Protein 5GQR (pdb70)

GO terms:
  GO:0005886 plasma membrane (C, IDA)
  GO:0010067 procambium histogenesis (P, IDA)
  GO:0005886 plasma membrane (C, EXP)
  GO:0010089 xylem development (P, IMP)
  GO:0005515 protein binding (F, IPI)
  GO:0010087 phloem or xylem histogenesis (P, IEP)
  GO:0051301 cell division (P, IEP)
  GO:0010087 phloem or xylem histogenesis (P, IMP)
  GO:0010223 secondary shoot formation (P, IMP)
  GO:0051301 cell division (P, IMP)

Radius of gyration: 33.17 Å; Cα contacts (8 Å, |Δi|>4): 2328; chains: 3; bounding box: 92×86×66 Å

Foldseek 3Di:
DALQLVLVVQQVVQKDADCVQQVPQDDPVLPNCVGDQFHADVVPSATATGADEPRLIEGDGDLSPCSRQNHAYEYYELNAYEEADDPSVLSSQNHQEYAPYNYAYEEAHDASNCSNQNHAYYHHAAYAYEEADRLNVLNNLRHAEDANANYAYEEEDPLSNLRNQRYAEYHNEHYQHEEAHRLSVLNNQNYAYDHHAPYEYEEADRLSVLNHQNYAADAHPDYAYEEEDHLSVLNNQNYAYDHHEDYEYEEADHLSVLRNLNYAAYAHYPYAHEEEDRLSVLRNLNYAHDAPYAYQYEEEDHLSVLDSLRYEHEEQDHYAYEEEDNQSHLVSLRYAEYAHEPYAYEEADHLNNNVNLNYEYEHQDDYAYAEAHRLSVLVRQNHAEYAHYDYAHEEAHHARNQPHQRHAYYHPEHYAYEADDHQSVLNRAHHAYYALDQYAYLEEDYLSPQVRNHYEYYHHHNHAHEEEDHARDQRDHYAYYHHDDYAYEEEDDQRVLNNLNYEAYAHDDYAYEDEDHLSVLNNQQYEEYHHDQYAYEDEDHANNLAHPHYPYAAHAQYQYAEEDYDHVCVVHALNSHYNHPHYAYVSVPHHDD/DDDDDDDDDDD/DLVLVLVVVFVVQKDQPPCLCVQSDSPDPACCVRPQFHADPVRQTQGGAPAPRQMEGEGDLSNLPRANHAYYADEQYAYEEEDHLSVLSHANHAEDHNDNYAYEEEDHLSCLNHQNYAYAAHEPYAYEEEDHPSVLVRQNYHYAAPEDYAYAEEDDCDHNVVPDACNRHYDYHHYADPSDDHHDD

Structure (mmCIF, N/CA/C/O backbone):
data_5GQR
#
_entry.id   5GQR
#
_cell.length_a   162.422
_cell.length_b   162.422
_cell.length_c   187.234
_cell.angle_alpha   90.00
_cell.angle_beta   90.00
_cell.angle_gamma   120.00
#
_symmetry.space_group_name_H-M   'P 62 2 2'
#
loop_
_entity.id
_entity.type
_entity.pdbx_description
1 polymer 'Leucine-rich repeat receptor-like protein kinase TDR'
2 polymer TDIF
3 polymer 'Somatic embryogenesis receptor kinase 2'
4 non-polymer 2-acetamido-2-deoxy-beta-D-glucopyranose
#
loop_
_atom_site.group_PDB
_atom_site.id
_atom_site.type_symbol
_atom_site.label_atom_id
_atom_site.label_alt_id
_atom_site.label_comp_id
_atom_site.label_asym_id
_atom_site.label_entity_id
_atom_site.label_seq_id
_atom_site.pdbx_PDB_ins_code
_atom_site.Cartn_x
_atom_site.Cartn_y
_atom_site.Cartn_z
_atom_site.occupancy
_atom_site.B_iso_or_equiv
_atom_site.auth_seq_id
_atom_site.auth_comp_id
_atom_site.auth_asym_id
_atom_site.auth_atom_id
_atom_site.pdbx_PDB_model_num
ATOM 1 N N . PHE A 1 1 ? 113.689 -26.397 32.738 1.00 124.95 32 PHE B N 1
ATOM 2 C CA . PHE A 1 1 ? 113.150 -25.238 32.043 1.00 119.54 32 PHE B CA 1
ATOM 3 C C . PHE A 1 1 ? 112.038 -24.601 32.871 1.00 118.33 32 PHE B C 1
ATOM 4 O O . PHE A 1 1 ? 111.721 -25.070 33.960 1.00 121.11 32 PHE B O 1
ATOM 12 N N . SER A 1 2 ? 111.446 -23.541 32.329 1.00 81.41 33 SER B N 1
ATOM 13 C CA . SER A 1 2 ? 110.505 -22.683 33.047 1.00 80.05 33 SER B CA 1
ATOM 14 C C . SER A 1 2 ? 109.254 -23.431 33.472 1.00 79.56 33 SER B C 1
ATOM 15 O O . SER A 1 2 ? 108.806 -24.310 32.742 1.00 80.02 33 SER B O 1
ATOM 18 N N . PRO A 1 3 ? 108.665 -23.055 34.637 1.00 73.10 34 PRO B N 1
ATOM 19 C CA . PRO A 1 3 ? 107.428 -23.665 35.164 1.00 70.48 34 PRO B CA 1
ATOM 20 C C . PRO A 1 3 ? 106.277 -23.481 34.192 1.00 73.56 34 PRO B C 1
ATOM 21 O O . PRO A 1 3 ? 105.362 -24.280 34.167 1.00 75.40 34 PRO B O 1
ATOM 25 N N . GLN A 1 4 ? 106.324 -22.399 33.426 1.00 73.64 35 GLN B N 1
ATOM 26 C CA . GLN A 1 4 ? 105.403 -22.187 32.331 1.00 74.74 35 GLN B CA 1
ATOM 27 C C . GLN A 1 4 ? 105.483 -23.381 31.416 1.00 72.62 35 GLN B C 1
ATOM 28 O O . GLN A 1 4 ? 104.458 -23.902 31.000 1.00 73.03 35 GLN B O 1
ATOM 34 N N . LEU A 1 5 ? 106.710 -23.810 31.113 1.00 80.09 36 LEU B N 1
ATOM 35 C CA . LEU A 1 5 ? 106.949 -24.906 30.170 1.00 82.75 36 LEU B CA 1
ATOM 36 C C . LEU A 1 5 ? 106.563 -26.274 30.740 1.00 82.06 36 LEU B C 1
ATOM 37 O O . LEU A 1 5 ? 105.991 -27.106 30.031 1.00 84.78 36 LEU B O 1
ATOM 42 N N . LEU A 1 6 ? 106.889 -26.501 32.014 1.00 95.94 37 LEU B N 1
ATOM 43 C CA . LEU A 1 6 ? 106.513 -27.731 32.703 1.00 97.28 37 LEU B CA 1
ATOM 44 C C . LEU A 1 6 ? 105.006 -27.803 32.708 1.00 96.96 37 LEU B C 1
ATOM 45 O O . LEU A 1 6 ? 104.422 -28.862 32.546 1.00 97.84 37 LEU B O 1
ATOM 50 N N . SER A 1 7 ? 104.392 -26.641 32.883 1.00 67.51 38 SER B N 1
ATOM 51 C CA . SER A 1 7 ? 102.945 -26.494 32.952 1.00 67.22 38 SER B CA 1
ATOM 52 C C . SER A 1 7 ? 102.247 -26.812 31.634 1.00 67.28 38 SER B C 1
ATOM 53 O O . SER A 1 7 ? 101.341 -27.636 31.585 1.00 67.90 38 SER B O 1
ATOM 56 N N . LEU A 1 8 ? 102.668 -26.135 30.573 1.00 72.77 39 LEU B N 1
ATOM 57 C CA . LEU A 1 8 ? 102.093 -26.334 29.248 1.00 74.94 39 LEU B CA 1
ATOM 58 C C . LEU A 1 8 ? 102.324 -27.747 28.759 1.00 74.38 39 LEU B C 1
ATOM 59 O O . LEU A 1 8 ? 101.446 -28.342 28.140 1.00 70.22 39 LEU B O 1
ATOM 64 N N . LEU A 1 9 ? 103.518 -28.271 29.031 1.00 80.85 40 LEU B N 1
ATOM 65 C CA . LEU A 1 9 ? 103.861 -29.623 28.620 1.00 81.88 40 LEU B CA 1
ATOM 66 C C . LEU A 1 9 ? 102.994 -30.634 29.348 1.00 81.07 40 LEU B C 1
ATOM 67 O O . LEU A 1 9 ? 102.433 -31.539 28.729 1.00 82.45 40 LEU B O 1
ATOM 72 N N . SER A 1 10 ? 102.871 -30.458 30.662 1.00 67.55 41 SER B N 1
ATOM 73 C CA . SER A 1 10 ? 102.053 -31.333 31.507 1.00 67.62 41 SER B CA 1
ATOM 74 C C . SER A 1 10 ? 100.582 -31.267 31.126 1.00 69.86 41 SER B C 1
ATOM 75 O O . SER A 1 10 ? 99.832 -32.244 31.249 1.00 72.15 41 SER B O 1
ATOM 78 N N . LEU A 1 11 ? 100.178 -30.099 30.658 1.00 59.73 42 LEU B N 1
ATOM 79 C CA . LEU A 1 11 ? 98.827 -29.894 30.179 1.00 58.81 42 LEU B CA 1
ATOM 80 C C . LEU A 1 11 ? 98.602 -30.610 28.856 1.00 59.43 42 LEU B C 1
ATOM 81 O O . LEU A 1 11 ? 97.527 -31.182 28.625 1.00 58.79 42 LEU B O 1
ATOM 86 N N . LYS A 1 12 ? 99.631 -30.558 28.002 1.00 63.72 43 LYS B N 1
ATOM 87 C CA . LYS A 1 12 ? 99.662 -31.236 26.701 1.00 65.37 43 LYS B CA 1
ATOM 88 C C . LYS A 1 12 ? 99.434 -32.709 26.875 1.00 64.78 43 LYS B C 1
ATOM 89 O O . LYS A 1 12 ? 98.544 -33.284 26.249 1.00 65.63 43 LYS B O 1
ATOM 95 N N . THR A 1 13 ? 100.254 -33.308 27.735 1.00 66.54 44 THR B N 1
ATOM 96 C CA . THR A 1 13 ? 100.265 -34.757 27.903 1.00 69.08 44 THR B CA 1
ATOM 97 C C . THR A 1 13 ? 99.129 -35.305 28.767 1.00 69.76 44 THR B C 1
ATOM 98 O O . THR A 1 13 ? 98.711 -36.448 28.586 1.00 71.00 44 THR B O 1
ATOM 102 N N . SER A 1 14 ? 98.642 -34.503 29.713 1.00 75.60 45 SER B N 1
ATOM 103 C CA . SER A 1 14 ? 97.565 -34.959 30.590 1.00 73.72 45 SER B CA 1
ATOM 104 C C . SER A 1 14 ? 96.201 -34.979 29.903 1.00 72.95 45 SER B C 1
ATOM 105 O O . SER A 1 14 ? 95.265 -35.645 30.354 1.00 71.89 45 SER B O 1
ATOM 108 N N . LEU A 1 15 ? 96.083 -34.230 28.818 1.00 80.63 46 LEU B N 1
ATOM 109 C CA . LEU A 1 15 ? 94.847 -34.198 28.061 1.00 82.31 46 LEU B CA 1
ATOM 110 C C . LEU A 1 15 ? 94.913 -35.136 26.874 1.00 82.64 46 LEU B C 1
ATOM 111 O O . LEU A 1 15 ? 95.673 -34.932 25.917 1.00 82.79 46 LEU B O 1
ATOM 116 N N . SER A 1 16 ? 94.113 -36.183 26.932 1.00 92.84 47 SER B N 1
ATOM 117 C CA . SER A 1 16 ? 94.127 -37.121 25.838 1.00 91.78 47 SER B CA 1
ATOM 118 C C . SER A 1 16 ? 93.310 -36.516 24.711 1.00 92.56 47 SER B C 1
ATOM 119 O O . SER A 1 16 ? 92.118 -36.251 24.866 1.00 94.17 47 SER B O 1
ATOM 122 N N . GLY A 1 17 ? 93.961 -36.284 23.578 1.00 88.05 48 GLY B N 1
ATOM 123 C CA . GLY A 1 17 ? 93.263 -35.822 22.394 1.00 88.36 48 GLY B CA 1
ATOM 124 C C . GLY A 1 17 ? 93.980 -36.258 21.134 1.00 91.10 48 GLY B C 1
ATOM 125 O O . GLY A 1 17 ? 95.146 -36.638 21.197 1.00 93.58 48 GLY B O 1
ATOM 126 N N . PRO A 1 18 ? 93.283 -36.219 19.987 1.00 89.49 49 PRO B N 1
ATOM 127 C CA . PRO A 1 18 ? 93.913 -36.430 18.684 1.00 90.50 49 PRO B CA 1
ATOM 128 C C . PRO A 1 18 ? 95.159 -35.552 18.521 1.00 92.86 49 PRO B C 1
ATOM 129 O O . PRO A 1 18 ? 95.083 -34.348 18.772 1.00 93.89 49 PRO B O 1
ATOM 133 N N . PRO A 1 19 ? 96.289 -36.143 18.089 1.00 129.98 50 PRO B N 1
ATOM 134 C CA . PRO A 1 19 ? 97.604 -35.483 18.012 1.00 131.08 50 PRO B CA 1
ATOM 135 C C . PRO A 1 19 ? 97.595 -34.215 17.165 1.00 130.82 50 PRO B C 1
ATOM 136 O O . PRO A 1 19 ? 98.494 -33.375 17.283 1.00 132.94 50 PRO B O 1
ATOM 140 N N . SER A 1 20 ? 96.584 -34.097 16.314 1.00 98.23 51 SER B N 1
ATOM 141 C CA . SER A 1 20 ? 96.339 -32.880 15.563 1.00 101.21 51 SER B CA 1
ATOM 142 C C . SER A 1 20 ? 96.232 -31.686 16.507 1.00 100.85 51 SER B C 1
ATOM 143 O O . SER A 1 20 ? 96.671 -30.585 16.167 1.00 98.81 51 SER B O 1
ATOM 146 N N . ALA A 1 21 ? 95.671 -31.925 17.696 1.00 95.11 52 ALA B N 1
ATOM 147 C CA . ALA A 1 21 ? 95.424 -30.885 18.698 1.00 92.22 52 ALA B CA 1
ATOM 148 C C . ALA A 1 21 ? 96.685 -30.206 19.240 1.00 94.12 52 ALA B C 1
ATOM 149 O O . ALA A 1 21 ? 96.760 -28.981 19.283 1.00 94.26 52 ALA B O 1
ATOM 151 N N . PHE A 1 22 ? 97.658 -30.993 19.681 1.00 87.15 53 PHE B N 1
ATOM 152 C CA . PHE A 1 22 ? 98.895 -30.449 20.254 1.00 85.74 53 PHE B CA 1
ATOM 153 C C . PHE A 1 22 ? 100.109 -30.324 19.317 1.00 89.85 53 PHE B C 1
ATOM 154 O O . PHE A 1 22 ? 101.234 -30.086 19.758 1.00 91.09 53 PHE B O 1
ATOM 162 N N . GLN A 1 23 ? 99.852 -30.490 18.028 1.00 94.85 54 GLN B N 1
ATOM 163 C CA . GLN A 1 23 ? 100.866 -30.709 17.013 1.00 97.76 54 GLN B CA 1
ATOM 164 C C . GLN A 1 23 ? 102.097 -29.807 17.093 1.00 98.92 54 GLN B C 1
ATOM 165 O O . GLN A 1 23 ? 103.196 -30.239 16.766 1.00 103.94 54 GLN B O 1
ATOM 171 N N . ASP A 1 24 ? 101.935 -28.561 17.510 1.00 95.76 55 ASP B N 1
ATOM 172 C CA . ASP A 1 24 ? 103.081 -27.649 17.486 1.00 97.80 55 ASP B CA 1
ATOM 173 C C . ASP A 1 24 ? 103.871 -27.449 18.780 1.00 90.88 55 ASP B C 1
ATOM 174 O O . ASP A 1 24 ? 104.745 -26.581 18.847 1.00 92.75 55 ASP B O 1
ATOM 179 N N . TRP A 1 25 ? 103.563 -28.225 19.807 1.00 112.49 56 TRP B N 1
ATOM 180 C CA . TRP A 1 25 ? 104.057 -27.898 21.138 1.00 110.89 56 TRP B CA 1
ATOM 181 C C . TRP A 1 25 ? 105.415 -28.456 21.539 1.00 111.88 56 TRP B C 1
ATOM 182 O O . TRP A 1 25 ? 105.785 -28.347 22.696 1.00 112.81 56 TRP B O 1
ATOM 193 N N . LYS A 1 26 ? 106.151 -29.093 20.640 1.00 90.47 57 LYS B N 1
ATOM 194 C CA . LYS A 1 26 ? 107.422 -29.660 21.089 1.00 92.64 57 LYS B CA 1
ATOM 195 C C . LYS A 1 26 ? 108.482 -28.598 21.424 1.00 92.30 57 LYS B C 1
ATOM 196 O O . LYS A 1 26 ? 108.474 -27.502 20.868 1.00 93.92 57 LYS B O 1
ATOM 202 N N . VAL A 1 27 ? 109.352 -28.931 22.376 1.00 76.42 58 VAL B N 1
ATOM 203 C CA . VAL A 1 27 ? 110.455 -28.068 22.815 1.00 79.38 58 VAL B CA 1
ATOM 204 C C . VAL A 1 27 ? 111.845 -28.474 22.292 1.00 84.00 58 VAL B C 1
ATOM 205 O O . VAL A 1 27 ? 112.227 -29.643 22.375 1.00 83.65 58 VAL B O 1
ATOM 209 N N . PRO A 1 28 ? 112.610 -27.507 21.753 1.00 124.36 59 PRO B N 1
ATOM 210 C CA . PRO A 1 28 ? 113.989 -27.742 21.295 1.00 127.58 59 PRO B CA 1
ATOM 211 C C . PRO A 1 28 ? 114.875 -28.395 22.356 1.00 129.13 59 PRO B C 1
ATOM 212 O O . PRO A 1 28 ? 116.050 -28.032 22.451 1.00 130.16 59 PRO B O 1
ATOM 216 N N . ASP A 1 34 ? 114.285 -21.351 24.878 1.00 124.66 65 ASP B N 1
ATOM 217 C CA . ASP A 1 34 ? 114.236 -20.058 25.551 1.00 127.59 65 ASP B CA 1
ATOM 218 C C . ASP A 1 34 ? 112.991 -19.279 25.137 1.00 128.43 65 ASP B C 1
ATOM 219 O O . ASP A 1 34 ? 112.882 -18.826 23.997 1.00 131.65 65 ASP B O 1
ATOM 224 N N . ALA A 1 35 ? 112.054 -19.143 26.074 1.00 111.05 66 ALA B N 1
ATOM 225 C CA . ALA A 1 35 ? 110.760 -18.505 25.829 1.00 106.22 66 ALA B CA 1
ATOM 226 C C . ALA A 1 35 ? 110.042 -19.160 24.658 1.00 106.37 66 ALA B C 1
ATOM 227 O O . ALA A 1 35 ? 109.239 -18.533 23.977 1.00 105.58 66 ALA B O 1
ATOM 229 N N . VAL A 1 36 ? 110.331 -20.438 24.452 1.00 115.75 67 VAL B N 1
ATOM 230 C CA . VAL A 1 36 ? 109.848 -21.178 23.298 1.00 117.00 67 VAL B CA 1
ATOM 231 C C . VAL A 1 36 ? 108.335 -21.341 23.300 1.00 117.47 67 VAL B C 1
ATOM 232 O O . VAL A 1 36 ? 107.659 -21.068 22.305 1.00 117.92 67 VAL B O 1
ATOM 236 N N . TRP A 1 37 ? 107.813 -21.764 24.442 1.00 103.91 68 TRP B N 1
ATOM 237 C CA . TRP A 1 37 ? 106.422 -22.156 24.575 1.00 98.70 68 TRP B CA 1
ATOM 238 C C . TRP A 1 37 ? 105.448 -21.059 24.179 1.00 95.46 68 TRP B C 1
ATOM 239 O O . TRP A 1 37 ? 104.292 -21.332 23.875 1.00 95.90 68 TRP B O 1
ATOM 250 N N . CYS A 1 38 ? 105.927 -19.819 24.181 1.00 87.23 69 CYS B N 1
ATOM 251 C CA . CYS A 1 38 ? 105.103 -18.665 23.834 1.00 85.51 69 CYS B CA 1
ATOM 252 C C . CYS A 1 38 ? 104.692 -18.633 22.366 1.00 85.82 69 CYS B C 1
ATOM 253 O O . CYS A 1 38 ? 103.853 -17.826 21.965 1.00 87.97 69 CYS B O 1
ATOM 256 N N . SER A 1 39 ? 105.301 -19.490 21.560 1.00 99.46 70 SER B N 1
ATOM 257 C CA . SER A 1 39 ? 104.955 -19.546 20.156 1.00 101.45 70 SER B CA 1
ATOM 258 C C . SER A 1 39 ? 103.706 -20.371 19.973 1.00 99.77 70 SER B C 1
ATOM 259 O O . SER A 1 39 ? 102.939 -20.155 19.046 1.00 98.22 70 SER B O 1
ATOM 262 N N . TRP A 1 40 ? 103.479 -21.277 20.912 1.00 105.79 71 TRP B N 1
ATOM 263 C CA . TRP A 1 40 ? 102.604 -22.414 20.681 1.00 104.38 71 TRP B CA 1
ATOM 264 C C . TRP A 1 40 ? 101.185 -22.008 20.368 1.00 101.75 71 TRP B C 1
ATOM 265 O O . TRP A 1 40 ? 100.768 -20.883 20.632 1.00 102.73 71 TRP B O 1
ATOM 276 N N . SER A 1 41 ? 100.465 -22.939 19.760 1.00 75.26 72 SER B N 1
ATOM 277 C CA . SER A 1 41 ? 99.104 -22.694 19.315 1.00 75.96 72 SER B CA 1
ATOM 278 C C . SER A 1 41 ? 98.119 -22.774 20.460 1.00 75.19 72 SER B C 1
ATOM 279 O O . SER A 1 41 ? 97.902 -23.848 21.020 1.00 73.26 72 SER B O 1
ATOM 282 N N . GLY A 1 42 ? 97.457 -21.655 20.739 1.00 70.12 73 GLY B N 1
ATOM 283 C CA . GLY A 1 42 ? 96.497 -21.563 21.821 1.00 66.56 73 GLY B CA 1
ATOM 284 C C . GLY A 1 42 ? 97.088 -20.751 22.941 1.00 68.08 73 GLY B C 1
ATOM 285 O O . GLY A 1 42 ? 96.374 -20.221 23.788 1.00 69.26 73 GLY B O 1
ATOM 286 N N . VAL A 1 43 ? 98.406 -20.632 22.914 1.00 68.69 74 VAL B N 1
ATOM 287 C CA . VAL A 1 43 ? 99.127 -19.910 23.940 1.00 70.05 74 VAL B CA 1
ATOM 288 C C . VAL A 1 43 ? 99.394 -18.474 23.497 1.00 72.20 74 VAL B C 1
ATOM 289 O O . VAL A 1 43 ? 99.729 -18.222 22.339 1.00 73.87 74 VAL B O 1
ATOM 293 N N . VAL A 1 44 ? 99.216 -17.532 24.419 1.00 71.46 75 VAL B N 1
ATOM 294 C CA . VAL A 1 44 ? 99.581 -16.135 24.201 1.00 70.02 75 VAL B CA 1
ATOM 295 C C . VAL A 1 44 ? 100.346 -15.672 25.423 1.00 70.19 75 VAL B C 1
ATOM 296 O O . VAL A 1 44 ? 99.896 -15.880 26.542 1.00 70.66 75 VAL B O 1
ATOM 300 N N . CYS A 1 45 ? 101.501 -15.053 25.232 1.00 81.45 76 CYS B N 1
ATOM 301 C CA . CYS A 1 45 ? 102.302 -14.665 26.384 1.00 80.84 76 CYS B CA 1
ATOM 302 C C . CYS A 1 45 ? 102.382 -13.162 26.487 1.00 85.11 76 CYS B C 1
ATOM 303 O O . CYS A 1 45 ? 102.173 -12.448 25.512 1.00 90.97 76 CYS B O 1
ATOM 306 N N . ASP A 1 46 ? 102.658 -12.687 27.690 1.00 84.81 77 ASP B N 1
ATOM 307 C CA . ASP A 1 46 ? 102.785 -11.266 27.929 1.00 86.73 77 ASP B CA 1
ATOM 308 C C . ASP A 1 46 ? 104.177 -10.862 27.480 1.00 87.90 77 ASP B C 1
ATOM 309 O O . ASP A 1 46 ? 105.158 -11.295 28.069 1.00 91.63 77 ASP B O 1
ATOM 314 N N . ASN A 1 47 ? 104.262 -10.001 26.470 1.00 91.05 78 ASN B N 1
ATOM 315 C CA . ASN A 1 47 ? 105.512 -9.823 25.723 1.00 90.40 78 ASN B CA 1
ATOM 316 C C . ASN A 1 47 ? 106.745 -9.403 26.538 1.00 88.51 78 ASN B C 1
ATOM 317 O O . ASN A 1 47 ? 107.878 -9.605 26.106 1.00 92.20 78 ASN B O 1
ATOM 322 N N . VAL A 1 48 ? 106.538 -8.824 27.711 1.00 93.69 79 VAL B N 1
ATOM 323 C CA . VAL A 1 48 ? 107.666 -8.533 28.594 1.00 94.37 79 VAL B CA 1
ATOM 324 C C . VAL A 1 48 ? 108.113 -9.764 29.375 1.00 96.46 79 VAL B C 1
ATOM 325 O O . VAL A 1 48 ? 109.306 -10.066 29.470 1.00 96.69 79 VAL B O 1
ATOM 329 N N . THR A 1 49 ? 107.132 -10.453 29.949 1.00 98.48 80 THR B N 1
ATOM 330 C CA . THR A 1 49 ? 107.380 -11.454 30.979 1.00 95.25 80 THR B CA 1
ATOM 331 C C . THR A 1 49 ? 107.406 -12.919 30.538 1.00 95.53 80 THR B C 1
ATOM 332 O O . THR A 1 49 ? 107.688 -13.796 31.350 1.00 96.54 80 THR B O 1
ATOM 336 N N . ALA A 1 50 ? 107.081 -13.189 29.280 1.00 83.96 81 ALA B N 1
ATOM 337 C CA . ALA A 1 50 ? 107.048 -14.560 28.766 1.00 83.56 81 ALA B CA 1
ATOM 338 C C . ALA A 1 50 ? 105.982 -15.455 29.414 1.00 81.52 81 ALA B C 1
ATOM 339 O O . ALA A 1 50 ? 105.858 -16.627 29.059 1.00 81.76 81 ALA B O 1
ATOM 341 N N . GLN A 1 51 ? 105.244 -14.916 30.383 1.00 80.91 82 GLN B N 1
ATOM 342 C CA . GLN A 1 51 ? 104.254 -15.695 31.127 1.00 77.39 82 GLN B CA 1
ATOM 343 C C . GLN A 1 51 ? 102.974 -15.870 30.323 1.00 76.36 82 GLN B C 1
ATOM 344 O O . GLN A 1 51 ? 102.598 -14.990 29.557 1.00 77.05 82 GLN B O 1
ATOM 350 N N . VAL A 1 52 ? 102.294 -16.997 30.499 1.00 73.94 83 VAL B N 1
ATOM 351 C CA . VAL A 1 52 ? 101.246 -17.346 29.553 1.00 73.01 83 VAL B CA 1
ATOM 352 C C . VAL A 1 52 ? 99.973 -16.741 30.061 1.00 74.93 83 VAL B C 1
ATOM 353 O O . VAL A 1 52 ? 99.406 -17.219 31.037 1.00 76.11 83 VAL B O 1
ATOM 357 N N 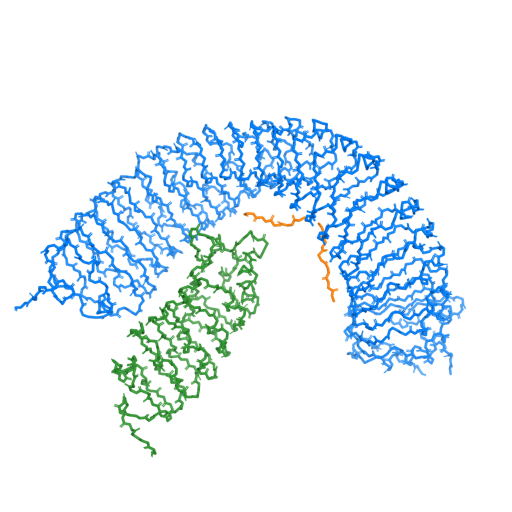. ILE A 1 53 ? 99.519 -15.690 29.383 1.00 62.86 84 ILE B N 1
ATOM 358 C CA . ILE A 1 53 ? 98.348 -14.951 29.825 1.00 64.59 84 ILE B CA 1
ATOM 359 C C . ILE A 1 53 ? 97.055 -15.382 29.163 1.00 63.79 84 ILE B C 1
ATOM 360 O O . ILE A 1 53 ? 95.988 -14.981 29.598 1.00 62.86 84 ILE B O 1
ATOM 365 N N . SER A 1 54 ? 97.126 -16.187 28.114 1.00 68.39 85 SER B N 1
ATOM 366 C CA . SER A 1 54 ? 95.895 -16.630 27.474 1.00 67.93 85 SER B CA 1
ATOM 367 C C . SER A 1 54 ? 96.023 -18.041 26.964 1.00 67.81 85 SER B C 1
ATOM 368 O O . SER A 1 54 ? 96.962 -18.366 26.242 1.00 68.47 85 SER B O 1
ATOM 371 N N . LEU A 1 55 ? 95.063 -18.877 27.326 1.00 68.07 86 LEU B N 1
ATOM 372 C CA . LEU A 1 55 ? 95.063 -20.242 26.851 1.00 67.92 86 LEU B CA 1
ATOM 373 C C . LEU A 1 55 ? 93.700 -20.585 26.298 1.00 67.42 86 LEU B C 1
ATOM 374 O O . LEU A 1 55 ? 92.744 -20.737 27.043 1.00 66.71 86 LEU B O 1
ATOM 379 N N . ASP A 1 56 ? 93.608 -20.742 24.989 1.00 81.08 87 ASP B N 1
ATOM 380 C CA . ASP A 1 56 ? 92.344 -21.145 24.413 1.00 80.67 87 ASP B CA 1
ATOM 381 C C . ASP A 1 56 ? 92.515 -22.481 23.746 1.00 80.63 87 ASP B C 1
ATOM 382 O O . ASP A 1 56 ? 93.275 -22.611 22.793 1.00 81.20 87 ASP B O 1
ATOM 387 N N . LEU A 1 57 ? 91.848 -23.492 24.279 1.00 57.72 88 LEU B N 1
ATOM 388 C CA . LEU A 1 57 ? 91.747 -24.745 23.561 1.00 57.79 88 LEU B CA 1
ATOM 389 C C . LEU A 1 57 ? 90.342 -25.333 23.618 1.00 57.01 88 LEU B C 1
ATOM 390 O O . LEU A 1 57 ? 89.934 -25.856 24.641 1.00 56.25 88 LEU B O 1
ATOM 395 N N . SER A 1 58 ? 89.637 -25.356 22.500 1.00 60.17 89 SER B N 1
ATOM 396 C CA . SER A 1 58 ? 88.239 -25.738 22.539 1.00 59.66 89 SER B CA 1
ATOM 397 C C . SER A 1 58 ? 87.838 -26.388 21.231 1.00 59.81 89 SER B C 1
ATOM 398 O O . SER A 1 58 ? 88.461 -26.142 20.196 1.00 60.33 89 SER B O 1
ATOM 401 N N . HIS A 1 59 ? 86.805 -27.223 21.272 1.00 101.92 90 HIS B N 1
ATOM 402 C CA . HIS A 1 59 ? 86.399 -27.988 20.098 1.00 102.03 90 HIS B CA 1
ATOM 403 C C . HIS A 1 59 ? 87.590 -28.776 19.577 1.00 102.30 90 HIS B C 1
ATOM 404 O O . HIS A 1 59 ? 87.727 -29.005 18.373 1.00 102.64 90 HIS B O 1
ATOM 411 N N . ARG A 1 60 ? 88.457 -29.167 20.504 1.00 89.51 91 ARG B N 1
ATOM 412 C CA . ARG A 1 60 ? 89.646 -29.938 20.189 1.00 89.77 91 ARG B CA 1
ATOM 413 C C . ARG A 1 60 ? 89.381 -31.441 20.271 1.00 89.48 91 ARG B C 1
ATOM 414 O O . ARG A 1 60 ? 90.312 -32.239 20.172 1.00 89.64 91 ARG B O 1
ATOM 422 N N . ASN A 1 61 ? 88.116 -31.818 20.475 1.00 87.20 92 ASN B N 1
ATOM 423 C CA . ASN A 1 61 ? 87.734 -33.218 20.674 1.00 86.98 92 ASN B CA 1
ATOM 424 C C . ASN A 1 61 ? 88.566 -33.831 21.802 1.00 86.97 92 ASN B C 1
ATOM 425 O O . ASN A 1 61 ? 88.833 -35.033 21.803 1.00 87.11 92 ASN B O 1
ATOM 430 N N . LEU A 1 62 ? 88.958 -32.988 22.762 1.00 70.68 93 LEU B N 1
ATOM 431 C CA . LEU A 1 62 ? 89.900 -33.375 23.818 1.00 70.70 93 LEU B CA 1
ATOM 432 C C . LEU A 1 62 ? 89.264 -33.674 25.200 1.00 70.33 93 LEU B C 1
ATOM 433 O O . LEU A 1 62 ? 88.589 -32.834 25.802 1.00 69.93 93 LEU B O 1
ATOM 438 N N . SER A 1 63 ? 89.496 -34.897 25.678 1.00 88.76 94 SER B N 1
ATOM 439 C CA . SER A 1 63 ? 88.893 -35.412 26.900 1.00 88.51 94 SER B CA 1
ATOM 440 C C . SER A 1 63 ? 89.984 -35.807 27.864 1.00 89.04 94 SER B C 1
ATOM 441 O O . SER A 1 63 ? 91.134 -35.980 27.470 1.00 89.84 94 SER B O 1
ATOM 444 N N . GLY A 1 64 ? 89.643 -35.927 29.139 1.00 72.35 95 GLY B N 1
ATOM 445 C CA . GLY A 1 64 ? 90.652 -36.286 30.104 1.00 72.84 95 GLY B CA 1
ATOM 446 C C . GLY A 1 64 ? 90.501 -35.599 31.442 1.00 72.88 95 GLY B C 1
ATOM 447 O O . GLY A 1 64 ? 89.440 -35.081 31.797 1.00 72.46 95 GLY B O 1
ATOM 448 N N . ARG A 1 65 ? 91.598 -35.613 32.188 1.00 83.11 96 ARG B N 1
ATOM 449 C CA . ARG A 1 65 ? 91.695 -34.936 33.466 1.00 83.20 96 ARG B CA 1
ATOM 450 C C . ARG A 1 65 ? 92.458 -33.660 33.237 1.00 83.10 96 ARG B C 1
ATOM 451 O O . ARG A 1 65 ? 93.376 -33.604 32.425 1.00 83.39 96 ARG B O 1
ATOM 459 N N . ILE A 1 66 ? 92.065 -32.629 33.960 1.00 59.86 97 ILE B N 1
ATOM 460 C CA . ILE A 1 66 ? 92.731 -31.343 33.861 1.00 59.79 97 ILE B CA 1
ATOM 461 C C . ILE A 1 66 ? 93.844 -31.212 34.939 1.00 60.34 97 ILE B C 1
ATOM 462 O O . ILE A 1 66 ? 93.564 -31.201 36.141 1.00 60.35 97 ILE B O 1
ATOM 467 N N . PRO A 1 67 ? 95.111 -31.098 34.488 1.00 71.95 98 PRO B N 1
ATOM 468 C CA . PRO A 1 67 ? 96.364 -31.253 35.237 1.00 72.66 98 PRO B CA 1
ATOM 469 C C . PRO A 1 67 ? 96.389 -30.434 36.486 1.00 72.63 98 PRO B C 1
ATOM 470 O O . PRO A 1 67 ? 95.666 -29.452 36.603 1.00 71.96 98 PRO B O 1
ATOM 474 N N . ILE A 1 68 ? 97.198 -30.865 37.436 1.00 90.70 99 ILE B N 1
ATOM 475 C CA . ILE A 1 68 ? 97.360 -30.124 38.664 1.00 90.66 99 ILE B CA 1
ATOM 476 C C . ILE A 1 68 ? 98.587 -29.256 38.551 1.00 91.00 99 ILE B C 1
ATOM 477 O O . ILE A 1 68 ? 98.904 -28.507 39.465 1.00 90.99 99 ILE B O 1
ATOM 482 N N . GLN A 1 69 ? 99.275 -29.350 37.422 1.00 68.56 100 GLN B N 1
ATOM 483 C CA . GLN A 1 69 ? 100.453 -28.524 37.210 1.00 68.95 100 GLN B CA 1
ATOM 484 C C . GLN A 1 69 ? 100.121 -27.186 36.559 1.00 68.51 100 GLN B C 1
ATOM 485 O O . GLN A 1 69 ? 101.027 -26.456 36.150 1.00 68.93 100 GLN B O 1
ATOM 491 N N . ILE A 1 70 ? 98.820 -26.894 36.434 1.00 65.48 101 ILE B N 1
ATOM 492 C CA . ILE A 1 70 ? 98.346 -25.525 36.184 1.00 65.03 101 ILE B CA 1
ATOM 493 C C . ILE A 1 70 ? 98.544 -24.729 37.488 1.00 64.92 101 ILE B C 1
ATOM 494 O O . ILE A 1 70 ? 98.979 -25.279 38.504 1.00 65.27 101 ILE B O 1
ATOM 499 N N . ARG A 1 71 ? 98.214 -23.440 37.457 1.00 108.64 102 ARG B N 1
ATOM 500 C CA . ARG A 1 71 ? 98.517 -22.500 38.544 1.00 108.55 102 ARG B CA 1
ATOM 501 C C . ARG A 1 71 ? 100.026 -22.305 38.637 1.00 109.53 102 ARG B C 1
ATOM 502 O O . ARG A 1 71 ? 100.522 -21.464 39.386 1.00 109.66 102 ARG B O 1
ATOM 510 N N . TYR A 1 72 ? 100.741 -23.088 37.838 1.00 79.32 103 TYR B N 1
ATOM 511 C CA . TYR A 1 72 ? 102.135 -22.851 37.565 1.00 80.23 103 TYR B CA 1
ATOM 512 C C . TYR A 1 72 ? 102.249 -21.702 36.557 1.00 80.41 103 TYR B C 1
ATOM 513 O O . TYR A 1 72 ? 103.263 -20.995 36.535 1.00 81.10 103 TYR B O 1
ATOM 522 N N . LEU A 1 73 ? 101.221 -21.490 35.729 1.00 64.49 104 LEU B N 1
ATOM 523 C CA . LEU A 1 73 ? 101.208 -20.257 34.942 1.00 64.70 104 LEU B CA 1
ATOM 524 C C . LEU A 1 73 ? 100.273 -19.309 35.677 1.00 63.96 104 LEU B C 1
ATOM 525 O O . LEU A 1 73 ? 99.043 -19.321 35.507 1.00 63.23 104 LEU B O 1
ATOM 530 N N . SER A 1 74 ? 100.903 -18.434 36.450 1.00 81.69 105 SER B N 1
ATOM 531 C CA . SER A 1 74 ? 100.192 -17.657 37.434 1.00 80.94 105 SER B CA 1
ATOM 532 C C . SER A 1 74 ? 99.522 -16.472 36.782 1.00 80.81 105 SER B C 1
ATOM 533 O O . SER A 1 74 ? 98.325 -16.268 36.964 1.00 80.00 105 SER B O 1
ATOM 536 N N . SER A 1 75 ? 100.257 -15.727 35.959 1.00 71.57 106 SER B N 1
ATOM 537 C CA . SER A 1 75 ? 99.611 -14.599 35.325 1.00 71.59 106 SER B CA 1
ATOM 538 C C . SER A 1 75 ? 99.040 -15.225 34.096 1.00 71.63 106 SER B C 1
ATOM 539 O O . SER A 1 75 ? 99.737 -15.466 33.118 1.00 72.43 106 SER B O 1
ATOM 542 N N . LEU A 1 76 ? 97.750 -15.508 34.191 1.00 56.59 107 LEU B N 1
ATOM 543 C CA . LEU A 1 76 ? 96.965 -16.075 33.116 1.00 56.59 107 LEU B CA 1
ATOM 544 C C . LEU A 1 76 ? 95.622 -15.385 33.227 1.00 56.08 107 LEU B C 1
ATOM 545 O O . LEU A 1 76 ? 94.965 -15.485 34.266 1.00 55.29 107 LEU B O 1
ATOM 550 N N . LEU A 1 77 ? 95.223 -14.642 32.204 1.00 56.65 108 LEU B N 1
ATOM 551 C CA . LEU A 1 77 ? 93.968 -13.928 32.299 1.00 56.34 108 LEU B CA 1
ATOM 552 C C . LEU A 1 77 ? 92.810 -14.579 31.553 1.00 56.05 108 LEU B C 1
ATOM 553 O O . LEU A 1 77 ? 91.669 -14.137 31.672 1.00 55.76 108 LEU B O 1
ATOM 558 N N . TYR A 1 78 ? 93.075 -15.631 30.798 1.00 63.56 109 TYR B N 1
ATOM 559 C CA . TYR A 1 78 ? 92.019 -16.175 29.962 1.00 63.36 109 TYR B CA 1
ATOM 560 C C . TYR A 1 78 ? 92.117 -17.677 29.871 1.00 63.08 109 TYR B C 1
ATOM 561 O O . TYR A 1 78 ? 93.180 -18.208 29.560 1.00 63.52 109 TYR B O 1
ATOM 570 N N . LEU A 1 79 ? 91.008 -18.365 30.117 1.00 57.77 110 LEU B N 1
ATOM 571 C CA . LEU A 1 79 ? 90.979 -19.808 29.946 1.00 57.48 110 LEU B CA 1
ATOM 572 C C . LEU A 1 79 ? 89.711 -20.254 29.258 1.00 57.18 110 LEU B C 1
ATOM 573 O O . LEU A 1 79 ? 88.625 -20.105 29.796 1.00 56.61 110 LEU B O 1
ATOM 578 N N . ASN A 1 80 ? 89.844 -20.842 28.085 1.00 61.14 111 ASN B N 1
ATOM 579 C CA . ASN A 1 80 ? 88.674 -21.285 27.366 1.00 60.95 111 ASN B CA 1
ATOM 580 C C . ASN A 1 80 ? 88.838 -22.755 27.040 1.00 60.81 111 ASN B C 1
ATOM 581 O O . ASN A 1 80 ? 89.789 -23.125 26.366 1.00 61.28 111 ASN B O 1
ATOM 586 N N . LEU A 1 81 ? 87.954 -23.598 27.573 1.00 55.22 112 LEU B N 1
ATOM 587 C CA . LEU A 1 81 ? 87.836 -24.992 27.128 1.00 55.10 112 LEU B CA 1
ATOM 588 C C . LEU A 1 81 ? 86.379 -25.338 26.800 1.00 54.71 112 LEU B C 1
ATOM 589 O O . LEU A 1 81 ? 85.607 -25.613 27.715 1.00 54.08 112 LEU B O 1
ATOM 594 N N . SER A 1 82 ? 86.031 -25.457 25.516 1.00 57.88 113 SER B N 1
ATOM 595 C CA . SER A 1 82 ? 84.630 -25.663 25.124 1.00 57.67 113 SER B CA 1
ATOM 596 C C . SER A 1 82 ? 84.334 -26.888 24.235 1.00 57.68 113 SER B C 1
ATOM 597 O O . SER A 1 82 ? 85.103 -27.241 23.336 1.00 58.04 113 SER B O 1
ATOM 600 N 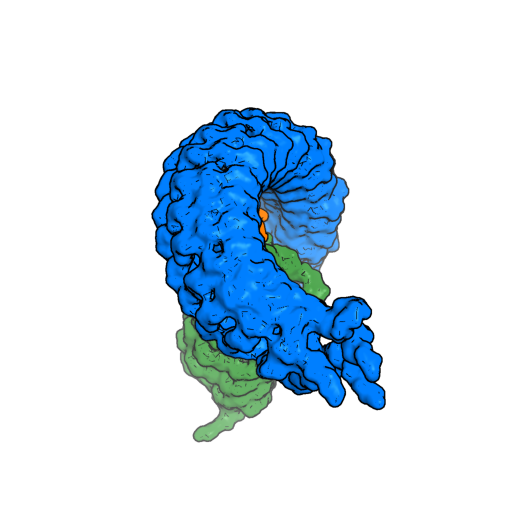N . GLY A 1 83 ? 83.225 -27.556 24.531 1.00 87.68 114 GLY B N 1
ATOM 601 C CA . GLY A 1 83 ? 82.663 -28.568 23.652 1.00 87.69 114 GLY B CA 1
ATOM 602 C C . GLY A 1 83 ? 83.386 -29.886 23.773 1.00 87.58 114 GLY B C 1
ATOM 603 O O . GLY A 1 83 ? 82.853 -30.954 23.457 1.00 87.46 114 GLY B O 1
ATOM 604 N N . ASN A 1 84 ? 84.611 -29.789 24.270 1.00 72.80 115 ASN B N 1
ATOM 605 C CA . ASN A 1 84 ? 85.444 -30.936 24.538 1.00 72.87 115 ASN B CA 1
ATOM 606 C C . ASN A 1 84 ? 84.738 -31.757 25.595 1.00 72.55 115 ASN B C 1
ATOM 607 O O . ASN A 1 84 ? 84.382 -31.235 26.638 1.00 72.32 115 ASN B O 1
ATOM 612 N N . SER A 1 85 ? 84.530 -33.039 25.351 1.00 93.70 116 SER B N 1
ATOM 613 C CA . SER A 1 85 ? 83.744 -33.780 26.308 1.00 93.51 116 SER B CA 1
ATOM 614 C C . SER A 1 85 ? 84.719 -34.320 27.335 1.00 93.78 116 SER B C 1
ATOM 615 O O . SER A 1 85 ? 85.510 -35.202 27.043 1.00 94.23 116 SER B O 1
ATOM 618 N N . LEU A 1 86 ? 84.669 -33.752 28.537 1.00 61.03 117 LEU B N 1
ATOM 619 C CA . LEU A 1 86 ? 85.483 -34.198 29.662 1.00 61.33 117 LEU B CA 1
ATOM 620 C C . LEU A 1 86 ? 84.691 -34.015 30.945 1.00 61.19 117 LEU B C 1
ATOM 621 O O . LEU A 1 86 ? 84.071 -32.976 31.166 1.00 60.83 117 LEU B O 1
ATOM 626 N N . GLU A 1 87 ? 84.699 -35.035 31.784 1.00 73.04 118 GLU B N 1
ATOM 627 C CA . GLU A 1 87 ? 83.811 -35.043 32.928 1.00 73.13 118 GLU B CA 1
ATOM 628 C C . GLU A 1 87 ? 84.688 -35.128 34.154 1.00 73.35 118 GLU B C 1
ATOM 629 O O . GLU A 1 87 ? 85.876 -35.423 34.044 1.00 73.63 118 GLU B O 1
ATOM 635 N N . GLY A 1 88 ? 84.118 -34.778 35.301 1.00 72.11 119 GLY B N 1
ATOM 636 C CA . GLY A 1 88 ? 84.788 -34.888 36.575 1.00 72.48 119 GLY B CA 1
ATOM 637 C C . GLY A 1 88 ? 83.946 -34.158 37.585 1.00 72.67 119 GLY B C 1
ATOM 638 O O . GLY A 1 88 ? 82.815 -33.756 37.297 1.00 72.39 119 GLY B O 1
ATOM 639 N N . SER A 1 89 ? 84.473 -34.033 38.791 1.00 87.15 120 SER B N 1
ATOM 640 C CA . SER A 1 89 ? 84.042 -32.970 39.655 1.00 87.42 120 SER B CA 1
ATOM 641 C C . SER A 1 89 ? 84.902 -31.878 39.090 1.00 86.64 120 SER B C 1
ATOM 642 O O . SER A 1 89 ? 86.017 -32.140 38.631 1.00 86.98 120 SER B O 1
ATOM 645 N N . PHE A 1 90 ? 84.384 -30.665 39.075 1.00 69.37 121 PHE B N 1
ATOM 646 C CA . PHE A 1 90 ? 85.176 -29.555 38.585 1.00 68.68 121 PHE B CA 1
ATOM 647 C C . PHE A 1 90 ? 86.431 -29.421 39.454 1.00 68.90 121 PHE B C 1
ATOM 648 O O . PHE A 1 90 ? 86.364 -29.605 40.665 1.00 69.50 121 PHE B O 1
ATOM 656 N N . PRO A 1 91 ? 87.591 -29.165 38.838 1.00 69.80 122 PRO B N 1
ATOM 657 C CA . PRO A 1 91 ? 88.857 -28.918 39.542 1.00 70.16 122 PRO B CA 1
ATOM 658 C C . PRO A 1 91 ? 88.812 -27.680 40.404 1.00 69.95 122 PRO B C 1
ATOM 659 O O . PRO A 1 91 ? 88.392 -26.635 39.925 1.00 69.49 122 PRO B O 1
ATOM 663 N N . THR A 1 92 ? 89.265 -27.781 41.646 1.00 64.84 123 THR B N 1
ATOM 664 C CA . THR A 1 92 ? 89.283 -26.625 42.526 1.00 64.64 123 THR B CA 1
ATOM 665 C C . THR A 1 92 ? 90.583 -25.912 42.291 1.00 64.48 123 THR B C 1
ATOM 666 O O . THR A 1 92 ? 90.814 -24.817 42.786 1.00 64.20 123 THR B O 1
ATOM 670 N N . SER A 1 93 ? 91.430 -26.565 41.513 1.00 64.78 124 SER B N 1
ATOM 671 C CA . SER A 1 93 ? 92.757 -26.073 41.187 1.00 64.96 124 SER B CA 1
ATOM 672 C C . SER A 1 93 ? 92.690 -24.764 40.422 1.00 64.48 124 SER B C 1
ATOM 673 O O . SER A 1 93 ? 93.471 -23.847 40.647 1.00 64.54 124 SER B O 1
ATOM 676 N N . ILE A 1 94 ? 91.731 -24.694 39.516 1.00 55.66 125 ILE B N 1
ATOM 677 C CA . ILE A 1 94 ? 91.558 -23.544 38.641 1.00 55.41 125 ILE B CA 1
ATOM 678 C C . ILE A 1 94 ? 91.247 -22.269 39.425 1.00 55.06 125 ILE B C 1
ATOM 679 O O . ILE A 1 94 ? 91.603 -21.167 38.994 1.00 55.11 125 ILE B O 1
ATOM 684 N N . PHE A 1 95 ? 90.608 -22.422 40.586 1.00 56.00 126 PHE B N 1
ATOM 685 C CA . PHE A 1 95 ? 90.264 -21.276 41.419 1.00 55.73 126 PHE B CA 1
ATOM 686 C C . PHE A 1 95 ? 91.523 -20.619 41.934 1.00 55.99 126 PHE B C 1
ATOM 687 O O . PHE A 1 95 ? 91.493 -19.492 42.398 1.00 55.83 126 PHE B O 1
ATOM 695 N N . ASP A 1 96 ? 92.635 -21.328 41.887 1.00 78.61 127 ASP B N 1
ATOM 696 C CA . ASP A 1 96 ? 93.853 -20.754 42.415 1.00 78.98 127 ASP B CA 1
ATOM 697 C C . ASP A 1 96 ? 94.677 -20.068 41.346 1.00 79.27 127 ASP B C 1
ATOM 698 O O . ASP A 1 96 ? 95.824 -19.719 41.580 1.00 79.75 127 ASP B O 1
ATOM 703 N N . LEU A 1 97 ? 94.090 -19.924 40.160 1.00 67.96 128 LEU B N 1
ATOM 704 C CA . LEU A 1 97 ? 94.660 -19.098 39.089 1.00 68.39 128 LEU B CA 1
ATOM 705 C C . LEU A 1 97 ? 94.601 -17.593 39.380 1.00 68.28 128 LEU B C 1
ATOM 706 O O . LEU A 1 97 ? 95.612 -16.911 39.300 1.00 68.81 128 LEU B O 1
ATOM 711 N N . THR A 1 98 ? 93.414 -17.074 39.679 1.00 76.63 129 THR B N 1
ATOM 712 C CA . THR A 1 98 ? 93.235 -15.759 40.337 1.00 76.41 129 THR B CA 1
ATOM 713 C C . THR A 1 98 ? 93.608 -14.469 39.605 1.00 76.88 129 THR B C 1
ATOM 714 O O . THR A 1 98 ? 93.206 -13.402 40.046 1.00 76.68 129 THR B O 1
ATOM 718 N N . LYS A 1 99 ? 94.376 -14.510 38.526 1.00 84.45 130 LYS B N 1
ATOM 719 C CA . LYS A 1 99 ? 94.498 -13.283 37.754 1.00 85.00 130 LYS B CA 1
ATOM 720 C C . LYS A 1 99 ? 93.540 -13.385 36.587 1.00 85.06 130 LYS B C 1
ATOM 721 O O . LYS A 1 99 ? 93.341 -12.431 35.842 1.00 85.51 130 LYS B O 1
ATOM 727 N N . LEU A 1 100 ? 92.913 -14.551 36.472 1.00 69.81 131 LEU B N 1
ATOM 728 C CA . LEU A 1 100 ? 91.905 -14.780 35.454 1.00 69.78 131 LEU B CA 1
ATOM 729 C C . LEU A 1 100 ? 90.868 -13.680 35.504 1.00 69.60 131 LEU B C 1
ATOM 730 O O . LEU A 1 100 ? 90.332 -13.371 36.576 1.00 69.02 131 LEU B O 1
ATOM 735 N N . THR A 1 101 ? 90.625 -13.047 34.362 1.00 56.30 132 THR B N 1
ATOM 736 C CA . THR A 1 101 ? 89.395 -12.300 34.208 1.00 56.36 132 THR B CA 1
ATOM 737 C C . THR A 1 101 ? 88.313 -13.076 33.455 1.00 56.16 132 THR B C 1
ATOM 738 O O . THR A 1 101 ? 87.140 -12.730 33.559 1.00 56.06 132 THR B O 1
ATOM 742 N N . THR A 1 102 ? 88.681 -14.160 32.774 1.00 54.42 133 THR B N 1
ATOM 743 C CA . THR A 1 102 ? 87.722 -14.871 31.897 1.00 54.29 133 THR B CA 1
ATOM 744 C C . THR A 1 102 ? 87.819 -16.410 31.901 1.00 53.68 133 THR B C 1
ATOM 745 O O . THR A 1 102 ? 88.886 -16.978 31.673 1.00 53.85 133 THR B O 1
ATOM 749 N N . LEU A 1 103 ? 86.715 -17.100 32.138 1.00 53.28 134 LEU B N 1
ATOM 750 C CA . LEU A 1 103 ? 86.792 -18.552 32.173 1.00 52.83 134 LEU B CA 1
ATOM 751 C C . LEU A 1 103 ? 85.630 -19.261 31.484 1.00 52.67 134 LEU B C 1
ATOM 752 O O . LEU A 1 103 ? 84.498 -19.216 31.959 1.00 52.34 134 LEU B O 1
ATOM 757 N N . ASP A 1 104 ? 85.891 -19.974 30.404 1.00 62.55 135 ASP B N 1
ATOM 758 C CA . ASP A 1 104 ? 84.794 -20.671 29.776 1.00 62.45 135 ASP B CA 1
ATOM 759 C C . ASP A 1 104 ? 85.040 -22.169 29.891 1.00 62.17 135 ASP B C 1
ATOM 760 O O . ASP A 1 104 ? 85.960 -22.694 29.289 1.00 62.46 135 ASP B O 1
ATOM 765 N N . ILE A 1 105 ? 84.259 -22.838 30.725 1.00 61.21 136 ILE B N 1
ATOM 766 C CA . ILE A 1 105 ? 84.262 -24.296 30.810 1.00 61.03 136 ILE B CA 1
ATOM 767 C C . ILE A 1 105 ? 83.103 -24.975 30.063 1.00 61.01 136 ILE B C 1
ATOM 768 O O . ILE A 1 105 ? 82.771 -26.131 30.353 1.00 60.81 136 ILE B O 1
ATOM 773 N N . SER A 1 106 ? 82.419 -24.220 29.203 1.00 55.03 137 SER B N 1
ATOM 774 C CA . SER A 1 106 ? 81.139 -24.649 28.613 1.00 55.03 137 SER B CA 1
ATOM 775 C C . SER A 1 106 ? 81.087 -25.811 27.605 1.00 55.13 137 SER B C 1
ATOM 776 O O . SER A 1 106 ? 82.039 -26.081 26.873 1.00 55.38 137 SER B O 1
ATOM 779 N N . ARG A 1 107 ? 79.917 -26.447 27.555 1.00 69.82 138 ARG B N 1
ATOM 780 C CA . ARG A 1 107 ? 79.607 -27.549 26.636 1.00 69.91 138 ARG B CA 1
ATOM 781 C C . ARG A 1 107 ? 80.349 -28.872 26.898 1.00 69.76 138 ARG B C 1
ATOM 782 O O . ARG A 1 107 ? 80.516 -29.704 26.012 1.00 69.95 138 ARG B O 1
ATOM 790 N N . ASN A 1 108 ? 80.752 -29.084 28.137 1.00 66.34 139 ASN B N 1
ATOM 791 C CA . ASN A 1 108 ? 81.587 -30.220 28.469 1.00 66.35 139 ASN B CA 1
ATOM 792 C C . ASN A 1 108 ? 80.808 -31.158 29.385 1.00 66.32 139 ASN B C 1
ATOM 793 O O . ASN A 1 108 ? 79.600 -31.008 29.540 1.00 66.27 139 ASN B O 1
ATOM 798 N N . SER A 1 109 ? 81.459 -32.171 29.931 1.00 58.52 140 SER B N 1
ATOM 799 C CA . SER A 1 109 ? 80.746 -33.127 30.775 1.00 58.72 140 SER B CA 1
ATOM 800 C C . SER A 1 109 ? 80.836 -33.033 32.318 1.00 58.94 140 SER B C 1
ATOM 801 O O . SER A 1 109 ? 80.332 -33.929 32.994 1.00 59.40 140 SER B O 1
ATOM 804 N N . PHE A 1 110 ? 81.468 -31.990 32.864 1.00 62.33 141 PHE B N 1
ATOM 805 C CA . PHE A 1 110 ? 81.757 -31.904 34.308 1.00 62.58 141 PHE B CA 1
ATOM 806 C C . PHE A 1 110 ? 80.542 -32.217 35.163 1.00 62.99 141 PHE B C 1
ATOM 807 O O . PHE A 1 110 ? 79.450 -31.813 34.822 1.00 62.83 141 PHE B O 1
ATOM 815 N N . ASP A 1 111 ? 80.711 -32.922 36.276 1.00 70.45 142 ASP B N 1
ATOM 816 C CA . ASP A 1 111 ? 79.540 -33.280 37.075 1.00 71.16 142 ASP B CA 1
ATOM 817 C C . ASP A 1 111 ? 79.695 -33.167 38.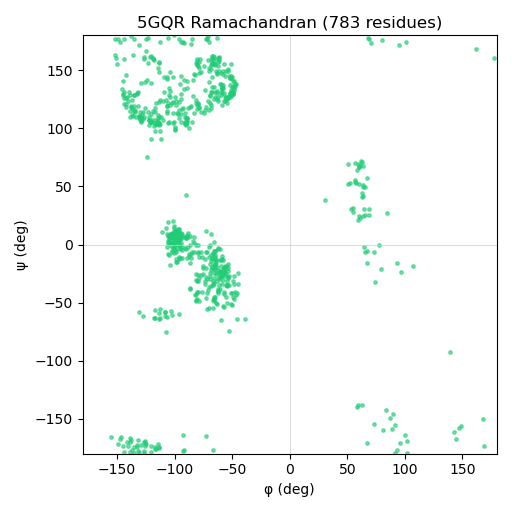592 1.00 72.02 142 ASP B C 1
ATOM 818 O O . ASP A 1 111 ? 80.632 -32.537 39.096 1.00 71.86 142 ASP B O 1
ATOM 823 N N . SER A 1 112 ? 78.727 -33.754 39.292 1.00 85.28 143 SER B N 1
ATOM 824 C CA . SER A 1 112 ? 78.630 -33.747 40.734 1.00 86.53 143 SER B CA 1
ATOM 825 C C . SER A 1 112 ? 78.454 -32.321 41.160 1.00 85.76 143 SER B C 1
ATOM 826 O O . SER A 1 112 ? 77.732 -31.569 40.519 1.00 84.81 143 SER B O 1
ATOM 829 N N . SER A 1 113 ? 79.128 -31.913 42.217 1.00 66.79 144 SER B N 1
ATOM 830 C CA . SER A 1 113 ? 78.837 -30.596 42.695 1.00 66.26 144 SER B CA 1
ATOM 831 C C . SER A 1 113 ? 79.784 -29.594 42.138 1.00 64.87 144 SER B C 1
ATOM 832 O 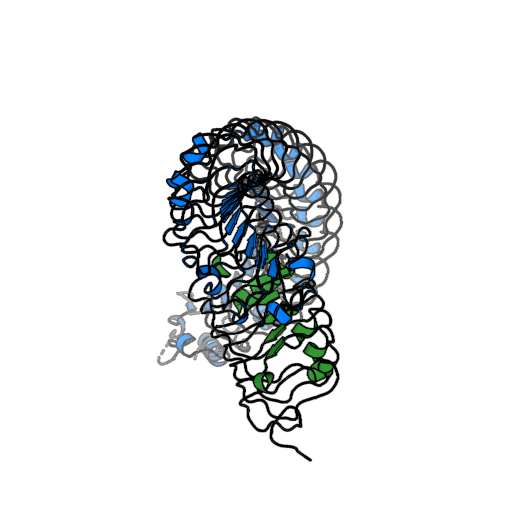O . SER A 1 113 ? 80.767 -29.931 41.469 1.00 64.38 144 SER B O 1
ATOM 835 N N . PHE A 1 114 ? 79.484 -28.345 42.446 1.00 51.65 145 PHE B N 1
ATOM 836 C CA . PHE A 1 114 ? 80.383 -27.289 42.106 1.00 51.16 145 PHE B CA 1
ATOM 837 C C . PHE A 1 114 ? 81.190 -26.852 43.322 1.00 51.44 145 PHE B C 1
ATOM 838 O O . PHE A 1 114 ? 80.653 -26.307 44.289 1.00 51.77 145 PHE B O 1
ATOM 846 N N . PRO A 1 115 ? 82.494 -27.110 43.270 1.00 68.96 146 PRO B N 1
ATOM 847 C CA . PRO A 1 115 ? 83.478 -26.854 44.319 1.00 69.34 146 PRO B CA 1
ATOM 848 C C . PRO A 1 115 ? 83.390 -25.432 44.807 1.00 68.85 146 PRO B C 1
ATOM 849 O O . PRO A 1 115 ? 83.155 -24.536 44.005 1.00 67.93 146 PRO B O 1
ATOM 853 N N . PRO A 1 116 ? 83.585 -25.229 46.114 1.00 69.85 147 PRO B N 1
ATOM 854 C CA . PRO A 1 116 ? 83.251 -23.972 46.772 1.00 69.54 147 PRO B CA 1
ATOM 855 C C . PRO A 1 116 ? 84.183 -22.815 46.432 1.00 68.49 147 PRO B C 1
ATOM 856 O O . PRO A 1 116 ? 83.680 -21.704 46.400 1.00 67.96 147 PRO B O 1
ATOM 860 N N . GLY A 1 117 ? 85.458 -23.053 46.118 1.00 81.33 148 GLY B N 1
ATOM 861 C CA . GLY A 1 117 ? 86.480 -22.000 46.163 1.00 80.77 148 GLY B CA 1
ATOM 862 C C . GLY A 1 117 ? 86.439 -20.852 45.148 1.00 79.90 148 GLY B C 1
ATOM 863 O O . GLY A 1 117 ? 87.359 -20.018 45.085 1.00 79.62 148 GLY B O 1
ATOM 864 N N . ILE A 1 118 ? 85.352 -20.788 44.383 1.00 50.65 149 ILE B N 1
ATOM 865 C CA . ILE A 1 118 ? 85.229 -19.913 43.213 1.00 50.44 149 ILE B CA 1
ATOM 866 C C . ILE A 1 118 ? 85.386 -18.407 43.470 1.00 50.52 149 ILE B C 1
ATOM 867 O O . ILE A 1 118 ? 85.819 -17.658 42.593 1.00 50.63 149 ILE B O 1
ATOM 872 N N . SER A 1 119 ? 85.076 -17.956 44.675 1.00 66.89 150 SER B N 1
ATOM 873 C CA . SER A 1 119 ? 85.163 -16.528 44.945 1.00 66.69 150 SER B CA 1
ATOM 874 C C . SER A 1 119 ? 86.607 -16.069 44.966 1.00 66.59 150 SER B C 1
ATOM 875 O O . SER A 1 119 ? 86.873 -14.873 44.971 1.00 66.46 150 SER B O 1
ATOM 878 N N . LYS A 1 120 ? 87.537 -17.022 44.963 1.00 70.80 151 LYS B N 1
ATOM 879 C CA . LYS A 1 120 ? 88.959 -16.688 45.045 1.00 70.88 151 LYS B CA 1
ATOM 880 C C . LYS A 1 120 ? 89.460 -15.930 43.795 1.00 70.83 151 LYS B C 1
ATOM 881 O O . LYS A 1 120 ? 90.452 -15.198 43.870 1.00 70.97 151 LYS B O 1
ATOM 887 N N . LEU A 1 121 ? 88.775 -16.115 42.660 1.00 54.75 152 LEU B N 1
ATOM 888 C CA . LEU A 1 121 ? 89.086 -15.415 41.406 1.00 54.97 152 LEU B CA 1
ATOM 889 C C . LEU A 1 121 ? 88.981 -13.880 41.518 1.00 55.14 152 LEU B C 1
ATOM 890 O O . LEU A 1 121 ? 89.957 -13.159 41.314 1.00 55.51 152 LEU B O 1
ATOM 895 N N . LYS A 1 122 ? 87.767 -13.395 41.759 1.00 66.87 153 LYS B N 1
ATOM 896 C CA . LYS A 1 122 ? 87.492 -12.048 42.282 1.00 66.84 153 LYS B CA 1
ATOM 897 C C . LYS A 1 122 ? 87.676 -10.905 41.318 1.00 67.19 153 LYS B C 1
ATOM 898 O O . LYS A 1 122 ? 86.886 -9.972 41.317 1.00 67.19 153 LYS B O 1
ATOM 904 N N . PHE A 1 123 ? 88.609 -11.035 40.395 1.00 75.13 154 PHE B N 1
ATOM 905 C CA . PHE A 1 123 ? 88.778 -10.004 39.397 1.00 75.68 154 PHE B CA 1
ATOM 906 C C . PHE A 1 123 ? 88.058 -10.514 38.184 1.00 75.90 154 PHE B C 1
ATOM 907 O O . PHE A 1 123 ? 88.022 -9.867 37.130 1.00 76.45 154 PHE B O 1
ATOM 915 N N . LEU A 1 124 ? 87.484 -11.700 38.369 1.00 53.46 155 LEU B N 1
ATOM 916 C CA . LEU A 1 124 ? 86.778 -12.424 37.329 1.00 53.34 155 LEU B CA 1
ATOM 917 C C . LEU A 1 124 ? 85.627 -11.602 36.721 1.00 53.84 155 LEU B C 1
ATOM 918 O O . LEU A 1 124 ? 84.803 -11.016 37.447 1.00 53.94 155 LEU B O 1
ATOM 923 N N . LYS A 1 125 ? 85.597 -11.548 35.388 1.00 60.37 156 LYS B N 1
ATOM 924 C CA . LYS A 1 125 ? 84.527 -10.874 34.656 1.00 60.69 156 LYS B CA 1
ATOM 925 C C . LYS A 1 125 ? 83.543 -11.883 34.095 1.00 60.59 156 LYS B C 1
ATOM 926 O O . LYS A 1 125 ? 82.369 -11.848 34.438 1.00 60.38 156 LYS B O 1
ATOM 932 N N . VAL A 1 126 ? 84.029 -12.770 33.230 1.00 56.10 157 VAL B N 1
ATOM 933 C CA . VAL A 1 126 ? 83.192 -13.744 32.517 1.00 55.93 157 VAL B CA 1
ATOM 934 C C . VAL A 1 126 ? 83.307 -15.178 33.024 1.00 55.14 157 VAL B C 1
ATOM 935 O O . VAL A 1 126 ? 84.395 -15.738 32.979 1.00 55.04 157 VAL B O 1
ATOM 939 N N . PHE A 1 127 ? 82.210 -15.803 33.452 1.00 60.15 158 PHE B N 1
ATOM 940 C CA . PHE A 1 127 ? 82.257 -17.236 33.768 1.00 59.75 158 PHE B CA 1
ATOM 941 C C . PHE A 1 127 ? 81.243 -18.023 32.956 1.00 59.85 158 PHE B C 1
ATOM 942 O O . PHE A 1 127 ? 80.043 -17.834 33.118 1.00 59.87 158 PHE B O 1
ATOM 950 N N . ASN A 1 128 ? 81.709 -18.900 32.072 1.00 62.76 159 ASN B N 1
ATOM 951 C CA . ASN A 1 128 ? 80.765 -19.742 31.348 1.00 62.81 159 ASN B CA 1
ATOM 952 C C . ASN A 1 128 ? 80.875 -21.241 31.609 1.00 62.49 159 ASN B C 1
ATOM 953 O O . ASN A 1 128 ? 81.760 -21.914 31.087 1.00 62.56 159 ASN B O 1
ATOM 958 N N . ALA A 1 129 ? 79.930 -21.747 32.394 1.00 57.61 160 ALA B N 1
ATOM 959 C CA . ALA A 1 129 ? 79.800 -23.163 32.733 1.00 57.42 160 ALA B CA 1
ATOM 960 C C . ALA A 1 129 ? 78.724 -23.868 31.920 1.00 57.59 160 ALA B C 1
ATOM 961 O O . ALA A 1 129 ? 78.318 -24.975 32.268 1.00 57.54 160 ALA B O 1
ATOM 963 N N . PHE A 1 130 ? 78.184 -23.175 30.919 1.00 58.35 161 PHE B N 1
ATOM 964 C CA . PHE A 1 130 ? 77.001 -23.642 30.201 1.00 58.60 161 PHE B CA 1
ATOM 965 C C . PHE A 1 130 ? 77.162 -25.005 29.503 1.00 58.56 161 PHE B C 1
ATOM 966 O O . PHE A 1 130 ? 78.175 -25.276 28.865 1.00 58.55 161 PHE B O 1
ATOM 974 N N . SER A 1 131 ? 76.131 -25.842 29.610 1.00 71.34 162 SER B N 1
ATOM 975 C CA . SER A 1 131 ? 76.137 -27.217 29.088 1.00 71.31 162 SER B CA 1
ATOM 976 C C . SER A 1 131 ? 77.150 -28.190 29.697 1.00 71.07 162 SER B C 1
ATOM 977 O O . SER A 1 131 ? 78.105 -28.585 29.047 1.00 71.14 162 SER B O 1
ATOM 980 N N . ASN A 1 132 ? 76.918 -28.579 30.945 1.00 50.11 163 ASN B N 1
ATOM 981 C CA . ASN A 1 132 ? 77.752 -29.549 31.646 1.00 50.01 163 ASN B CA 1
ATOM 982 C C . ASN A 1 132 ? 76.842 -30.489 32.429 1.00 50.02 163 ASN B C 1
ATOM 983 O O . ASN A 1 132 ? 75.626 -30.384 32.337 1.00 50.10 163 ASN B O 1
ATOM 988 N N . ASN A 1 133 ? 77.422 -31.430 33.168 1.00 64.16 164 ASN B N 1
ATOM 989 C CA . ASN A 1 133 ? 76.659 -32.397 33.986 1.00 64.82 164 ASN B CA 1
ATOM 990 C C . ASN A 1 133 ? 76.491 -32.050 35.471 1.00 65.30 164 ASN B C 1
ATOM 991 O O . ASN A 1 133 ? 76.192 -32.933 36.275 1.00 66.18 164 ASN B O 1
ATOM 996 N N . PHE A 1 134 ? 76.792 -30.802 35.837 1.00 54.73 165 PHE B N 1
ATOM 997 C CA . PHE A 1 134 ? 76.664 -30.352 37.221 1.00 55.15 165 PHE B CA 1
ATOM 998 C C . PHE A 1 134 ? 75.321 -30.704 37.809 1.00 55.93 165 PHE B C 1
ATOM 999 O O . PHE A 1 134 ? 74.289 -30.570 37.155 1.00 55.84 165 PHE B O 1
ATOM 1007 N N . GLU A 1 135 ? 75.374 -31.187 39.046 1.00 71.41 166 GLU B N 1
ATOM 1008 C CA . GLU A 1 135 ? 74.222 -31.305 39.919 1.00 72.47 166 GLU B CA 1
ATOM 1009 C C . GLU A 1 135 ? 74.557 -30.519 41.179 1.00 72.81 166 GLU B C 1
ATOM 1010 O O . GLU A 1 135 ? 75.653 -29.964 41.309 1.00 72.10 166 GLU B O 1
ATOM 1016 N N . GLY A 1 136 ? 73.615 -30.454 42.105 1.00 69.25 167 GLY B N 1
ATOM 1017 C CA . GLY A 1 136 ? 73.846 -29.737 43.347 1.00 69.72 167 GLY B CA 1
ATOM 1018 C C . GLY A 1 136 ? 73.345 -28.309 43.296 1.00 68.87 167 GLY B C 1
ATOM 1019 O O . GLY A 1 136 ? 72.937 -27.836 42.237 1.00 68.06 167 GLY B O 1
ATOM 1020 N N . LEU A 1 137 ? 73.367 -27.633 44.444 1.00 57.86 168 LEU B N 1
ATOM 1021 C CA . LEU A 1 137 ? 72.921 -26.249 44.546 1.00 57.29 168 LEU B CA 1
ATOM 1022 C C . LEU A 1 137 ? 73.874 -25.345 43.808 1.00 55.84 168 LEU B C 1
ATOM 1023 O O . LEU A 1 137 ? 75.069 -25.641 43.716 1.00 55.42 168 LEU B O 1
ATOM 1028 N N . LEU A 1 138 ? 73.348 -24.233 43.298 1.00 52.62 169 LEU B N 1
ATOM 1029 C CA . LEU A 1 138 ? 74.181 -23.225 42.647 1.00 52.10 169 LEU B CA 1
ATOM 1030 C C . LEU A 1 138 ? 75.178 -22.820 43.689 1.00 52.10 169 LEU B C 1
ATOM 1031 O O . LEU A 1 138 ? 74.793 -22.654 44.832 1.00 52.60 169 LEU B O 1
ATOM 1036 N N . PRO A 1 139 ? 76.462 -22.711 43.325 1.00 54.71 170 PRO B N 1
ATOM 1037 C CA . PRO A 1 139 ? 77.425 -22.289 44.345 1.00 54.80 170 PRO B CA 1
ATOM 1038 C C . PRO A 1 139 ? 77.017 -20.931 44.853 1.00 54.70 170 PRO B C 1
ATOM 1039 O O . PRO A 1 139 ? 76.763 -20.059 44.042 1.00 54.20 170 PRO B O 1
ATOM 1043 N N . SER A 1 140 ? 76.910 -20.759 46.164 1.00 73.13 171 SER B N 1
ATOM 1044 C CA . SER A 1 140 ? 76.527 -19.467 46.687 1.00 72.99 171 SER B CA 1
ATOM 1045 C C . SER A 1 140 ? 77.740 -18.596 46.513 1.00 72.22 171 SER B C 1
ATOM 1046 O O . SER A 1 140 ? 77.640 -17.414 46.213 1.00 71.76 171 SER B O 1
ATOM 1049 N N . ASP A 1 141 ? 78.894 -19.231 46.645 1.00 77.69 172 ASP B N 1
ATOM 1050 C CA . ASP A 1 141 ? 80.179 -18.562 46.669 1.00 77.17 172 ASP B CA 1
ATOM 1051 C C . ASP A 1 141 ? 80.415 -17.515 45.564 1.00 76.38 172 ASP B C 1
ATOM 1052 O O . ASP A 1 141 ? 80.962 -16.439 45.833 1.00 76.11 172 ASP B O 1
ATOM 1057 N N . VAL A 1 142 ? 79.984 -17.819 44.338 1.00 70.04 173 VAL B N 1
ATOM 1058 C CA . VAL A 1 142 ? 80.170 -16.925 43.184 1.00 69.62 173 VAL B CA 1
ATOM 1059 C C . VAL A 1 142 ? 79.565 -15.543 43.425 1.00 69.64 173 VAL B C 1
ATOM 1060 O O . VAL A 1 142 ? 80.013 -14.527 42.860 1.00 69.46 173 VAL B O 1
ATOM 1064 N N . SER A 1 143 ? 78.583 -15.505 44.317 1.00 69.60 174 SER B N 1
ATOM 1065 C CA . SER A 1 143 ? 77.929 -14.260 44.677 1.00 69.68 174 SER B CA 1
ATOM 1066 C C . SER A 1 143 ? 78.894 -13.227 45.239 1.00 69.43 174 SER B C 1
ATOM 1067 O O . SER A 1 143 ? 78.527 -12.071 45.412 1.00 69.44 174 SER B O 1
ATOM 1070 N N . ARG A 1 144 ? 80.109 -13.639 45.569 1.00 71.99 175 ARG B N 1
ATOM 1071 C CA . ARG A 1 144 ? 81.054 -12.686 46.121 1.00 71.82 175 ARG B CA 1
ATOM 1072 C C . ARG A 1 144 ? 82.105 -12.053 45.197 1.00 71.54 175 ARG B C 1
ATOM 1073 O O . ARG A 1 144 ? 82.976 -11.323 45.666 1.00 71.46 175 ARG B O 1
ATOM 1081 N N . LEU A 1 145 ? 82.034 -12.309 43.895 1.00 68.68 176 LEU B N 1
ATOM 1082 C CA . LEU A 1 145 ? 82.942 -11.617 42.987 1.00 68.71 176 LEU B CA 1
ATOM 1083 C C . LEU A 1 145 ? 82.225 -10.357 42.583 1.00 68.88 176 LEU B C 1
ATOM 1084 O O . LEU A 1 145 ? 81.276 -10.414 41.807 1.00 69.04 176 LEU B O 1
ATOM 1089 N N . ARG A 1 146 ? 82.681 -9.213 43.068 1.00 83.45 177 ARG B N 1
ATOM 1090 C CA . ARG A 1 146 ? 81.913 -8.005 42.837 1.00 83.65 177 ARG B CA 1
ATOM 1091 C C . ARG A 1 146 ? 81.950 -7.620 41.361 1.00 83.99 177 ARG B C 1
ATOM 1092 O O . ARG A 1 146 ? 80.990 -7.068 40.833 1.00 84.22 177 ARG B O 1
ATOM 1100 N N . PHE A 1 147 ? 83.041 -7.965 40.686 1.00 63.41 178 PHE B N 1
ATOM 1101 C CA . PHE A 1 147 ? 83.276 -7.492 39.324 1.00 63.90 178 PHE B CA 1
ATOM 1102 C C . PHE A 1 147 ? 82.743 -8.408 38.250 1.00 64.05 178 PHE B C 1
ATOM 1103 O O . PHE A 1 147 ? 82.863 -8.100 37.067 1.00 64.53 178 PHE B O 1
ATOM 1111 N N . LEU A 1 148 ? 82.189 -9.540 38.657 1.00 59.33 179 LEU B N 1
ATOM 1112 C CA . LEU A 1 148 ? 81.630 -10.490 37.713 1.00 59.39 179 LEU B CA 1
ATOM 1113 C C . LEU A 1 148 ? 80.593 -9.828 36.825 1.00 59.86 179 LEU B C 1
ATOM 1114 O O . LEU A 1 148 ? 79.647 -9.217 37.325 1.00 59.95 179 LEU B O 1
ATOM 1119 N N . GLU A 1 149 ? 80.767 -9.960 35.513 1.00 64.14 180 GLU B N 1
ATOM 1120 C CA . GLU A 1 149 ? 79.883 -9.334 34.523 1.00 64.65 180 GLU B CA 1
ATOM 1121 C C . GLU A 1 149 ? 78.902 -10.325 33.902 1.00 64.73 180 GLU B C 1
ATOM 1122 O O . GLU A 1 149 ? 77.697 -10.094 33.894 1.00 64.88 180 GLU B O 1
ATOM 1128 N N . GLU A 1 150 ? 79.447 -11.380 33.304 1.00 81.14 181 GLU B N 1
ATOM 1129 C CA . GLU A 1 150 ? 78.663 -12.436 32.673 1.00 81.19 181 GLU B CA 1
ATOM 1130 C C . GLU A 1 150 ? 78.782 -13.777 33.410 1.00 80.63 181 GLU B C 1
ATOM 1131 O O . GLU A 1 150 ? 79.882 -14.288 33.598 1.00 80.40 181 GLU B O 1
ATOM 1137 N N . LEU A 1 151 ? 77.645 -14.345 33.811 1.00 53.47 182 LEU B N 1
ATOM 1138 C CA . LEU A 1 151 ? 77.601 -15.682 34.418 1.00 52.65 182 LEU B CA 1
ATOM 1139 C C . LEU A 1 151 ? 76.606 -16.655 33.759 1.00 52.61 182 LEU B C 1
ATOM 1140 O O . LEU A 1 151 ? 75.390 -16.470 33.843 1.00 52.91 182 LEU B O 1
ATOM 1145 N N . ASN A 1 152 ? 77.128 -17.712 33.139 1.00 60.48 183 ASN B N 1
ATOM 1146 C CA . ASN A 1 152 ? 76.296 -18.701 32.472 1.00 60.61 183 ASN B CA 1
ATOM 1147 C C . ASN A 1 152 ? 76.415 -19.990 33.232 1.00 60.25 183 ASN B C 1
ATOM 1148 O O . ASN A 1 152 ? 77.433 -20.645 33.133 1.00 60.01 183 ASN B O 1
ATOM 1153 N N . PHE A 1 153 ? 75.404 -20.346 34.015 1.00 59.48 184 PHE B N 1
ATOM 1154 C CA . PHE A 1 153 ? 75.384 -21.646 34.687 1.00 59.34 184 PHE B CA 1
ATOM 1155 C C . PHE A 1 153 ? 74.443 -22.662 34.085 1.00 59.61 184 PHE B C 1
ATOM 1156 O O . PHE A 1 153 ? 74.315 -23.769 34.601 1.00 59.64 184 PHE B O 1
ATOM 1164 N N . GLY A 1 154 ? 73.777 -22.267 33.006 1.00 56.41 185 GLY B N 1
ATOM 1165 C CA . GLY A 1 154 ? 72.764 -23.091 32.382 1.00 56.74 185 GLY B CA 1
ATOM 1166 C C . GLY A 1 154 ? 73.314 -24.362 31.758 1.00 56.54 185 GLY B C 1
ATOM 1167 O O . GLY A 1 154 ? 74.506 -24.679 31.881 1.00 56.14 185 GLY B O 1
ATOM 1168 N N . GLY A 1 155 ? 72.428 -25.112 31.108 1.00 66.71 186 GLY B N 1
ATOM 1169 C CA . GLY A 1 155 ? 72.814 -26.345 30.451 1.00 66.60 186 GLY B CA 1
ATOM 1170 C C . GLY A 1 155 ? 73.393 -27.418 31.360 1.00 66.33 186 GLY B C 1
ATOM 1171 O O . GLY A 1 155 ? 74.118 -28.295 30.905 1.00 65.98 186 GLY B O 1
ATOM 1172 N N . SER A 1 156 ? 73.075 -27.359 32.646 1.00 53.09 187 SER B N 1
ATOM 1173 C CA . SER A 1 156 ? 73.484 -28.390 33.601 1.00 53.14 187 SER B CA 1
ATOM 1174 C C . SER A 1 156 ? 72.218 -28.867 34.274 1.00 53.90 187 SER B C 1
ATOM 1175 O O . SER A 1 156 ? 71.123 -28.560 33.795 1.00 54.24 187 SER B O 1
ATOM 1178 N N . TYR A 1 157 ? 72.348 -29.678 35.317 1.00 66.53 188 TYR B N 1
ATOM 1179 C CA . TYR A 1 157 ? 71.190 -29.946 36.148 1.00 67.49 188 TYR B CA 1
ATOM 1180 C C . TYR A 1 157 ? 71.475 -29.433 37.533 1.00 67.75 188 TYR B C 1
ATOM 1181 O O . TYR A 1 157 ? 71.987 -30.181 38.347 1.00 68.29 188 TYR B O 1
ATOM 1190 N N . PHE A 1 158 ? 71.008 -28.234 37.864 1.00 52.27 189 PHE B N 1
ATOM 1191 C CA . PHE A 1 158 ? 71.393 -27.629 39.139 1.00 52.47 189 PHE B CA 1
ATOM 1192 C C . PHE A 1 158 ? 70.219 -27.691 40.072 1.00 53.26 189 PHE B C 1
ATOM 1193 O O . PHE A 1 158 ? 69.168 -27.155 39.777 1.00 53.52 189 PHE B O 1
ATOM 1201 N N . GLU A 1 159 ? 70.382 -28.378 41.187 1.00 70.07 190 GLU B N 1
ATOM 1202 C CA . GLU A 1 159 ? 69.294 -28.505 42.129 1.00 71.26 190 GLU B CA 1
ATOM 1203 C C . GLU A 1 159 ? 69.175 -27.272 43.013 1.00 71.21 190 GLU B C 1
ATOM 1204 O O . GLU A 1 159 ? 70.141 -26.527 43.210 1.00 70.33 190 GLU B O 1
ATOM 1210 N N . GLY A 1 160 ? 67.978 -27.052 43.542 1.00 77.35 191 GLY B N 1
ATOM 1211 C CA . GLY A 1 160 ? 67.793 -26.079 44.602 1.00 77.49 191 GLY B CA 1
ATOM 1212 C C . GLY A 1 160 ? 67.412 -24.721 44.085 1.00 76.77 191 GLY B C 1
ATOM 1213 O O . GLY A 1 160 ? 67.230 -24.551 42.892 1.00 76.29 191 GLY B O 1
ATOM 1214 N N . GLU A 1 161 ? 67.292 -23.751 44.980 1.00 64.27 192 GLU B N 1
ATOM 1215 C CA . GLU A 1 161 ? 66.840 -22.425 44.580 1.00 63.80 192 GLU B CA 1
ATOM 1216 C C . GLU A 1 161 ? 67.968 -21.556 44.067 1.00 62.58 192 GLU B C 1
ATOM 1217 O O . GLU A 1 161 ? 69.139 -21.942 44.080 1.00 62.06 192 GLU B O 1
ATOM 1223 N N . ILE A 1 162 ? 67.587 -20.365 43.624 1.00 63.25 193 ILE B N 1
ATOM 1224 C CA . ILE A 1 162 ? 68.529 -19.386 43.113 1.00 62.28 193 ILE B CA 1
ATOM 1225 C C . ILE A 1 162 ? 68.961 -18.535 44.282 1.00 62.22 193 ILE B C 1
ATOM 1226 O O . ILE A 1 162 ? 68.144 -17.789 44.825 1.00 62.69 193 ILE B O 1
ATOM 1231 N N . PRO A 1 163 ? 70.237 -18.632 44.683 1.00 57.29 194 PRO B N 1
ATOM 1232 C CA . PRO A 1 163 ? 70.656 -17.906 45.879 1.00 57.36 194 PRO B CA 1
ATOM 1233 C C . PRO A 1 163 ? 70.311 -16.437 45.747 1.00 57.28 194 PRO B C 1
ATOM 1234 O O . PRO A 1 163 ? 70.699 -15.814 44.766 1.00 56.75 194 PRO B O 1
ATOM 1238 N N . ALA A 1 164 ? 69.597 -15.887 46.723 1.00 55.94 195 ALA B N 1
ATOM 1239 C CA . ALA A 1 164 ? 69.236 -14.488 46.653 1.00 56.55 195 ALA B CA 1
ATOM 1240 C C . ALA A 1 164 ? 70.490 -13.645 46.700 1.00 56.37 195 ALA B C 1
ATOM 1241 O O . ALA A 1 164 ? 70.526 -12.541 46.178 1.00 56.87 195 ALA B O 1
ATOM 1243 N N . ALA A 1 165 ? 71.535 -14.199 47.294 1.00 60.85 196 ALA B N 1
ATOM 1244 C CA . ALA A 1 165 ? 72.821 -13.525 47.391 1.00 60.19 196 ALA B CA 1
ATOM 1245 C C . ALA A 1 165 ? 73.265 -12.956 46.045 1.00 59.61 196 ALA B C 1
ATOM 1246 O O . ALA A 1 165 ? 73.879 -11.875 45.986 1.00 59.34 196 ALA B O 1
ATOM 1248 N N . TYR A 1 166 ? 72.923 -13.661 44.968 1.00 67.99 197 TYR B N 1
ATOM 1249 C CA . TYR A 1 166 ? 73.334 -13.251 43.629 1.00 67.59 197 TYR B CA 1
ATOM 1250 C C . TYR A 1 166 ? 72.962 -11.793 43.284 1.00 67.66 197 TYR B C 1
ATOM 1251 O O . TYR A 1 166 ? 73.674 -11.131 42.523 1.00 67.32 197 TYR B O 1
ATOM 1260 N N . GLY A 1 167 ? 71.902 -11.262 43.887 1.00 56.69 198 GLY B N 1
ATOM 1261 C CA . GLY A 1 167 ? 71.479 -9.910 43.567 1.00 57.62 198 GLY B CA 1
ATOM 1262 C C . GLY A 1 167 ? 72.528 -8.867 43.903 1.00 57.88 198 GLY B C 1
ATOM 1263 O O . GLY A 1 167 ? 72.340 -7.677 43.656 1.00 58.83 198 GLY B O 1
ATOM 1264 N N . GLY A 1 168 ? 73.636 -9.313 44.481 1.00 60.12 199 GLY B N 1
ATOM 1265 C CA . GLY A 1 168 ? 74.678 -8.402 44.891 1.00 59.75 199 GLY B CA 1
ATOM 1266 C C . GLY A 1 168 ? 75.878 -8.297 43.979 1.00 59.44 199 GLY B C 1
ATOM 1267 O O . GLY A 1 168 ? 76.933 -7.842 44.407 1.00 59.11 199 GLY B O 1
ATOM 1268 N N . LEU A 1 169 ? 75.745 -8.687 42.720 1.00 65.92 200 LEU B N 1
ATOM 1269 C CA . LEU A 1 169 ? 76.866 -8.459 41.821 1.00 65.81 200 LEU B CA 1
ATOM 1270 C C . LEU A 1 169 ? 76.558 -7.214 41.010 1.00 66.11 200 LEU B C 1
ATOM 1271 O O . LEU A 1 169 ? 75.899 -7.276 39.967 1.00 66.38 200 LEU B O 1
ATOM 1276 N N . GLN A 1 170 ? 77.148 -6.104 41.439 1.00 93.34 201 GLN B N 1
ATOM 1277 C CA . GLN A 1 170 ? 76.672 -4.816 41.002 1.00 93.86 201 GLN B CA 1
ATOM 1278 C C . GLN A 1 170 ? 76.932 -4.718 39.539 1.00 94.04 201 GLN B C 1
ATOM 1279 O O . GLN A 1 170 ? 76.168 -4.125 38.793 1.00 94.60 201 GLN B O 1
ATOM 1285 N N . ARG A 1 171 ? 78.015 -5.345 39.125 1.00 82.58 202 ARG B N 1
ATOM 1286 C CA . ARG A 1 171 ? 78.499 -5.152 37.781 1.00 82.90 202 ARG B CA 1
ATOM 1287 C C . ARG A 1 171 ? 78.005 -6.192 36.802 1.00 83.06 202 ARG B C 1
ATOM 1288 O O . ARG A 1 171 ? 78.401 -6.176 35.646 1.00 83.38 202 ARG B O 1
ATOM 1296 N N . LEU A 1 172 ? 77.112 -7.068 37.251 1.00 57.73 203 LEU B N 1
ATOM 1297 C CA . LEU A 1 172 ? 76.662 -8.171 36.406 1.00 57.19 203 LEU B CA 1
ATOM 1298 C C . LEU A 1 172 ? 75.722 -7.734 35.276 1.00 58.06 203 LEU B C 1
ATOM 1299 O O . LEU A 1 172 ? 74.642 -7.195 35.520 1.00 58.79 203 LEU B O 1
ATOM 1304 N N . LYS A 1 173 ? 76.164 -7.959 34.039 1.00 61.04 204 LYS B N 1
ATOM 1305 C CA . LYS A 1 173 ? 75.394 -7.662 32.829 1.00 61.63 204 LYS B CA 1
ATOM 1306 C C . LYS A 1 173 ? 74.441 -8.763 32.354 1.00 61.76 204 LYS B C 1
ATOM 1307 O O . LYS A 1 173 ? 73.354 -8.490 31.851 1.00 62.17 204 LYS B O 1
ATOM 1313 N N . PHE A 1 174 ? 74.886 -10.008 32.478 1.00 57.29 205 PHE B N 1
ATOM 1314 C CA . PHE A 1 174 ? 74.291 -11.126 31.754 1.00 56.99 205 PHE B CA 1
ATOM 1315 C C . PHE A 1 174 ? 74.190 -12.337 32.647 1.00 56.14 205 PHE B C 1
ATOM 1316 O O . PHE A 1 174 ? 75.191 -12.762 33.212 1.00 55.56 205 PHE B O 1
ATOM 1324 N N . ILE A 1 175 ? 73.009 -12.936 32.736 1.00 55.57 206 ILE B N 1
ATOM 1325 C CA . ILE A 1 175 ? 72.844 -14.065 33.630 1.00 54.65 206 ILE B CA 1
ATOM 1326 C C . ILE A 1 175 ? 72.077 -15.218 33.002 1.00 54.52 206 ILE B C 1
ATOM 1327 O O . ILE A 1 175 ? 70.896 -15.100 32.687 1.00 55.04 206 ILE B O 1
ATOM 1332 N N . HIS A 1 176 ? 72.744 -16.352 32.825 1.00 56.20 207 HIS B N 1
ATOM 1333 C CA . HIS A 1 176 ? 72.059 -17.510 32.268 1.00 56.29 207 HIS B CA 1
ATOM 1334 C C . HIS A 1 176 ? 72.107 -18.686 33.245 1.00 55.86 207 HIS B C 1
ATOM 1335 O O . HIS A 1 176 ? 73.153 -19.313 33.449 1.00 55.39 207 HIS B O 1
ATOM 1342 N N . LEU A 1 177 ? 70.962 -18.939 33.875 1.00 57.50 208 LEU B N 1
ATOM 1343 C CA . LEU A 1 177 ? 70.697 -20.143 34.666 1.00 57.48 208 LEU B CA 1
ATOM 1344 C C . LEU A 1 177 ? 69.792 -21.144 33.964 1.00 57.88 208 LEU B C 1
ATOM 1345 O O . LEU A 1 177 ? 69.353 -22.099 34.601 1.00 58.08 208 LEU B O 1
ATOM 1350 N N . ALA A 1 178 ? 69.453 -20.864 32.698 1.00 53.30 209 ALA B N 1
ATOM 1351 C CA . ALA A 1 178 ? 68.383 -21.552 31.955 1.00 53.57 209 ALA B CA 1
ATOM 1352 C C . ALA A 1 178 ? 68.678 -22.994 31.654 1.00 53.02 209 ALA B C 1
ATOM 1353 O O . ALA A 1 178 ? 69.823 -23.351 31.377 1.00 52.52 209 ALA B O 1
ATOM 1355 N N . GLY A 1 179 ? 67.631 -23.815 31.690 1.00 53.19 210 GLY B N 1
ATOM 1356 C CA . GLY A 1 179 ? 67.773 -25.242 31.456 1.00 52.76 210 GLY B CA 1
ATOM 1357 C C . GLY A 1 179 ? 68.545 -26.005 32.523 1.00 52.27 210 GLY B C 1
ATOM 1358 O O . GLY A 1 179 ? 69.574 -26.644 32.278 1.00 51.77 210 GLY B O 1
ATOM 1359 N N . ASN A 1 180 ? 68.050 -25.901 33.738 1.00 53.61 211 ASN B N 1
ATOM 1360 C CA . ASN A 1 180 ? 68.574 -26.657 34.850 1.00 53.52 211 ASN B CA 1
ATOM 1361 C C . ASN A 1 180 ? 67.371 -27.278 35.544 1.00 54.35 211 ASN B C 1
ATOM 1362 O O . ASN A 1 180 ? 66.287 -27.370 34.956 1.00 54.82 211 ASN B O 1
ATOM 1367 N N . VAL A 1 181 ? 67.576 -27.815 36.735 1.00 59.10 212 VAL B N 1
ATOM 1368 C CA . VAL A 1 181 ? 66.444 -28.239 37.529 1.00 60.25 212 VAL B CA 1
ATOM 1369 C C . VAL A 1 181 ? 65.982 -27.220 38.574 1.00 60.63 212 VAL B C 1
ATOM 1370 O O . VAL A 1 181 ? 65.113 -27.546 39.385 1.00 61.65 212 VAL B O 1
ATOM 1374 N N . LEU A 1 182 ? 66.543 -26.005 38.565 1.00 59.40 213 LEU B N 1
ATOM 1375 C CA . LEU A 1 182 ? 66.360 -25.049 39.682 1.00 59.64 213 LEU B CA 1
ATOM 1376 C C . LEU A 1 182 ? 64.878 -24.733 39.978 1.00 60.69 213 LEU B C 1
ATOM 1377 O O . LEU A 1 182 ? 64.019 -24.903 39.111 1.00 61.06 213 LEU B O 1
ATOM 1382 N N . GLY A 1 183 ? 64.574 -24.328 41.213 1.00 55.89 214 GLY B N 1
ATOM 1383 C CA . GLY A 1 183 ? 63.188 -24.237 41.660 1.00 56.90 214 GLY B CA 1
ATOM 1384 C C . GLY A 1 183 ? 62.701 -23.183 42.662 1.00 57.67 214 GLY B C 1
ATOM 1385 O O . GLY A 1 183 ? 63.470 -22.388 43.219 1.00 57.48 214 GLY B O 1
ATOM 1386 N N . GLY A 1 184 ? 61.386 -23.164 42.864 1.00 90.50 215 GLY B N 1
ATOM 1387 C CA . GLY A 1 184 ? 60.779 -22.327 43.881 1.00 91.04 215 GLY B CA 1
ATOM 1388 C C . GLY A 1 184 ? 60.427 -20.904 43.483 1.00 90.65 215 GLY B C 1
ATOM 1389 O O . GLY A 1 184 ? 60.081 -20.625 42.336 1.00 90.41 215 GLY B O 1
ATOM 1390 N N . LYS A 1 185 ? 60.490 -20.004 44.459 1.00 80.64 216 LYS B N 1
ATOM 1391 C CA . LYS A 1 185 ? 60.138 -18.610 44.252 1.00 80.41 216 LYS B CA 1
ATOM 1392 C C . LYS A 1 185 ? 61.371 -17.939 43.695 1.00 79.15 216 LYS B C 1
ATOM 1393 O O . LYS A 1 185 ? 62.478 -18.282 44.100 1.00 78.50 216 LYS B O 1
ATOM 1399 N N . LEU A 1 186 ? 61.193 -17.012 42.753 1.00 59.95 217 LEU B N 1
ATOM 1400 C CA . LEU A 1 186 ? 62.319 -16.245 42.211 1.00 59.26 217 LEU B CA 1
ATOM 1401 C C . LEU A 1 186 ? 62.633 -15.118 43.186 1.00 59.58 217 LEU B C 1
ATOM 1402 O O . LEU A 1 186 ? 61.769 -14.289 43.469 1.00 60.53 217 LEU B O 1
ATOM 1407 N N . PRO A 1 187 ? 63.867 -15.073 43.701 1.00 60.20 218 PRO B N 1
ATOM 1408 C CA . PRO A 1 187 ? 64.124 -14.160 44.807 1.00 60.53 218 PRO B CA 1
ATOM 1409 C C . PRO A 1 187 ? 64.058 -12.703 44.350 1.00 60.94 218 PRO B C 1
ATOM 1410 O O . PRO A 1 187 ? 64.738 -12.342 43.389 1.00 60.42 218 PRO B O 1
ATOM 1414 N N . PRO A 1 188 ? 63.258 -11.871 45.049 1.00 61.86 219 PRO B N 1
ATOM 1415 C CA . PRO A 1 188 ? 63.049 -10.459 44.718 1.00 62.81 219 PRO B CA 1
ATOM 1416 C C . PRO A 1 188 ? 64.346 -9.671 44.619 1.00 62.44 219 PRO B C 1
ATOM 1417 O O . PRO A 1 188 ? 64.435 -8.748 43.798 1.00 62.95 219 PRO B O 1
ATOM 1421 N N . ARG A 1 189 ? 65.350 -10.071 45.400 1.00 75.24 220 ARG B N 1
ATOM 1422 C CA . ARG A 1 189 ? 66.614 -9.346 45.493 1.00 74.46 220 ARG B CA 1
ATOM 1423 C C . ARG A 1 189 ? 67.241 -9.158 44.109 1.00 74.08 220 ARG B C 1
ATOM 1424 O O . ARG A 1 189 ? 68.078 -8.273 43.889 1.00 73.61 220 ARG B O 1
ATOM 1432 N N . LEU A 1 190 ? 66.786 -9.961 43.160 1.00 60.22 221 LEU B N 1
ATOM 1433 C CA . LEU A 1 190 ? 67.278 -9.882 41.796 1.00 59.79 221 LEU B CA 1
ATOM 1434 C C . LEU A 1 190 ? 67.106 -8.521 41.123 1.00 60.94 221 LEU B C 1
ATOM 1435 O O . LEU A 1 190 ? 67.933 -8.118 40.309 1.00 60.72 221 LEU B O 1
ATOM 1440 N N . GLY A 1 191 ? 66.074 -7.780 41.487 1.00 62.27 222 GLY B N 1
ATOM 1441 C CA . GLY A 1 191 ? 65.895 -6.470 40.876 1.00 63.53 222 GLY B CA 1
ATOM 1442 C C . GLY A 1 191 ? 66.999 -5.472 41.236 1.00 63.72 222 GLY B C 1
ATOM 1443 O O . GLY A 1 191 ? 66.977 -4.292 40.830 1.00 64.84 222 GLY B O 1
ATOM 1444 N N . LEU A 1 192 ? 67.973 -5.941 42.010 1.00 67.84 223 LEU B N 1
ATOM 1445 C CA . LEU A 1 192 ? 69.045 -5.070 42.444 1.00 67.58 223 LEU B CA 1
ATOM 1446 C C . LEU A 1 192 ? 70.317 -5.138 41.586 1.00 66.92 223 LEU B C 1
ATOM 1447 O O . LEU A 1 192 ? 71.298 -4.465 41.900 1.00 66.66 223 LEU B O 1
ATOM 1452 N N . LEU A 1 193 ? 70.308 -5.908 40.494 1.00 61.26 224 LEU B N 1
ATOM 1453 C CA . LEU A 1 193 ? 71.456 -5.856 39.590 1.00 60.72 224 LEU B CA 1
ATOM 1454 C C . LEU A 1 193 ? 71.094 -4.776 38.639 1.00 61.95 224 LEU B C 1
ATOM 1455 O O . LEU A 1 193 ? 70.313 -4.978 37.721 1.00 62.28 224 LEU B O 1
ATOM 1460 N N . THR A 1 194 ? 71.721 -3.632 38.830 1.00 80.98 225 THR B N 1
ATOM 1461 C CA . THR A 1 194 ? 71.284 -2.437 38.162 1.00 82.07 225 THR B CA 1
ATOM 1462 C C . THR A 1 194 ? 71.823 -2.470 36.754 1.00 82.08 225 THR B C 1
ATOM 1463 O O . THR A 1 194 ? 71.116 -2.157 35.798 1.00 82.92 225 THR B O 1
ATOM 1467 N N . GLU A 1 195 ? 73.070 -2.914 36.642 1.00 77.21 226 GLU B N 1
ATOM 1468 C CA . GLU A 1 195 ? 73.781 -2.973 35.372 1.00 77.35 226 GLU B CA 1
ATOM 1469 C C . GLU A 1 195 ? 73.277 -4.072 34.453 1.00 77.20 226 GLU B C 1
ATOM 1470 O O . GLU A 1 195 ? 73.702 -4.162 33.299 1.00 77.44 226 GLU B O 1
ATOM 1476 N N . LEU A 1 196 ? 72.372 -4.896 34.979 1.00 61.85 227 LEU B N 1
ATOM 1477 C CA . LEU A 1 196 ? 71.904 -6.098 34.293 1.00 61.10 227 LEU B CA 1
ATOM 1478 C C . LEU A 1 196 ? 71.135 -5.819 33.013 1.00 62.04 227 LEU B C 1
ATOM 1479 O O . LEU A 1 196 ? 70.152 -5.074 33.019 1.00 63.21 227 LEU B O 1
ATOM 1484 N N . GLN A 1 197 ? 71.588 -6.464 31.936 1.00 61.57 228 GLN B N 1
ATOM 1485 C CA . GLN A 1 197 ? 71.069 -6.302 30.584 1.00 62.39 228 GLN B CA 1
ATOM 1486 C C . GLN A 1 197 ? 70.303 -7.549 30.184 1.00 61.66 228 GLN B C 1
ATOM 1487 O O . GLN A 1 197 ? 69.143 -7.477 29.803 1.00 62.35 228 GLN B O 1
ATOM 1493 N N . HIS A 1 198 ? 70.990 -8.688 30.222 1.00 65.35 229 HIS B N 1
ATOM 1494 C CA . HIS A 1 198 ? 70.448 -9.963 29.744 1.00 65.45 229 HIS B CA 1
ATOM 1495 C C . HIS A 1 198 ? 70.152 -10.952 30.858 1.00 65.07 229 HIS B C 1
ATOM 1496 O O . HIS A 1 198 ? 71.039 -11.320 31.624 1.00 64.50 229 HIS B O 1
ATOM 1503 N N . MET A 1 199 ? 68.906 -11.402 30.924 1.00 65.62 230 MET B N 1
ATOM 1504 C CA . MET A 1 199 ? 68.531 -12.420 31.885 1.00 65.39 230 MET B CA 1
ATOM 1505 C C . MET A 1 199 ? 67.780 -13.584 31.245 1.00 65.70 230 MET B C 1
ATOM 1506 O O . MET A 1 199 ? 66.623 -13.439 30.862 1.00 66.32 230 MET B O 1
ATOM 1511 N N . GLU A 1 200 ? 68.429 -14.745 31.158 1.00 70.03 231 GLU B N 1
ATOM 1512 C CA . GLU A 1 200 ? 67.762 -15.954 30.701 1.00 70.25 231 GLU B CA 1
ATOM 1513 C C . GLU A 1 200 ? 67.875 -17.014 31.800 1.00 69.88 231 GLU B C 1
ATOM 1514 O O . GLU A 1 200 ? 68.945 -17.576 32.028 1.00 69.29 231 GLU B O 1
ATOM 1520 N N . ILE A 1 201 ? 66.767 -17.200 32.521 1.00 55.91 232 ILE B N 1
ATOM 1521 C CA . ILE A 1 201 ? 66.540 -18.243 33.544 1.00 55.50 232 ILE B CA 1
ATOM 1522 C C . ILE A 1 201 ? 65.544 -19.387 33.266 1.00 55.59 232 ILE B C 1
ATOM 1523 O O . ILE A 1 201 ? 65.109 -20.050 34.199 1.00 55.57 232 ILE B O 1
ATOM 1528 N N . GLY A 1 202 ? 65.071 -19.530 32.035 1.00 66.70 233 GLY B N 1
ATOM 1529 C CA . GLY A 1 202 ? 64.020 -20.503 31.747 1.00 67.33 233 GLY B CA 1
ATOM 1530 C C . GLY A 1 202 ? 64.309 -22.012 31.783 1.00 67.08 233 GLY B C 1
ATOM 1531 O O . GLY A 1 202 ? 65.451 -22.455 31.954 1.00 66.30 233 GLY B O 1
ATOM 1532 N N . TYR A 1 203 ? 63.252 -22.806 31.621 1.00 64.27 234 TYR B N 1
ATOM 1533 C CA . TYR A 1 203 ? 63.379 -24.254 31.445 1.00 64.14 234 TYR B CA 1
ATOM 1534 C C . TYR A 1 203 ? 63.666 -25.014 32.750 1.00 64.07 234 TYR B C 1
ATOM 1535 O O . TYR A 1 203 ? 63.783 -26.252 32.743 1.00 64.01 234 TYR B O 1
ATOM 1544 N N . ASN A 1 204 ? 63.772 -24.256 33.854 1.00 59.44 235 ASN B N 1
ATOM 1545 C CA . ASN A 1 204 ? 63.754 -24.798 35.232 1.00 59.64 235 ASN B CA 1
ATOM 1546 C C . ASN A 1 204 ? 62.325 -24.812 35.790 1.00 60.77 235 ASN B C 1
ATOM 1547 O O . ASN A 1 204 ? 61.397 -24.488 35.057 1.00 61.37 235 ASN B O 1
ATOM 1552 N N . HIS A 1 205 ? 62.120 -25.203 37.052 1.00 86.14 236 HIS B N 1
ATOM 1553 C CA . HIS A 1 205 ? 60.758 -25.189 37.614 1.00 87.38 236 HIS B CA 1
ATOM 1554 C C . HIS A 1 205 ? 60.580 -24.171 38.735 1.00 87.59 236 HIS B C 1
ATOM 1555 O O . HIS A 1 205 ? 60.944 -24.438 39.863 1.00 87.65 236 HIS B O 1
ATOM 1562 N N . PHE A 1 206 ? 59.923 -23.054 38.451 1.00 62.88 237 PHE B N 1
ATOM 1563 C CA . PHE A 1 206 ? 59.697 -22.021 39.459 1.00 62.99 237 PHE B CA 1
ATOM 1564 C C . PHE A 1 206 ? 58.189 -21.869 39.651 1.00 64.17 237 PHE B C 1
ATOM 1565 O O . PHE A 1 206 ? 57.408 -22.272 38.775 1.00 64.78 237 PHE B O 1
ATOM 1573 N N . ASN A 1 207 ? 57.779 -21.313 40.793 1.00 77.34 238 ASN B N 1
ATOM 1574 C CA . ASN A 1 207 ? 56.372 -20.973 41.011 1.00 78.66 238 ASN B CA 1
ATOM 1575 C C . ASN A 1 207 ? 56.196 -19.593 41.623 1.00 78.64 238 ASN B C 1
ATOM 1576 O O . ASN A 1 207 ? 57.169 -18.914 41.946 1.00 77.50 238 ASN B O 1
ATOM 1581 N N . GLY A 1 208 ? 54.947 -19.183 41.789 1.00 89.37 239 GLY B N 1
ATOM 1582 C CA . GLY A 1 208 ? 54.668 -17.862 42.313 1.00 89.46 239 GLY B CA 1
ATOM 1583 C C . GLY A 1 208 ? 54.526 -16.860 41.192 1.00 89.15 239 GLY B C 1
ATOM 1584 O O . GLY A 1 208 ? 54.192 -17.225 40.074 1.00 89.30 239 GLY B O 1
ATOM 1585 N N . ASN A 1 209 ? 54.776 -15.594 41.488 1.00 85.95 240 ASN B N 1
ATOM 1586 C CA . ASN A 1 209 ? 54.645 -14.550 40.488 1.00 85.62 240 ASN B CA 1
ATOM 1587 C C . ASN A 1 209 ? 56.006 -14.173 39.948 1.00 84.13 240 ASN B C 1
ATOM 1588 O O . ASN A 1 209 ? 57.021 -14.736 40.358 1.00 83.31 240 ASN B O 1
ATOM 1593 N N . ILE A 1 210 ? 56.021 -13.222 39.020 1.00 64.93 241 ILE B N 1
ATOM 1594 C CA . ILE A 1 210 ? 57.240 -12.498 38.696 1.00 64.46 241 ILE B CA 1
ATOM 1595 C C . ILE A 1 210 ? 57.341 -11.352 39.682 1.00 65.57 241 ILE B C 1
ATOM 1596 O O . ILE A 1 210 ? 56.450 -10.507 39.732 1.00 67.16 241 ILE B O 1
ATOM 1601 N N . PRO A 1 211 ? 58.421 -11.324 40.479 1.00 64.83 242 PRO B N 1
ATOM 1602 C CA . PRO A 1 211 ? 58.580 -10.331 41.543 1.00 65.80 242 PRO B CA 1
ATOM 1603 C C . PRO A 1 211 ? 58.425 -8.917 41.023 1.00 67.14 242 PRO B C 1
ATOM 1604 O O . PRO A 1 211 ? 59.142 -8.567 40.099 1.00 66.70 242 PRO B O 1
ATOM 1608 N N . SER A 1 212 ? 57.544 -8.118 41.625 1.00 76.25 243 SER B N 1
ATOM 1609 C CA . SER A 1 212 ? 57.319 -6.743 41.171 1.00 77.34 243 SER B CA 1
ATOM 1610 C C . SER A 1 212 ? 58.639 -5.977 41.131 1.00 76.72 243 SER B C 1
ATOM 1611 O O . SER A 1 212 ? 58.893 -5.166 40.239 1.00 77.04 243 SER B O 1
ATOM 1614 N N . GLU A 1 213 ? 59.497 -6.303 42.090 1.00 70.93 244 GLU B N 1
ATOM 1615 C CA . GLU A 1 213 ? 60.807 -5.684 42.256 1.00 70.27 244 GLU B CA 1
ATOM 1616 C C . GLU A 1 213 ? 61.679 -5.790 40.988 1.00 69.38 244 GLU B C 1
ATOM 1617 O O . GLU A 1 213 ? 62.621 -5.012 40.798 1.00 69.22 244 GLU B O 1
ATOM 1623 N N . PHE A 1 214 ? 61.336 -6.724 40.104 1.00 67.95 245 PHE B N 1
ATOM 1624 C CA . PHE A 1 214 ? 62.067 -6.906 38.852 1.00 67.34 245 PHE B CA 1
ATOM 1625 C C . PHE A 1 214 ? 61.953 -5.693 37.937 1.00 68.24 245 PHE B C 1
ATOM 1626 O O . PHE A 1 214 ? 62.688 -5.583 36.953 1.00 67.81 245 PHE B O 1
ATOM 1634 N N . ALA A 1 215 ? 61.035 -4.784 38.241 1.00 68.82 246 ALA B N 1
ATOM 1635 C CA . ALA A 1 215 ? 60.914 -3.601 37.410 1.00 70.22 246 ALA B CA 1
ATOM 1636 C C . ALA A 1 215 ? 62.085 -2.665 37.649 1.00 70.29 246 ALA B C 1
ATOM 1637 O O . ALA A 1 215 ? 62.229 -1.669 36.951 1.00 71.36 246 ALA B O 1
ATOM 1639 N N . LEU A 1 216 ? 62.921 -2.985 38.637 1.00 69.23 247 LEU B N 1
ATOM 1640 C CA . LEU A 1 216 ? 64.055 -2.123 38.984 1.00 69.27 247 LEU B CA 1
ATOM 1641 C C . LEU A 1 216 ? 65.286 -2.237 38.083 1.00 68.25 247 LEU B C 1
ATOM 1642 O O . LEU A 1 216 ? 66.207 -1.429 38.219 1.00 68.45 247 LEU B O 1
ATOM 1647 N N . LEU A 1 217 ? 65.295 -3.199 37.153 1.00 67.27 248 LEU B N 1
ATOM 1648 C CA . LEU A 1 217 ? 66.444 -3.384 36.266 1.00 66.39 248 LEU B CA 1
ATOM 1649 C C . LEU A 1 217 ? 66.189 -2.545 35.036 1.00 67.67 248 LEU B C 1
ATOM 1650 O O . LEU A 1 217 ? 65.415 -2.925 34.166 1.00 67.93 248 LEU B O 1
ATOM 1655 N N . SER A 1 218 ? 66.897 -1.428 34.944 1.00 88.77 249 SER B N 1
ATOM 1656 C CA . SER A 1 218 ? 66.611 -0.421 33.941 1.00 90.23 249 SER B CA 1
ATOM 1657 C C . SER A 1 218 ? 67.236 -0.809 32.624 1.00 89.73 249 SER B C 1
ATOM 1658 O O . SER A 1 218 ? 66.626 -0.699 31.561 1.00 90.58 249 SER B O 1
ATOM 1661 N N . ASN A 1 219 ? 68.466 -1.291 32.706 1.00 73.07 250 ASN B N 1
ATOM 1662 C CA . ASN A 1 219 ? 69.243 -1.529 31.516 1.00 72.79 250 ASN B CA 1
ATOM 1663 C C . ASN A 1 219 ? 68.827 -2.837 30.885 1.00 72.03 250 ASN B C 1
ATOM 1664 O O . ASN A 1 219 ? 69.364 -3.210 29.852 1.00 71.80 250 ASN B O 1
ATOM 1669 N N . LEU A 1 220 ? 67.870 -3.526 31.510 1.00 66.45 251 LEU B N 1
ATOM 1670 C CA . LEU A 1 220 ? 67.446 -4.852 31.052 1.00 65.41 251 LEU B CA 1
ATOM 1671 C C . LEU A 1 220 ? 66.944 -4.828 29.623 1.00 66.19 251 LEU B C 1
ATOM 1672 O O . LEU A 1 220 ? 66.163 -3.945 29.258 1.00 67.73 251 LEU B O 1
ATOM 1677 N N . LYS A 1 221 ? 67.393 -5.816 28.842 1.00 73.82 252 LYS B N 1
ATOM 1678 C CA . LYS A 1 221 ? 66.992 -6.004 27.454 1.00 74.33 252 LYS B CA 1
ATOM 1679 C C . LYS A 1 221 ? 66.283 -7.342 27.239 1.00 73.99 252 LYS B C 1
ATOM 1680 O O . LYS A 1 221 ? 65.117 -7.370 26.862 1.00 74.40 252 LYS B O 1
ATOM 1686 N N . TYR A 1 222 ? 67.003 -8.444 27.467 1.00 63.24 253 TYR B N 1
ATOM 1687 C CA . TYR A 1 222 ? 66.510 -9.805 27.189 1.00 62.26 253 TYR B CA 1
ATOM 1688 C C . TYR A 1 222 ? 66.000 -10.431 28.468 1.00 61.45 253 TYR B C 1
ATOM 1689 O O . TYR A 1 222 ? 66.739 -10.566 29.432 1.00 60.68 253 TYR B O 1
ATOM 1698 N N . PHE A 1 223 ? 64.724 -10.784 28.476 1.00 61.74 254 PHE B N 1
ATOM 1699 C CA . PHE A 1 223 ? 64.118 -11.442 29.614 1.00 61.13 254 PHE B CA 1
ATOM 1700 C C . PHE A 1 223 ? 63.358 -12.687 29.140 1.00 60.58 254 PHE B C 1
ATOM 1701 O O . PHE A 1 223 ? 62.325 -12.570 28.480 1.00 61.37 254 PHE B O 1
ATOM 1709 N N . ASP A 1 224 ? 63.861 -13.876 29.473 1.00 61.95 255 ASP B N 1
ATOM 1710 C CA . ASP A 1 224 ? 63.196 -15.129 29.110 1.00 62.27 255 ASP B CA 1
ATOM 1711 C C . ASP A 1 224 ? 63.068 -16.013 30.349 1.00 62.14 255 ASP B C 1
ATOM 1712 O O . ASP A 1 224 ? 64.052 -16.554 30.837 1.00 61.45 255 ASP B O 1
ATOM 1717 N N . VAL A 1 225 ? 61.840 -16.141 30.849 1.00 75.78 256 VAL B N 1
ATOM 1718 C CA . VAL A 1 225 ? 61.462 -17.068 31.928 1.00 75.97 256 VAL B CA 1
ATOM 1719 C C . VAL A 1 225 ? 60.741 -18.357 31.499 1.00 76.46 256 VAL B C 1
ATOM 1720 O O . VAL A 1 225 ? 60.167 -19.044 32.337 1.00 76.95 256 VAL B O 1
ATOM 1724 N N . SER A 1 226 ? 60.697 -18.629 30.198 1.00 78.55 257 SER B N 1
ATOM 1725 C CA . SER A 1 226 ? 59.802 -19.630 29.619 1.00 79.19 257 SER B CA 1
ATOM 1726 C C . SER A 1 226 ? 60.004 -21.088 30.069 1.00 79.02 257 SER B C 1
ATOM 1727 O O . SER A 1 226 ? 61.069 -21.461 30.563 1.00 78.22 257 SER B O 1
ATOM 1730 N N . ASN A 1 227 ? 58.951 -21.891 29.886 1.00 81.59 258 ASN B N 1
ATOM 1731 C CA . ASN A 1 227 ? 58.863 -23.288 30.349 1.00 81.71 258 ASN B CA 1
ATOM 1732 C C . ASN A 1 227 ? 59.234 -23.423 31.824 1.00 81.57 258 ASN B C 1
ATOM 1733 O O . ASN A 1 227 ? 60.280 -23.952 32.183 1.00 80.98 258 ASN B O 1
ATOM 1738 N N . CYS A 1 228 ? 58.360 -22.882 32.662 1.00 74.34 259 CYS B N 1
ATOM 1739 C CA . CYS A 1 228 ? 58.452 -22.970 34.112 1.00 74.48 259 CYS B CA 1
ATOM 1740 C C . CYS A 1 228 ? 57.032 -23.165 34.605 1.00 75.83 259 CYS B C 1
ATOM 1741 O O . CYS A 1 228 ? 56.123 -23.409 33.807 1.00 76.60 259 CYS B O 1
ATOM 1744 N N . SER A 1 229 ? 56.849 -23.139 35.919 1.00 78.67 260 SER B N 1
ATOM 1745 C CA . SER A 1 229 ? 55.510 -23.140 36.486 1.00 80.05 260 SER B CA 1
ATOM 1746 C C . SER A 1 229 ? 54.978 -21.816 37.035 1.00 80.43 260 SER B C 1
ATOM 1747 O O . SER A 1 229 ? 53.920 -21.797 37.656 1.00 81.57 260 SER B O 1
ATOM 1750 N N . LEU A 1 230 ? 55.715 -20.726 36.825 1.00 81.86 261 LEU B N 1
ATOM 1751 C CA . LEU A 1 230 ? 55.353 -19.411 37.375 1.00 82.05 261 LEU B CA 1
ATOM 1752 C C . LEU A 1 230 ? 53.912 -19.021 37.103 1.00 83.32 261 LEU B C 1
ATOM 1753 O O . LEU A 1 230 ? 53.358 -19.332 36.058 1.00 83.77 261 LEU B O 1
ATOM 1758 N N . SER A 1 231 ? 53.296 -18.345 38.058 1.00 70.13 262 SER B N 1
ATOM 1759 C CA . SER A 1 231 ? 51.875 -18.075 37.950 1.00 71.43 262 SER B CA 1
ATOM 1760 C C . SER A 1 231 ? 51.429 -16.701 38.434 1.00 71.79 262 SER B C 1
ATOM 1761 O O . SER A 1 231 ? 52.228 -15.793 38.694 1.00 71.08 262 SER B O 1
ATOM 1764 N N . GLY A 1 232 ? 50.117 -16.566 38.522 1.00 85.93 263 GLY B N 1
ATOM 1765 C CA . GLY A 1 232 ? 49.517 -15.359 39.028 1.00 86.20 263 GLY B CA 1
ATOM 1766 C C . GLY A 1 232 ? 49.458 -14.301 37.958 1.00 85.86 263 GLY B C 1
ATOM 1767 O O . GLY A 1 232 ? 49.522 -14.599 36.770 1.00 85.75 263 GLY B O 1
ATOM 1768 N N . SER A 1 233 ? 49.330 -13.055 38.392 1.00 79.94 264 SER B N 1
ATOM 1769 C CA . SER A 1 233 ? 49.165 -11.952 37.472 1.00 79.74 264 SER B CA 1
ATOM 1770 C C . SER A 1 233 ? 50.496 -11.501 36.863 1.00 78.36 264 SER B C 1
ATOM 1771 O O . SER A 1 233 ? 51.577 -11.729 37.431 1.00 77.32 264 SER B O 1
ATOM 1774 N N . LEU A 1 234 ? 50.393 -10.894 35.682 1.00 74.18 265 LEU B N 1
ATOM 1775 C CA . LEU A 1 234 ? 51.492 -10.177 35.049 1.00 73.12 265 LEU B CA 1
ATOM 1776 C C . LEU A 1 234 ? 51.589 -8.802 35.701 1.00 73.32 265 LEU B C 1
ATOM 1777 O O . LEU A 1 234 ? 50.609 -8.044 35.673 1.00 75.04 265 LEU B O 1
ATOM 1782 N N . PRO A 1 235 ? 52.752 -8.480 36.311 1.00 72.30 266 PRO B N 1
ATOM 1783 C CA . PRO A 1 235 ? 52.917 -7.244 37.108 1.00 73.59 266 PRO B CA 1
ATOM 1784 C C . PRO A 1 235 ? 52.897 -5.955 36.275 1.00 75.03 266 PRO B C 1
ATOM 1785 O O . PRO A 1 235 ? 53.667 -5.859 35.324 1.00 74.32 266 PRO B O 1
ATOM 1789 N N . GLN A 1 236 ? 52.075 -4.978 36.656 1.00 88.38 267 GLN B N 1
ATOM 1790 C CA . GLN A 1 236 ? 51.917 -3.760 35.867 1.00 89.88 267 GLN B CA 1
ATOM 1791 C C . GLN A 1 236 ? 53.261 -3.103 35.692 1.00 89.27 267 GLN B C 1
ATOM 1792 O O . GLN A 1 236 ? 53.626 -2.655 34.607 1.00 89.49 267 GLN B O 1
ATOM 1798 N N . GLU A 1 237 ? 54.001 -3.095 36.791 1.00 88.95 268 GLU B N 1
ATOM 1799 C CA . GLU A 1 237 ? 55.247 -2.357 36.946 1.00 88.59 268 GLU B CA 1
ATOM 1800 C C . GLU A 1 237 ? 56.270 -2.632 35.838 1.00 87.22 268 GLU B C 1
ATOM 1801 O O . GLU A 1 237 ? 57.091 -1.773 35.496 1.00 87.50 268 GLU B O 1
ATOM 1807 N N . LEU A 1 238 ? 56.185 -3.820 35.251 1.00 74.29 269 LEU B N 1
ATOM 1808 C CA . LEU A 1 238 ? 57.106 -4.243 34.190 1.00 72.98 269 LEU B CA 1
ATOM 1809 C C . LEU A 1 238 ? 57.098 -3.311 32.992 1.00 74.25 269 LEU B C 1
ATOM 1810 O O . LEU A 1 238 ? 58.081 -3.222 32.248 1.00 73.60 269 LEU B O 1
ATOM 1815 N N . GLY A 1 239 ? 56.000 -2.581 32.841 1.00 89.94 270 GLY B N 1
ATOM 1816 C CA . GLY A 1 239 ? 55.856 -1.665 31.732 1.00 91.44 270 GLY B CA 1
ATOM 1817 C C . GLY A 1 239 ? 56.902 -0.572 31.785 1.00 91.89 270 GLY B C 1
ATOM 1818 O O . GLY A 1 239 ? 56.969 0.274 30.896 1.00 93.16 270 GLY B O 1
ATOM 1819 N N . ASN A 1 240 ? 57.716 -0.571 32.833 1.00 91.14 271 ASN B N 1
ATOM 1820 C CA . ASN A 1 240 ? 58.725 0.469 32.960 1.00 91.56 271 ASN B CA 1
ATOM 1821 C C . ASN A 1 240 ? 60.147 0.148 32.469 1.00 89.98 271 ASN B C 1
ATOM 1822 O O . ASN A 1 240 ? 61.034 0.999 32.580 1.00 90.32 271 ASN B O 1
ATOM 1827 N N . LEU A 1 241 ? 60.384 -1.034 31.902 1.00 74.45 272 LEU B N 1
ATOM 1828 C CA . LEU A 1 241 ? 61.747 -1.293 31.439 1.00 73.15 272 LEU B CA 1
ATOM 1829 C C . LEU A 1 241 ? 61.801 -0.804 30.005 1.00 74.15 272 LEU B C 1
ATOM 1830 O O . LEU A 1 241 ? 61.395 -1.491 29.080 1.00 73.89 272 LEU B O 1
ATOM 1835 N N . SER A 1 242 ? 62.398 0.361 29.817 1.00 82.98 273 SER B N 1
ATOM 1836 C CA . SER A 1 242 ? 62.275 1.039 28.551 1.00 84.44 273 SER B CA 1
ATOM 1837 C C . SER A 1 242 ? 63.321 0.536 27.599 1.00 83.41 273 SER B C 1
ATOM 1838 O O . SER A 1 242 ? 63.323 0.889 26.431 1.00 84.41 273 SER B O 1
ATOM 1841 N N . ASN A 1 243 ? 64.236 -0.271 28.098 1.00 86.09 274 ASN B N 1
ATOM 1842 C CA . ASN A 1 243 ? 65.301 -0.732 27.241 1.00 85.20 274 ASN B CA 1
ATOM 1843 C C . ASN A 1 243 ? 65.054 -2.113 26.670 1.00 83.92 274 ASN B C 1
ATOM 1844 O O . ASN A 1 243 ? 65.877 -2.642 25.931 1.00 83.24 274 ASN B O 1
ATOM 1849 N N . LEU A 1 244 ? 63.888 -2.670 26.966 1.00 71.52 275 LEU B N 1
ATOM 1850 C CA . LEU A 1 244 ? 63.679 -4.103 26.791 1.00 70.00 275 LEU B CA 1
ATOM 1851 C C . LEU A 1 244 ? 63.307 -4.500 25.371 1.00 70.39 275 LEU B C 1
ATOM 1852 O O . LEU A 1 244 ? 62.224 -4.194 24.892 1.00 71.65 275 LEU B O 1
ATOM 1857 N N . GLU A 1 245 ? 64.211 -5.223 24.722 1.00 71.66 276 GLU B N 1
ATOM 1858 C CA . GLU A 1 245 ? 63.997 -5.670 23.358 1.00 71.93 276 GLU B CA 1
ATOM 1859 C C . GLU A 1 245 ? 63.457 -7.092 23.238 1.00 70.97 276 GLU B C 1
ATOM 1860 O O . GLU A 1 245 ? 63.013 -7.502 22.172 1.00 71.28 276 GLU B O 1
ATOM 1866 N N . THR A 1 246 ? 63.482 -7.847 24.324 1.00 66.96 277 THR B N 1
ATOM 1867 C CA . THR A 1 246 ? 63.005 -9.221 24.266 1.00 65.77 277 THR B CA 1
ATOM 1868 C C . THR A 1 246 ? 62.264 -9.654 25.506 1.00 65.20 277 THR B C 1
ATOM 1869 O O . THR A 1 246 ? 62.793 -9.580 26.604 1.00 64.57 277 THR B O 1
ATOM 1873 N N . LEU A 1 247 ? 61.054 -10.152 25.332 1.00 65.44 278 LEU B N 1
ATOM 1874 C CA . LEU A 1 247 ? 60.329 -10.694 26.456 1.00 64.93 278 LEU B CA 1
ATOM 1875 C C . LEU A 1 247 ? 59.705 -12.040 26.108 1.00 64.06 278 LEU B C 1
ATOM 1876 O O . LEU A 1 247 ? 58.733 -12.096 25.349 1.00 64.85 278 LEU B O 1
ATOM 1881 N N . PHE A 1 248 ? 60.215 -13.126 26.682 1.00 63.18 279 PHE B N 1
ATOM 1882 C CA . PHE A 1 248 ? 59.587 -14.424 26.444 1.00 62.90 279 PHE B CA 1
ATOM 1883 C C . PHE A 1 248 ? 59.044 -14.987 27.743 1.00 62.70 279 PHE B C 1
ATOM 1884 O O . PHE A 1 248 ? 59.810 -15.495 28.551 1.00 61.81 279 PHE B O 1
ATOM 1892 N N . LEU A 1 249 ? 57.729 -14.912 27.934 1.00 62.89 280 LEU B N 1
ATOM 1893 C CA . LEU A 1 249 ? 57.056 -15.468 29.116 1.00 62.93 280 LEU B CA 1
ATOM 1894 C C . LEU A 1 249 ? 56.344 -16.778 28.855 1.00 62.83 280 LEU B C 1
ATOM 1895 O O . LEU A 1 249 ? 55.570 -17.230 29.696 1.00 63.13 280 LEU B O 1
ATOM 1900 N N . PHE A 1 250 ? 56.520 -17.323 27.656 1.00 64.96 281 PHE B N 1
ATOM 1901 C CA . PHE A 1 250 ? 55.691 -18.439 27.181 1.00 65.47 281 PHE B CA 1
ATOM 1902 C C . PHE A 1 250 ? 55.750 -19.777 27.939 1.00 65.24 281 PHE B C 1
ATOM 1903 O O . PHE A 1 250 ? 56.797 -20.182 28.446 1.00 64.33 281 PHE B O 1
ATOM 1911 N N . GLN A 1 251 ? 54.609 -20.462 27.955 1.00 68.75 282 GLN B N 1
ATOM 1912 C CA . GLN A 1 251 ? 54.428 -21.709 28.690 1.00 68.99 282 GLN B CA 1
ATOM 1913 C C . GLN A 1 251 ? 54.567 -21.585 30.198 1.00 68.99 282 GLN B C 1
ATOM 1914 O O . GLN A 1 251 ? 55.491 -22.136 30.796 1.00 68.23 282 GLN B O 1
ATOM 1920 N N . ASN A 1 252 ? 53.624 -20.881 30.807 1.00 77.52 283 ASN B N 1
ATOM 1921 C CA . ASN A 1 252 ? 53.560 -20.739 32.250 1.00 77.67 283 ASN B CA 1
ATOM 1922 C C . ASN A 1 252 ? 52.106 -20.635 32.694 1.00 79.15 283 ASN B C 1
ATOM 1923 O O . ASN A 1 252 ? 51.200 -20.938 31.926 1.00 80.13 283 ASN B O 1
ATOM 1928 N N . GLY A 1 253 ? 51.880 -20.240 33.942 1.00 70.41 284 GLY B N 1
ATOM 1929 C CA . GLY A 1 253 ? 50.533 -20.191 34.496 1.00 71.80 284 GLY B CA 1
ATOM 1930 C C . GLY A 1 253 ? 49.897 -18.828 34.674 1.00 72.22 284 GLY B C 1
ATOM 1931 O O . GLY A 1 253 ? 48.943 -18.698 35.427 1.00 73.17 284 GLY B O 1
ATOM 1932 N N . PHE A 1 254 ? 50.415 -17.824 33.976 1.00 68.97 285 PHE B N 1
ATOM 1933 C CA . PHE A 1 254 ? 49.968 -16.447 34.142 1.00 69.28 285 PHE B CA 1
ATOM 1934 C C . PHE A 1 254 ? 48.490 -16.251 33.844 1.00 70.78 285 PHE B C 1
ATOM 1935 O O . PHE A 1 254 ? 47.936 -16.925 32.995 1.00 71.14 285 PHE B O 1
ATOM 1943 N N . THR A 1 255 ? 47.864 -15.309 34.544 1.00 75.08 286 THR B N 1
ATOM 1944 C CA . THR A 1 255 ? 46.417 -15.150 34.524 1.00 76.42 286 THR B CA 1
ATOM 1945 C C . THR A 1 255 ? 45.994 -13.691 34.441 1.00 76.45 286 THR B C 1
ATOM 1946 O O . THR A 1 255 ? 46.833 -12.790 34.405 1.00 75.44 286 THR B O 1
ATOM 1950 N N . GLY A 1 256 ? 44.687 -13.459 34.405 1.00 97.34 287 GLY B N 1
ATOM 1951 C CA . GLY A 1 256 ? 44.165 -12.105 34.396 1.00 97.48 287 GLY B CA 1
ATOM 1952 C C . GLY A 1 256 ? 44.510 -11.401 33.100 1.00 97.00 287 GLY B C 1
ATOM 1953 O O . GLY A 1 256 ? 45.200 -11.966 32.256 1.00 96.43 287 GLY B O 1
ATOM 1954 N N . GLU A 1 257 ? 44.042 -10.167 32.940 1.00 99.55 288 GLU B N 1
ATOM 1955 C CA . GLU A 1 257 ? 44.310 -9.414 31.714 1.00 99.39 288 GLU B CA 1
ATOM 1956 C C . GLU A 1 257 ? 45.805 -9.074 31.575 1.00 97.91 288 GLU B C 1
ATOM 1957 O O . GLU A 1 257 ? 46.556 -9.111 32.555 1.00 97.02 288 GLU B O 1
ATOM 1963 N N . ILE A 1 258 ? 46.229 -8.787 30.344 1.00 78.69 289 ILE B N 1
ATOM 1964 C CA . ILE A 1 258 ? 47.560 -8.256 30.056 1.00 77.89 289 ILE B CA 1
ATOM 1965 C C . ILE A 1 258 ? 47.512 -6.778 30.361 1.00 79.81 289 ILE B C 1
ATOM 1966 O O . ILE A 1 258 ? 46.696 -6.062 29.775 1.00 81.72 289 ILE B O 1
ATOM 1971 N N . PRO A 1 259 ? 48.376 -6.308 31.271 1.00 100.22 290 PRO B N 1
ATOM 1972 C CA . PRO A 1 259 ? 48.377 -4.906 31.712 1.00 101.56 290 PRO B CA 1
ATOM 1973 C C . PRO A 1 259 ? 48.601 -3.913 30.572 1.00 102.61 290 PRO B C 1
ATOM 1974 O O . PRO A 1 259 ? 49.475 -4.125 29.737 1.00 101.46 290 PRO B O 1
ATOM 1978 N N . GLU A 1 260 ? 47.815 -2.841 30.546 1.00 97.23 291 GLU B N 1
ATOM 1979 C CA . GLU A 1 260 ? 47.907 -1.867 29.473 1.00 98.66 291 GLU B CA 1
ATOM 1980 C C . GLU A 1 260 ? 49.272 -1.205 29.453 1.00 98.05 291 GLU B C 1
ATOM 1981 O O . GLU A 1 260 ? 49.719 -0.686 28.429 1.00 98.52 291 GLU B O 1
ATOM 1987 N N . SER A 1 261 ? 49.947 -1.255 30.590 1.00 89.57 292 SER B N 1
ATOM 1988 C CA . SER A 1 261 ? 51.202 -0.538 30.760 1.00 89.18 292 SER B CA 1
ATOM 1989 C C . SER A 1 261 ? 52.251 -1.004 29.775 1.00 87.57 292 SER B C 1
ATOM 1990 O O . SER A 1 261 ? 53.177 -0.272 29.450 1.00 87.72 292 SER B O 1
ATOM 1993 N N . TYR A 1 262 ? 52.093 -2.218 29.278 1.00 85.00 293 TYR B N 1
ATOM 1994 C CA . TYR A 1 262 ? 53.101 -2.777 28.399 1.00 83.42 293 TYR B CA 1
ATOM 1995 C C . TYR A 1 262 ? 53.190 -1.975 27.119 1.00 84.78 293 TYR B C 1
ATOM 1996 O O . TYR A 1 262 ? 54.209 -1.997 26.440 1.00 83.99 293 TYR B O 1
ATOM 2005 N N . SER A 1 263 ? 52.181 -1.155 26.864 1.00 95.50 294 SER B N 1
ATOM 2006 C CA . SER A 1 263 ? 52.192 -0.309 25.681 1.00 97.12 294 SER B CA 1
ATOM 2007 C C . SER A 1 263 ? 53.407 0.629 25.736 1.00 97.27 294 SER B C 1
ATOM 2008 O O . SER A 1 263 ? 53.664 1.412 24.814 1.00 98.58 294 SER B O 1
ATOM 2011 N N . ASN A 1 264 ? 54.139 0.560 26.843 1.00 87.35 295 ASN B N 1
ATOM 2012 C CA . ASN A 1 264 ? 55.260 1.450 27.067 1.00 87.49 295 ASN B CA 1
ATOM 2013 C C . ASN A 1 264 ? 56.648 0.940 26.687 1.00 85.60 295 ASN B C 1
ATOM 2014 O O . ASN A 1 264 ? 57.606 1.697 26.775 1.00 85.80 295 ASN B O 1
ATOM 2019 N N . LEU A 1 265 ? 56.798 -0.301 26.243 1.00 80.56 296 LEU B N 1
ATOM 2020 C CA . LEU A 1 265 ? 58.147 -0.681 25.854 1.00 79.04 296 LEU B CA 1
ATOM 2021 C C . LEU A 1 265 ? 58.251 -0.368 24.386 1.00 80.05 296 LEU B C 1
ATOM 2022 O O . LEU A 1 265 ? 57.777 -1.125 23.549 1.00 79.77 296 LEU B O 1
ATOM 2027 N N . LYS A 1 266 ? 58.930 0.719 24.061 1.00 100.12 297 LYS B N 1
ATOM 2028 C CA . LYS A 1 266 ? 58.948 1.167 22.683 1.00 101.47 297 LYS B CA 1
ATOM 2029 C C . LYS A 1 266 ? 60.110 0.513 21.970 1.00 100.07 297 LYS B C 1
ATOM 2030 O O . LYS A 1 266 ? 60.212 0.543 20.743 1.00 100.80 297 LYS B O 1
ATOM 2036 N N . SER A 1 267 ? 60.974 -0.106 22.760 1.00 87.37 298 SER B N 1
ATOM 2037 C CA . SER A 1 267 ? 62.144 -0.762 22.228 1.00 86.00 298 SER B CA 1
ATOM 2038 C C . SER A 1 267 ? 61.848 -2.235 22.036 1.00 84.32 298 SER B C 1
ATOM 2039 O O . SER A 1 267 ? 62.687 -2.980 21.534 1.00 83.14 298 SER B O 1
ATOM 2042 N N . LEU A 1 268 ? 60.646 -2.650 22.426 1.00 86.82 299 LEU B N 1
ATOM 2043 C CA . LEU A 1 268 ? 60.277 -4.061 22.375 1.00 85.27 299 LEU B CA 1
ATOM 2044 C C . LEU A 1 268 ? 60.235 -4.579 20.960 1.00 85.42 299 LEU B C 1
ATOM 2045 O O . LEU A 1 268 ? 59.624 -3.965 20.093 1.00 87.12 299 LEU B O 1
ATOM 2050 N N . LYS A 1 269 ? 60.885 -5.714 20.739 1.00 74.46 300 LYS B N 1
ATOM 2051 C CA . LYS A 1 269 ? 60.943 -6.325 19.424 1.00 74.47 300 LYS B CA 1
ATOM 2052 C C . LYS A 1 269 ? 60.174 -7.642 19.389 1.00 73.39 300 LYS B C 1
ATOM 2053 O O . LYS A 1 269 ? 59.209 -7.793 18.645 1.00 74.16 300 LYS B O 1
ATOM 2059 N N . LEU A 1 270 ? 60.630 -8.604 20.182 1.00 69.80 301 LEU B N 1
ATOM 2060 C CA . LEU A 1 270 ? 60.008 -9.918 20.240 1.00 68.66 301 LEU B CA 1
ATOM 2061 C C . LEU A 1 270 ? 59.212 -10.057 21.513 1.00 68.97 301 LEU B C 1
ATOM 2062 O O . LEU A 1 270 ? 59.720 -9.823 22.597 1.00 68.78 301 LEU B O 1
ATOM 2067 N N . LEU A 1 271 ? 57.964 -10.462 21.376 1.00 73.58 302 LEU B N 1
ATOM 2068 C CA . LEU A 1 271 ? 57.126 -10.696 22.525 1.00 74.11 302 LEU B CA 1
ATOM 2069 C C . LEU A 1 271 ? 56.455 -12.057 22.364 1.00 74.54 302 LEU B C 1
ATOM 2070 O O . LEU A 1 271 ? 55.714 -12.275 21.399 1.00 75.03 302 LEU B O 1
ATOM 2075 N N . ASP A 1 272 ? 56.714 -12.981 23.287 1.00 65.94 303 ASP B N 1
ATOM 2076 C CA . ASP A 1 272 ? 56.030 -14.276 23.234 1.00 65.28 303 ASP B CA 1
ATOM 2077 C C . ASP A 1 272 ? 55.388 -14.660 24.576 1.00 65.23 303 ASP B C 1
ATOM 2078 O O . ASP A 1 272 ? 56.071 -14.984 25.548 1.00 64.39 303 ASP B O 1
ATOM 2083 N N . PHE A 1 273 ? 54.060 -14.621 24.599 1.00 73.63 304 PHE B N 1
ATOM 2084 C CA . PHE A 1 273 ? 53.261 -14.950 25.777 1.00 74.21 304 PHE B CA 1
ATOM 2085 C C . PHE A 1 273 ? 52.614 -16.329 25.798 1.00 74.80 304 PHE B C 1
ATOM 2086 O O . PHE A 1 273 ? 51.795 -16.616 26.669 1.00 75.54 304 PHE B O 1
ATOM 2094 N N . SER A 1 274 ? 52.946 -17.149 24.808 1.00 71.72 305 SER B N 1
ATOM 2095 C CA . SER A 1 274 ? 52.189 -18.361 24.462 1.00 72.37 305 SER B CA 1
ATOM 2096 C C . SER A 1 274 ? 52.043 -19.482 25.489 1.00 72.60 305 SER B C 1
ATOM 2097 O O . SER A 1 274 ? 52.930 -19.731 26.299 1.00 71.86 305 SER B O 1
ATOM 2100 N N . SER A 1 275 ? 50.919 -20.186 25.393 1.00 73.91 306 SER B N 1
ATOM 2101 C CA . SER A 1 275 ? 50.555 -21.244 26.339 1.00 74.44 306 SER B CA 1
ATOM 2102 C C . SER A 1 275 ? 50.427 -20.752 27.787 1.00 74.74 306 SER B C 1
ATOM 2103 O O . SER A 1 275 ? 51.035 -21.317 28.691 1.00 74.32 306 SER B O 1
ATOM 2106 N N . ASN A 1 276 ? 49.640 -19.692 27.981 1.00 76.56 307 ASN B N 1
ATOM 2107 C CA . ASN A 1 276 ? 49.287 -19.172 29.300 1.00 77.03 307 ASN B CA 1
ATOM 2108 C C . ASN A 1 276 ? 47.773 -19.045 29.456 1.00 78.51 307 ASN B C 1
ATOM 2109 O O . ASN A 1 276 ? 47.013 -19.399 28.564 1.00 79.23 307 ASN B O 1
ATOM 2114 N N . GLN A 1 277 ? 47.342 -18.542 30.604 1.00 83.60 308 GLN B N 1
ATOM 2115 C CA . GLN A 1 277 ? 45.925 -18.315 30.881 1.00 85.07 308 GLN B CA 1
ATOM 2116 C C . GLN A 1 277 ? 45.442 -16.883 30.642 1.00 85.26 308 GLN B C 1
ATOM 2117 O O . GLN A 1 277 ? 44.339 -16.543 31.056 1.00 86.36 308 GLN B O 1
ATOM 2123 N N . LEU A 1 278 ? 46.276 -16.026 30.060 1.00 80.68 309 LEU B N 1
ATOM 2124 C CA . LEU A 1 278 ? 45.936 -14.607 29.951 1.00 80.72 309 LEU B CA 1
ATOM 2125 C C . LEU A 1 278 ? 44.554 -14.357 29.329 1.00 82.05 309 LEU B C 1
ATOM 2126 O O . LEU A 1 278 ? 44.178 -15.012 28.354 1.00 82.63 309 LEU B O 1
ATOM 2131 N N . SER A 1 279 ? 43.800 -13.419 29.906 1.00 86.59 310 SER B N 1
ATOM 2132 C CA . SER A 1 279 ? 42.408 -13.195 29.516 1.00 87.98 310 SER B CA 1
ATOM 2133 C C . SER A 1 279 ? 42.145 -11.753 29.123 1.00 87.87 310 SER B C 1
ATOM 2134 O O . SER A 1 279 ? 43.025 -10.906 29.226 1.00 86.77 310 SER B O 1
ATOM 2137 N N . GLY A 1 280 ? 40.921 -11.476 28.688 1.00 87.37 311 GLY B N 1
ATOM 2138 C CA . GLY A 1 280 ? 40.540 -10.133 28.281 1.00 87.97 311 GLY B CA 1
ATOM 2139 C C . GLY A 1 280 ? 41.217 -9.664 27.005 1.00 87.47 311 GLY B C 1
ATOM 2140 O O . GLY A 1 280 ? 42.074 -10.355 26.466 1.00 86.30 311 GLY B O 1
ATOM 2141 N N . SER A 1 281 ? 40.868 -8.469 26.538 1.00 89.43 312 SER B N 1
ATOM 2142 C CA . SER A 1 281 ? 41.325 -8.015 25.228 1.00 89.45 312 SER B CA 1
ATOM 2143 C C . SER A 1 281 ? 42.812 -7.689 25.198 1.00 88.06 312 SER B C 1
ATOM 2144 O O . SER A 1 281 ? 43.508 -7.805 26.205 1.00 87.02 312 SER B O 1
ATOM 2147 N N . ILE A 1 282 ? 43.285 -7.290 24.021 1.00 87.88 313 ILE B N 1
ATOM 2148 C CA . ILE A 1 282 ? 44.649 -6.802 23.836 1.00 86.94 313 ILE B CA 1
ATOM 2149 C C . ILE A 1 282 ? 44.663 -5.293 24.064 1.00 88.71 313 ILE B C 1
ATOM 2150 O O . ILE A 1 282 ? 43.720 -4.595 23.665 1.00 90.94 313 ILE B O 1
ATOM 2155 N N . PRO A 1 283 ? 45.720 -4.783 24.723 1.00 90.91 314 PRO B N 1
ATOM 2156 C CA . PRO A 1 283 ? 45.865 -3.345 24.971 1.00 92.78 314 PRO B CA 1
ATOM 2157 C C . PRO A 1 283 ? 45.717 -2.517 23.701 1.00 94.56 314 PRO B C 1
ATOM 2158 O O . PRO A 1 283 ? 46.379 -2.800 22.706 1.00 93.72 314 PRO B O 1
ATOM 2162 N N . SER A 1 284 ? 44.870 -1.496 23.738 1.00 91.68 315 SER B N 1
ATOM 2163 C CA . SER A 1 284 ? 44.712 -0.649 22.572 1.00 93.61 315 SER B CA 1
ATOM 2164 C C . SER A 1 284 ? 46.061 -0.023 22.251 1.00 93.16 315 SER B C 1
ATOM 2165 O O . SER A 1 284 ? 46.357 0.300 21.106 1.00 93.82 315 SER B O 1
ATOM 2168 N N . GLY A 1 285 ? 46.889 0.113 23.280 1.00 106.76 316 GLY B N 1
ATOM 2169 C CA . GLY A 1 285 ? 48.156 0.811 23.165 1.00 106.49 316 GLY B CA 1
ATOM 2170 C C . GLY A 1 285 ? 49.260 0.003 22.518 1.00 104.27 316 GLY B C 1
ATOM 2171 O O . GLY A 1 285 ? 50.323 0.523 22.168 1.00 104.15 316 GLY B O 1
ATOM 2172 N N . PHE A 1 286 ? 49.007 -1.281 22.341 1.00 88.59 317 PHE B N 1
ATOM 2173 C CA . PHE A 1 286 ? 49.969 -2.132 21.658 1.00 86.62 317 PHE B CA 1
ATOM 2174 C C . PHE A 1 286 ? 50.273 -1.691 20.227 1.00 87.66 317 PHE B C 1
ATOM 2175 O O . PHE A 1 286 ? 51.302 -2.084 19.664 1.00 86.38 317 PHE B O 1
ATOM 2183 N N . SER A 1 287 ? 49.387 -0.866 19.657 1.00 89.41 318 SER B N 1
ATOM 2184 C CA . SER A 1 287 ? 49.565 -0.297 18.319 1.00 90.86 318 SER B CA 1
ATOM 2185 C C . SER A 1 287 ? 50.825 0.552 18.243 1.00 91.03 318 SER B C 1
ATOM 2186 O O . SER A 1 287 ? 51.267 0.912 17.152 1.00 91.87 318 SER B O 1
ATOM 2189 N N . THR A 1 288 ? 51.398 0.874 19.405 1.00 93.53 319 THR B N 1
ATOM 2190 C CA . THR A 1 288 ? 52.485 1.848 19.474 1.00 94.00 319 THR B CA 1
ATOM 2191 C C . THR A 1 288 ? 53.914 1.308 19.429 1.00 91.85 319 THR B C 1
ATOM 2192 O O . THR A 1 288 ? 54.855 2.093 19.387 1.00 92.27 319 THR B O 1
ATOM 2196 N N . LEU A 1 289 ? 54.111 -0.006 19.419 1.00 86.66 320 LEU B N 1
ATOM 2197 C CA . LEU A 1 289 ? 55.492 -0.469 19.479 1.00 84.74 320 LEU B CA 1
ATOM 2198 C C . LEU A 1 289 ? 55.984 -0.621 18.059 1.00 85.02 320 LEU B C 1
ATOM 2199 O O . LEU A 1 289 ? 55.685 -1.605 17.384 1.00 84.25 320 LEU B O 1
ATOM 2204 N N . LYS A 1 290 ? 56.805 0.332 17.641 1.00 112.25 321 LYS B N 1
ATOM 2205 C CA . LYS A 1 290 ? 57.194 0.420 16.252 1.00 113.09 321 LYS B CA 1
ATOM 2206 C C . LYS A 1 290 ? 58.509 -0.286 16.079 1.00 111.21 321 LYS B C 1
ATOM 2207 O O . LYS A 1 290 ? 59.056 -0.322 14.983 1.00 111.66 321 LYS B O 1
ATOM 2213 N N . ASN A 1 291 ? 59.044 -0.820 17.168 1.00 85.78 322 ASN B N 1
ATOM 2214 C CA . ASN A 1 291 ? 60.186 -1.695 17.023 1.00 83.89 322 ASN B CA 1
ATOM 2215 C C . ASN A 1 291 ? 59.829 -3.171 17.074 1.00 82.03 322 ASN B C 1
ATOM 2216 O O . ASN A 1 291 ? 60.707 -4.026 16.964 1.00 80.43 322 ASN B O 1
ATOM 2221 N N . LEU A 1 292 ? 58.532 -3.454 17.200 1.00 79.46 323 LEU B N 1
ATOM 2222 C CA . LEU A 1 292 ? 58.015 -4.828 17.353 1.00 77.84 323 LEU B CA 1
ATOM 2223 C C . LEU A 1 292 ? 58.100 -5.720 16.106 1.00 77.45 323 LEU B C 1
ATOM 2224 O O . LEU A 1 292 ? 57.535 -5.398 15.070 1.00 78.98 323 LEU B O 1
ATOM 2229 N N . THR A 1 293 ? 58.762 -6.866 16.220 1.00 76.52 324 THR B N 1
ATOM 2230 C CA . THR A 1 293 ? 58.971 -7.749 15.066 1.00 76.10 324 THR B CA 1
ATOM 2231 C C . THR A 1 293 ? 58.120 -9.011 15.177 1.00 75.15 324 THR B C 1
ATOM 2232 O O . THR A 1 293 ? 57.353 -9.335 14.282 1.00 75.78 324 THR B O 1
ATOM 2236 N N . TRP A 1 294 ? 58.321 -9.753 16.259 1.00 77.11 325 TRP B N 1
ATOM 2237 C CA . TRP A 1 294 ? 57.563 -10.966 16.555 1.00 76.30 325 TRP B CA 1
ATOM 2238 C C . TRP A 1 294 ? 56.474 -10.706 17.592 1.00 76.70 325 TRP B C 1
ATOM 2239 O O . TRP A 1 294 ? 56.765 -10.269 18.705 1.00 76.49 325 TRP B O 1
ATOM 2250 N N . LEU A 1 295 ? 55.224 -10.990 17.255 1.00 71.93 326 LEU B N 1
ATOM 2251 C CA . LEU A 1 295 ? 54.175 -10.943 18.266 1.00 72.14 326 LEU B CA 1
ATOM 2252 C C . LEU A 1 295 ? 53.439 -12.281 18.402 1.00 71.01 326 LEU B C 1
ATOM 2253 O O . LEU A 1 295 ? 52.666 -12.640 17.512 1.00 71.58 326 LEU B O 1
ATOM 2258 N N . SER A 1 296 ? 53.626 -13.003 19.510 1.00 69.53 327 SER B N 1
ATOM 2259 C CA . SER A 1 296 ? 52.956 -14.300 19.646 1.00 68.50 327 SER B CA 1
ATOM 2260 C C . SER A 1 296 ? 52.143 -14.465 20.922 1.00 68.41 327 SER B C 1
ATOM 2261 O O . SER A 1 296 ? 52.676 -14.578 22.014 1.00 67.72 327 SER B O 1
ATOM 2264 N N . LEU A 1 297 ? 50.832 -14.483 20.751 1.00 71.80 328 LEU B N 1
ATOM 2265 C CA . LEU A 1 297 ? 49.873 -14.679 21.835 1.00 72.65 328 LEU B CA 1
ATOM 2266 C C . LEU A 1 297 ? 49.311 -16.097 21.963 1.00 73.22 328 LEU B C 1
ATOM 2267 O O . LEU A 1 297 ? 48.306 -16.314 22.648 1.00 74.21 328 LEU B O 1
ATOM 2272 N N . ILE A 1 298 ? 49.923 -17.034 21.248 1.00 74.90 329 ILE B N 1
ATOM 2273 C CA . ILE A 1 298 ? 49.349 -18.349 20.999 1.00 75.43 329 ILE B CA 1
ATOM 2274 C C . ILE A 1 298 ? 48.790 -19.025 22.237 1.00 76.14 329 ILE B C 1
ATOM 2275 O O . ILE A 1 298 ? 49.407 -19.005 23.299 1.00 75.75 329 ILE B O 1
ATOM 2280 N N . SER A 1 299 ? 47.613 -19.623 22.090 1.00 70.51 330 SER B N 1
ATOM 2281 C CA . SER A 1 299 ? 47.110 -20.584 23.078 1.00 71.15 330 SER B CA 1
ATOM 2282 C C . SER A 1 299 ? 46.926 -19.987 24.474 1.00 71.50 330 SER B C 1
ATOM 2283 O O . SER A 1 299 ? 47.641 -20.323 25.413 1.00 70.94 330 SER B O 1
ATOM 2286 N N . ASN A 1 300 ? 45.948 -19.101 24.586 1.00 74.83 331 ASN B N 1
ATOM 2287 C CA . ASN A 1 300 ? 45.628 -18.429 25.830 1.00 75.22 331 ASN B CA 1
ATOM 2288 C C . ASN A 1 300 ? 44.122 -18.366 25.952 1.00 76.81 331 ASN B C 1
ATOM 2289 O O . ASN A 1 300 ? 43.412 -19.036 25.204 1.00 77.63 331 ASN B O 1
ATOM 2294 N N . ASN A 1 301 ? 43.633 -17.601 26.918 1.00 97.69 332 ASN B N 1
ATOM 2295 C CA . ASN A 1 301 ? 42.208 -17.350 27.023 1.00 99.06 332 ASN B CA 1
ATOM 2296 C C . ASN A 1 301 ? 41.798 -16.051 26.350 1.00 99.08 332 ASN B C 1
ATOM 2297 O O . ASN A 1 301 ? 40.662 -15.608 26.498 1.00 100.21 332 ASN B O 1
ATOM 2302 N N . LEU A 1 302 ? 42.733 -15.442 25.626 1.00 83.71 333 LEU B N 1
ATOM 2303 C CA . LEU A 1 302 ? 42.590 -14.066 25.129 1.00 83.57 333 LEU B CA 1
ATOM 2304 C C . LEU A 1 302 ? 41.291 -13.742 24.370 1.00 84.90 333 LEU B C 1
ATOM 2305 O O . LEU A 1 302 ? 40.754 -14.585 23.665 1.00 85.60 333 LEU B O 1
ATOM 2310 N N . SER A 1 303 ? 40.789 -12.518 24.541 1.00 84.36 334 SER B N 1
ATOM 2311 C CA . SER A 1 303 ? 39.505 -12.104 23.965 1.00 85.66 334 SER B CA 1
ATOM 2312 C C . SER A 1 303 ? 39.462 -10.719 23.284 1.00 85.93 334 SER B C 1
ATOM 2313 O O . SER A 1 303 ? 40.478 -10.042 23.115 1.00 85.37 334 SER B O 1
ATOM 2316 N N . GLY A 1 304 ? 38.265 -10.316 22.874 1.00 94.86 335 GLY B N 1
ATOM 2317 C CA . GLY A 1 304 ? 38.063 -8.999 22.302 1.00 96.43 335 GLY B CA 1
ATOM 2318 C C . GLY A 1 304 ? 38.686 -8.845 20.929 1.00 95.98 335 GLY B C 1
ATOM 2319 O O . GLY A 1 304 ? 39.399 -9.732 20.466 1.00 94.26 335 GLY B O 1
ATOM 2320 N N . GLU A 1 305 ? 38.423 -7.711 20.282 1.00 103.74 336 GLU B N 1
ATOM 2321 C CA . GLU A 1 305 ? 38.961 -7.433 18.952 1.00 103.86 336 GLU B CA 1
ATOM 2322 C C . GLU A 1 305 ? 40.474 -7.253 18.971 1.00 102.31 336 GLU B C 1
ATOM 2323 O O . GLU A 1 305 ? 41.077 -7.062 20.028 1.00 101.52 336 GLU B O 1
ATOM 2329 N N . VAL A 1 306 ? 41.087 -7.356 17.799 1.00 90.35 337 VAL B N 1
ATOM 2330 C CA . VAL A 1 306 ? 42.512 -7.087 17.654 1.00 89.21 337 VAL B CA 1
ATOM 2331 C C . VAL A 1 306 ? 42.670 -5.650 17.225 1.00 91.42 337 VAL B C 1
ATOM 2332 O O . VAL A 1 306 ? 42.022 -5.226 16.273 1.00 93.27 337 VAL B O 1
ATOM 2336 N N . PRO A 1 307 ? 43.527 -4.893 17.922 1.00 90.19 338 PRO B N 1
ATOM 2337 C CA . PRO A 1 307 ? 43.636 -3.448 17.685 1.00 92.44 338 PRO B CA 1
ATOM 2338 C C . PRO A 1 307 ? 43.936 -3.103 16.224 1.00 93.42 338 PRO B C 1
ATOM 2339 O O . PRO A 1 307 ? 44.911 -3.609 15.671 1.00 91.87 338 PRO B O 1
ATOM 2343 N N . GLU A 1 308 ? 43.120 -2.228 15.631 1.00 115.64 339 GLU B N 1
ATOM 2344 C CA . GLU A 1 308 ? 43.230 -1.866 14.215 1.00 116.96 339 GLU B CA 1
ATOM 2345 C C . GLU A 1 308 ? 44.631 -1.343 13.954 1.00 116.47 339 GLU B C 1
ATOM 2346 O O . GLU A 1 308 ? 45.176 -1.466 12.855 1.00 116.44 339 GLU B O 1
ATOM 2352 N N . GLY A 1 309 ? 45.223 -0.795 15.006 1.00 102.51 340 GLY B N 1
ATOM 2353 C CA . GLY A 1 309 ? 46.515 -0.152 14.924 1.00 102.28 340 GLY B CA 1
ATOM 2354 C C . GLY A 1 309 ? 47.663 -1.065 14.571 1.00 99.82 340 GLY B C 1
ATOM 2355 O O . GLY A 1 309 ? 48.754 -0.603 14.248 1.00 99.73 340 GLY B O 1
ATOM 2356 N N . ILE A 1 310 ? 47.439 -2.368 14.624 1.00 91.92 341 ILE B N 1
ATOM 2357 C CA . ILE A 1 310 ? 48.528 -3.280 14.299 1.00 89.65 341 ILE B CA 1
ATOM 2358 C C . ILE A 1 310 ? 48.696 -3.327 12.783 1.00 90.48 341 ILE B C 1
ATOM 2359 O O . ILE A 1 310 ? 49.656 -3.920 12.269 1.00 89.08 341 ILE B O 1
ATOM 2364 N N . GLY A 1 311 ? 47.765 -2.670 12.081 1.00 110.47 342 GLY B N 1
ATOM 2365 C CA . GLY A 1 311 ? 47.779 -2.604 10.628 1.00 111.68 342 GLY B CA 1
ATOM 2366 C C . GLY A 1 311 ? 49.128 -2.182 10.082 1.00 111.60 342 GLY B C 1
ATOM 2367 O O . GLY A 1 311 ? 49.686 -2.860 9.213 1.00 110.76 342 GLY B O 1
ATOM 2368 N N . GLU A 1 312 ? 49.657 -1.067 10.586 1.00 114.99 343 GLU B N 1
ATOM 2369 C CA . GLU A 1 312 ? 51.031 -0.702 10.272 1.00 114.69 343 GLU B CA 1
ATOM 2370 C C . GLU A 1 312 ? 51.920 -0.575 11.500 1.00 113.11 343 GLU B C 1
ATOM 2371 O O . GLU A 1 312 ? 51.858 0.393 12.245 1.00 114.15 343 GLU B O 1
ATOM 2377 N N . LEU A 1 313 ? 52.767 -1.575 11.674 1.00 97.59 344 LEU B N 1
ATOM 2378 C CA . LEU A 1 313 ? 53.954 -1.465 12.486 1.00 96.15 344 LEU B CA 1
ATOM 2379 C C . LEU A 1 313 ? 54.990 -1.727 11.441 1.00 95.86 344 LEU B C 1
ATOM 2380 O O . LEU A 1 313 ? 55.035 -2.826 10.891 1.00 94.64 344 LEU B O 1
ATOM 2385 N N . PRO A 1 314 ? 55.821 -0.730 11.149 1.00 119.03 345 PRO B N 1
ATOM 2386 C CA . PRO A 1 314 ? 56.787 -0.801 10.051 1.00 119.27 345 PRO B CA 1
ATOM 2387 C C . PRO A 1 314 ? 57.602 -2.094 10.081 1.00 116.73 345 PRO B C 1
ATOM 2388 O O . PRO A 1 314 ? 58.006 -2.597 9.031 1.00 116.76 345 PRO B O 1
ATOM 2392 N N . GLU A 1 315 ? 57.843 -2.608 11.283 1.00 111.72 346 GLU B N 1
ATOM 2393 C CA . GLU A 1 315 ? 58.705 -3.768 11.469 1.00 109.35 346 GLU B CA 1
ATOM 2394 C C . GLU A 1 315 ? 58.053 -5.145 11.672 1.00 107.61 346 GLU B C 1
ATOM 2395 O O . GLU A 1 315 ? 58.772 -6.140 11.787 1.00 105.75 346 GLU B O 1
ATOM 2401 N N . LEU A 1 316 ? 56.721 -5.215 11.720 1.00 86.58 347 LEU B N 1
ATOM 2402 C CA . LEU A 1 316 ? 56.041 -6.478 12.074 1.00 84.95 347 LEU B CA 1
ATOM 2403 C C . LEU A 1 316 ? 56.304 -7.605 11.080 1.00 84.08 347 LEU B C 1
ATOM 2404 O O . LEU A 1 316 ? 56.164 -7.426 9.872 1.00 85.44 347 LEU B O 1
ATOM 2409 N N . THR A 1 317 ? 56.678 -8.766 11.606 1.00 92.77 348 THR B N 1
ATOM 2410 C CA . THR A 1 317 ? 57.108 -9.886 10.785 1.00 91.77 348 THR B CA 1
ATOM 2411 C C . THR A 1 317 ? 56.337 -11.146 11.125 1.00 90.38 348 THR B C 1
ATOM 2412 O O . THR A 1 317 ? 55.649 -11.693 10.285 1.00 90.71 348 THR B O 1
ATOM 2416 N N . THR A 1 318 ? 56.457 -11.614 12.356 1.00 73.68 349 THR B N 1
ATOM 2417 C CA . THR A 1 318 ? 55.784 -12.836 12.764 1.00 72.30 349 THR B CA 1
ATOM 2418 C C . THR A 1 318 ? 54.601 -12.522 13.666 1.00 72.73 349 THR B C 1
ATOM 2419 O O . THR A 1 318 ? 54.782 -11.994 14.768 1.00 72.52 349 THR B O 1
ATOM 2423 N N . LEU A 1 319 ? 53.392 -12.824 13.198 1.00 73.42 350 LEU B N 1
ATOM 2424 C CA . LEU A 1 319 ? 52.191 -12.634 14.012 1.00 73.91 350 LEU B CA 1
ATOM 2425 C C . LEU A 1 319 ? 51.414 -13.923 14.335 1.00 72.69 350 LEU B C 1
ATOM 2426 O O . LEU A 1 319 ? 50.741 -14.472 13.469 1.00 73.02 350 LEU B O 1
ATOM 2431 N N . PHE A 1 320 ? 51.473 -14.392 15.580 1.00 71.91 351 PHE B N 1
ATOM 2432 C CA . PHE A 1 320 ? 50.736 -15.595 15.958 1.00 72.30 351 PHE B CA 1
ATOM 2433 C C . PHE A 1 320 ? 49.670 -15.259 16.979 1.00 73.19 351 PHE B C 1
ATOM 2434 O O . PHE A 1 320 ? 49.975 -15.001 18.134 1.00 73.06 351 PHE B O 1
ATOM 2442 N N . LEU A 1 321 ? 48.420 -15.234 16.550 1.00 72.19 352 LEU B N 1
ATOM 2443 C CA . LEU A 1 321 ? 47.289 -15.077 17.459 1.00 72.88 352 LEU B CA 1
ATOM 2444 C C . LEU A 1 321 ? 46.489 -16.346 17.726 1.00 72.50 352 LEU B C 1
ATOM 2445 O O . LEU A 1 321 ? 45.443 -16.281 18.372 1.00 73.38 352 LEU B O 1
ATOM 2450 N N . TRP A 1 322 ? 46.933 -17.478 17.180 1.00 72.05 353 TRP B N 1
ATOM 2451 C CA . TRP A 1 322 ? 46.088 -18.678 17.133 1.00 72.08 353 TRP B CA 1
ATOM 2452 C C . TRP A 1 322 ? 45.729 -19.295 18.487 1.00 71.87 353 TRP B C 1
ATOM 2453 O O . TRP A 1 322 ? 46.449 -19.119 19.478 1.00 71.21 353 TRP B O 1
ATOM 2464 N N . ASN A 1 323 ? 44.600 -20.007 18.506 1.00 81.31 354 ASN B N 1
ATOM 2465 C CA . ASN A 1 323 ? 44.040 -20.646 19.711 1.00 82.24 354 ASN B CA 1
ATOM 2466 C C . ASN A 1 323 ? 43.581 -19.752 20.888 1.00 82.93 354 ASN B C 1
ATOM 2467 O O . ASN A 1 323 ? 43.933 -19.992 22.055 1.00 82.96 354 ASN B O 1
ATOM 2472 N N . ASN A 1 324 ? 42.781 -18.742 20.560 1.00 79.38 355 ASN B N 1
ATOM 2473 C CA . ASN A 1 324 ? 42.072 -17.949 21.545 1.00 80.27 355 ASN B CA 1
ATOM 2474 C C . ASN A 1 324 ? 40.626 -17.838 21.070 1.00 81.72 355 ASN B C 1
ATOM 2475 O O . ASN A 1 324 ? 40.232 -18.543 20.140 1.00 82.01 355 ASN B O 1
ATOM 2480 N N . ASN A 1 325 ? 39.818 -17.016 21.736 1.00 78.43 356 ASN B N 1
ATOM 2481 C CA . ASN A 1 325 ? 38.536 -16.609 21.177 1.00 80.14 356 ASN B CA 1
ATOM 2482 C C . ASN A 1 325 ? 38.640 -15.116 20.925 1.00 80.94 356 ASN B C 1
ATOM 2483 O O . ASN A 1 325 ? 38.527 -14.327 21.850 1.00 81.51 356 ASN B O 1
ATOM 2488 N N . PHE A 1 326 ? 38.805 -14.720 19.669 1.00 95.73 357 PHE B N 1
ATOM 2489 C CA . PHE A 1 326 ? 39.005 -13.311 19.318 1.00 95.22 357 PHE B CA 1
ATOM 2490 C C . PHE A 1 326 ? 37.846 -12.902 18.424 1.00 96.14 357 PHE B C 1
ATOM 2491 O O . PHE A 1 326 ? 37.197 -13.758 17.845 1.00 96.53 357 PHE B O 1
ATOM 2499 N N . THR A 1 327 ? 37.569 -11.614 18.291 1.00 95.30 358 THR B N 1
ATOM 2500 C CA . THR A 1 327 ? 36.464 -11.234 17.423 1.00 96.93 358 THR B CA 1
ATOM 2501 C C . THR A 1 327 ? 36.777 -10.047 16.517 1.00 98.01 358 THR B C 1
ATOM 2502 O O . THR A 1 327 ? 37.743 -9.321 16.740 1.00 97.59 358 THR B O 1
ATOM 2506 N N . GLY A 1 328 ? 35.966 -9.869 15.478 1.00 111.53 359 GLY B N 1
ATOM 2507 C CA . GLY A 1 328 ? 36.092 -8.716 14.603 1.00 113.24 359 GLY B CA 1
ATOM 2508 C C . GLY A 1 328 ? 36.995 -8.930 13.406 1.00 112.37 359 GLY B C 1
ATOM 2509 O O . GLY A 1 328 ? 37.548 -10.013 13.215 1.00 110.23 359 GLY B O 1
ATOM 2510 N N . VAL A 1 329 ? 37.138 -7.887 12.593 1.00 99.83 360 VAL B N 1
ATOM 2511 C CA . VAL A 1 329 ? 37.984 -7.948 11.411 1.00 99.40 360 VAL B CA 1
ATOM 2512 C C . VAL A 1 329 ? 39.434 -8.071 11.828 1.00 97.34 360 VAL B C 1
ATOM 2513 O O . VAL A 1 329 ? 39.814 -7.673 12.933 1.00 96.91 360 VAL B O 1
ATOM 2517 N N . LEU A 1 330 ? 40.251 -8.628 10.945 1.00 103.29 361 LEU B N 1
ATOM 2518 C CA . LEU A 1 330 ? 41.682 -8.469 11.092 1.00 101.96 361 LEU B CA 1
ATOM 2519 C C . LEU A 1 330 ? 41.931 -7.012 10.767 1.00 104.20 361 LEU B C 1
ATOM 2520 O O . LEU A 1 330 ? 41.158 -6.411 10.017 1.00 106.48 361 LEU B O 1
ATOM 2525 N N . PRO A 1 331 ? 42.988 -6.431 11.345 1.00 97.70 362 PRO B N 1
ATOM 2526 C CA . PRO A 1 331 ? 43.372 -5.061 11.006 1.00 99.72 362 PRO B CA 1
ATOM 2527 C C . PRO A 1 331 ? 43.505 -4.989 9.501 1.00 100.80 362 PRO B C 1
ATOM 2528 O O . PRO A 1 331 ? 44.200 -5.807 8.913 1.00 99.25 362 PRO B O 1
ATOM 2532 N N . HIS A 1 332 ? 42.839 -4.037 8.872 1.00 97.95 363 HIS B N 1
ATOM 2533 C CA . HIS A 1 332 ? 42.638 -4.178 7.449 1.00 99.05 363 HIS B CA 1
ATOM 2534 C C . HIS A 1 332 ? 43.845 -3.789 6.602 1.00 99.23 363 HIS B C 1
ATOM 2535 O O . HIS A 1 332 ? 44.016 -4.314 5.508 1.00 99.15 363 HIS B O 1
ATOM 2542 N N . LYS A 1 333 ? 44.705 -2.913 7.102 1.00 111.63 364 LYS B N 1
ATOM 2543 C CA . LYS A 1 333 ? 45.888 -2.555 6.321 1.00 111.82 364 LYS B CA 1
ATOM 2544 C C . LYS A 1 333 ? 47.050 -3.509 6.606 1.00 108.92 364 LYS B C 1
ATOM 2545 O O . LYS A 1 333 ? 48.185 -3.253 6.216 1.00 108.73 364 LYS B O 1
ATOM 2551 N N . LEU A 1 334 ? 46.754 -4.591 7.322 1.00 104.54 365 LEU B N 1
ATOM 2552 C CA . LEU A 1 334 ? 47.742 -5.613 7.683 1.00 101.76 365 LEU B CA 1
ATOM 2553 C C . LEU A 1 334 ? 48.564 -6.100 6.486 1.00 101.39 365 LEU B C 1
ATOM 2554 O O . LEU A 1 334 ? 48.022 -6.353 5.412 1.00 102.41 365 LEU B O 1
ATOM 2559 N N . GLY A 1 335 ? 49.874 -6.221 6.682 1.00 90.02 366 GLY B N 1
ATOM 2560 C CA . GLY A 1 335 ? 50.758 -6.767 5.669 1.00 89.50 366 GLY B CA 1
ATOM 2561 C C . GLY A 1 335 ? 51.358 -5.693 4.791 1.00 91.58 366 GLY B C 1
ATOM 2562 O O . GLY A 1 335 ? 52.337 -5.928 4.081 1.00 91.30 366 GLY B O 1
ATOM 2563 N N . SER A 1 336 ? 50.766 -4.505 4.853 1.00 98.44 367 SER B N 1
ATOM 2564 C CA . SER A 1 336 ? 51.174 -3.380 4.020 1.00 100.82 367 SER B CA 1
ATOM 2565 C C . SER A 1 336 ? 52.557 -2.879 4.382 1.00 100.28 367 SER B C 1
ATOM 2566 O O . SER A 1 336 ? 53.205 -2.209 3.587 1.00 101.80 367 SER B O 1
ATOM 2569 N N . ASN A 1 337 ? 53.015 -3.202 5.584 1.00 94.34 368 ASN B N 1
ATOM 2570 C CA . ASN A 1 337 ? 54.372 -2.854 5.971 1.00 93.58 368 ASN B CA 1
ATOM 2571 C C . ASN A 1 337 ? 55.391 -3.595 5.118 1.00 92.69 368 ASN B C 1
ATOM 2572 O O . ASN A 1 337 ? 56.582 -3.299 5.156 1.00 92.41 368 ASN B O 1
ATOM 2577 N N . GLY A 1 338 ? 54.910 -4.570 4.356 1.00 91.50 369 GLY B N 1
ATOM 2578 C CA . GLY A 1 338 ? 55.709 -5.210 3.335 1.00 91.19 369 GLY B CA 1
ATOM 2579 C C . GLY A 1 338 ? 56.788 -6.140 3.841 1.00 88.69 369 GLY B C 1
ATOM 2580 O O . GLY A 1 338 ? 57.480 -6.782 3.054 1.00 88.31 369 GLY B O 1
ATOM 2581 N N . LYS A 1 339 ? 56.970 -6.177 5.153 1.00 99.96 370 LYS B N 1
ATOM 2582 C CA . LYS A 1 339 ? 57.922 -7.096 5.761 1.00 97.54 370 LYS B CA 1
ATOM 2583 C C . LYS A 1 339 ? 57.280 -8.362 6.361 1.00 95.50 370 LYS B C 1
ATOM 2584 O O . LYS A 1 339 ? 57.971 -9.203 6.952 1.00 93.46 370 LYS B O 1
ATOM 2590 N N . LEU A 1 340 ? 55.960 -8.486 6.205 1.00 93.54 371 LEU B N 1
ATOM 2591 C CA . LEU A 1 340 ? 55.213 -9.583 6.821 1.00 91.85 371 LEU B CA 1
ATOM 2592 C C . LEU A 1 340 ? 55.608 -10.921 6.242 1.00 90.43 371 LEU B C 1
ATOM 2593 O O . LEU A 1 340 ? 55.541 -11.129 5.032 1.00 91.37 371 LEU B O 1
ATOM 2598 N N . GLU A 1 341 ? 55.996 -11.832 7.124 1.00 95.02 372 GLU B N 1
ATOM 2599 C CA . GLU A 1 341 ? 56.472 -13.149 6.723 1.00 93.54 372 GLU B CA 1
ATOM 2600 C C . GLU A 1 341 ? 55.455 -14.246 7.018 1.00 92.43 372 GLU B C 1
ATOM 2601 O O . GLU A 1 341 ? 54.987 -14.936 6.118 1.00 92.63 372 GLU B O 1
ATOM 2607 N N . THR A 1 342 ? 55.137 -14.425 8.293 1.00 84.32 373 THR B N 1
ATOM 2608 C CA . THR A 1 342 ? 54.279 -15.522 8.709 1.00 83.47 373 THR B CA 1
ATOM 2609 C C . THR A 1 342 ? 53.160 -15.076 9.649 1.00 83.94 373 THR B C 1
ATOM 2610 O O . THR A 1 342 ? 53.406 -14.366 10.620 1.00 83.93 373 THR B O 1
ATOM 2614 N N . MET A 1 343 ? 51.932 -15.498 9.355 1.00 77.22 374 MET B N 1
ATOM 2615 C CA . MET A 1 343 ? 50.793 -15.251 10.237 1.00 77.75 374 MET B CA 1
ATOM 2616 C C . MET A 1 343 ? 49.932 -16.503 10.475 1.00 78.17 374 MET B C 1
ATOM 2617 O O . MET A 1 343 ? 49.540 -17.190 9.527 1.00 78.26 374 MET B O 1
ATOM 2622 N N . ASP A 1 344 ? 49.650 -16.807 11.741 1.00 72.10 375 ASP B N 1
ATOM 2623 C CA . ASP A 1 344 ? 48.674 -17.837 12.060 1.00 71.53 375 ASP B CA 1
ATOM 2624 C C . ASP A 1 344 ? 47.647 -17.318 13.075 1.00 72.35 375 ASP B C 1
ATOM 2625 O O . ASP A 1 344 ? 47.954 -17.130 14.239 1.00 71.96 375 ASP B O 1
ATOM 2630 N N . VAL A 1 345 ? 46.425 -17.091 12.607 1.00 73.57 376 VAL B N 1
ATOM 2631 C CA . VAL A 1 345 ? 45.281 -16.678 13.430 1.00 74.53 376 VAL B CA 1
ATOM 2632 C C . VAL A 1 345 ? 44.218 -17.756 13.769 1.00 74.20 376 VAL B C 1
ATOM 2633 O O . VAL A 1 345 ? 43.139 -17.424 14.255 1.00 75.31 376 VAL B O 1
ATOM 2637 N N . SER A 1 346 ? 44.505 -19.020 13.458 1.00 81.21 377 SER B N 1
ATOM 2638 C CA . SER A 1 346 ? 43.513 -20.108 13.464 1.00 82.17 377 SER B CA 1
ATOM 2639 C C . SER A 1 346 ? 42.845 -20.411 14.818 1.00 83.19 377 SER B C 1
ATOM 2640 O O . SER A 1 346 ? 43.360 -20.015 15.858 1.00 82.98 377 SER B O 1
ATOM 2643 N N . ASN A 1 347 ? 41.694 -21.093 14.790 1.00 76.15 378 ASN B N 1
ATOM 2644 C CA . ASN A 1 347 ? 40.961 -21.523 16.001 1.00 77.02 378 ASN B CA 1
ATOM 2645 C C . ASN A 1 347 ? 40.336 -20.381 16.802 1.00 77.84 378 ASN B C 1
ATOM 2646 O O . ASN A 1 347 ? 40.186 -20.466 18.022 1.00 77.89 378 ASN B O 1
ATOM 2651 N N . ASN A 1 348 ? 39.955 -19.315 16.111 1.00 85.13 379 ASN B N 1
ATOM 2652 C CA . ASN A 1 348 ? 39.364 -18.157 16.776 1.00 85.80 379 ASN B CA 1
ATOM 2653 C C . ASN A 1 348 ? 37.927 -17.897 16.344 1.00 87.18 379 ASN B C 1
ATOM 2654 O O . ASN A 1 348 ? 37.323 -18.700 15.640 1.00 87.78 379 ASN B O 1
ATOM 2659 N N . SER A 1 349 ? 37.364 -16.805 16.842 1.00 83.37 380 SER B N 1
ATOM 2660 C CA . SER A 1 349 ? 36.077 -16.294 16.378 1.00 84.56 380 SER B CA 1
ATOM 2661 C C . SER A 1 349 ? 36.192 -15.142 15.371 1.00 84.67 380 SER B C 1
ATOM 2662 O O . SER A 1 349 ? 35.203 -14.441 15.131 1.00 86.78 380 SER B O 1
ATOM 2665 N N . PHE A 1 350 ? 37.402 -14.897 14.859 1.00 88.30 381 PHE B N 1
ATOM 2666 C CA . PHE A 1 350 ? 37.663 -13.795 13.917 1.00 87.79 381 PHE B CA 1
ATOM 2667 C C . PHE A 1 350 ? 36.644 -13.754 12.787 1.00 88.88 381 PHE B C 1
ATOM 2668 O O . PHE A 1 350 ? 36.282 -14.793 12.255 1.00 88.87 381 PHE B O 1
ATOM 2676 N N . THR A 1 351 ? 36.172 -12.565 12.417 1.00 102.70 382 THR B N 1
ATOM 2677 C CA . THR A 1 351 ? 35.178 -12.461 11.348 1.00 104.30 382 THR B CA 1
ATOM 2678 C C . THR A 1 351 ? 35.622 -11.495 10.251 1.00 105.46 382 THR B C 1
ATOM 2679 O O . THR A 1 351 ? 36.709 -10.916 10.327 1.00 105.06 382 THR B O 1
ATOM 2683 N N . GLY A 1 352 ? 34.772 -11.316 9.241 1.00 104.33 383 GLY B N 1
ATOM 2684 C CA . GLY A 1 352 ? 35.020 -10.337 8.193 1.00 106.23 383 GLY B CA 1
ATOM 2685 C C . GLY A 1 352 ? 35.798 -10.789 6.971 1.00 105.42 383 GLY B C 1
ATOM 2686 O O . GLY A 1 352 ? 35.658 -11.919 6.512 1.00 104.11 383 GLY B O 1
ATOM 2687 N N . THR A 1 353 ? 36.586 -9.872 6.418 1.00 101.83 384 THR B N 1
ATOM 2688 C CA . THR A 1 353 ? 37.343 -10.116 5.194 1.00 101.52 384 THR B CA 1
ATOM 2689 C C . THR A 1 353 ? 38.834 -10.228 5.457 1.00 99.60 384 THR B C 1
ATOM 2690 O O . THR A 1 353 ? 39.383 -9.526 6.312 1.00 99.51 384 THR B O 1
ATOM 2694 N N . ILE A 1 354 ? 39.486 -11.110 4.708 1.00 95.77 385 ILE B N 1
ATOM 2695 C CA . ILE A 1 354 ? 40.935 -11.190 4.713 1.00 94.28 385 ILE B CA 1
ATOM 2696 C C . ILE A 1 354 ? 41.490 -9.927 4.087 1.00 96.25 385 ILE B C 1
ATOM 2697 O O . ILE A 1 354 ? 40.989 -9.456 3.063 1.00 98.35 385 ILE B O 1
ATOM 2702 N N . PRO A 1 355 ? 42.515 -9.362 4.721 1.00 99.92 386 PRO B N 1
ATOM 2703 C CA . PRO A 1 355 ? 43.240 -8.201 4.211 1.00 101.54 386 PRO B CA 1
ATOM 2704 C C . PRO A 1 355 ? 43.862 -8.455 2.840 1.00 101.87 386 PRO B C 1
ATOM 2705 O O . PRO A 1 355 ? 44.562 -9.453 2.642 1.00 99.90 386 PRO B O 1
ATOM 2709 N N . SER A 1 356 ? 43.613 -7.526 1.920 1.00 120.54 387 SER B N 1
ATOM 2710 C CA . SER A 1 356 ? 44.090 -7.605 0.546 1.00 121.41 387 SER B CA 1
ATOM 2711 C C . SER A 1 356 ? 45.604 -7.444 0.459 1.00 120.54 387 SER B C 1
ATOM 2712 O O . SER A 1 356 ? 46.245 -7.940 -0.463 1.00 120.25 387 SER B O 1
ATOM 2715 N N . SER A 1 357 ? 46.168 -6.736 1.427 1.00 128.24 388 SER B N 1
ATOM 2716 C CA . SER A 1 357 ? 47.563 -6.320 1.368 1.00 127.90 388 SER B CA 1
ATOM 2717 C C . SER A 1 357 ? 48.564 -7.232 2.089 1.00 124.96 388 SER B C 1
ATOM 2718 O O . SER A 1 357 ? 49.726 -6.871 2.221 1.00 124.57 388 SER B O 1
ATOM 2721 N N . LEU A 1 358 ? 48.119 -8.389 2.573 1.00 99.88 389 LEU B N 1
ATOM 2722 C CA . LEU A 1 358 ? 48.978 -9.263 3.386 1.00 97.14 389 LEU B CA 1
ATOM 2723 C C . LEU A 1 358 ? 50.356 -9.465 2.775 1.00 96.55 389 LEU B C 1
ATOM 2724 O O . LEU A 1 358 ? 51.380 -9.408 3.451 1.00 95.30 389 LEU B O 1
ATOM 2729 N N . CYS A 1 359 ? 50.361 -9.690 1.476 1.00 99.59 390 CYS B N 1
ATOM 2730 C CA . CYS A 1 359 ? 51.590 -9.936 0.762 1.00 99.28 390 CYS B CA 1
ATOM 2731 C C . CYS A 1 359 ? 52.200 -8.705 0.118 1.00 101.47 390 CYS B C 1
ATOM 2732 O O . CYS A 1 359 ? 53.156 -8.840 -0.632 1.00 101.64 390 CYS B O 1
ATOM 2735 N N . HIS A 1 360 ? 51.678 -7.515 0.429 1.00 122.11 391 HIS B N 1
ATOM 2736 C CA . HIS A 1 360 ? 51.980 -6.260 -0.291 1.00 124.72 391 HIS B CA 1
ATOM 2737 C C . HIS A 1 360 ? 53.478 -6.160 -0.536 1.00 124.33 391 HIS B C 1
ATOM 2738 O O . HIS A 1 360 ? 53.927 -5.503 -1.477 1.00 126.29 391 HIS B O 1
ATOM 2745 N N . GLY A 1 361 ? 54.243 -6.838 0.314 1.00 93.00 392 GLY B N 1
ATOM 2746 C CA . GLY A 1 361 ? 55.678 -6.925 0.157 1.00 92.34 392 GLY B CA 1
ATOM 2747 C C . GLY A 1 361 ? 56.243 -8.246 -0.325 1.00 90.73 392 GLY B C 1
ATOM 2748 O O . GLY A 1 361 ? 57.455 -8.365 -0.488 1.00 90.25 392 GLY B O 1
ATOM 2749 N N . ASN A 1 362 ? 55.385 -9.239 -0.532 1.00 89.93 393 ASN B N 1
ATOM 2750 C CA . ASN A 1 362 ? 55.815 -10.530 -1.093 1.00 88.61 393 ASN B CA 1
ATOM 2751 C C . ASN A 1 362 ? 56.856 -11.269 -0.271 1.00 86.20 393 ASN B C 1
ATOM 2752 O O . ASN A 1 362 ? 57.631 -12.051 -0.822 1.00 85.56 393 ASN B O 1
ATOM 2757 N N . LYS A 1 363 ? 56.898 -10.988 1.031 1.00 87.81 394 LYS B N 1
ATOM 2758 C CA . LYS A 1 363 ? 57.785 -11.698 1.952 1.00 85.50 394 LYS B CA 1
ATOM 2759 C C . LYS A 1 363 ? 57.072 -12.802 2.736 1.00 83.50 394 LYS B C 1
ATOM 2760 O O . LYS A 1 363 ? 57.697 -13.547 3.475 1.00 81.55 394 LYS B O 1
ATOM 2766 N N . LEU A 1 364 ? 55.765 -12.917 2.539 1.00 82.78 395 LEU B N 1
ATOM 2767 C CA . LEU A 1 364 ? 54.927 -13.830 3.313 1.00 81.18 395 LEU B CA 1
ATOM 2768 C C . LEU A 1 364 ? 54.925 -15.273 2.774 1.00 79.95 395 LEU B C 1
ATOM 2769 O O . LEU A 1 364 ? 54.653 -15.488 1.597 1.00 81.02 395 LEU B O 1
ATOM 2774 N N . TYR A 1 365 ? 55.207 -16.254 3.638 1.00 90.91 396 TYR B N 1
ATOM 2775 C CA . TYR A 1 365 ? 55.202 -17.685 3.254 1.00 89.65 396 TYR B CA 1
ATOM 2776 C C . TYR A 1 365 ? 54.110 -18.559 3.905 1.00 88.67 396 TYR B C 1
ATOM 2777 O O . TYR A 1 365 ? 53.340 -19.212 3.205 1.00 88.91 396 TYR B O 1
ATOM 2786 N N . LYS A 1 366 ? 54.088 -18.630 5.234 1.00 90.53 397 LYS B N 1
ATOM 2787 C CA . LYS A 1 366 ? 53.096 -19.445 5.941 1.00 90.51 397 LYS B CA 1
ATOM 2788 C C . LYS A 1 366 ? 51.859 -18.632 6.359 1.00 91.18 397 LYS B C 1
ATOM 2789 O O . LYS A 1 366 ? 51.950 -17.740 7.196 1.00 91.23 397 LYS B O 1
ATOM 2795 N N . LEU A 1 367 ? 50.709 -18.934 5.754 1.00 73.41 398 LEU B N 1
ATOM 2796 C CA . LEU A 1 367 ? 49.432 -18.318 6.144 1.00 74.50 398 LEU B CA 1
ATOM 2797 C C . LEU A 1 367 ? 48.365 -19.333 6.598 1.00 73.60 398 LEU B C 1
ATOM 2798 O O . LEU A 1 367 ? 47.842 -20.138 5.802 1.00 73.61 398 LEU B O 1
ATOM 2803 N N . ILE A 1 368 ? 48.042 -19.277 7.890 1.00 75.50 399 ILE B N 1
ATOM 2804 C CA . ILE A 1 368 ? 47.030 -20.156 8.459 1.00 76.24 399 ILE B CA 1
ATOM 2805 C C . ILE A 1 368 ? 45.833 -19.326 8.950 1.00 77.54 399 ILE B C 1
ATOM 2806 O O . ILE A 1 368 ? 45.881 -18.693 10.001 1.00 77.97 399 ILE B O 1
ATOM 2811 N N . LEU A 1 369 ? 44.754 -19.348 8.180 1.00 80.74 400 LEU B N 1
ATOM 2812 C CA . LEU A 1 369 ? 43.535 -18.631 8.530 1.00 82.03 400 LEU B CA 1
ATOM 2813 C C . LEU A 1 369 ? 42.447 -19.538 9.121 1.00 83.19 400 LEU B C 1
ATOM 2814 O O . LEU A 1 369 ? 41.326 -19.089 9.368 1.00 84.44 400 LEU B O 1
ATOM 2819 N N . PHE A 1 370 ? 42.774 -20.814 9.329 1.00 74.66 401 PHE B N 1
ATOM 2820 C CA . PHE A 1 370 ? 41.741 -21.851 9.484 1.00 74.88 401 PHE B CA 1
ATOM 2821 C C . PHE A 1 370 ? 40.863 -21.839 10.732 1.00 75.50 401 PHE B C 1
ATOM 2822 O O . PHE A 1 370 ? 41.228 -21.282 11.761 1.00 75.36 401 PHE B O 1
ATOM 2830 N N . SER A 1 371 ? 39.707 -22.485 10.616 1.00 84.01 402 SER B N 1
ATOM 2831 C CA . SER A 1 371 ? 38.771 -22.620 11.727 1.00 85.33 402 SER B CA 1
ATOM 2832 C C . SER A 1 371 ? 38.366 -21.257 12.296 1.00 85.82 402 SER B C 1
ATOM 2833 O O . SER A 1 371 ? 38.546 -20.977 13.484 1.00 85.93 402 SER B O 1
ATOM 2836 N N . ASN A 1 372 ? 37.849 -20.403 11.421 1.00 91.32 403 ASN B N 1
ATOM 2837 C CA . ASN A 1 372 ? 37.399 -19.079 11.816 1.00 91.84 403 ASN B CA 1
ATOM 2838 C C . ASN A 1 372 ? 36.013 -18.750 11.269 1.00 93.34 403 ASN B C 1
ATOM 2839 O O . ASN A 1 372 ? 35.362 -19.586 10.666 1.00 94.21 403 ASN B O 1
ATOM 2844 N N . MET A 1 373 ? 35.549 -17.540 11.535 1.00 105.55 404 MET B N 1
ATOM 2845 C CA . MET A 1 373 ? 34.278 -17.046 11.015 1.00 106.83 404 MET B CA 1
ATOM 2846 C C . MET A 1 373 ? 34.391 -16.169 9.762 1.00 106.22 404 MET B C 1
ATOM 2847 O O . MET A 1 373 ? 33.424 -15.507 9.378 1.00 107.46 404 MET B O 1
ATOM 2852 N N . PHE A 1 374 ? 35.589 -16.122 9.176 1.00 92.02 405 PHE B N 1
ATOM 2853 C CA . PHE A 1 374 ? 35.880 -15.277 8.012 1.00 92.82 405 PHE B CA 1
ATOM 2854 C C . PHE A 1 374 ? 34.827 -15.443 6.901 1.00 94.24 405 PHE B C 1
ATOM 2855 O O . PHE A 1 374 ? 34.508 -16.569 6.517 1.00 93.36 405 PHE B O 1
ATOM 2863 N N . GLU A 1 375 ? 34.286 -14.338 6.386 1.00 102.88 406 GLU B N 1
ATOM 2864 C CA . GLU A 1 375 ? 33.355 -14.409 5.252 1.00 104.48 406 GLU B CA 1
ATOM 2865 C C . GLU A 1 375 ? 33.924 -13.699 4.025 1.00 105.81 406 GLU B C 1
ATOM 2866 O O . GLU A 1 375 ? 35.069 -13.255 4.034 1.00 105.26 406 GLU B O 1
ATOM 2872 N N . GLY A 1 376 ? 33.133 -13.619 2.961 1.00 121.76 407 GLY B N 1
ATOM 2873 C CA . GLY A 1 376 ? 33.534 -12.878 1.777 1.00 123.42 407 GLY B CA 1
ATOM 2874 C C . GLY A 1 376 ? 34.485 -13.631 0.864 1.00 121.97 407 GLY B C 1
ATOM 2875 O O . GLY A 1 376 ? 34.903 -14.742 1.176 1.00 119.54 407 GLY B O 1
ATOM 2876 N N . GLU A 1 377 ? 34.819 -13.020 -0.273 1.00 107.84 408 GLU B N 1
ATOM 2877 C CA . GLU A 1 377 ? 35.623 -13.671 -1.309 1.00 106.95 408 GLU B CA 1
ATOM 2878 C C . GLU A 1 377 ? 37.068 -13.799 -0.845 1.00 104.94 408 GLU B C 1
ATOM 2879 O O . GLU A 1 377 ? 37.426 -13.339 0.233 1.00 104.33 408 GLU B O 1
ATOM 2885 N N . LEU A 1 378 ? 37.892 -14.427 -1.670 1.00 95.09 409 LEU B N 1
ATOM 2886 C CA . LEU A 1 378 ? 39.276 -14.718 -1.328 1.00 93.13 409 LEU B CA 1
ATOM 2887 C C . LEU A 1 378 ? 40.156 -13.731 -2.064 1.00 94.62 409 LEU B C 1
ATOM 2888 O O . LEU A 1 378 ? 40.025 -13.611 -3.280 1.00 96.17 409 LEU B O 1
ATOM 2893 N N . PRO A 1 379 ? 41.050 -13.018 -1.338 1.00 99.30 410 PRO B N 1
ATOM 2894 C CA . PRO A 1 379 ? 41.787 -11.895 -1.933 1.00 101.06 410 PRO B CA 1
ATOM 2895 C C . PRO A 1 379 ? 42.501 -12.290 -3.213 1.00 101.26 410 PRO B C 1
ATOM 2896 O O . PRO A 1 379 ? 43.280 -13.243 -3.209 1.00 99.23 410 PRO B O 1
ATOM 2900 N N . LYS A 1 380 ? 42.242 -11.545 -4.288 1.00 98.86 411 LYS B N 1
ATOM 2901 C CA . LYS A 1 380 ? 42.818 -11.861 -5.582 1.00 99.45 411 LYS B CA 1
ATOM 2902 C C . LYS A 1 380 ? 44.315 -11.633 -5.447 1.00 98.59 411 LYS B C 1
ATOM 2903 O O . LYS A 1 380 ? 45.132 -12.388 -5.975 1.00 97.53 411 LYS B O 1
ATOM 2909 N N . SER A 1 381 ? 44.666 -10.633 -4.649 1.00 98.88 412 SER B N 1
ATOM 2910 C CA . SER A 1 381 ? 46.063 -10.289 -4.435 1.00 98.22 412 SER B CA 1
ATOM 2911 C C . SER A 1 381 ? 46.860 -11.486 -3.949 1.00 95.27 412 SER B C 1
ATOM 2912 O O . SER A 1 381 ? 48.065 -11.554 -4.153 1.00 94.68 412 SER B O 1
ATOM 2915 N N . LEU A 1 382 ? 46.184 -12.437 -3.317 1.00 102.25 413 LEU B N 1
ATOM 2916 C CA . LEU A 1 382 ? 46.887 -13.563 -2.715 1.00 99.48 413 LEU B CA 1
ATOM 2917 C C . LEU A 1 382 ? 47.504 -14.496 -3.752 1.00 98.96 413 LEU B C 1
ATOM 2918 O O . LEU A 1 382 ? 48.377 -15.296 -3.412 1.00 96.98 413 LEU B O 1
ATOM 2923 N N . THR A 1 383 ? 47.065 -14.391 -5.009 1.00 100.08 414 THR B N 1
ATOM 2924 C CA . THR A 1 383 ? 47.635 -15.225 -6.068 1.00 99.88 414 THR B CA 1
ATOM 2925 C C . THR A 1 383 ? 48.887 -14.566 -6.599 1.00 100.85 414 THR B C 1
ATOM 2926 O O . THR A 1 383 ? 49.597 -15.133 -7.435 1.00 100.80 414 THR B O 1
ATOM 2930 N N . ARG A 1 384 ? 49.131 -13.352 -6.112 1.00 106.54 415 ARG B N 1
ATOM 2931 C CA . ARG A 1 384 ? 50.292 -12.560 -6.489 1.00 107.62 415 ARG B CA 1
ATOM 2932 C C . ARG A 1 384 ? 51.439 -12.729 -5.495 1.00 105.55 415 ARG B C 1
ATOM 2933 O O . ARG A 1 384 ? 52.463 -12.058 -5.606 1.00 106.22 415 ARG B O 1
ATOM 2941 N N . CYS A 1 385 ? 51.277 -13.612 -4.519 1.00 92.46 416 CYS B N 1
ATOM 2942 C CA . CYS A 1 385 ? 52.297 -13.758 -3.492 1.00 90.54 416 CYS B CA 1
ATOM 2943 C C . CYS A 1 385 ? 53.294 -14.822 -3.913 1.00 89.22 416 CYS B C 1
ATOM 2944 O O . CYS A 1 385 ? 52.977 -16.001 -3.918 1.00 87.81 416 CYS B O 1
ATOM 2947 N N . GLU A 1 386 ? 54.510 -14.411 -4.242 1.00 98.72 417 GLU B N 1
ATOM 2948 C CA . GLU A 1 386 ? 55.516 -15.341 -4.739 1.00 97.82 417 GLU B CA 1
ATOM 2949 C C . GLU A 1 386 ? 55.918 -16.333 -3.681 1.00 95.11 417 GLU B C 1
ATOM 2950 O O . GLU A 1 386 ? 56.025 -17.536 -3.917 1.00 93.92 417 GLU B O 1
ATOM 2956 N N . SER A 1 387 ? 56.144 -15.797 -2.501 1.00 85.11 418 SER B N 1
ATOM 2957 C CA . SER A 1 387 ? 56.706 -16.554 -1.414 1.00 82.72 418 SER B CA 1
ATOM 2958 C C . SER A 1 387 ? 55.772 -17.640 -0.864 1.00 81.08 418 SER B C 1
ATOM 2959 O O . SER A 1 387 ? 56.229 -18.519 -0.122 1.00 79.12 418 SER B O 1
ATOM 2962 N N . LEU A 1 388 ? 54.484 -17.591 -1.228 1.00 81.36 419 LEU B N 1
ATOM 2963 C CA . LEU A 1 388 ? 53.486 -18.497 -0.638 1.00 79.98 419 LEU B CA 1
ATOM 2964 C C . LEU A 1 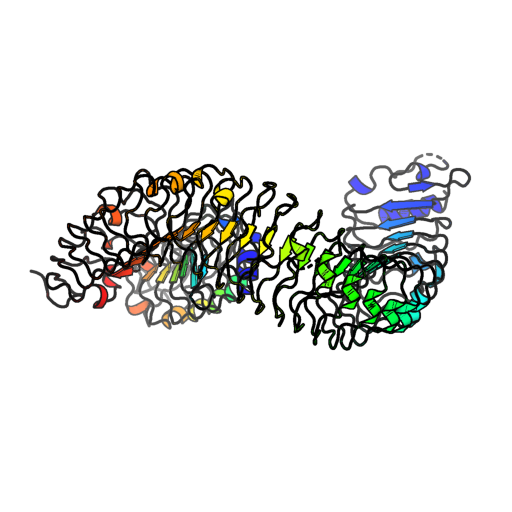388 ? 53.859 -19.959 -0.823 1.00 78.38 419 LEU B C 1
ATOM 2965 O O . LEU A 1 388 ? 54.152 -20.411 -1.924 1.00 79.00 419 LEU B O 1
ATOM 2970 N N . TRP A 1 389 ? 53.876 -20.660 0.301 1.00 75.93 420 TRP B N 1
ATOM 2971 C CA . TRP A 1 389 ? 54.375 -22.017 0.415 1.00 74.26 420 TRP B CA 1
ATOM 2972 C C . TRP A 1 389 ? 53.367 -22.891 1.154 1.00 73.42 420 TRP B C 1
ATOM 2973 O O . TRP A 1 389 ? 52.969 -23.940 0.667 1.00 73.21 420 TRP B O 1
ATOM 2984 N N . ARG A 1 390 ? 53.025 -22.500 2.372 1.00 71.54 421 ARG B N 1
ATOM 2985 C CA . ARG A 1 390 ? 52.008 -23.201 3.141 1.00 70.51 421 ARG B CA 1
ATOM 2986 C C . ARG A 1 390 ? 50.802 -22.303 3.344 1.00 71.75 421 ARG B C 1
ATOM 2987 O O . ARG A 1 390 ? 50.937 -21.211 3.886 1.00 72.37 421 ARG B O 1
ATOM 2995 N N . PHE A 1 391 ? 49.626 -22.747 2.916 1.00 75.17 422 PHE B N 1
ATOM 2996 C CA . PHE A 1 391 ? 48.394 -21.987 3.143 1.00 76.05 422 PHE B CA 1
ATOM 2997 C C . PHE A 1 391 ? 47.241 -22.911 3.566 1.00 76.74 422 PHE B C 1
ATOM 2998 O O . PHE A 1 391 ? 46.812 -23.798 2.812 1.00 76.82 422 PHE B O 1
ATOM 3006 N N . ARG A 1 392 ? 46.721 -22.698 4.772 1.00 76.24 423 ARG B N 1
ATOM 3007 C CA . ARG A 1 392 ? 45.589 -23.509 5.218 1.00 77.04 423 ARG B CA 1
ATOM 3008 C C . ARG A 1 392 ? 44.427 -22.630 5.694 1.00 78.11 423 ARG B C 1
ATOM 3009 O O . ARG A 1 392 ? 44.510 -21.990 6.746 1.00 78.34 423 ARG B O 1
ATOM 3017 N N . SER A 1 393 ? 43.363 -22.591 4.889 1.00 75.89 424 SER B N 1
ATOM 3018 C CA . SER A 1 393 ? 42.142 -21.817 5.170 1.00 77.15 424 SER B CA 1
ATOM 3019 C C . SER A 1 393 ? 40.870 -22.556 5.631 1.00 78.43 424 SER B C 1
ATOM 3020 O O . SER A 1 393 ? 39.794 -21.963 5.663 1.00 79.50 424 SER B O 1
ATOM 3023 N N . GLN A 1 394 ? 40.985 -23.849 5.919 1.00 74.55 425 GLN B N 1
ATOM 3024 C CA . GLN A 1 394 ? 39.827 -24.702 6.204 1.00 74.92 425 GLN B CA 1
ATOM 3025 C C . GLN A 1 394 ? 38.865 -24.229 7.302 1.00 75.96 425 GLN B C 1
ATOM 3026 O O . GLN A 1 394 ? 39.252 -23.544 8.248 1.00 75.97 425 GLN B O 1
ATOM 3032 N N . ASN A 1 395 ? 37.601 -24.620 7.143 1.00 79.33 426 ASN B N 1
ATOM 3033 C CA . ASN A 1 395 ? 36.494 -24.273 8.047 1.00 80.90 426 ASN B CA 1
ATOM 3034 C C . ASN A 1 395 ? 36.079 -22.804 8.150 1.00 81.31 426 ASN B C 1
ATOM 3035 O O . ASN A 1 395 ? 35.925 -22.284 9.240 1.00 81.92 426 ASN B O 1
ATOM 3040 N N . ASN A 1 396 ? 35.872 -22.148 7.019 1.00 84.43 427 ASN B N 1
ATOM 3041 C CA . ASN A 1 396 ? 35.440 -20.764 7.037 1.00 85.01 427 ASN B CA 1
ATOM 3042 C C . ASN A 1 396 ? 34.251 -20.511 6.135 1.00 86.06 427 ASN B C 1
ATOM 3043 O O . ASN A 1 396 ? 33.715 -21.433 5.540 1.00 86.33 427 ASN B O 1
ATOM 3048 N N . ARG A 1 397 ? 33.822 -19.258 6.073 1.00 103.03 428 ARG B N 1
ATOM 3049 C CA . ARG A 1 397 ? 32.716 -18.843 5.213 1.00 104.03 428 ARG B CA 1
ATOM 3050 C C . ARG A 1 397 ? 33.097 -18.216 3.871 1.00 104.19 428 ARG B C 1
ATOM 3051 O O . ARG A 1 397 ? 32.243 -17.625 3.215 1.00 106.18 428 ARG B O 1
ATOM 3059 N N . LEU A 1 398 ? 34.378 -18.274 3.506 1.00 97.37 429 LEU B N 1
ATOM 3060 C CA . LEU A 1 398 ? 34.869 -17.674 2.255 1.00 98.31 429 LEU B CA 1
ATOM 3061 C C . LEU A 1 398 ? 34.040 -18.099 1.038 1.00 99.39 429 LEU B C 1
ATOM 3062 O O . LEU A 1 398 ? 33.753 -19.282 0.873 1.00 98.25 429 LEU B O 1
ATOM 3067 N N . ASN A 1 399 ? 33.659 -17.145 0.188 1.00 100.43 430 ASN B N 1
ATOM 3068 C CA . ASN A 1 399 ? 32.669 -17.421 -0.866 1.00 101.88 430 ASN B CA 1
ATOM 3069 C C . ASN A 1 399 ? 33.110 -17.200 -2.316 1.00 103.04 430 ASN B C 1
ATOM 3070 O O . ASN A 1 399 ? 34.282 -16.956 -2.605 1.00 102.54 430 ASN B O 1
ATOM 3075 N N . GLY A 1 400 ? 32.152 -17.333 -3.226 1.00 129.09 431 GLY B N 1
ATOM 3076 C CA . GLY A 1 400 ? 32.354 -16.960 -4.610 1.00 130.77 431 GLY B CA 1
ATOM 3077 C C . GLY A 1 400 ? 33.350 -17.842 -5.320 1.00 129.15 431 GLY B C 1
ATOM 3078 O O . GLY A 1 400 ? 33.772 -18.866 -4.793 1.00 126.69 431 GLY B O 1
ATOM 3079 N N . THR A 1 401 ? 33.721 -17.438 -6.527 1.00 106.73 432 THR B N 1
ATOM 3080 C CA . THR A 1 401 ? 34.694 -18.173 -7.313 1.00 105.58 432 THR B CA 1
ATOM 3081 C C . THR A 1 401 ? 36.042 -18.098 -6.634 1.00 103.83 432 THR B C 1
ATOM 3082 O O . THR A 1 401 ? 36.317 -17.173 -5.868 1.00 104.18 432 THR B O 1
ATOM 3086 N N . ILE A 1 402 ? 36.882 -19.083 -6.914 1.00 103.51 433 ILE B N 1
ATOM 3087 C CA . ILE A 1 402 ? 38.236 -19.092 -6.393 1.00 101.89 433 ILE B CA 1
ATOM 3088 C C . ILE A 1 402 ? 39.163 -18.369 -7.356 1.00 103.34 433 ILE B C 1
ATOM 3089 O O . ILE A 1 402 ? 39.068 -18.564 -8.565 1.00 104.52 433 ILE B O 1
ATOM 3094 N N . PRO A 1 403 ? 40.030 -17.496 -6.823 1.00 102.53 434 PRO B N 1
ATOM 3095 C CA . PRO A 1 403 ? 41.089 -16.805 -7.570 1.00 103.68 434 PRO B CA 1
ATOM 3096 C C . PRO A 1 403 ? 42.007 -17.714 -8.403 1.00 102.75 434 PRO B C 1
ATOM 3097 O O . PRO A 1 403 ? 42.344 -18.845 -8.031 1.00 100.49 434 PRO B O 1
ATOM 3101 N N . ILE A 1 404 ? 42.379 -17.175 -9.559 1.00 107.82 435 ILE B N 1
ATOM 3102 C CA . ILE A 1 404 ? 42.872 -17.954 -10.693 1.00 107.86 435 ILE B CA 1
ATOM 3103 C C . ILE A 1 404 ? 44.394 -18.017 -10.913 1.00 107.24 435 ILE B C 1
ATOM 3104 O O . ILE A 1 404 ? 44.849 -18.567 -11.914 1.00 107.59 435 ILE B O 1
ATOM 3109 N N . GLY A 1 405 ? 45.184 -17.437 -10.020 1.00 110.87 436 GLY B N 1
ATOM 3110 C CA . GLY A 1 405 ? 46.592 -17.249 -10.329 1.00 110.85 436 GLY B CA 1
ATOM 3111 C C . GLY A 1 405 ? 47.588 -18.126 -9.607 1.00 108.23 436 GLY B C 1
ATOM 3112 O O . GLY A 1 405 ? 48.790 -17.866 -9.622 1.00 108.11 436 GLY B O 1
ATOM 3113 N N . PHE A 1 406 ? 47.092 -19.178 -8.983 1.00 94.29 437 PHE B N 1
ATOM 3114 C CA . PHE A 1 406 ? 47.900 -19.943 -8.041 1.00 91.75 437 PHE B CA 1
ATOM 3115 C C . PHE A 1 406 ? 49.058 -20.744 -8.644 1.00 91.06 437 PHE B C 1
ATOM 3116 O O . PHE A 1 406 ? 50.014 -21.087 -7.940 1.00 89.40 437 PHE B O 1
ATOM 3124 N N . GLY A 1 407 ? 48.968 -21.035 -9.940 1.00 103.71 438 GLY B N 1
ATOM 3125 C CA . GLY A 1 407 ? 49.899 -21.937 -10.601 1.00 103.17 438 GLY B CA 1
ATOM 3126 C C . GLY A 1 407 ? 51.227 -21.308 -10.963 1.00 104.08 438 GLY B C 1
ATOM 3127 O O . GLY A 1 407 ? 52.147 -21.988 -11.422 1.00 103.69 438 GLY B O 1
ATOM 3128 N N . SER A 1 408 ? 51.309 -19.998 -10.750 1.00 90.20 439 SER B N 1
ATOM 3129 C CA . SER A 1 408 ? 52.526 -19.222 -10.973 1.00 91.18 439 SER B CA 1
ATOM 3130 C C . SER A 1 408 ? 53.690 -19.558 -10.022 1.00 89.14 439 SER B C 1
ATOM 3131 O O . SER A 1 408 ? 54.856 -19.523 -10.430 1.00 89.53 439 SER B O 1
ATOM 3134 N N . LEU A 1 409 ? 53.366 -19.901 -8.772 1.00 88.57 440 LEU B N 1
ATOM 3135 C CA . LEU A 1 409 ? 54.311 -19.854 -7.648 1.00 86.89 440 LEU B CA 1
ATOM 3136 C C . LEU A 1 409 ? 55.253 -21.056 -7.548 1.00 85.17 440 LEU B C 1
ATOM 3137 O O . LEU A 1 409 ? 54.803 -22.190 -7.389 1.00 83.78 440 LEU B O 1
ATOM 3142 N N . ARG A 1 410 ? 56.559 -20.800 -7.619 1.00 93.40 441 ARG B N 1
ATOM 3143 C CA . ARG A 1 410 ? 57.553 -21.873 -7.617 1.00 92.09 441 ARG B CA 1
ATOM 3144 C C . ARG A 1 410 ? 57.749 -22.492 -6.236 1.00 89.59 441 ARG B C 1
ATOM 3145 O O . ARG A 1 410 ? 58.345 -23.563 -6.109 1.00 88.30 441 ARG B O 1
ATOM 3153 N N . ASN A 1 411 ? 57.327 -21.785 -5.196 1.00 85.20 442 ASN B N 1
ATOM 3154 C CA . ASN A 1 411 ? 57.531 -22.279 -3.844 1.00 82.98 442 ASN B CA 1
ATOM 3155 C C . ASN A 1 411 ? 56.355 -22.926 -3.090 1.00 81.62 442 ASN B C 1
ATOM 3156 O O . ASN A 1 411 ? 56.535 -23.370 -1.954 1.00 79.85 442 ASN B O 1
ATOM 3161 N N . LEU A 1 412 ? 55.178 -23.034 -3.709 1.00 76.78 443 LEU B N 1
ATOM 3162 C CA . LEU A 1 412 ? 53.960 -23.347 -2.937 1.00 75.85 443 LEU B CA 1
ATOM 3163 C C . LEU A 1 412 ? 53.674 -24.836 -2.795 1.00 74.25 443 LEU B C 1
ATOM 3164 O O . LEU A 1 412 ? 53.232 -25.466 -3.744 1.00 74.78 443 LEU B O 1
ATOM 3169 N N . THR A 1 413 ? 53.908 -25.397 -1.609 1.00 72.37 444 THR B N 1
ATOM 3170 C CA . THR A 1 413 ? 53.680 -26.828 -1.431 1.00 70.90 444 THR B CA 1
ATOM 3171 C C . THR A 1 413 ? 52.461 -27.378 -0.648 1.00 69.91 444 THR B C 1
ATOM 3172 O O . THR A 1 413 ? 52.242 -28.579 -0.654 1.00 68.91 444 THR B O 1
ATOM 3176 N N . PHE A 1 414 ? 51.677 -26.552 0.029 1.00 72.66 445 PHE B N 1
ATOM 3177 C CA . PHE A 1 414 ? 50.579 -27.101 0.836 1.00 73.19 445 PHE B CA 1
ATOM 3178 C C . PHE A 1 414 ? 49.342 -26.209 0.816 1.00 73.95 445 PHE B C 1
ATOM 3179 O O . PHE A 1 414 ? 49.433 -25.081 1.278 1.00 73.99 445 PHE B O 1
ATOM 3187 N N . VAL A 1 415 ? 48.184 -26.708 0.363 1.00 71.05 446 VAL B N 1
ATOM 3188 C CA . VAL A 1 415 ? 46.941 -25.894 0.303 1.00 72.46 446 VAL B CA 1
ATOM 3189 C C . VAL A 1 415 ? 45.659 -26.574 0.799 1.00 71.96 446 VAL B C 1
ATOM 3190 O O . VAL A 1 415 ? 45.232 -27.585 0.241 1.00 71.63 446 VAL B O 1
ATOM 3194 N N . ASP A 1 416 ? 45.032 -26.010 1.830 1.00 74.27 447 ASP B N 1
ATOM 3195 C CA . ASP A 1 416 ? 43.745 -26.540 2.285 1.00 75.30 447 ASP B CA 1
ATOM 3196 C C . ASP A 1 416 ? 42.641 -25.482 2.253 1.00 76.24 447 ASP B C 1
ATOM 3197 O O . ASP A 1 416 ? 42.599 -24.596 3.099 1.00 76.54 447 ASP B O 1
ATOM 3202 N N . LEU A 1 417 ? 41.736 -25.604 1.291 1.00 75.80 448 LEU B N 1
ATOM 3203 C CA . LEU A 1 417 ? 40.530 -24.781 1.209 1.00 76.89 448 LEU B CA 1
ATOM 3204 C C . LEU A 1 417 ? 39.237 -25.444 1.687 1.00 78.03 448 LEU B C 1
ATOM 3205 O O . LEU A 1 417 ? 38.150 -24.903 1.497 1.00 79.04 448 LEU B O 1
ATOM 3210 N N . SER A 1 418 ? 39.362 -26.638 2.252 1.00 79.04 449 SER B N 1
ATOM 3211 C CA . SER A 1 418 ? 38.215 -27.462 2.629 1.00 80.35 449 SER B CA 1
ATOM 3212 C C . SER A 1 418 ? 37.221 -26.796 3.570 1.00 81.87 449 SER B C 1
ATOM 3213 O O . SER A 1 418 ? 37.602 -26.049 4.461 1.00 81.86 449 SER B O 1
ATOM 3216 N N . ASN A 1 419 ? 35.946 -27.116 3.379 1.00 91.38 450 ASN B N 1
ATOM 3217 C CA . ASN A 1 419 ? 34.853 -26.560 4.171 1.00 93.14 450 ASN B CA 1
ATOM 3218 C C . ASN A 1 419 ? 34.744 -25.051 4.078 1.00 93.24 450 ASN B C 1
ATOM 3219 O O . ASN A 1 419 ? 34.961 -24.335 5.044 1.00 93.58 450 ASN B O 1
ATOM 3224 N N . ASN A 1 420 ? 34.397 -24.567 2.902 1.00 96.57 451 ASN B N 1
ATOM 3225 C CA . ASN A 1 420 ? 34.109 -23.164 2.751 1.00 96.80 451 ASN B CA 1
ATOM 3226 C C . ASN A 1 420 ? 32.881 -23.017 1.881 1.00 97.70 451 ASN B C 1
ATOM 3227 O O . ASN A 1 420 ? 32.255 -24.000 1.519 1.00 98.08 451 ASN B O 1
ATOM 3232 N N . ARG A 1 421 ? 32.508 -21.787 1.584 1.00 95.15 452 ARG B N 1
ATOM 3233 C CA . ARG A 1 421 ? 31.402 -21.526 0.674 1.00 96.01 452 ARG B CA 1
ATOM 3234 C C . ARG A 1 421 ? 31.820 -21.243 -0.783 1.00 96.61 452 ARG B C 1
ATOM 3235 O O . ARG A 1 421 ? 31.032 -20.703 -1.557 1.00 98.52 452 ARG B O 1
ATOM 3243 N N . PHE A 1 422 ? 33.082 -21.530 -1.116 1.00 96.41 453 PHE B N 1
ATOM 3244 C CA . PHE A 1 422 ? 33.598 -21.353 -2.481 1.00 97.07 453 PHE B CA 1
ATOM 3245 C C . PHE A 1 422 ? 32.687 -21.985 -3.513 1.00 97.93 453 PHE B C 1
ATOM 3246 O O . PHE A 1 422 ? 32.289 -23.141 -3.385 1.00 96.68 453 PHE B O 1
ATOM 3254 N N . THR A 1 423 ? 32.376 -21.211 -4.545 1.00 95.24 454 THR B N 1
ATOM 3255 C CA . THR A 1 423 ? 31.472 -21.643 -5.600 1.00 96.43 454 THR B CA 1
ATOM 3256 C C . THR A 1 423 ? 32.196 -21.710 -6.933 1.00 96.97 454 THR B C 1
ATOM 3257 O O . THR A 1 423 ? 33.415 -21.517 -7.004 1.00 96.27 454 THR B O 1
ATOM 3261 N N . ASP A 1 424 ? 31.415 -21.987 -7.977 1.00 107.54 455 ASP B N 1
ATOM 3262 C CA . ASP A 1 424 ? 31.856 -21.965 -9.375 1.00 108.65 455 ASP B CA 1
ATOM 3263 C C . ASP A 1 424 ? 33.018 -22.902 -9.711 1.00 106.68 455 ASP B C 1
ATOM 3264 O O . ASP A 1 424 ? 33.095 -24.037 -9.241 1.00 104.52 455 ASP B O 1
ATOM 3269 N N . GLN A 1 425 ? 33.923 -22.404 -10.536 1.00 123.75 456 GLN B N 1
ATOM 3270 C CA . GLN A 1 425 ? 34.983 -23.227 -11.075 1.00 122.40 456 GLN B CA 1
ATOM 3271 C C . GLN A 1 425 ? 36.116 -23.411 -10.099 1.00 120.22 456 GLN B C 1
ATOM 3272 O O . GLN A 1 425 ? 36.339 -22.594 -9.212 1.00 120.19 456 GLN B O 1
ATOM 3278 N N . ILE A 1 426 ? 36.820 -24.515 -10.285 1.00 100.68 457 ILE B N 1
ATOM 3279 C CA . ILE A 1 426 ? 38.093 -24.766 -9.637 1.00 98.79 457 ILE B CA 1
ATOM 3280 C C . ILE A 1 426 ? 39.149 -24.233 -10.600 1.00 99.97 457 ILE B C 1
ATOM 3281 O O . ILE A 1 426 ? 39.053 -24.479 -11.800 1.00 101.15 457 ILE B O 1
ATOM 3286 N N . PRO A 1 427 ? 40.140 -23.477 -10.093 1.00 100.18 458 PRO B N 1
ATOM 3287 C CA . PRO A 1 427 ? 41.184 -22.899 -10.956 1.00 101.41 458 PRO B CA 1
ATOM 3288 C C . PRO A 1 427 ? 41.965 -23.939 -11.759 1.00 100.66 458 PRO B C 1
ATOM 3289 O O . PRO A 1 427 ? 42.340 -24.980 -11.219 1.00 98.50 458 PRO B O 1
ATOM 3293 N N . ALA A 1 428 ? 42.213 -23.639 -13.032 1.00 93.54 459 ALA B N 1
ATOM 3294 C CA . ALA A 1 428 ? 42.804 -24.592 -13.963 1.00 93.29 459 ALA B CA 1
ATOM 3295 C C . ALA A 1 428 ? 44.301 -24.787 -13.754 1.00 92.15 459 ALA B C 1
ATOM 3296 O O . ALA A 1 428 ? 44.808 -25.909 -13.821 1.00 90.68 459 ALA B O 1
ATOM 3298 N N . ASP A 1 429 ? 44.999 -23.688 -13.492 1.00 113.68 460 ASP B N 1
ATOM 3299 C CA . ASP A 1 429 ? 46.454 -23.683 -13.349 1.00 112.97 460 ASP B CA 1
ATOM 3300 C C . ASP A 1 429 ? 46.947 -24.453 -12.126 1.00 110.20 460 ASP B C 1
ATOM 3301 O O . ASP A 1 429 ? 48.146 -24.653 -11.946 1.00 109.35 460 ASP B O 1
ATOM 3306 N N . PHE A 1 430 ? 46.009 -24.860 -11.284 1.00 88.11 461 PHE B N 1
ATOM 3307 C CA . PHE A 1 430 ? 46.296 -25.559 -10.041 1.00 85.62 461 PHE B CA 1
ATOM 3308 C C . PHE A 1 430 ? 47.241 -26.746 -10.187 1.00 84.14 461 PHE B C 1
ATOM 3309 O O . PHE A 1 430 ? 48.116 -26.942 -9.353 1.00 82.63 461 PHE B O 1
ATOM 3317 N N . ALA A 1 431 ? 47.072 -27.540 -11.238 1.00 100.12 462 ALA B N 1
ATOM 3318 C CA . ALA A 1 431 ? 47.931 -28.705 -11.426 1.00 98.89 462 ALA B CA 1
ATOM 3319 C C . ALA A 1 431 ? 49.180 -28.382 -12.250 1.00 100.04 462 ALA B C 1
ATOM 3320 O O . ALA A 1 431 ? 50.038 -29.238 -12.457 1.00 99.28 462 ALA B O 1
ATOM 3322 N N . THR A 1 432 ? 49.267 -27.146 -12.728 1.00 93.40 463 THR B N 1
ATOM 3323 C CA . THR A 1 432 ? 50.466 -26.668 -13.400 1.00 94.61 463 THR B CA 1
ATOM 3324 C C . THR A 1 432 ? 51.555 -26.214 -12.422 1.00 93.58 463 THR B C 1
ATOM 3325 O O . THR A 1 432 ? 52.739 -26.310 -12.739 1.00 93.77 463 THR B O 1
ATOM 3329 N N . ALA A 1 433 ? 51.142 -25.707 -11.253 1.00 91.14 464 ALA B N 1
ATOM 3330 C CA . ALA A 1 433 ? 52.046 -25.271 -10.172 1.00 89.99 464 ALA B CA 1
ATOM 3331 C C . ALA A 1 433 ? 52.988 -26.383 -9.709 1.00 88.05 464 ALA B C 1
ATOM 3332 O O . ALA A 1 433 ? 52.539 -27.441 -9.283 1.00 86.50 464 ALA B O 1
ATOM 3334 N N . PRO A 1 434 ? 54.300 -26.119 -9.768 1.00 81.33 465 PRO B N 1
ATOM 3335 C CA . PRO A 1 434 ? 55.393 -27.097 -9.798 1.00 80.31 465 PRO B CA 1
ATOM 3336 C C . PRO A 1 434 ? 55.649 -27.869 -8.522 1.00 77.88 465 PRO B C 1
ATOM 3337 O O . PRO A 1 434 ? 56.064 -29.024 -8.583 1.00 76.90 465 PRO B O 1
ATOM 3341 N N . VAL A 1 435 ? 55.501 -27.220 -7.382 1.00 77.05 466 VAL B N 1
ATOM 3342 C CA . VAL A 1 435 ? 55.832 -27.871 -6.128 1.00 74.88 466 VAL B CA 1
ATOM 3343 C C . VAL A 1 435 ? 54.672 -28.373 -5.281 1.00 73.55 466 VAL B C 1
ATOM 3344 O O . VAL A 1 435 ? 54.906 -28.965 -4.222 1.00 71.80 466 VAL B O 1
ATOM 3348 N N . LEU A 1 436 ? 53.438 -28.167 -5.731 1.00 79.48 467 LEU B N 1
ATOM 3349 C CA . LEU A 1 436 ? 52.311 -28.229 -4.808 1.00 78.57 467 LEU B CA 1
ATOM 3350 C C . LEU A 1 436 ? 51.983 -29.649 -4.432 1.00 77.51 467 LEU B C 1
ATOM 3351 O O . LEU A 1 436 ? 51.501 -30.412 -5.253 1.00 77.66 467 LEU B O 1
ATOM 3356 N N . GLN A 1 437 ? 52.198 -29.965 -3.159 1.00 70.23 468 GLN B N 1
ATOM 3357 C CA . GLN A 1 437 ? 52.129 -31.333 -2.647 1.00 68.58 468 GLN B CA 1
ATOM 3358 C C . GLN A 1 437 ? 50.818 -31.751 -1.964 1.00 67.85 468 GLN B C 1
ATOM 3359 O O . GLN A 1 437 ? 50.593 -32.929 -1.745 1.00 66.76 468 GLN B O 1
ATOM 3365 N N . TYR A 1 438 ? 49.966 -30.798 -1.610 1.00 68.52 469 TYR B N 1
ATOM 3366 C CA . TYR A 1 438 ? 48.721 -31.120 -0.917 1.00 67.97 469 TYR B CA 1
ATOM 3367 C C . TYR A 1 438 ? 47.604 -30.209 -1.369 1.00 69.56 469 TYR B C 1
ATOM 3368 O O . TYR A 1 438 ? 47.731 -29.008 -1.259 1.00 70.51 469 TYR B O 1
ATOM 3377 N N . LEU A 1 439 ? 46.481 -30.750 -1.813 1.00 70.47 470 LEU B N 1
ATOM 3378 C CA . LEU A 1 439 ? 45.373 -29.872 -2.171 1.00 71.47 470 LEU B CA 1
ATOM 3379 C C . LEU A 1 439 ? 44.030 -30.358 -1.628 1.00 72.23 470 LEU B C 1
ATOM 3380 O O . LEU A 1 439 ? 43.557 -31.424 -2.029 1.00 72.25 470 LEU B O 1
ATOM 3385 N N . ASN A 1 440 ? 43.406 -29.599 -0.728 1.00 73.06 471 ASN B N 1
ATOM 3386 C CA . ASN A 1 440 ? 42.083 -30.001 -0.250 1.00 74.12 471 ASN B CA 1
ATOM 3387 C C . ASN A 1 440 ? 41.043 -28.930 -0.554 1.00 75.07 471 ASN B C 1
ATOM 3388 O O . ASN A 1 440 ? 41.006 -27.895 0.092 1.00 75.34 471 ASN B O 1
ATOM 3393 N N . LEU A 1 441 ? 40.204 -29.190 -1.549 1.00 74.25 472 LEU B N 1
ATOM 3394 C CA . LEU A 1 441 ? 39.089 -28.315 -1.920 1.00 76.18 472 LEU B CA 1
ATOM 3395 C C . LEU A 1 441 ? 37.734 -28.820 -1.438 1.00 76.13 472 LEU B C 1
ATOM 3396 O O . LEU A 1 441 ? 36.682 -28.325 -1.864 1.00 77.75 472 LEU B O 1
ATOM 3401 N N . SER A 1 442 ? 37.768 -29.857 -0.614 1.00 77.37 473 SER B N 1
ATOM 3402 C CA . SER A 1 442 ? 36.572 -30.593 -0.249 1.00 78.12 473 SER B CA 1
ATOM 3403 C C . SER A 1 442 ? 35.496 -29.783 0.490 1.00 79.54 473 SER B C 1
ATOM 3404 O O . SER A 1 442 ? 35.782 -28.745 1.083 1.00 79.69 473 SER B O 1
ATOM 3407 N N . THR A 1 443 ? 34.258 -30.279 0.429 1.00 84.44 474 THR B N 1
ATOM 3408 C CA . THR A 1 443 ? 33.096 -29.736 1.154 1.00 85.99 474 THR B CA 1
ATOM 3409 C C . THR A 1 443 ? 32.695 -28.323 0.762 1.00 86.26 474 THR B C 1
ATOM 3410 O O . THR A 1 443 ? 32.344 -27.510 1.614 1.00 87.10 474 THR B O 1
ATOM 3414 N N . ASN A 1 444 ? 32.726 -28.045 -0.531 1.00 101.20 475 ASN B N 1
ATOM 3415 C CA . ASN A 1 444 ? 32.401 -26.721 -1.019 1.00 101.37 475 ASN B CA 1
ATOM 3416 C C . ASN A 1 444 ? 31.143 -26.656 -1.847 1.00 102.20 475 ASN B C 1
ATOM 3417 O O . ASN A 1 444 ? 30.387 -27.613 -1.952 1.00 102.81 475 ASN B O 1
ATOM 3422 N N . PHE A 1 445 ? 30.898 -25.477 -2.379 1.00 106.68 476 PHE B N 1
ATOM 3423 C CA . PHE A 1 445 ? 29.756 -25.254 -3.239 1.00 107.50 476 PHE B CA 1
ATOM 3424 C C . PHE A 1 445 ? 29.930 -25.222 -4.758 1.00 108.23 476 PHE B C 1
ATOM 3425 O O . PHE A 1 445 ? 29.054 -24.739 -5.458 1.00 110.09 476 PHE B O 1
ATOM 3433 N N . PHE A 1 446 ? 31.063 -25.723 -5.245 1.00 108.97 477 PHE B N 1
ATOM 3434 C CA . PHE A 1 446 ? 31.535 -25.505 -6.617 1.00 109.82 477 PHE B CA 1
ATOM 3435 C C . PHE A 1 446 ? 30.475 -25.524 -7.710 1.00 111.75 477 PHE B C 1
ATOM 3436 O O . PHE A 1 446 ? 30.282 -24.518 -8.383 1.00 113.97 477 PHE B O 1
ATOM 3444 N N . HIS A 1 447 ? 29.819 -26.665 -7.908 1.00 97.78 478 HIS B N 1
ATOM 3445 C CA . HIS A 1 447 ? 28.846 -26.838 -8.996 1.00 99.44 478 HIS B CA 1
ATOM 3446 C C . HIS A 1 447 ? 29.504 -26.688 -10.364 1.00 100.45 478 HIS B C 1
ATOM 3447 O O . HIS A 1 447 ? 28.986 -26.019 -11.253 1.00 102.75 478 HIS B O 1
ATOM 3454 N N . ARG A 1 448 ? 30.662 -27.318 -10.506 1.00 100.48 479 ARG B N 1
ATOM 3455 C CA . ARG A 1 448 ? 31.403 -27.351 -11.755 1.00 101.19 479 ARG B CA 1
ATOM 3456 C C . ARG A 1 448 ? 32.284 -28.603 -11.734 1.00 98.87 479 ARG B C 1
ATOM 3457 O O . ARG A 1 448 ? 32.057 -29.503 -10.922 1.00 97.03 479 ARG B O 1
ATOM 3465 N N . LYS A 1 449 ? 33.254 -28.689 -12.641 1.00 109.44 480 LYS B N 1
ATOM 3466 C CA . LYS A 1 449 ? 34.029 -29.924 -12.810 1.00 107.58 480 LYS B CA 1
ATOM 3467 C C . LYS A 1 449 ? 35.556 -29.755 -12.728 1.00 106.76 480 LYS B C 1
ATOM 3468 O O . LYS A 1 449 ? 36.071 -28.650 -12.882 1.00 108.00 480 LYS B O 1
ATOM 3474 N N . LEU A 1 450 ? 36.262 -30.864 -12.500 1.00 86.78 481 LEU B N 1
ATOM 3475 C CA . LEU A 1 450 ? 37.726 -30.882 -12.370 1.00 85.82 481 LEU B CA 1
ATOM 3476 C C . LEU A 1 450 ? 38.450 -30.496 -13.668 1.00 87.46 481 LEU B C 1
ATOM 3477 O O . LEU A 1 450 ? 37.886 -30.630 -14.746 1.00 88.90 481 LEU B O 1
ATOM 3482 N N . PRO A 1 451 ? 39.694 -29.990 -13.578 1.00 90.86 482 PRO B N 1
ATOM 3483 C CA . PRO A 1 451 ? 40.432 -29.688 -14.820 1.00 92.45 482 PRO B CA 1
ATOM 3484 C C . PRO A 1 451 ? 41.030 -30.922 -15.502 1.00 91.70 482 PRO B C 1
ATOM 3485 O O . PRO A 1 451 ? 41.202 -31.949 -14.860 1.00 89.67 482 PRO B O 1
ATOM 3489 N N . GLU A 1 452 ? 41.335 -30.815 -16.791 1.00 104.60 483 GLU B N 1
ATOM 3490 C CA . GLU A 1 452 ? 42.050 -31.871 -17.498 1.00 104.16 483 GLU B CA 1
ATOM 3491 C C . GLU A 1 452 ? 43.449 -31.960 -16.913 1.00 102.87 483 GLU B C 1
ATOM 3492 O O . GLU A 1 452 ? 44.077 -33.028 -16.907 1.00 101.59 483 GLU B O 1
ATOM 3498 N N . ASN A 1 453 ? 43.915 -30.815 -16.411 1.00 99.46 484 ASN B N 1
ATOM 3499 C CA . ASN A 1 453 ? 45.245 -30.662 -15.837 1.00 98.50 484 ASN B CA 1
ATOM 3500 C C . ASN A 1 453 ? 45.461 -31.531 -14.619 1.00 95.89 484 ASN B C 1
ATOM 3501 O O . ASN A 1 453 ? 46.585 -31.914 -14.312 1.00 94.85 484 ASN B O 1
ATOM 3506 N N . ILE A 1 454 ? 44.357 -31.874 -13.968 1.00 82.86 485 ILE B N 1
ATOM 3507 C CA . ILE A 1 454 ? 44.354 -32.331 -12.578 1.00 80.64 485 ILE B CA 1
ATOM 3508 C C . ILE A 1 454 ? 45.355 -33.420 -12.189 1.00 78.84 485 ILE B C 1
ATOM 3509 O O . ILE A 1 454 ? 46.051 -33.278 -11.177 1.00 77.58 485 ILE B O 1
ATOM 3514 N N . TRP A 1 455 ? 45.462 -34.477 -12.986 1.00 81.34 486 TRP B N 1
ATOM 3515 C CA . TRP A 1 455 ? 46.305 -35.608 -12.598 1.00 79.69 486 TRP B CA 1
ATOM 3516 C C . TRP A 1 455 ? 47.751 -35.472 -13.078 1.00 80.18 486 TRP B C 1
ATOM 3517 O O . TRP A 1 455 ? 48.557 -36.402 -12.940 1.00 79.14 486 TRP B O 1
ATOM 3528 N N . LYS A 1 456 ? 48.059 -34.305 -13.641 1.00 89.81 487 LYS B N 1
ATOM 3529 C CA . LYS A 1 456 ? 49.357 -34.041 -14.237 1.00 90.70 487 LYS B CA 1
ATOM 3530 C C . LYS A 1 456 ? 50.300 -33.373 -13.274 1.00 89.93 487 LYS B C 1
ATOM 3531 O O . LYS A 1 456 ? 51.428 -33.070 -13.619 1.00 90.59 487 LYS B O 1
ATOM 3537 N N . ALA A 1 457 ? 49.832 -33.152 -12.061 1.00 82.67 488 ALA B N 1
ATOM 3538 C CA . ALA A 1 457 ? 50.579 -32.392 -11.068 1.00 82.00 488 ALA B CA 1
ATOM 3539 C C . ALA A 1 457 ? 51.973 -32.938 -10.704 1.00 80.94 488 ALA B C 1
ATOM 3540 O O . ALA A 1 457 ? 52.101 -34.041 -10.169 1.00 79.36 488 ALA B O 1
ATOM 3542 N N . PRO A 1 458 ? 53.010 -32.119 -10.935 1.00 83.15 489 PRO B N 1
ATOM 3543 C CA . PRO A 1 458 ? 54.401 -32.577 -11.015 1.00 82.84 489 PRO B CA 1
ATOM 3544 C C . PRO A 1 458 ? 54.864 -33.275 -9.755 1.00 80.66 489 PRO B C 1
ATOM 3545 O O . PRO A 1 458 ? 55.324 -34.409 -9.838 1.00 79.92 489 PRO B O 1
ATOM 3549 N N . ASN A 1 459 ? 54.711 -32.642 -8.600 1.00 95.60 490 ASN B N 1
ATOM 3550 C CA . ASN A 1 459 ? 54.783 -33.388 -7.366 1.00 93.57 490 ASN B CA 1
ATOM 3551 C C . ASN A 1 459 ? 53.552 -32.997 -6.601 1.00 93.37 490 ASN B C 1
ATOM 3552 O O . ASN A 1 459 ? 53.497 -31.909 -6.055 1.00 93.65 490 ASN B O 1
ATOM 3557 N N . LEU A 1 460 ? 52.572 -33.892 -6.556 1.00 70.65 491 LEU B N 1
ATOM 3558 C CA . LEU A 1 460 ? 51.362 -33.692 -5.775 1.00 70.09 491 LEU B CA 1
ATOM 3559 C C . LEU A 1 460 ? 51.015 -35.017 -5.202 1.00 68.53 491 LEU B C 1
ATOM 3560 O O . LEU A 1 460 ? 50.751 -35.952 -5.944 1.00 68.65 491 LEU B O 1
ATOM 3565 N N . GLN A 1 461 ? 50.956 -35.086 -3.883 1.00 68.18 492 GLN B N 1
ATOM 3566 C CA . GLN A 1 461 ? 50.685 -36.346 -3.205 1.00 67.99 492 GLN B CA 1
ATOM 3567 C C . GLN A 1 461 ? 49.209 -36.522 -2.828 1.00 68.61 492 GLN B C 1
ATOM 3568 O O . GLN A 1 461 ? 48.586 -37.478 -3.268 1.00 68.65 492 GLN B O 1
ATOM 3574 N N . ILE A 1 462 ? 48.649 -35.630 -2.017 1.00 67.80 493 ILE B N 1
ATOM 3575 C CA . ILE A 1 462 ? 47.250 -35.779 -1.597 1.00 68.36 493 ILE B CA 1
ATOM 3576 C C . ILE A 1 462 ? 46.269 -34.816 -2.297 1.00 69.23 493 ILE B C 1
ATOM 3577 O O . ILE A 1 462 ? 46.554 -33.626 -2.429 1.00 69.73 493 ILE B O 1
ATOM 3582 N N . PHE A 1 463 ? 45.120 -35.333 -2.745 1.00 72.04 494 PHE B N 1
ATOM 3583 C CA . PHE A 1 463 ? 44.089 -34.488 -3.365 1.00 72.67 494 PHE B CA 1
ATOM 3584 C C . PHE A 1 463 ? 42.664 -34.811 -2.931 1.00 73.73 494 PHE B C 1
ATOM 3585 O O . PHE A 1 463 ? 42.173 -35.927 -3.166 1.00 73.86 494 PHE B O 1
ATOM 3593 N N . SER A 1 464 ? 41.978 -33.848 -2.320 1.00 71.86 495 SER B N 1
ATOM 3594 C CA . SER A 1 464 ? 40.595 -34.111 -1.917 1.00 72.46 495 SER B CA 1
ATOM 3595 C C . SER A 1 464 ? 39.582 -33.049 -2.336 1.00 73.89 495 SER B C 1
ATOM 3596 O O . SER A 1 464 ? 39.538 -31.966 -1.764 1.00 74.44 495 SER B O 1
ATOM 3599 N N . ALA A 1 465 ? 38.740 -33.396 -3.302 1.00 82.89 496 ALA B N 1
ATOM 3600 C CA . ALA A 1 465 ? 37.601 -32.573 -3.706 1.00 83.85 496 ALA B CA 1
ATOM 3601 C C . ALA A 1 465 ? 36.276 -33.056 -3.117 1.00 85.26 496 ALA B C 1
ATOM 3602 O O . ALA A 1 465 ? 35.208 -32.566 -3.489 1.00 86.18 496 ALA B O 1
ATOM 3604 N N . SER A 1 466 ? 36.357 -34.051 -2.237 1.00 73.85 497 SER B N 1
ATOM 3605 C CA . SER A 1 466 ? 35.190 -34.758 -1.692 1.00 74.28 497 SER B CA 1
ATOM 3606 C C . SER A 1 466 ? 34.089 -33.867 -1.120 1.00 75.64 497 SER B C 1
ATOM 3607 O O . SER A 1 466 ? 34.353 -32.974 -0.332 1.00 75.83 497 SER B O 1
ATOM 3610 N N . PHE A 1 467 ? 32.852 -34.139 -1.517 1.00 76.60 498 PHE B N 1
ATOM 3611 C CA . PHE A 1 467 ? 31.670 -33.424 -1.026 1.00 78.02 498 PHE B CA 1
ATOM 3612 C C . PHE A 1 467 ? 31.564 -31.961 -1.387 1.00 79.06 498 PHE B C 1
ATOM 3613 O O . PHE A 1 467 ? 30.900 -31.200 -0.688 1.00 80.07 498 PHE B O 1
ATOM 3621 N N . SER A 1 468 ? 32.195 -31.552 -2.474 1.00 105.06 499 SER B N 1
ATOM 3622 C CA . SER A 1 468 ? 31.811 -30.271 -2.991 1.00 105.39 499 SER B CA 1
ATOM 3623 C C . SER A 1 468 ? 31.124 -30.524 -4.295 1.00 105.25 499 SER B C 1
ATOM 3624 O O . SER A 1 468 ? 31.790 -30.581 -5.327 1.00 103.93 499 SER B O 1
ATOM 3627 N N . ASN A 1 469 ? 29.804 -30.686 -4.254 1.00 95.43 500 ASN B N 1
ATOM 3628 C CA . ASN A 1 469 ? 28.912 -30.333 -5.349 1.00 95.83 500 ASN B CA 1
ATOM 3629 C C . ASN A 1 469 ? 29.517 -30.459 -6.745 1.00 94.59 500 ASN B C 1
ATOM 3630 O O . ASN A 1 469 ? 29.299 -29.616 -7.596 1.00 95.32 500 ASN B O 1
ATOM 3635 N N . LEU A 1 470 ? 30.330 -31.489 -6.942 1.00 83.82 501 LEU B N 1
ATOM 3636 C CA . LEU A 1 470 ? 30.999 -31.725 -8.213 1.00 83.54 501 LEU B CA 1
ATOM 3637 C C . LEU A 1 470 ? 30.056 -32.403 -9.195 1.00 84.38 501 LEU B C 1
ATOM 3638 O O . LEU A 1 470 ? 29.063 -33.023 -8.803 1.00 84.06 501 LEU B O 1
ATOM 3643 N N . ILE A 1 471 ? 30.357 -32.270 -10.478 1.00 95.03 502 ILE B N 1
ATOM 3644 C CA . ILE A 1 471 ? 29.556 -32.909 -11.505 1.00 95.79 502 ILE B CA 1
ATOM 3645 C C . ILE A 1 471 ? 30.475 -33.205 -12.689 1.00 95.85 502 ILE B C 1
ATOM 3646 O O . ILE A 1 471 ? 31.569 -32.651 -12.777 1.00 95.85 502 ILE B O 1
ATOM 3651 N N . GLY A 1 472 ? 30.068 -34.127 -13.553 1.00 96.06 503 GLY B N 1
ATOM 3652 C CA . GLY A 1 472 ? 30.758 -34.349 -14.805 1.00 96.72 503 GLY B CA 1
ATOM 3653 C C . GLY A 1 472 ? 31.688 -35.543 -14.831 1.00 94.82 503 GLY B C 1
ATOM 3654 O O . GLY A 1 472 ? 31.913 -36.197 -13.819 1.00 92.87 503 GLY B O 1
ATOM 3655 N N . GLU A 1 473 ? 32.234 -35.817 -16.012 1.00 100.06 504 GLU B N 1
ATOM 3656 C CA . GLU A 1 473 ? 33.185 -36.905 -16.212 1.00 98.61 504 GLU B CA 1
ATOM 3657 C C . GLU A 1 473 ? 34.466 -36.681 -15.380 1.00 97.23 504 GLU B C 1
ATOM 3658 O O . GLU A 1 473 ? 34.815 -35.545 -15.040 1.00 97.87 504 GLU B O 1
ATOM 3664 N N . ILE A 1 474 ? 35.147 -37.768 -15.033 1.00 81.63 505 ILE B N 1
ATOM 3665 C CA . ILE A 1 474 ? 36.417 -37.686 -14.315 1.00 80.32 505 ILE B CA 1
ATOM 3666 C C . ILE A 1 474 ? 37.582 -37.759 -15.288 1.00 80.93 505 ILE B C 1
ATOM 3667 O O . ILE A 1 474 ? 37.854 -38.821 -15.838 1.00 80.48 505 ILE B O 1
ATOM 3672 N N . PRO A 1 475 ? 38.291 -36.638 -15.483 1.00 81.92 506 PRO B N 1
ATOM 3673 C CA . PRO A 1 475 ? 39.363 -36.471 -16.474 1.00 82.94 506 PRO B CA 1
ATOM 3674 C C . PRO A 1 475 ? 40.399 -37.590 -16.471 1.00 81.55 506 PRO B C 1
ATOM 3675 O O . PRO A 1 475 ? 40.873 -37.958 -15.409 1.00 79.76 506 PRO B O 1
ATOM 3679 N N . ASN A 1 476 ? 40.737 -38.105 -17.654 1.00 104.32 507 ASN B N 1
ATOM 3680 C CA . ASN A 1 476 ? 41.669 -39.219 -17.786 1.00 103.29 507 ASN B CA 1
ATOM 3681 C C . ASN A 1 476 ? 43.016 -38.877 -17.177 1.00 102.54 507 ASN B C 1
ATOM 3682 O O . ASN A 1 476 ? 43.564 -37.801 -17.423 1.00 103.71 507 ASN B O 1
ATOM 3687 N N . TYR A 1 477 ? 43.554 -39.809 -16.394 1.00 92.11 508 TYR B N 1
ATOM 3688 C CA . TYR A 1 477 ? 44.759 -39.549 -15.623 1.00 91.17 508 TYR B CA 1
ATOM 3689 C C . TYR A 1 477 ? 45.909 -39.633 -16.588 1.00 92.25 508 TYR B C 1
ATOM 3690 O O . TYR A 1 477 ? 46.242 -40.693 -17.107 1.00 92.11 508 TYR B O 1
ATOM 3699 N N . VAL A 1 478 ? 46.555 -38.509 -16.802 1.00 132.62 509 VAL B N 1
ATOM 3700 C CA . VAL A 1 478 ? 47.567 -38.475 -17.819 1.00 134.00 509 VAL B CA 1
ATOM 3701 C C . VAL A 1 478 ? 48.885 -38.341 -17.091 1.00 133.09 509 VAL B C 1
ATOM 3702 O O . VAL A 1 478 ? 49.199 -37.293 -16.532 1.00 133.14 509 VAL B O 1
ATOM 3706 N N . GLY A 1 479 ? 49.635 -39.437 -17.080 1.00 101.77 510 GLY B N 1
ATOM 3707 C CA . GLY A 1 479 ? 50.894 -39.505 -16.364 1.00 100.80 510 GLY B CA 1
ATOM 3708 C C . GLY A 1 479 ? 50.739 -39.205 -14.891 1.00 99.01 510 GLY B C 1
ATOM 3709 O O . GLY A 1 479 ? 51.420 -38.334 -14.352 1.00 98.96 510 GLY B O 1
ATOM 3710 N N . CYS A 1 480 ? 49.827 -39.913 -14.242 1.00 90.56 511 CYS B N 1
ATOM 3711 C CA . CYS A 1 480 ? 49.636 -39.737 -12.817 1.00 88.88 511 CYS B CA 1
ATOM 3712 C C . CYS A 1 480 ? 50.990 -39.984 -12.191 1.00 87.95 511 CYS B C 1
ATOM 3713 O O . CYS A 1 480 ? 51.586 -41.040 -12.405 1.00 87.59 511 CYS B O 1
ATOM 3716 N N . LYS A 1 481 ? 51.493 -39.013 -11.437 1.00 81.80 512 LYS B N 1
ATOM 3717 C CA . LYS A 1 481 ? 52.865 -39.121 -10.968 1.00 81.20 512 LYS B CA 1
ATOM 3718 C C . LYS A 1 481 ? 52.993 -39.427 -9.502 1.00 79.57 512 LYS B C 1
ATOM 3719 O O . LYS A 1 481 ? 53.332 -40.542 -9.123 1.00 78.87 512 LYS B O 1
ATOM 3725 N N . SER A 1 482 ? 52.739 -38.416 -8.686 1.00 72.34 513 SER B N 1
ATOM 3726 C CA . SER A 1 482 ? 53.090 -38.477 -7.279 1.00 71.54 513 SER B CA 1
ATOM 3727 C C . SER A 1 482 ? 51.946 -38.832 -6.311 1.00 71.71 513 SER B C 1
ATOM 3728 O O . SER A 1 482 ? 52.171 -38.969 -5.112 1.00 71.67 513 SER B O 1
ATOM 3731 N N . PHE A 1 483 ? 50.742 -39.021 -6.843 1.00 67.74 514 PHE B N 1
ATOM 3732 C CA . PHE A 1 483 ? 49.531 -39.120 -6.031 1.00 68.18 514 PHE B CA 1
ATOM 3733 C C . PHE A 1 483 ? 49.501 -40.377 -5.196 1.00 67.84 514 PHE B C 1
ATOM 3734 O O . PHE A 1 483 ? 49.569 -41.466 -5.752 1.00 67.51 514 PHE B O 1
ATOM 3742 N N . TYR A 1 484 ? 49.432 -40.260 -3.869 1.00 73.73 515 TYR B N 1
ATOM 3743 C CA . TYR A 1 484 ? 49.028 -41.418 -3.064 1.00 73.77 515 TYR B CA 1
ATOM 3744 C C . TYR A 1 484 ? 47.605 -41.479 -2.465 1.00 74.59 515 TYR B C 1
ATOM 3745 O O . TYR A 1 484 ? 47.155 -42.560 -2.105 1.00 74.75 515 TYR B O 1
ATOM 3754 N N . ARG A 1 485 ? 46.888 -40.361 -2.372 1.00 73.77 516 ARG B N 1
ATOM 3755 C CA . ARG A 1 485 ? 45.565 -40.378 -1.726 1.00 74.74 516 ARG B CA 1
ATOM 3756 C C . ARG A 1 485 ? 44.593 -39.496 -2.485 1.00 75.36 516 ARG B C 1
ATOM 3757 O O . ARG A 1 485 ? 44.857 -38.307 -2.680 1.00 75.35 516 ARG B O 1
ATOM 3765 N N . ILE A 1 486 ? 43.472 -40.075 -2.916 1.00 66.25 517 ILE B N 1
ATOM 3766 C CA . ILE A 1 486 ? 42.475 -39.336 -3.713 1.00 67.36 517 ILE B CA 1
ATOM 3767 C C . ILE A 1 486 ? 41.037 -39.458 -3.190 1.00 67.95 517 ILE B C 1
ATOM 3768 O O . ILE A 1 486 ? 40.445 -40.550 -3.208 1.00 67.78 517 ILE B O 1
ATOM 3773 N N . GLU A 1 487 ? 40.456 -38.358 -2.725 1.00 77.09 518 GLU B N 1
ATOM 3774 C CA . GLU A 1 487 ? 39.063 -38.465 -2.309 1.00 78.49 518 GLU B CA 1
ATOM 3775 C C . GLU A 1 487 ? 38.166 -37.619 -3.195 1.00 79.11 518 GLU B C 1
ATOM 3776 O O . GLU A 1 487 ? 38.134 -36.398 -3.066 1.00 79.47 518 GLU B O 1
ATOM 3782 N N . LEU A 1 488 ? 37.453 -38.281 -4.104 1.00 76.73 519 LEU B N 1
ATOM 3783 C CA . LEU A 1 488 ? 36.478 -37.635 -4.996 1.00 77.36 519 LEU B CA 1
ATOM 3784 C C . LEU A 1 488 ? 35.002 -37.850 -4.627 1.00 78.90 519 LEU B C 1
ATOM 3785 O O . LEU A 1 488 ? 34.103 -37.442 -5.361 1.00 79.48 519 LEU B O 1
ATOM 3790 N N . GLN A 1 489 ? 34.774 -38.503 -3.495 1.00 85.25 520 GLN B N 1
ATOM 3791 C CA . GLN A 1 489 ? 33.458 -38.995 -3.097 1.00 86.64 520 GLN B CA 1
ATOM 3792 C C . GLN A 1 489 ? 32.381 -37.949 -2.793 1.00 88.25 520 GLN B C 1
ATOM 3793 O O . GLN A 1 489 ? 32.682 -36.776 -2.583 1.00 88.55 520 GLN B O 1
ATOM 3799 N N . GLY A 1 490 ? 31.122 -38.396 -2.811 1.00 92.99 521 GLY B N 1
ATOM 3800 C CA . GLY A 1 490 ? 29.991 -37.641 -2.284 1.00 94.43 521 GLY B CA 1
ATOM 3801 C C . GLY A 1 490 ? 29.355 -36.613 -3.198 1.00 94.51 521 GLY B C 1
ATOM 3802 O O . GLY A 1 490 ? 28.741 -35.644 -2.738 1.00 95.32 521 GLY B O 1
ATOM 3803 N N . ASN A 1 491 ? 29.462 -36.850 -4.499 1.00 78.77 522 ASN B N 1
ATOM 3804 C CA . ASN A 1 491 ? 29.159 -35.828 -5.490 1.00 79.46 522 ASN B CA 1
ATOM 3805 C C . ASN A 1 491 ? 28.124 -36.246 -6.520 1.00 80.30 522 ASN B C 1
ATOM 3806 O O . ASN A 1 491 ? 27.427 -37.241 -6.359 1.00 80.31 522 ASN B O 1
ATOM 3811 N N . SER A 1 492 ? 27.959 -35.413 -7.531 1.00 85.80 523 SER B N 1
ATOM 3812 C CA . SER A 1 492 ? 27.163 -35.779 -8.689 1.00 85.87 523 SER B CA 1
ATOM 3813 C C . SER A 1 492 ? 27.915 -36.271 -9.945 1.00 84.42 523 SER B C 1
ATOM 3814 O O . SER A 1 492 ? 27.322 -36.336 -11.019 1.00 84.52 523 SER B O 1
ATOM 3817 N N . LEU A 1 493 ? 29.217 -36.546 -9.819 1.00 80.95 524 LEU B N 1
ATOM 3818 C CA . LEU A 1 493 ? 30.042 -37.021 -10.947 1.00 80.92 524 LEU B CA 1
ATOM 3819 C C . LEU A 1 493 ? 29.438 -38.214 -11.677 1.00 80.79 524 LEU B C 1
ATOM 3820 O O . LEU A 1 493 ? 29.128 -39.233 -11.057 1.00 79.39 524 LEU B O 1
ATOM 3825 N N . ASN A 1 494 ? 29.315 -38.090 -13.000 1.00 100.58 525 ASN B N 1
ATOM 3826 C CA . ASN A 1 494 ? 28.802 -39.156 -13.866 1.00 100.65 525 ASN B CA 1
ATOM 3827 C C . ASN A 1 494 ? 29.902 -39.668 -14.787 1.00 100.17 525 ASN B C 1
ATOM 3828 O O . ASN A 1 494 ? 31.056 -39.279 -14.660 1.00 99.69 525 ASN B O 1
ATOM 3833 N N . GLY A 1 495 ? 29.559 -40.558 -15.703 1.00 119.55 526 GLY B N 1
ATOM 3834 C CA . GLY A 1 495 ? 30.550 -41.048 -16.636 1.00 119.35 526 GLY B CA 1
ATOM 3835 C C . GLY A 1 495 ? 31.256 -42.253 -16.064 1.00 117.43 526 GLY B C 1
ATOM 3836 O O . GLY A 1 495 ? 30.730 -42.906 -15.160 1.00 116.49 526 GLY B O 1
ATOM 3837 N N . THR A 1 496 ? 32.448 -42.548 -16.580 1.00 88.09 527 THR B N 1
ATOM 3838 C CA . THR A 1 496 ? 33.149 -43.782 -16.210 1.00 86.49 527 THR B CA 1
ATOM 3839 C C . THR A 1 496 ? 34.553 -43.569 -15.633 1.00 85.51 527 THR B C 1
ATOM 3840 O O . THR A 1 496 ? 35.196 -42.547 -15.896 1.00 86.22 527 THR B O 1
ATOM 3844 N N . ILE A 1 497 ? 35.016 -44.553 -14.857 1.00 75.44 528 ILE B N 1
ATOM 3845 C CA . ILE A 1 497 ? 36.359 -44.541 -14.272 1.00 74.36 528 ILE B CA 1
ATOM 3846 C C . ILE A 1 497 ? 37.404 -44.817 -15.339 1.00 75.00 528 ILE B C 1
ATOM 3847 O O . ILE A 1 497 ? 37.450 -45.906 -15.895 1.00 74.82 528 ILE B O 1
ATOM 3852 N N . PRO A 1 498 ? 38.270 -43.845 -15.604 1.00 75.80 529 PRO B N 1
ATOM 3853 C CA . PRO A 1 498 ? 39.187 -43.883 -16.737 1.00 76.87 529 PRO B CA 1
ATOM 3854 C C . PRO A 1 498 ? 40.009 -45.142 -16.962 1.00 76.06 529 PRO B C 1
ATOM 3855 O O . PRO A 1 498 ? 40.545 -45.788 -16.073 1.00 74.47 529 PRO B O 1
ATOM 3859 N N . TRP A 1 499 ? 40.098 -45.428 -18.250 1.00 104.97 530 TRP B N 1
ATOM 3860 C CA . TRP A 1 499 ? 40.893 -46.475 -18.844 1.00 104.89 530 TRP B CA 1
ATOM 3861 C C . TRP A 1 499 ? 42.313 -46.522 -18.274 1.00 104.03 530 TRP B C 1
ATOM 3862 O O . TRP A 1 499 ? 42.834 -47.589 -17.968 1.00 102.96 530 TRP B O 1
ATOM 3873 N N . ASP A 1 500 ? 42.916 -45.353 -18.088 1.00 97.09 531 ASP B N 1
ATOM 3874 C CA . ASP A 1 500 ? 44.349 -45.250 -17.822 1.00 96.75 531 ASP B CA 1
ATOM 3875 C C . ASP A 1 500 ? 44.739 -45.206 -16.354 1.00 94.92 531 ASP B C 1
ATOM 3876 O O . ASP A 1 500 ? 45.906 -44.998 -16.044 1.00 94.64 531 ASP B O 1
ATOM 3881 N N . ILE A 1 501 ? 43.780 -45.412 -15.456 1.00 73.62 532 ILE B N 1
ATOM 3882 C CA . ILE A 1 501 ? 44.004 -45.208 -14.014 1.00 72.05 532 ILE B CA 1
ATOM 3883 C C . ILE A 1 501 ? 45.214 -45.980 -13.475 1.00 70.90 532 ILE B C 1
ATOM 3884 O O . ILE A 1 501 ? 45.730 -45.674 -12.416 1.00 69.86 532 ILE B O 1
ATOM 3889 N N . GLY A 1 502 ? 45.693 -46.958 -14.227 1.00 85.37 533 GLY B N 1
ATOM 3890 C CA . GLY A 1 502 ? 46.853 -47.721 -13.817 1.00 84.59 533 GLY B CA 1
ATOM 3891 C C . GLY A 1 502 ? 48.117 -46.905 -13.943 1.00 85.04 533 GLY B C 1
ATOM 3892 O O . GLY A 1 502 ? 49.226 -47.427 -13.892 1.00 84.79 533 GLY B O 1
ATOM 3893 N N . HIS A 1 503 ? 47.935 -45.611 -14.155 1.00 72.89 534 HIS B N 1
ATOM 3894 C CA . HIS A 1 503 ? 49.044 -44.686 -14.286 1.00 73.62 534 HIS B CA 1
ATOM 3895 C C . HIS A 1 503 ? 49.520 -44.160 -12.950 1.00 72.32 534 HIS B C 1
ATOM 3896 O O . HIS A 1 503 ? 50.618 -43.611 -12.855 1.00 72.58 534 HIS B O 1
ATOM 3903 N N . CYS A 1 504 ? 48.708 -44.331 -11.916 1.00 71.73 535 CYS B N 1
ATOM 3904 C CA . CYS A 1 504 ? 49.112 -43.843 -10.622 1.00 71.19 535 CYS B CA 1
ATOM 3905 C C . CYS A 1 504 ? 49.636 -45.043 -9.891 1.00 70.58 535 CYS B C 1
ATOM 3906 O O . CYS A 1 504 ? 48.863 -45.799 -9.323 1.00 70.65 535 CYS B O 1
ATOM 3909 N N . GLU A 1 505 ? 50.959 -45.169 -9.837 1.00 71.93 536 GLU B N 1
ATOM 3910 C CA . GLU A 1 505 ? 51.584 -46.357 -9.286 1.00 71.57 536 GLU B CA 1
ATOM 3911 C C . GLU A 1 505 ? 51.561 -46.245 -7.767 1.00 71.67 536 GLU B C 1
ATOM 3912 O O . GLU A 1 505 ? 51.430 -47.244 -7.048 1.00 71.65 536 GLU B O 1
ATOM 3918 N N . LYS A 1 506 ? 51.637 -45.004 -7.298 1.00 76.42 537 LYS B N 1
ATOM 3919 C CA . LYS A 1 506 ? 51.793 -44.707 -5.882 1.00 76.48 537 LYS B CA 1
ATOM 3920 C C . LYS A 1 506 ? 50.463 -44.543 -5.159 1.00 77.07 537 LYS B C 1
ATOM 3921 O O . LYS A 1 506 ? 50.421 -44.191 -3.982 1.00 77.36 537 LYS B O 1
ATOM 3927 N N . LEU A 1 507 ? 49.377 -44.799 -5.874 1.00 63.47 538 LEU B N 1
ATOM 3928 C CA . LEU A 1 507 ? 48.039 -44.657 -5.316 1.00 63.52 538 LEU B CA 1
ATOM 3929 C C . LEU A 1 507 ? 47.746 -45.694 -4.227 1.00 62.80 538 LEU B C 1
ATOM 3930 O O . LEU A 1 507 ? 47.980 -46.896 -4.433 1.00 62.43 538 LEU B O 1
ATOM 3935 N N . LEU A 1 508 ? 47.222 -45.210 -3.088 1.00 65.60 539 LEU B N 1
ATOM 3936 C CA . LEU A 1 508 ? 46.964 -46.002 -1.867 1.00 65.76 539 LEU B CA 1
ATOM 3937 C C . LEU A 1 508 ? 45.508 -46.097 -1.455 1.00 66.72 539 LEU B C 1
ATOM 3938 O O . LEU A 1 508 ? 44.953 -47.187 -1.365 1.00 66.99 539 LEU B O 1
ATOM 3943 N N . CYS A 1 509 ? 44.919 -44.955 -1.119 1.00 72.39 540 CYS B N 1
ATOM 3944 C CA . CYS A 1 509 ? 43.496 -44.910 -0.839 1.00 73.53 540 CYS B CA 1
ATOM 3945 C C . CYS A 1 509 ? 42.766 -44.048 -1.851 1.00 73.83 540 CYS B C 1
ATOM 3946 O O . CYS A 1 509 ? 43.078 -42.862 -2.027 1.00 73.74 540 CYS B O 1
ATOM 3949 N N . LEU A 1 510 ? 41.807 -44.680 -2.528 1.00 66.28 541 LEU B N 1
ATOM 3950 C CA . LEU A 1 510 ? 40.929 -44.033 -3.495 1.00 67.00 541 LEU B CA 1
ATOM 3951 C C . LEU A 1 510 ? 39.458 -44.152 -3.080 1.00 68.05 541 LEU B C 1
ATOM 3952 O O . LEU A 1 510 ? 38.854 -45.225 -3.220 1.00 68.29 541 LEU B O 1
ATOM 3957 N N . ASN A 1 511 ? 38.861 -43.047 -2.628 1.00 72.14 542 ASN B N 1
ATOM 3958 C CA . ASN A 1 511 ? 37.438 -43.079 -2.293 1.00 73.61 542 ASN B CA 1
ATOM 3959 C C . ASN A 1 511 ? 36.652 -42.357 -3.397 1.00 73.91 542 ASN B C 1
ATOM 3960 O O . ASN A 1 511 ? 36.729 -41.133 -3.543 1.00 74.07 542 ASN B O 1
ATOM 3965 N N . LEU A 1 512 ? 35.970 -43.151 -4.225 1.00 72.28 543 LEU B N 1
ATOM 3966 C CA . LEU A 1 512 ? 35.115 -42.677 -5.325 1.00 72.82 543 LEU B CA 1
ATOM 3967 C C . LEU A 1 512 ? 33.599 -42.700 -5.083 1.00 74.27 543 LEU B C 1
ATOM 3968 O O . LEU A 1 512 ? 32.841 -42.476 -6.020 1.00 74.73 543 LEU B O 1
ATOM 3973 N N . SER A 1 513 ? 33.161 -43.022 -3.863 1.00 89.33 544 SER B N 1
ATOM 3974 C CA . SER A 1 513 ? 31.759 -43.396 -3.599 1.00 90.89 544 SER B CA 1
ATOM 3975 C C . SER A 1 513 ? 30.690 -42.285 -3.624 1.00 92.16 544 SER B C 1
ATOM 3976 O O . SER A 1 513 ? 30.992 -41.102 -3.793 1.00 91.90 544 SER B O 1
ATOM 3979 N N . GLN A 1 514 ? 29.436 -42.701 -3.442 1.00 86.98 545 GLN B N 1
ATOM 3980 C CA . GLN A 1 514 ? 28.261 -41.816 -3.468 1.00 88.46 545 GLN B CA 1
ATOM 3981 C C . GLN A 1 514 ? 28.148 -40.933 -4.707 1.00 87.95 545 GLN B C 1
ATOM 3982 O O . GLN A 1 514 ? 27.985 -39.716 -4.599 1.00 88.39 545 GLN B O 1
ATOM 3988 N N . ASN A 1 515 ? 28.214 -41.562 -5.878 1.00 97.75 546 ASN B N 1
ATOM 3989 C CA . ASN A 1 515 ? 28.220 -40.835 -7.141 1.00 97.09 546 ASN B CA 1
ATOM 3990 C C . ASN A 1 515 ? 27.311 -41.397 -8.216 1.00 97.31 546 ASN B C 1
ATOM 3991 O O . ASN A 1 515 ? 26.592 -42.378 -8.022 1.00 98.03 546 ASN B O 1
ATOM 3996 N N . HIS A 1 516 ? 27.344 -40.721 -9.350 1.00 88.80 547 HIS B N 1
ATOM 3997 C CA . HIS A 1 516 ? 26.546 -41.067 -10.506 1.00 88.89 547 HIS B CA 1
ATOM 3998 C C . HIS A 1 516 ? 27.291 -41.885 -11.572 1.00 87.44 547 HIS B C 1
ATOM 3999 O O . HIS A 1 516 ? 26.853 -41.967 -12.719 1.00 87.21 547 HIS B O 1
ATOM 4006 N N . LEU A 1 517 ? 28.465 -42.395 -11.205 1.00 77.83 548 LEU B N 1
ATOM 4007 C CA . LEU A 1 517 ? 29.278 -43.257 -12.073 1.00 76.74 548 LEU B CA 1
ATOM 4008 C C . LEU A 1 517 ? 28.603 -44.517 -12.624 1.00 76.68 548 LEU B C 1
ATOM 4009 O O . LEU A 1 517 ? 27.747 -45.140 -11.989 1.00 77.34 548 LEU B O 1
ATOM 4014 N N . ASN A 1 518 ? 29.050 -44.901 -13.810 1.00 91.41 549 ASN B N 1
ATOM 4015 C CA . ASN A 1 518 ? 28.483 -46.018 -14.547 1.00 91.29 549 ASN B CA 1
ATOM 4016 C C . ASN A 1 518 ? 29.579 -46.721 -15.333 1.00 89.77 549 ASN B C 1
ATOM 4017 O O . ASN A 1 518 ? 30.768 -46.531 -15.059 1.00 88.87 549 ASN B O 1
ATOM 4022 N N . GLY A 1 519 ? 29.181 -47.566 -16.277 1.00 90.73 550 GLY B N 1
ATOM 4023 C CA . GLY A 1 519 ? 30.142 -48.284 -17.087 1.00 89.63 550 GLY B CA 1
ATOM 4024 C C . GLY A 1 519 ? 30.766 -49.362 -16.242 1.00 89.02 550 GLY B C 1
ATOM 4025 O O . GLY A 1 519 ? 30.154 -49.814 -15.286 1.00 89.77 550 GLY B O 1
ATOM 4026 N N . ILE A 1 520 ? 31.978 -49.780 -16.583 1.00 74.53 551 ILE B N 1
ATOM 4027 C CA . ILE A 1 520 ? 32.650 -50.807 -15.800 1.00 72.84 551 ILE B CA 1
ATOM 4028 C C . ILE A 1 520 ? 33.778 -50.262 -14.933 1.00 71.95 551 ILE B C 1
ATOM 4029 O O . ILE A 1 520 ? 34.094 -49.066 -14.974 1.00 72.65 551 ILE B O 1
ATOM 4034 N N . ILE A 1 521 ? 34.383 -51.182 -14.174 1.00 71.31 552 ILE B N 1
ATOM 4035 C CA . ILE A 1 521 ? 35.470 -50.932 -13.227 1.00 70.80 552 ILE B CA 1
ATOM 4036 C C . ILE A 1 521 ? 36.749 -51.456 -13.855 1.00 69.81 552 ILE B C 1
ATOM 4037 O O . ILE A 1 521 ? 36.973 -52.662 -13.869 1.00 69.43 552 ILE B O 1
ATOM 4042 N N . PRO A 1 522 ? 37.611 -50.558 -14.346 1.00 70.21 553 PRO B N 1
ATOM 4043 C CA . PRO A 1 522 ? 38.724 -50.904 -15.243 1.00 70.77 553 PRO B CA 1
ATOM 4044 C C . PRO A 1 522 ? 39.717 -51.904 -14.657 1.00 69.52 553 PRO B C 1
ATOM 4045 O O . PRO A 1 522 ? 40.108 -51.715 -13.520 1.00 68.40 553 PRO B O 1
ATOM 4049 N N . TRP A 1 523 ? 40.124 -52.920 -15.427 1.00 92.40 554 TRP B N 1
ATOM 4050 C CA . TRP A 1 523 ? 41.014 -53.983 -14.939 1.00 92.08 554 TRP B CA 1
ATOM 4051 C C . TRP A 1 523 ? 42.361 -53.441 -14.538 1.00 91.77 554 TRP B C 1
ATOM 4052 O O . TRP A 1 523 ? 43.112 -54.094 -13.815 1.00 91.63 554 TRP B O 1
ATOM 4063 N N . GLU A 1 524 ? 42.658 -52.249 -15.042 1.00 92.95 555 GLU B N 1
ATOM 4064 C CA . GLU A 1 524 ? 43.929 -51.562 -14.826 1.00 92.80 555 GLU B CA 1
ATOM 4065 C C . GLU A 1 524 ? 44.287 -51.393 -13.328 1.00 92.76 555 GLU B C 1
ATOM 4066 O O . GLU A 1 524 ? 45.458 -51.496 -12.944 1.00 92.41 555 GLU B O 1
ATOM 4072 N N . ILE A 1 525 ? 43.274 -51.166 -12.490 1.00 67.35 556 ILE B N 1
ATOM 4073 C CA . ILE A 1 525 ? 43.459 -51.102 -11.039 1.00 66.50 556 ILE B CA 1
ATOM 4074 C C . ILE A 1 525 ? 44.011 -52.384 -10.409 1.00 65.74 556 ILE B C 1
ATOM 4075 O O . ILE A 1 525 ? 44.667 -52.326 -9.373 1.00 65.14 556 ILE B O 1
ATOM 4080 N N . SER A 1 526 ? 43.752 -53.543 -11.007 1.00 69.99 557 SER B N 1
ATOM 4081 C CA . SER A 1 526 ? 44.352 -54.768 -10.501 1.00 69.80 557 SER B CA 1
ATOM 4082 C C . SER A 1 526 ? 45.871 -54.630 -10.458 1.00 69.07 557 SER B C 1
ATOM 4083 O O . SER A 1 526 ? 46.549 -55.321 -9.698 1.00 68.77 557 SER B O 1
ATOM 4086 N N . THR A 1 527 ? 46.392 -53.733 -11.291 1.00 65.29 558 THR B N 1
ATOM 4087 C CA . THR A 1 527 ? 47.824 -53.518 -11.427 1.00 65.63 558 THR B CA 1
ATOM 4088 C C . THR A 1 527 ? 48.438 -52.335 -10.680 1.00 65.28 558 THR B C 1
ATOM 4089 O O . THR A 1 527 ? 49.622 -52.055 -10.866 1.00 65.70 558 THR B O 1
ATOM 4093 N N . LEU A 1 528 ? 47.657 -51.609 -9.881 1.00 81.80 559 LEU B N 1
ATOM 4094 C CA . LEU A 1 528 ? 48.247 -50.602 -8.991 1.00 81.72 559 LEU B CA 1
ATOM 4095 C C . LEU A 1 528 ? 49.002 -51.336 -7.898 1.00 81.45 559 LEU B C 1
ATOM 4096 O O . LEU A 1 528 ? 48.405 -52.061 -7.113 1.00 81.71 559 LEU B O 1
ATOM 4101 N N . PRO A 1 529 ? 50.324 -51.160 -7.859 1.00 64.34 560 PRO B N 1
ATOM 4102 C CA . PRO A 1 529 ? 51.294 -51.936 -7.078 1.00 63.87 560 PRO B CA 1
ATOM 4103 C C . PRO A 1 529 ? 51.247 -51.784 -5.547 1.00 63.82 560 PRO B C 1
ATOM 4104 O O . PRO A 1 529 ? 51.567 -52.740 -4.832 1.00 63.71 560 PRO B O 1
ATOM 4108 N N . SER A 1 530 ? 50.952 -50.596 -5.042 1.00 68.52 561 SER B N 1
ATOM 4109 C CA . SER A 1 530 ? 50.797 -50.450 -3.603 1.00 68.73 561 SER B CA 1
ATOM 4110 C C . SER A 1 530 ? 49.362 -50.351 -3.047 1.00 69.44 561 SER B C 1
ATOM 4111 O O . SER A 1 530 ? 49.189 -50.238 -1.844 1.00 69.77 561 SER B O 1
ATOM 4114 N N . ILE A 1 531 ? 48.351 -50.427 -3.909 1.00 66.33 562 ILE B N 1
ATOM 4115 C CA . ILE A 1 531 ? 46.958 -50.058 -3.577 1.00 67.01 562 ILE B CA 1
ATOM 4116 C C . ILE A 1 531 ? 46.328 -50.658 -2.312 1.00 67.49 562 ILE B C 1
ATOM 4117 O O . ILE A 1 531 ? 46.333 -51.871 -2.125 1.00 67.42 562 ILE B O 1
ATOM 4122 N N . ALA A 1 532 ? 45.746 -49.806 -1.464 1.00 63.40 563 ALA B N 1
ATOM 4123 C CA . ALA A 1 532 ? 45.238 -50.260 -0.165 1.00 63.80 563 ALA B CA 1
ATOM 4124 C C . ALA A 1 532 ? 43.729 -50.184 -0.006 1.00 64.81 563 ALA B C 1
ATOM 4125 O O . ALA A 1 532 ? 43.075 -51.203 0.181 1.00 65.07 563 ALA B O 1
ATOM 4127 N N . ASP A 1 533 ? 43.191 -48.973 -0.043 1.00 73.11 564 ASP B N 1
ATOM 4128 C CA . ASP A 1 533 ? 41.773 -48.751 0.188 1.00 74.55 564 ASP B CA 1
ATOM 4129 C C . ASP A 1 533 ? 41.093 -48.350 -1.087 1.00 74.81 564 ASP B C 1
ATOM 4130 O O . ASP A 1 533 ? 41.578 -47.461 -1.771 1.00 74.79 564 ASP B O 1
ATOM 4135 N N . VAL A 1 534 ? 39.971 -48.988 -1.409 1.00 66.97 565 VAL B N 1
ATOM 4136 C CA . VAL A 1 534 ? 39.155 -48.577 -2.555 1.00 67.39 565 VAL B CA 1
ATOM 4137 C C . VAL A 1 534 ? 37.673 -48.525 -2.186 1.00 68.65 565 VAL B C 1
ATOM 4138 O O . VAL A 1 534 ? 37.077 -49.552 -1.888 1.00 68.95 565 VAL B O 1
ATOM 4142 N N . ASP A 1 535 ? 37.062 -47.348 -2.193 1.00 69.58 566 ASP B N 1
ATOM 4143 C CA . ASP A 1 535 ? 35.640 -47.311 -1.874 1.00 71.08 566 ASP B CA 1
ATOM 4144 C C . ASP A 1 535 ? 34.851 -46.825 -3.075 1.00 71.22 566 ASP B C 1
ATOM 4145 O O . ASP A 1 535 ? 34.860 -45.644 -3.393 1.00 71.19 566 ASP B O 1
ATOM 4150 N N . LEU A 1 536 ? 34.180 -47.764 -3.737 1.00 75.03 567 LEU B N 1
ATOM 4151 C CA . LEU A 1 536 ? 33.345 -47.519 -4.924 1.00 75.27 567 LEU B CA 1
ATOM 4152 C C . LEU A 1 536 ? 31.814 -47.483 -4.756 1.00 77.02 567 LEU B C 1
ATOM 4153 O O . LEU A 1 536 ? 31.106 -47.530 -5.757 1.00 77.15 567 LEU B O 1
ATOM 4158 N N . SER A 1 537 ? 31.300 -47.497 -3.526 1.00 71.35 568 SER B N 1
ATOM 4159 C CA . SER A 1 537 ? 29.860 -47.722 -3.287 1.00 72.45 568 SER B CA 1
ATOM 4160 C C . 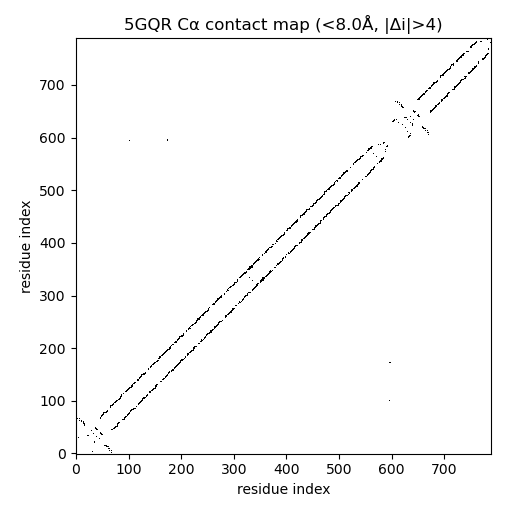SER A 1 537 ? 28.813 -46.653 -3.749 1.00 73.83 568 SER B C 1
ATOM 4161 O O . SER A 1 537 ? 29.131 -45.483 -4.001 1.00 74.14 568 SER B O 1
ATOM 4164 N N . HIS A 1 538 ? 27.563 -47.105 -3.865 1.00 84.14 569 HIS B N 1
ATOM 4165 C CA . HIS A 1 538 ? 26.403 -46.268 -4.212 1.00 85.25 569 HIS B CA 1
ATOM 4166 C C . HIS A 1 538 ? 26.386 -45.613 -5.594 1.00 84.34 569 HIS B C 1
ATOM 4167 O O . HIS A 1 538 ? 26.155 -44.404 -5.733 1.00 84.61 569 HIS B O 1
ATOM 4174 N N . ASN A 1 539 ? 26.610 -46.436 -6.615 1.00 89.05 570 ASN B N 1
ATOM 4175 C CA . ASN A 1 539 ? 26.640 -45.958 -7.987 1.00 88.18 570 ASN B CA 1
ATOM 4176 C C . ASN A 1 539 ? 25.821 -46.804 -8.944 1.00 88.33 570 ASN B C 1
ATOM 4177 O O . ASN A 1 539 ? 25.087 -47.715 -8.548 1.00 89.27 570 ASN B O 1
ATOM 4182 N N . LEU A 1 540 ? 25.932 -46.443 -10.214 1.00 92.33 571 LEU B N 1
ATOM 4183 C CA . LEU A 1 540 ? 25.287 -47.149 -11.300 1.00 92.31 571 LEU B CA 1
ATOM 4184 C C . LEU A 1 540 ? 26.241 -48.112 -11.978 1.00 90.83 571 LEU B C 1
ATOM 4185 O O . LEU A 1 540 ? 25.910 -48.685 -13.010 1.00 90.55 571 LEU B O 1
ATOM 4190 N N . LEU A 1 541 ? 27.431 -48.266 -11.404 1.00 81.42 572 LEU B N 1
ATOM 4191 C CA . LEU A 1 541 ? 28.446 -49.173 -11.935 1.00 79.84 572 LEU B CA 1
ATOM 4192 C C . LEU A 1 541 ? 27.889 -50.547 -12.232 1.00 79.86 572 LEU B C 1
ATOM 4193 O O . LEU A 1 541 ? 27.254 -51.170 -11.393 1.00 80.79 572 LEU B O 1
ATOM 4198 N N . THR A 1 542 ? 28.143 -51.031 -13.431 1.00 90.01 573 THR B N 1
ATOM 4199 C CA . THR A 1 542 ? 27.712 -52.365 -13.777 1.00 89.88 573 THR B CA 1
ATOM 4200 C C . THR A 1 542 ? 28.779 -53.003 -14.638 1.00 88.30 573 THR B C 1
ATOM 4201 O O . THR A 1 542 ? 29.454 -52.319 -15.402 1.00 87.56 573 THR B O 1
ATOM 4205 N N . GLY A 1 543 ? 28.953 -54.309 -14.496 1.00 71.97 574 GLY B N 1
ATOM 4206 C CA . GLY A 1 543 ? 30.053 -54.973 -15.154 1.00 71.24 574 GLY B CA 1
ATOM 4207 C C . GLY A 1 543 ? 30.482 -56.122 -14.293 1.00 70.40 574 GLY B C 1
ATOM 4208 O O . GLY A 1 543 ? 29.706 -56.628 -13.491 1.00 70.52 574 GLY B O 1
ATOM 4209 N N . THR A 1 544 ? 31.728 -56.532 -14.450 1.00 79.51 575 THR B N 1
ATOM 4210 C CA . THR A 1 544 ? 32.271 -57.622 -13.660 1.00 79.45 575 THR B CA 1
ATOM 4211 C C . THR A 1 544 ? 33.356 -57.099 -12.742 1.00 79.03 575 THR B C 1
ATOM 4212 O O . THR A 1 544 ? 33.950 -56.045 -13.007 1.00 78.75 575 THR B O 1
ATOM 4216 N N . ILE A 1 545 ? 33.596 -57.825 -11.652 1.00 74.91 576 ILE B N 1
ATOM 4217 C CA . ILE A 1 545 ? 34.741 -57.556 -10.785 1.00 74.48 576 ILE B CA 1
ATOM 4218 C C . ILE A 1 545 ? 35.952 -58.318 -11.320 1.00 73.56 576 ILE B C 1
ATOM 4219 O O . ILE A 1 545 ? 35.933 -59.548 -11.357 1.00 73.49 576 ILE B O 1
ATOM 4224 N N . PRO A 1 546 ? 37.012 -57.584 -11.716 1.00 72.53 577 PRO B N 1
ATOM 4225 C CA . PRO A 1 546 ? 38.170 -58.032 -12.505 1.00 71.80 577 PRO B CA 1
ATOM 4226 C C . PRO A 1 546 ? 38.827 -59.319 -12.031 1.00 71.65 577 PRO B C 1
ATOM 4227 O O . PRO A 1 546 ? 39.078 -59.492 -10.850 1.00 71.77 577 PRO B O 1
ATOM 4231 N N . SER A 1 547 ? 39.124 -60.197 -12.978 1.00 72.57 578 SER B N 1
ATOM 4232 C CA . SER A 1 547 ? 39.680 -61.517 -12.712 1.00 72.67 578 SER B CA 1
ATOM 4233 C C . SER A 1 547 ? 40.817 -61.479 -11.704 1.00 72.42 578 SER B C 1
ATOM 4234 O O . SER A 1 547 ? 40.694 -62.006 -10.598 1.00 72.69 578 SER B O 1
ATOM 4237 N N . ASP A 1 548 ? 41.896 -60.804 -12.089 1.00 83.20 579 ASP B N 1
ATOM 4238 C CA . ASP A 1 548 ? 43.216 -60.959 -11.477 1.00 82.86 579 ASP B CA 1
ATOM 4239 C C . ASP A 1 548 ? 43.430 -60.179 -10.166 1.00 82.83 579 ASP B C 1
ATOM 4240 O O . ASP A 1 548 ? 44.490 -60.264 -9.538 1.00 82.56 579 ASP B O 1
ATOM 4245 N N . PHE A 1 549 ? 42.404 -59.449 -9.747 1.00 63.80 580 PHE B N 1
ATOM 4246 C CA . PHE A 1 549 ? 42.436 -58.662 -8.514 1.00 63.63 580 PHE B CA 1
ATOM 4247 C C . PHE A 1 549 ? 42.777 -59.429 -7.239 1.00 63.63 580 PHE B C 1
ATOM 4248 O O . PHE A 1 549 ? 43.415 -58.905 -6.340 1.00 63.36 580 PHE B O 1
ATOM 4256 N N . GLY A 1 550 ? 42.335 -60.671 -7.150 1.00 73.44 581 GLY B N 1
ATOM 4257 C CA . GLY A 1 550 ? 42.616 -61.464 -5.975 1.00 73.79 581 GLY B CA 1
ATOM 4258 C C . GLY A 1 550 ? 44.090 -61.778 -5.816 1.00 73.34 581 GLY B C 1
ATOM 4259 O O . GLY A 1 550 ? 44.495 -62.321 -4.788 1.00 73.59 581 GLY B O 1
ATOM 4260 N N . SER A 1 551 ? 44.898 -61.441 -6.820 1.00 91.43 582 SER B N 1
ATOM 4261 C CA . SER A 1 551 ? 46.313 -61.804 -6.783 1.00 91.04 582 SER B CA 1
ATOM 4262 C C . SER A 1 551 ? 47.167 -60.722 -6.120 1.00 90.67 582 SER B C 1
ATOM 4263 O O . SER A 1 551 ? 48.391 -60.823 -6.086 1.00 90.41 582 SER B O 1
ATOM 4266 N N . SER A 1 552 ? 46.517 -59.692 -5.589 1.00 61.86 583 SER B N 1
ATOM 4267 C CA . SER A 1 552 ? 47.235 -58.543 -5.025 1.00 61.54 583 SER B CA 1
ATOM 4268 C C . SER A 1 552 ? 47.427 -58.618 -3.532 1.00 61.71 583 SER B C 1
ATOM 4269 O O . SER A 1 552 ? 46.464 -58.677 -2.781 1.00 62.11 583 SER B O 1
ATOM 4272 N N . LYS A 1 553 ? 48.672 -58.567 -3.096 1.00 83.16 584 LYS B N 1
ATOM 4273 C CA . LYS A 1 553 ? 48.956 -58.672 -1.681 1.00 83.49 584 LYS B CA 1
ATOM 4274 C C . LYS A 1 553 ? 48.653 -57.383 -0.902 1.00 83.56 584 LYS B C 1
ATOM 4275 O O . LYS A 1 553 ? 48.681 -57.384 0.318 1.00 83.99 584 LYS B O 1
ATOM 4281 N N . THR A 1 554 ? 48.382 -56.283 -1.598 1.00 63.47 585 THR B N 1
ATOM 4282 C CA . THR A 1 554 ? 48.131 -55.007 -0.923 1.00 63.44 585 THR B CA 1
ATOM 4283 C C . THR A 1 554 ? 46.695 -54.480 -0.723 1.00 64.09 585 THR B C 1
ATOM 4284 O O . THR A 1 554 ? 46.514 -53.473 -0.044 1.00 64.30 585 THR B O 1
ATOM 4288 N N . ILE A 1 555 ? 45.665 -55.101 -1.275 1.00 68.63 586 ILE B N 1
ATOM 4289 C CA . ILE A 1 555 ? 44.356 -54.480 -1.078 1.00 69.44 586 ILE B CA 1
ATOM 4290 C C . ILE A 1 555 ? 43.769 -55.003 0.195 1.00 70.24 586 ILE B C 1
ATOM 4291 O O . ILE A 1 555 ? 43.573 -56.210 0.348 1.00 70.46 586 ILE B O 1
ATOM 4296 N N . THR A 1 556 ? 43.544 -54.116 1.147 1.00 64.15 587 THR B N 1
ATOM 4297 C CA . THR A 1 556 ? 42.722 -54.506 2.265 1.00 65.26 587 THR B CA 1
ATOM 4298 C C . THR A 1 556 ? 41.265 -54.048 2.168 1.00 66.36 587 THR B C 1
ATOM 4299 O O . THR A 1 556 ? 40.424 -54.538 2.903 1.00 67.26 587 THR B O 1
ATOM 4303 N N . THR A 1 557 ? 40.956 -53.149 1.238 1.00 69.68 588 THR B N 1
ATOM 4304 C CA . THR A 1 557 ? 39.591 -52.623 1.124 1.00 70.85 588 THR B CA 1
ATOM 4305 C C . THR A 1 557 ? 39.073 -52.507 -0.308 1.00 70.51 588 THR B C 1
ATOM 4306 O O . THR A 1 557 ? 39.701 -51.896 -1.174 1.00 69.66 588 THR B O 1
ATOM 4310 N N . PHE A 1 558 ? 37.936 -53.145 -0.552 1.00 73.23 589 PHE B N 1
ATOM 4311 C CA . PHE A 1 558 ? 37.186 -52.976 -1.780 1.00 73.21 589 PHE B CA 1
ATOM 4312 C C . PHE A 1 558 ? 35.719 -52.841 -1.373 1.00 74.85 589 PHE B C 1
ATOM 4313 O O . PHE A 1 558 ? 35.124 -53.817 -0.928 1.00 75.53 589 PHE B O 1
ATOM 4321 N N . ASN A 1 559 ? 35.103 -51.673 -1.522 1.00 72.71 590 ASN B N 1
ATOM 4322 C CA . ASN A 1 559 ? 33.685 -51.615 -1.200 1.00 74.43 590 ASN B CA 1
ATOM 4323 C C . ASN A 1 559 ? 32.889 -51.255 -2.432 1.00 74.62 590 ASN B C 1
ATOM 4324 O O . ASN A 1 559 ? 32.817 -50.093 -2.796 1.00 74.80 590 ASN B O 1
ATOM 4329 N N . VAL A 1 560 ? 32.262 -52.254 -3.045 1.00 68.90 591 VAL B N 1
ATOM 4330 C CA . VAL A 1 560 ? 31.477 -52.077 -4.273 1.00 69.62 591 VAL B CA 1
ATOM 4331 C C . VAL A 1 560 ? 29.954 -52.022 -4.090 1.00 70.81 591 VAL B C 1
ATOM 4332 O O . VAL A 1 560 ? 29.204 -52.116 -5.064 1.00 71.42 591 VAL B O 1
ATOM 4336 N N . SER A 1 561 ? 29.521 -51.946 -2.831 1.00 71.19 592 SER B N 1
ATOM 4337 C CA . SER A 1 561 ? 28.106 -52.036 -2.445 1.00 72.35 592 SER B CA 1
ATOM 4338 C C . SER A 1 561 ? 27.159 -51.008 -3.063 1.00 73.56 592 SER B C 1
ATOM 4339 O O . SER A 1 561 ? 27.545 -49.887 -3.364 1.00 73.68 592 SER B O 1
ATOM 4342 N N . TYR A 1 562 ? 25.912 -51.425 -3.243 1.00 87.99 593 TYR B N 1
ATOM 4343 C CA . TYR A 1 562 ? 24.899 -50.595 -3.862 1.00 88.89 593 TYR B CA 1
ATOM 4344 C C . TYR A 1 562 ? 25.334 -50.196 -5.254 1.00 87.43 593 TYR B C 1
ATOM 4345 O O . TYR A 1 562 ? 25.545 -49.016 -5.540 1.00 87.18 593 TYR B O 1
ATOM 4354 N N . ASN A 1 563 ? 25.472 -51.202 -6.112 1.00 91.29 594 ASN B N 1
ATOM 4355 C CA . ASN A 1 563 ? 25.776 -50.986 -7.517 1.00 89.92 594 ASN B CA 1
ATOM 4356 C C . ASN A 1 563 ? 25.051 -52.005 -8.354 1.00 89.90 594 ASN B C 1
ATOM 4357 O O . ASN A 1 563 ? 24.308 -52.825 -7.832 1.00 90.98 594 ASN B O 1
ATOM 4362 N N . GLN A 1 564 ? 25.262 -51.931 -9.658 1.00 81.72 595 GLN B N 1
ATOM 4363 C CA . GLN A 1 564 ? 24.597 -52.810 -10.602 1.00 81.58 595 GLN B CA 1
ATOM 4364 C C . GLN A 1 564 ? 25.449 -54.032 -10.967 1.00 80.03 595 GLN B C 1
ATOM 4365 O O . GLN A 1 564 ? 25.074 -54.803 -11.844 1.00 79.81 595 GLN B O 1
ATOM 4371 N N . LEU A 1 565 ? 26.583 -54.207 -10.290 1.00 78.32 596 LEU B N 1
ATOM 4372 C CA . LEU A 1 565 ? 27.562 -55.243 -10.643 1.00 76.72 596 LEU B CA 1
ATOM 4373 C C . LEU A 1 565 ? 26.975 -56.628 -10.742 1.00 77.06 596 LEU B C 1
ATOM 4374 O O . LEU A 1 565 ? 25.997 -56.954 -10.082 1.00 78.59 596 LEU B O 1
ATOM 4379 N N . ILE A 1 566 ? 27.569 -57.424 -11.618 1.00 78.27 597 ILE B N 1
ATOM 4380 C CA . ILE A 1 566 ? 27.125 -58.781 -11.862 1.00 78.34 597 ILE B CA 1
ATOM 4381 C C . ILE A 1 566 ? 28.329 -59.672 -12.139 1.00 76.92 597 ILE B C 1
ATOM 4382 O O . ILE A 1 566 ? 29.397 -59.187 -12.505 1.00 76.10 597 ILE B O 1
ATOM 4387 N N . GLY A 1 567 ? 28.154 -60.979 -11.971 1.00 77.87 598 GLY B N 1
ATOM 4388 C CA . GLY A 1 567 ? 29.242 -61.911 -12.192 1.00 76.77 598 GLY B CA 1
ATOM 4389 C C . GLY A 1 567 ? 29.863 -62.363 -10.887 1.00 76.76 598 GLY B C 1
ATOM 4390 O O . GLY A 1 567 ? 29.426 -61.965 -9.814 1.00 77.71 598 GLY B O 1
ATOM 4391 N N . PRO A 1 568 ? 30.886 -63.214 -10.972 1.00 67.61 599 PRO B N 1
ATOM 4392 C CA . PRO A 1 568 ? 31.550 -63.790 -9.799 1.00 66.99 599 PRO B CA 1
ATOM 4393 C C . PRO A 1 568 ? 32.543 -62.870 -9.105 1.00 66.58 599 PRO B C 1
ATOM 4394 O O . PRO A 1 568 ? 33.144 -62.000 -9.727 1.00 66.57 599 PRO B O 1
ATOM 4398 N N . ILE A 1 569 ? 32.707 -63.095 -7.807 1.00 66.30 600 ILE B N 1
ATOM 4399 C CA . ILE A 1 569 ? 33.682 -62.390 -6.977 1.00 65.83 600 ILE B CA 1
ATOM 4400 C C . ILE A 1 569 ? 34.990 -63.197 -6.953 1.00 65.13 600 ILE B C 1
ATOM 4401 O O . ILE A 1 569 ? 34.939 -64.428 -6.954 1.00 65.08 600 ILE B O 1
ATOM 4406 N N . PRO A 1 570 ? 36.161 -62.521 -6.988 1.00 64.68 601 PRO B N 1
ATOM 4407 C CA . PRO A 1 570 ? 37.447 -63.232 -7.081 1.00 64.22 601 PRO B CA 1
ATOM 4408 C C . PRO A 1 570 ? 37.876 -64.061 -5.859 1.00 63.89 601 PRO B C 1
ATOM 4409 O O . PRO A 1 570 ? 37.839 -63.575 -4.732 1.00 63.74 601 PRO B O 1
ATOM 4413 N N . SER A 1 571 ? 38.288 -65.306 -6.093 1.00 110.23 602 SER B N 1
ATOM 4414 C CA . SER A 1 571 ? 38.972 -66.080 -5.060 1.00 110.53 602 SER B CA 1
ATOM 4415 C C . SER A 1 571 ? 40.429 -65.637 -5.069 1.00 109.83 602 SER B C 1
ATOM 4416 O O . SER A 1 571 ? 41.090 -65.673 -6.107 1.00 109.21 602 SER B O 1
ATOM 4419 N N . GLY A 1 572 ? 40.922 -65.204 -3.914 1.00 62.76 603 GLY B N 1
ATOM 4420 C CA . GLY A 1 572 ? 42.153 -64.437 -3.851 1.00 62.35 603 GLY B CA 1
ATOM 4421 C C . GLY A 1 572 ? 42.345 -63.807 -2.492 1.00 62.07 603 GLY B C 1
ATOM 4422 O O . GLY A 1 572 ? 41.952 -64.367 -1.476 1.00 62.14 603 GLY B O 1
ATOM 4423 N N . SER A 1 573 ? 43.020 -62.666 -2.464 1.00 79.72 604 SER B N 1
ATOM 4424 C CA . SER A 1 573 ? 43.014 -61.816 -1.279 1.00 79.99 604 SER B CA 1
ATOM 4425 C C . SER A 1 573 ? 41.581 -61.526 -0.881 1.00 80.77 604 SER B C 1
ATOM 4426 O O . SER A 1 573 ? 41.265 -61.331 0.296 1.00 81.47 604 SER B O 1
ATOM 4429 N N . PHE A 1 574 ? 40.707 -61.527 -1.874 1.00 72.55 605 PHE B N 1
ATOM 4430 C CA . PHE A 1 574 ? 39.306 -61.292 -1.630 1.00 73.33 605 PHE B CA 1
ATOM 4431 C C . PHE A 1 574 ? 38.666 -62.304 -0.683 1.00 74.08 605 PHE B C 1
ATOM 4432 O O . PHE A 1 574 ? 37.559 -62.073 -0.202 1.00 74.86 605 PHE B O 1
ATOM 4440 N N . ALA A 1 575 ? 39.347 -63.414 -0.405 1.00 62.86 606 ALA B N 1
ATOM 4441 C CA . ALA A 1 575 ? 38.806 -64.412 0.514 1.00 63.06 606 ALA B CA 1
ATOM 4442 C C . ALA A 1 575 ? 38.742 -63.842 1.916 1.00 63.17 606 ALA B C 1
ATOM 4443 O O . ALA A 1 575 ? 37.847 -64.165 2.685 1.00 63.56 606 ALA B O 1
ATOM 4445 N N . HIS A 1 576 ? 39.676 -62.950 2.223 1.00 90.77 607 HIS B N 1
ATOM 4446 C CA . HIS A 1 576 ? 39.802 -62.421 3.571 1.00 91.41 607 HIS B CA 1
ATOM 4447 C C . HIS A 1 576 ? 38.897 -61.214 3.769 1.00 92.11 607 HIS B C 1
ATOM 4448 O O . HIS A 1 576 ? 38.980 -60.534 4.790 1.00 92.65 607 HIS B O 1
ATOM 4455 N N . LEU A 1 577 ? 38.048 -60.940 2.778 1.00 66.06 608 LEU B N 1
ATOM 4456 C CA . LEU A 1 577 ? 37.237 -59.719 2.772 1.00 66.79 608 LEU B CA 1
ATOM 4457 C C . LEU A 1 577 ? 35.922 -59.816 3.543 1.00 67.91 608 LEU B C 1
ATOM 4458 O O . LEU A 1 577 ? 35.484 -60.900 3.946 1.00 68.12 608 LEU B O 1
ATOM 4463 N N . ASN A 1 578 ? 35.260 -58.671 3.665 1.00 68.39 609 ASN B N 1
ATOM 4464 C CA . ASN A 1 578 ? 34.022 -58.584 4.413 1.00 69.90 609 ASN B CA 1
ATOM 4465 C C . ASN A 1 578 ? 32.847 -58.636 3.485 1.00 70.67 609 ASN B C 1
ATOM 4466 O O . ASN A 1 578 ? 32.737 -57.802 2.605 1.00 70.49 609 ASN B O 1
ATOM 4471 N N . PRO A 1 579 ? 31.945 -59.593 3.703 1.00 67.56 610 PRO B N 1
ATOM 4472 C CA . PRO A 1 579 ? 30.817 -59.802 2.795 1.00 68.30 610 PRO B CA 1
ATOM 4473 C C . PRO A 1 579 ? 30.065 -58.510 2.531 1.00 69.14 610 PRO B C 1
ATOM 4474 O O . PRO A 1 579 ? 29.730 -58.208 1.392 1.00 69.46 610 PRO B O 1
ATOM 4478 N N . SER A 1 580 ? 29.853 -57.713 3.562 1.00 89.40 611 SER B N 1
ATOM 4479 C CA . SER A 1 580 ? 28.987 -56.556 3.411 1.00 90.69 611 SER B CA 1
ATOM 4480 C C . SER A 1 580 ? 29.536 -55.500 2.439 1.00 89.47 611 SER B C 1
ATOM 4481 O O . SER A 1 580 ? 28.859 -54.519 2.131 1.00 90.21 611 SER B O 1
ATOM 4484 N N . PHE A 1 581 ? 30.761 -55.720 1.959 1.00 71.35 612 PHE B N 1
ATOM 4485 C CA . PHE A 1 581 ? 31.352 -54.914 0.874 1.00 70.33 612 PHE B CA 1
ATOM 4486 C C . PHE A 1 581 ? 30.571 -55.038 -0.407 1.00 70.53 612 PHE B C 1
ATOM 4487 O O . PHE A 1 581 ? 30.393 -54.054 -1.121 1.00 70.53 612 PHE B O 1
ATOM 4495 N N . PHE A 1 582 ? 30.149 -56.262 -0.713 1.00 74.98 613 PHE B N 1
ATOM 4496 C CA . PHE A 1 582 ? 29.506 -56.555 -1.979 1.00 74.87 613 PHE B CA 1
ATOM 4497 C C . PHE A 1 582 ? 27.978 -56.559 -1.926 1.00 76.72 613 PHE B C 1
ATOM 4498 O O . PHE A 1 582 ? 27.321 -56.875 -2.918 1.00 76.77 613 PHE B O 1
ATOM 4506 N N . SER A 1 583 ? 27.409 -56.228 -0.773 1.00 80.57 614 SER B N 1
ATOM 4507 C CA . SER A 1 583 ? 25.956 -56.278 -0.613 1.00 82.52 614 SER B CA 1
ATOM 4508 C C . SER A 1 583 ? 25.243 -55.238 -1.477 1.00 83.05 614 SER B C 1
ATOM 4509 O O . SER A 1 583 ? 25.869 -54.319 -1.995 1.00 82.16 614 SER B O 1
ATOM 4512 N N . SER A 1 584 ? 23.945 -55.438 -1.684 1.00 90.74 615 SER B N 1
ATOM 4513 C CA . SER A 1 584 ? 23.138 -54.545 -2.510 1.00 91.27 615 SER B CA 1
ATOM 4514 C C . SER A 1 584 ? 23.688 -54.483 -3.926 1.00 89.51 615 SER B C 1
ATOM 4515 O O . SER A 1 584 ? 23.431 -53.529 -4.673 1.00 89.40 615 SER B O 1
ATOM 4518 N N . ASN A 1 585 ? 24.458 -55.507 -4.276 1.00 94.67 616 ASN B N 1
ATOM 4519 C CA . ASN A 1 585 ? 24.738 -55.819 -5.663 1.00 93.30 616 ASN B CA 1
ATOM 4520 C C . ASN A 1 585 ? 24.083 -57.145 -5.916 1.00 93.78 616 ASN B C 1
ATOM 4521 O O . ASN A 1 585 ? 24.500 -58.186 -5.408 1.00 93.57 616 ASN B O 1
ATOM 4526 N N . GLU A 1 586 ? 23.023 -57.070 -6.699 1.00 99.12 617 GLU B N 1
ATOM 4527 C CA . GLU A 1 586 ? 22.037 -58.112 -6.777 1.00 99.96 617 GLU B CA 1
ATOM 4528 C C . GLU A 1 586 ? 22.495 -59.132 -7.776 1.00 98.12 617 GLU B C 1
ATOM 4529 O O . GLU A 1 586 ? 21.947 -60.214 -7.845 1.00 98.29 617 GLU B O 1
ATOM 4535 N N . GLY A 1 587 ? 23.520 -58.787 -8.543 1.00 87.20 618 GLY B N 1
ATOM 4536 C CA . GLY A 1 587 ? 23.967 -59.634 -9.634 1.00 85.47 618 GLY B CA 1
ATOM 4537 C C . GLY A 1 587 ? 25.252 -60.400 -9.396 1.00 83.91 618 GLY B C 1
ATOM 4538 O O . GLY A 1 587 ? 25.735 -61.113 -10.277 1.00 82.60 618 GLY B O 1
ATOM 4539 N N . LEU A 1 588 ? 25.826 -60.247 -8.213 1.00 71.67 619 LEU B N 1
ATOM 4540 C CA . LEU A 1 588 ? 27.087 -60.901 -7.930 1.00 70.46 619 LEU B CA 1
ATOM 4541 C C . LEU A 1 588 ? 26.807 -62.324 -7.511 1.00 70.27 619 LEU B C 1
ATOM 4542 O O . LEU A 1 588 ? 25.772 -62.594 -6.908 1.00 71.10 619 LEU B O 1
ATOM 4547 N N . CYS A 1 589 ? 27.723 -63.226 -7.856 1.00 70.28 620 CYS B N 1
ATOM 4548 C CA . CYS A 1 589 ? 27.693 -64.601 -7.374 1.00 70.12 620 CYS B CA 1
ATOM 4549 C C . CYS A 1 589 ? 29.042 -64.963 -6.746 1.00 69.10 620 CYS B C 1
ATOM 4550 O O . CYS A 1 589 ? 30.036 -64.292 -6.988 1.00 68.22 620 CYS B O 1
ATOM 4553 N N . GLY A 1 590 ? 29.077 -65.985 -5.902 1.00 92.90 621 GLY B N 1
ATOM 4554 C CA . GLY A 1 590 ? 30.333 -66.423 -5.323 1.00 92.15 621 GLY B CA 1
ATOM 4555 C C . GLY A 1 590 ? 30.099 -66.877 -3.901 1.00 93.08 621 GLY B C 1
ATOM 4556 O O . GLY A 1 590 ? 28.960 -67.040 -3.487 1.00 94.43 621 GLY B O 1
ATOM 4557 N N . ASP A 1 591 ? 31.163 -67.072 -3.133 1.00 71.68 622 ASP B N 1
ATOM 4558 C CA . ASP A 1 591 ? 30.979 -67.386 -1.727 1.00 72.46 622 ASP B CA 1
ATOM 4559 C C . ASP A 1 591 ? 30.500 -66.181 -0.939 1.00 73.55 622 ASP B C 1
ATOM 4560 O O . ASP A 1 591 ? 29.468 -66.237 -0.301 1.00 74.95 622 ASP B O 1
ATOM 4565 N N . LEU A 1 592 ? 31.234 -65.078 -1.008 1.00 72.99 623 LEU B N 1
ATOM 4566 C CA . LEU A 1 592 ? 30.982 -63.943 -0.116 1.00 74.02 623 LEU B CA 1
ATOM 4567 C C . LEU A 1 592 ? 29.630 -63.250 -0.302 1.00 75.56 623 LEU B C 1
ATOM 4568 O O . LEU A 1 592 ? 29.224 -62.449 0.547 1.00 76.89 623 LEU B O 1
ATOM 4573 N N . VAL A 1 593 ? 28.959 -63.508 -1.422 1.00 74.79 624 VAL B N 1
ATOM 4574 C CA . VAL A 1 593 ? 27.589 -63.026 -1.602 1.00 76.34 624 VAL B CA 1
ATOM 4575 C C . VAL A 1 593 ? 26.523 -64.076 -1.255 1.00 77.31 624 VAL B C 1
ATOM 4576 O O . VAL A 1 593 ? 25.332 -63.771 -1.144 1.00 78.96 624 VAL B O 1
ATOM 4580 N N . GLY A 1 594 ? 26.971 -65.312 -1.071 1.00 69.71 625 GLY B N 1
ATOM 4581 C CA . GLY A 1 594 ? 26.133 -66.367 -0.537 1.00 70.19 625 GLY B CA 1
ATOM 4582 C C . GLY A 1 594 ? 25.516 -67.231 -1.603 1.00 70.35 625 GLY B C 1
ATOM 4583 O O . GLY A 1 594 ? 25.175 -68.376 -1.359 1.00 70.40 625 GLY B O 1
ATOM 4584 N N . LYS A 1 595 ? 25.399 -66.676 -2.799 1.00 89.33 626 LYS B N 1
ATOM 4585 C CA . LYS A 1 595 ? 24.765 -67.353 -3.918 1.00 89.04 626 LYS B CA 1
ATOM 4586 C C . LYS A 1 595 ? 25.869 -67.926 -4.807 1.00 86.91 626 LYS B C 1
ATOM 4587 O O . LYS A 1 595 ? 26.790 -67.211 -5.189 1.00 85.81 626 LYS B O 1
ATOM 4593 N N . PRO A 1 596 ? 25.808 -69.225 -5.116 1.00 77.05 627 PRO B N 1
ATOM 4594 C CA . PRO A 1 596 ? 26.852 -69.856 -5.929 1.00 75.43 627 PRO B CA 1
ATOM 4595 C C . PRO A 1 596 ? 26.721 -69.590 -7.423 1.00 74.88 627 PRO B C 1
ATOM 4596 O O . PRO A 1 596 ? 25.635 -69.272 -7.918 1.00 75.71 627 PRO B O 1
ATOM 4600 N N . CYS A 1 597 ? 27.842 -69.718 -8.128 1.00 90.57 628 CYS B N 1
ATOM 4601 C CA . CYS A 1 597 ? 27.873 -69.679 -9.579 1.00 90.02 628 CYS B CA 1
ATOM 4602 C C . CYS A 1 597 ? 27.759 -71.135 -9.996 1.00 89.80 628 CYS B C 1
ATOM 4603 O O . CYS A 1 597 ? 27.623 -71.999 -9.128 1.00 90.12 628 CYS B O 1
ATOM 4606 N N . ASN A 1 598 ? 27.808 -71.421 -11.295 1.00 68.00 629 ASN B N 1
ATOM 4607 C CA . ASN A 1 598 ? 27.760 -72.814 -11.773 1.00 67.99 629 ASN B CA 1
ATOM 4608 C C . ASN A 1 598 ? 26.497 -73.574 -11.343 1.00 68.36 629 ASN B C 1
ATOM 4609 O O . ASN A 1 598 ? 26.456 -74.201 -10.280 1.00 68.38 629 ASN B O 1
ATOM 4614 N N . HIS B 2 1 ? 74.148 -31.442 28.284 1.00 72.79 93 HIS C N 1
ATOM 4615 C CA . HIS B 2 1 ? 72.835 -30.807 28.323 1.00 73.15 93 HIS C CA 1
ATOM 4616 C C . HIS B 2 1 ? 72.801 -29.494 27.529 1.00 73.25 93 HIS C C 1
ATOM 4617 O O . HIS B 2 1 ? 73.519 -28.555 27.845 1.00 73.08 93 HIS C O 1
ATOM 4624 N N . GLU B 2 2 ? 71.981 -29.447 26.485 1.00 74.10 94 GLU C N 1
ATOM 4625 C CA . GLU B 2 2 ? 71.737 -28.203 25.776 1.00 74.39 94 GLU C CA 1
ATOM 4626 C C . GLU B 2 2 ? 70.295 -27.787 25.974 1.00 74.90 94 GLU C C 1
ATOM 4627 O O . GLU B 2 2 ? 69.404 -28.628 26.089 1.00 75.15 94 GLU C O 1
ATOM 4633 N N . VAL B 2 3 ? 70.083 -26.474 25.978 1.00 61.53 95 VAL C N 1
ATOM 4634 C CA . VAL B 2 3 ? 68.816 -25.868 26.373 1.00 62.06 95 VAL C CA 1
ATOM 4635 C C . VAL B 2 3 ? 68.242 -25.057 25.220 1.00 62.61 95 VAL C C 1
ATOM 4636 O O . VAL B 2 3 ? 69.002 -24.340 24.546 1.00 62.57 95 VAL C O 1
ATOM 4640 N N . PRO B 2 4 ? 66.899 -25.139 25.009 1.00 54.02 96 PRO C N 1
ATOM 4641 C CA . PRO B 2 4 ? 66.195 -24.353 23.985 1.00 54.85 96 PRO C CA 1
ATOM 4642 C C . PRO B 2 4 ? 66.397 -22.887 24.199 1.00 55.31 96 PRO C C 1
ATOM 4643 O O . PRO B 2 4 ? 66.485 -22.508 25.375 1.00 55.07 96 PRO C O 1
ATOM 4647 N N . SER B 2 5 ? 66.454 -22.081 23.140 1.00 66.15 97 SER C N 1
ATOM 4648 C CA . SER B 2 5 ? 66.364 -20.631 23.359 1.00 66.36 97 SER C CA 1
ATOM 4649 C C . SER B 2 5 ? 65.614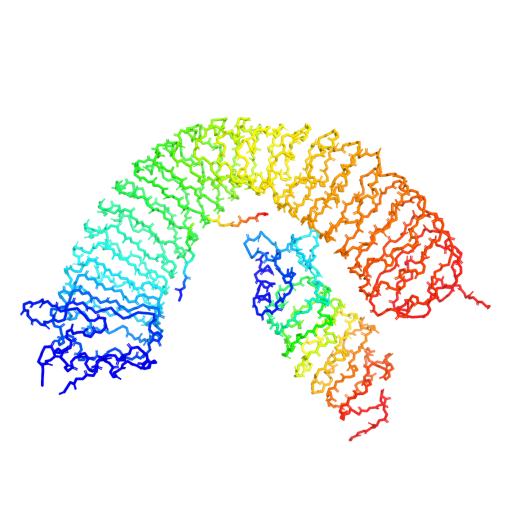 -19.858 22.296 1.00 67.20 97 SER C C 1
ATOM 4650 O O . SER B 2 5 ? 65.840 -20.027 21.103 1.00 67.96 97 SER C O 1
ATOM 4653 N N . GLY B 2 6 ? 64.698 -19.006 22.708 1.00 66.06 98 GLY C N 1
ATOM 4654 C CA . GLY B 2 6 ? 64.177 -18.064 21.753 1.00 66.72 98 GLY C CA 1
ATOM 4655 C C . GLY B 2 6 ? 62.710 -17.961 21.989 1.00 67.50 98 GLY C C 1
ATOM 4656 O O . GLY B 2 6 ? 62.204 -18.258 23.073 1.00 67.58 98 GLY C O 1
ATOM 4665 N N . ASN B 2 8 ? 58.744 -19.118 21.244 1.00 65.46 100 ASN C N 1
ATOM 4666 C CA . ASN B 2 8 ? 58.097 -20.423 21.101 1.00 65.74 100 ASN C CA 1
ATOM 4667 C C . ASN B 2 8 ? 57.818 -20.716 19.650 1.00 65.88 100 ASN C C 1
ATOM 4668 O O . ASN B 2 8 ? 57.121 -19.945 18.989 1.00 66.37 100 ASN C O 1
ATOM 4673 N N . PRO B 2 9 ? 58.390 -21.819 19.140 1.00 68.80 101 PRO C N 1
ATOM 4674 C CA . PRO B 2 9 ? 58.285 -22.281 17.746 1.00 68.87 101 PRO C CA 1
ATOM 4675 C C . PRO B 2 9 ? 56.977 -22.898 17.271 1.00 69.46 101 PRO C C 1
ATOM 4676 O O . PRO B 2 9 ? 56.655 -22.698 16.099 1.00 69.60 101 PRO C O 1
ATOM 4680 N N . ILE B 2 10 ? 56.233 -23.569 18.147 1.00 66.41 102 ILE C N 1
ATOM 4681 C CA . ILE B 2 10 ? 55.204 -24.487 17.677 1.00 66.96 102 ILE C CA 1
ATOM 4682 C C . ILE B 2 10 ? 54.299 -23.818 16.681 1.00 67.62 102 ILE C C 1
ATOM 4683 O O . ILE B 2 10 ? 54.026 -22.586 16.749 1.00 67.93 102 ILE C O 1
ATOM 4688 N N . SER B 2 11 ? 53.912 -24.631 15.703 1.00 67.80 103 SER C N 1
ATOM 4689 C CA . SER B 2 11 ? 53.254 -24.109 14.537 1.00 68.23 103 SER C CA 1
ATOM 4690 C C . SER B 2 11 ? 52.174 -25.007 13.972 1.00 68.94 103 SER C C 1
ATOM 4691 O O . SER B 2 11 ? 51.928 -26.120 14.438 1.00 69.05 103 SER C O 1
ATOM 4694 N N . ASN B 2 12 ? 51.528 -24.480 12.945 1.00 76.68 104 ASN C N 1
ATOM 4695 C CA . ASN B 2 12 ? 50.525 -25.210 12.205 1.00 77.32 104 ASN C CA 1
ATOM 4696 C C . ASN B 2 12 ? 50.974 -25.384 10.758 1.00 76.68 104 ASN C C 1
ATOM 4697 O O . ASN B 2 12 ? 52.136 -25.126 10.412 1.00 75.85 104 ASN C O 1
ATOM 4703 N N . ASN C 3 1 ? 51.305 -34.900 19.208 1.00 63.24 27 ASN K N 1
ATOM 4704 C CA . ASN C 3 1 ? 52.648 -34.365 19.035 1.00 62.18 27 ASN K CA 1
ATOM 4705 C C . ASN C 3 1 ? 53.650 -34.961 20.009 1.00 61.35 27 ASN K C 1
ATOM 4706 O O . ASN C 3 1 ? 54.767 -34.479 20.125 1.00 60.48 27 ASN K O 1
ATOM 4708 N N . MET C 3 2 ? 53.228 -35.967 20.759 1.00 99.18 28 MET K N 1
ATOM 4709 C CA . MET C 3 2 ? 54.176 -36.818 21.453 1.00 98.48 28 MET K CA 1
ATOM 4710 C C . MET C 3 2 ? 54.633 -37.801 20.403 1.00 97.81 28 MET K C 1
ATOM 4711 O O . MET C 3 2 ? 55.825 -38.033 20.178 1.00 96.77 28 MET K O 1
ATOM 4716 N N . GLU C 3 3 ? 53.637 -38.342 19.722 1.00 85.01 29 GLU K N 1
ATOM 4717 C CA . GLU C 3 3 ? 53.844 -39.304 18.665 1.00 84.48 29 GLU K CA 1
ATOM 4718 C C . GLU C 3 3 ? 54.528 -38.611 17.517 1.00 83.55 29 GLU K C 1
ATOM 4719 O O . GLU C 3 3 ? 55.113 -39.243 16.649 1.00 82.80 29 GLU K O 1
ATOM 4725 N N . GLY C 3 4 ? 54.434 -37.295 17.507 1.00 59.10 30 GLY K N 1
ATOM 4726 C CA . GLY C 3 4 ? 55.151 -36.523 16.521 1.00 58.59 30 GLY K CA 1
ATOM 4727 C C . GLY C 3 4 ? 56.620 -36.672 16.808 1.00 57.60 30 GLY K C 1
ATOM 4728 O O . GLY C 3 4 ? 57.420 -36.957 15.924 1.00 57.07 30 GLY K O 1
ATOM 4729 N N . ASP C 3 5 ? 56.971 -36.501 18.071 1.00 69.26 31 ASP K N 1
ATOM 4730 C CA . ASP C 3 5 ? 58.363 -36.581 18.469 1.00 68.34 31 ASP K CA 1
ATOM 4731 C C . ASP C 3 5 ? 58.878 -37.974 18.181 1.00 67.84 31 ASP K C 1
ATOM 4732 O O . ASP C 3 5 ? 60.006 -38.135 17.729 1.00 66.98 31 ASP K O 1
ATOM 4737 N N . ALA C 3 6 ? 58.027 -38.972 18.408 1.00 59.24 32 ALA K N 1
ATOM 4738 C CA . ALA C 3 6 ? 58.386 -40.370 18.152 1.00 58.91 32 ALA K CA 1
ATOM 4739 C C . ALA C 3 6 ? 58.643 -40.628 16.664 1.00 58.53 32 ALA K C 1
ATOM 4740 O O . ALA C 3 6 ? 59.675 -41.203 16.269 1.00 57.83 32 ALA K O 1
ATOM 4742 N N . LEU C 3 7 ? 57.698 -40.197 15.838 1.00 66.66 33 LEU K N 1
ATOM 4743 C CA . LEU C 3 7 ? 57.823 -40.371 14.406 1.00 66.35 33 LEU K CA 1
ATOM 4744 C C . LEU C 3 7 ? 59.082 -39.669 13.942 1.00 65.53 33 LEU K C 1
ATOM 4745 O O . LEU C 3 7 ? 59.777 -40.136 13.034 1.00 65.02 33 LEU K O 1
ATOM 4750 N N . HIS C 3 8 ? 59.398 -38.559 14.594 1.00 64.76 34 HIS K N 1
ATOM 4751 C CA . HIS C 3 8 ? 60.595 -37.846 14.237 1.00 64.12 34 HIS K CA 1
ATOM 4752 C C . HIS C 3 8 ? 61.844 -38.571 14.697 1.00 63.40 34 HIS K C 1
ATOM 4753 O O . HIS C 3 8 ? 62.896 -38.423 14.097 1.00 62.89 34 HIS K O 1
ATOM 4760 N N . SER C 3 9 ? 61.739 -39.348 15.765 1.00 64.99 35 SER K N 1
ATOM 4761 C CA . SER C 3 9 ? 62.884 -40.121 16.229 1.00 64.44 35 SER K CA 1
ATOM 4762 C C . SER C 3 9 ? 63.199 -41.133 15.165 1.00 64.20 35 SER K C 1
ATOM 4763 O O . SER C 3 9 ? 64.365 -41.304 14.770 1.00 63.68 35 SER K O 1
ATOM 4766 N N . LEU C 3 10 ? 62.137 -41.801 14.710 1.00 53.68 36 LEU K N 1
ATOM 4767 C CA . LEU C 3 10 ? 62.253 -42.777 13.636 1.00 53.79 36 LEU K CA 1
ATOM 4768 C C . LEU C 3 10 ? 62.917 -42.128 12.442 1.00 54.02 36 LEU K C 1
ATOM 4769 O O . LEU C 3 10 ? 63.884 -42.653 11.899 1.00 54.00 36 LEU K O 1
ATOM 4774 N N . ARG C 3 11 ? 62.390 -40.970 12.059 1.00 58.09 37 ARG K N 1
ATOM 4775 C CA . ARG C 3 11 ? 62.912 -40.175 10.955 1.00 57.98 37 ARG K CA 1
ATOM 4776 C C . ARG C 3 11 ? 64.422 -39.948 11.078 1.00 57.41 37 ARG K C 1
ATOM 4777 O O . ARG C 3 11 ? 65.182 -40.173 10.131 1.00 57.18 37 ARG K O 1
ATOM 4785 N N . ALA C 3 12 ? 64.835 -39.480 12.252 1.00 62.88 38 ALA K N 1
ATOM 4786 C CA . ALA C 3 12 ? 66.217 -39.096 12.499 1.00 62.44 38 ALA K CA 1
ATOM 4787 C C . ALA C 3 12 ? 67.154 -40.280 12.415 1.00 62.09 38 ALA K C 1
ATOM 4788 O O . ALA C 3 12 ? 68.211 -40.188 11.795 1.00 61.91 38 ALA K O 1
ATOM 4790 N N . ASN C 3 13 ? 66.768 -41.393 13.031 1.00 63.98 39 ASN K N 1
ATOM 4791 C CA . ASN C 3 13 ? 67.542 -42.628 12.893 1.00 63.79 39 ASN K CA 1
ATOM 4792 C C . ASN C 3 13 ? 67.556 -43.151 11.453 1.00 63.95 39 ASN K C 1
ATOM 4793 O O . ASN C 3 13 ? 68.343 -44.040 11.116 1.00 63.87 39 ASN K O 1
ATOM 4798 N N . LEU C 3 14 ? 66.683 -42.600 10.614 1.00 75.03 40 LEU K N 1
ATOM 4799 C CA . LEU C 3 14 ? 66.480 -43.111 9.261 1.00 75.14 40 LEU K CA 1
ATOM 4800 C C . LEU C 3 14 ? 67.306 -42.413 8.199 1.00 75.07 40 LEU K C 1
ATOM 4801 O O . LEU C 3 14 ? 67.571 -41.205 8.256 1.00 75.11 40 LEU K O 1
ATOM 4806 N N . VAL C 3 15 ? 67.711 -43.210 7.225 1.00 55.73 41 VAL K N 1
ATOM 4807 C CA . VAL C 3 15 ? 68.343 -42.705 6.034 1.00 56.92 41 VAL K CA 1
ATOM 4808 C C . VAL C 3 15 ? 67.271 -42.487 4.966 1.00 57.43 41 VAL K C 1
ATOM 4809 O O . VAL C 3 15 ? 66.620 -43.428 4.546 1.00 57.41 41 VAL K O 1
ATOM 4813 N N . ASP C 3 16 ? 67.074 -41.252 4.529 1.00 68.09 42 ASP K N 1
ATOM 4814 C CA . ASP C 3 16 ? 66.012 -40.975 3.569 1.00 68.41 42 ASP K CA 1
ATOM 4815 C C . ASP C 3 16 ? 66.552 -40.300 2.317 1.00 68.52 42 ASP K C 1
ATOM 4816 O O . ASP C 3 16 ? 66.334 -39.109 2.113 1.00 68.81 42 ASP K O 1
ATOM 4821 N N . PRO C 3 17 ? 67.218 -41.076 1.449 1.00 64.05 43 PRO K N 1
ATOM 4822 C CA . PRO C 3 17 ? 67.961 -40.551 0.297 1.00 64.38 43 PRO K CA 1
ATOM 4823 C C . PRO C 3 17 ? 67.093 -39.745 -0.653 1.00 65.01 43 PRO K C 1
ATOM 4824 O O . PRO C 3 17 ? 67.619 -38.920 -1.390 1.00 65.75 43 PRO K O 1
ATOM 4828 N N . ASN C 3 18 ? 65.794 -40.014 -0.669 1.00 72.11 44 ASN K N 1
ATOM 4829 C CA . ASN C 3 18 ? 64.866 -39.225 -1.470 1.00 72.69 44 ASN K CA 1
ATOM 4830 C C . ASN C 3 18 ? 64.023 -38.156 -0.767 1.00 72.85 44 ASN K C 1
ATOM 4831 O O . ASN C 3 18 ? 63.195 -37.507 -1.411 1.00 73.28 44 ASN K O 1
ATOM 4836 N N . ASN C 3 19 ? 64.219 -37.995 0.541 1.00 75.55 45 ASN K N 1
ATOM 4837 C CA . ASN C 3 19 ? 63.528 -36.963 1.327 1.00 75.88 45 ASN K CA 1
ATOM 4838 C C . ASN C 3 19 ? 61.993 -37.019 1.278 1.00 76.30 45 ASN K C 1
ATOM 4839 O O . ASN C 3 19 ? 61.341 -36.034 0.932 1.00 76.76 45 ASN K O 1
ATOM 4844 N N . VAL C 3 20 ? 61.424 -38.180 1.595 1.00 60.14 46 VAL K N 1
ATOM 4845 C CA . VAL C 3 20 ? 59.973 -38.298 1.759 1.00 59.77 46 VAL K CA 1
ATOM 4846 C C . VAL C 3 20 ? 59.581 -37.801 3.136 1.00 59.20 46 VAL K C 1
ATOM 4847 O O . VAL C 3 20 ? 58.579 -37.093 3.316 1.00 59.55 46 VAL K O 1
ATOM 4851 N N . LEU C 3 21 ? 60.414 -38.175 4.100 1.00 64.29 47 LEU K N 1
ATOM 4852 C CA . LEU C 3 21 ? 60.296 -37.759 5.486 1.00 64.38 47 LEU K CA 1
ATOM 4853 C C . LEU C 3 21 ? 60.500 -36.250 5.612 1.00 64.69 47 LEU K C 1
ATOM 4854 O O . LEU C 3 21 ? 60.255 -35.648 6.647 1.00 64.88 47 LEU K O 1
ATOM 4859 N N . GLN C 3 22 ? 60.919 -35.645 4.516 1.00 68.43 48 GLN K N 1
ATOM 4860 C CA . GLN C 3 22 ? 61.251 -34.236 4.449 1.00 68.67 48 GLN K CA 1
ATOM 4861 C C . GLN C 3 22 ? 60.096 -33.337 4.893 1.00 69.39 48 GLN K C 1
ATOM 4862 O O . GLN C 3 22 ? 60.296 -32.176 5.228 1.00 69.79 48 GLN K O 1
ATOM 4868 N N . SER C 3 23 ? 58.887 -33.876 4.903 1.00 70.93 49 SER K N 1
ATOM 4869 C CA . SER C 3 23 ? 57.743 -33.103 5.360 1.00 71.61 49 SER K CA 1
ATOM 4870 C C . SER C 3 23 ? 57.532 -33.234 6.868 1.00 71.61 49 SER K C 1
ATOM 4871 O O . SER C 3 23 ? 56.663 -32.567 7.431 1.00 72.12 49 SER K O 1
ATOM 4874 N N . TRP C 3 24 ? 58.364 -34.046 7.524 1.00 61.57 50 TRP K N 1
ATOM 4875 C CA . TRP C 3 24 ? 58.126 -34.411 8.921 1.00 61.57 50 TRP K CA 1
ATOM 4876 C C . TRP C 3 24 ? 58.802 -33.416 9.826 1.00 61.37 50 TRP K C 1
ATOM 4877 O O . TRP C 3 24 ? 59.999 -33.521 10.086 1.00 60.77 50 TRP K O 1
ATOM 4888 N N . ASP C 3 25 ? 57.994 -32.543 10.418 1.00 79.96 51 ASP K N 1
ATOM 4889 C CA . ASP C 3 25 ? 58.464 -31.281 10.980 1.00 79.98 51 ASP K CA 1
ATOM 4890 C C . ASP C 3 25 ? 58.165 -31.182 12.459 1.00 80.16 51 ASP K C 1
ATOM 4891 O O . ASP C 3 25 ? 57.105 -30.674 12.833 1.00 80.99 51 ASP K O 1
ATOM 4896 N N . PRO C 3 26 ? 59.115 -31.634 13.305 1.00 58.59 52 PRO K N 1
ATOM 4897 C CA . PRO C 3 26 ? 58.918 -31.889 14.741 1.00 58.45 52 PRO K CA 1
ATOM 4898 C C . PRO C 3 26 ? 58.236 -30.752 15.467 1.00 59.06 52 PRO K C 1
ATOM 4899 O O . PRO C 3 26 ? 57.559 -31.030 16.454 1.00 59.34 52 PRO K O 1
ATOM 4903 N N . THR C 3 27 ? 58.381 -29.528 14.966 1.00 67.48 53 THR K N 1
ATOM 4904 C CA . THR C 3 27 ? 57.801 -28.350 15.597 1.00 68.07 53 THR K CA 1
ATOM 4905 C C . THR C 3 27 ? 56.341 -28.111 15.214 1.00 69.08 53 THR K C 1
ATOM 4906 O O . THR C 3 27 ? 55.734 -27.102 15.598 1.00 69.66 53 THR K O 1
ATOM 4910 N N . LEU C 3 28 ? 55.784 -29.023 14.435 1.00 62.60 54 LEU K N 1
ATOM 4911 C CA . LEU C 3 28 ? 54.379 -28.949 14.102 1.00 63.59 54 LEU K CA 1
ATOM 4912 C C . LEU C 3 28 ? 53.501 -29.422 15.279 1.00 64.10 54 LEU K C 1
ATOM 4913 O O . LEU C 3 28 ? 53.888 -30.318 16.037 1.00 63.61 54 LEU K O 1
ATOM 4918 N N . VAL C 3 29 ? 52.302 -28.848 15.396 1.00 68.44 55 VAL K N 1
ATOM 4919 C CA . VAL C 3 29 ? 51.397 -29.118 16.513 1.00 69.38 55 VAL K CA 1
ATOM 4920 C C . VAL C 3 29 ? 51.025 -30.605 16.664 1.00 69.63 55 VAL K C 1
ATOM 4921 O O . VAL C 3 29 ? 50.497 -31.008 17.699 1.00 70.32 55 VAL K O 1
ATOM 4923 N N . ASN C 3 30 ? 51.318 -31.403 15.638 1.00 71.88 56 ASN K N 1
ATOM 4924 C CA . ASN C 3 30 ? 51.098 -32.846 15.633 1.00 71.90 56 ASN K CA 1
ATOM 4925 C C . ASN C 3 30 ? 51.505 -33.350 14.277 1.00 71.19 56 ASN K C 1
ATOM 4926 O O . ASN C 3 30 ? 51.567 -32.578 13.334 1.00 71.04 56 ASN K O 1
ATOM 4931 N N . PRO C 3 31 ? 51.775 -34.646 14.149 1.00 70.22 57 PRO K N 1
ATOM 4932 C CA . PRO C 3 31 ? 52.175 -34.997 12.793 1.00 69.56 57 PRO K CA 1
ATOM 4933 C C . PRO C 3 31 ? 51.010 -35.403 11.862 1.00 70.29 57 PRO K C 1
ATOM 4934 O O . PRO C 3 31 ? 51.191 -36.312 11.051 1.00 69.83 57 PRO K O 1
ATOM 4938 N N . CYS C 3 32 ? 49.882 -34.701 11.880 1.00 75.19 58 CYS K N 1
ATOM 4939 C CA . CYS C 3 32 ? 48.759 -35.160 11.066 1.00 75.99 58 CYS K CA 1
ATOM 4940 C C . CYS C 3 32 ? 48.758 -34.489 9.721 1.00 75.76 58 CYS K C 1
ATOM 4941 O O . CYS C 3 32 ? 48.004 -34.860 8.825 1.00 76.15 58 CYS K O 1
ATOM 4944 N N . THR C 3 33 ? 49.592 -33.470 9.600 1.00 64.74 59 THR K N 1
ATOM 4945 C CA . THR C 3 33 ? 49.769 -32.790 8.334 1.00 64.57 59 THR K CA 1
ATOM 4946 C C . THR C 3 33 ? 51.028 -33.315 7.668 1.00 63.50 59 THR K C 1
ATOM 4947 O O . THR C 3 33 ? 51.474 -32.804 6.652 1.00 63.32 59 THR K O 1
ATOM 4951 N N . TRP C 3 34 ? 51.628 -34.324 8.274 1.00 75.64 60 TRP K N 1
ATOM 4952 C CA . TRP C 3 34 ? 52.781 -34.943 7.656 1.00 74.67 60 TRP K CA 1
ATOM 4953 C C . TRP C 3 34 ? 52.381 -35.815 6.470 1.00 74.70 60 TRP K C 1
ATOM 4954 O O . TRP C 3 34 ? 51.244 -36.309 6.384 1.00 75.44 60 TRP K O 1
ATOM 4965 N N . PHE C 3 35 ? 53.310 -35.979 5.534 1.00 60.66 61 PHE K N 1
ATOM 4966 C CA . PHE C 3 35 ? 53.094 -36.916 4.445 1.00 60.76 61 PHE K CA 1
ATOM 4967 C C . PHE C 3 35 ? 53.384 -38.298 4.952 1.00 59.93 61 PHE K C 1
ATOM 4968 O O . PHE C 3 35 ? 54.100 -38.464 5.931 1.00 59.28 61 PHE K O 1
ATOM 4976 N N . HIS C 3 36 ? 52.764 -39.290 4.336 1.00 65.24 62 HIS K N 1
ATOM 4977 C CA . HIS C 3 36 ? 52.984 -40.674 4.719 1.00 64.82 62 HIS K CA 1
ATOM 4978 C C . HIS C 3 36 ? 52.485 -40.994 6.132 1.00 65.20 62 HIS K C 1
ATOM 4979 O O . HIS C 3 36 ? 52.485 -42.149 6.563 1.00 65.07 62 HIS K O 1
ATOM 4986 N N . VAL C 3 37 ? 52.054 -39.969 6.850 1.00 62.31 63 VAL K N 1
ATOM 4987 C CA . VAL C 3 37 ? 51.389 -40.189 8.113 1.00 62.90 63 VAL K CA 1
ATOM 4988 C C . VAL C 3 37 ? 49.926 -39.893 7.873 1.00 64.10 63 VAL K C 1
ATOM 4989 O O . VAL C 3 37 ? 49.594 -39.012 7.071 1.00 64.42 63 VAL K O 1
ATOM 4993 N N . THR C 3 38 ? 49.056 -40.653 8.525 1.00 63.21 64 THR K N 1
ATOM 4994 C CA . THR C 3 38 ? 47.631 -40.446 8.390 1.00 64.48 64 THR K CA 1
ATOM 4995 C C . THR C 3 38 ? 47.060 -40.520 9.773 1.00 65.41 64 THR K C 1
ATOM 4996 O O . THR C 3 38 ? 47.327 -41.475 10.491 1.00 65.34 64 THR K O 1
ATOM 5000 N N . CYS C 3 39 ? 46.282 -39.516 10.157 1.00 71.26 65 CYS K N 1
ATOM 5001 C CA . CYS C 3 39 ? 45.691 -39.512 11.483 1.00 72.25 65 CYS K CA 1
ATOM 5002 C C . CYS C 3 39 ? 44.201 -39.674 11.377 1.00 73.73 65 CYS K C 1
ATOM 5003 O O . CYS C 3 39 ? 43.652 -39.651 10.288 1.00 73.86 65 CYS K O 1
ATOM 5006 N N . ASN C 3 40 ? 43.545 -39.806 12.521 1.00 77.11 66 ASN K N 1
ATOM 5007 C CA . ASN C 3 40 ? 42.090 -39.926 12.583 1.00 78.75 66 ASN K CA 1
ATOM 5008 C C . ASN C 3 40 ? 41.431 -38.570 12.766 1.00 79.83 66 ASN K C 1
ATOM 5009 O O . ASN C 3 40 ? 42.040 -37.536 12.476 1.00 79.23 66 ASN K O 1
ATOM 5014 N N . ASN C 3 41 ? 40.162 -38.576 13.161 1.00 83.78 67 ASN K N 1
ATOM 5015 C CA . ASN C 3 41 ? 39.487 -37.330 13.488 1.00 84.95 67 ASN K CA 1
ATOM 5016 C C . ASN C 3 41 ? 39.777 -36.883 14.904 1.00 85.19 67 ASN K C 1
ATOM 5017 O O . ASN C 3 41 ? 39.386 -35.791 15.312 1.00 85.89 67 ASN K O 1
ATOM 5022 N N . GLU C 3 42 ? 40.469 -37.739 15.648 1.00 76.12 68 GLU K N 1
ATOM 5023 C CA . GLU C 3 42 ? 40.960 -37.389 16.982 1.00 76.02 68 GLU K CA 1
ATOM 5024 C C . GLU C 3 42 ? 42.401 -36.864 16.883 1.00 74.20 68 GLU K C 1
ATOM 5025 O O . GLU C 3 42 ? 42.999 -36.471 17.874 1.00 73.79 68 GLU K O 1
ATOM 5027 N N . ASN C 3 43 ? 42.937 -36.856 15.671 1.00 73.33 69 ASN K N 1
ATOM 5028 C CA . ASN C 3 43 ? 44.301 -36.413 15.398 1.00 71.64 69 ASN K CA 1
ATOM 5029 C C . ASN C 3 43 ? 45.408 -37.249 16.025 1.00 70.53 69 ASN K C 1
ATOM 5030 O O . ASN C 3 43 ? 46.478 -36.728 16.329 1.00 69.54 69 ASN K O 1
ATOM 5035 N N . SER C 3 44 ? 45.159 -38.543 16.194 1.00 79.82 70 SER K N 1
ATOM 5036 C CA . SER C 3 44 ? 46.224 -39.483 16.515 1.00 78.74 70 SER K CA 1
ATOM 5037 C C . SER C 3 44 ? 46.570 -40.278 15.279 1.00 77.89 70 SER K C 1
ATOM 5038 O O . SER C 3 44 ? 45.698 -40.553 14.467 1.00 78.46 70 SER K O 1
ATOM 5041 N N . VAL C 3 45 ? 47.829 -40.673 15.141 1.00 66.57 71 VAL K N 1
ATOM 5042 C CA . VAL C 3 45 ? 48.252 -41.403 13.952 1.00 65.69 71 VAL K CA 1
ATOM 5043 C C . VAL C 3 45 ? 47.656 -42.817 13.903 1.00 66.16 71 VAL K C 1
ATOM 5044 O O . VAL C 3 45 ? 47.811 -43.591 14.844 1.00 66.30 71 VAL K O 1
ATOM 5048 N N . ILE C 3 46 ? 46.909 -43.138 12.851 1.00 60.51 72 ILE K N 1
ATOM 5049 C CA . ILE C 3 46 ? 46.520 -44.528 12.640 1.00 60.46 72 ILE K CA 1
ATOM 5050 C C . ILE C 3 46 ? 47.284 -45.237 11.516 1.00 59.86 72 ILE K C 1
ATOM 5051 O O . ILE C 3 46 ? 47.211 -46.456 11.385 1.00 59.71 72 ILE K O 1
ATOM 5056 N N . ARG C 3 47 ? 48.060 -44.483 10.745 1.00 75.84 73 ARG K N 1
ATOM 5057 C CA . ARG C 3 47 ? 48.746 -45.044 9.584 1.00 74.84 73 ARG K CA 1
ATOM 5058 C C . ARG C 3 47 ? 50.102 -44.412 9.394 1.00 73.67 73 ARG K C 1
ATOM 5059 O O . ARG C 3 47 ? 50.255 -43.204 9.572 1.00 73.75 73 ARG K O 1
ATOM 5067 N N . VAL C 3 48 ? 51.085 -45.227 9.025 1.00 59.13 74 VAL K N 1
ATOM 5068 C CA . VAL C 3 48 ? 52.334 -44.715 8.486 1.00 58.33 74 VAL K CA 1
ATOM 5069 C C . VAL C 3 48 ? 52.686 -45.467 7.207 1.00 57.92 74 VAL K C 1
ATOM 5070 O O . VAL C 3 48 ? 53.060 -46.636 7.277 1.00 57.59 74 VAL K O 1
ATOM 5074 N N . ASP C 3 49 ? 52.619 -44.831 6.038 1.00 88.46 75 ASP K N 1
ATOM 5075 C CA . ASP C 3 49 ? 52.937 -45.596 4.830 1.00 87.99 75 ASP K CA 1
ATOM 5076 C C . ASP C 3 49 ? 54.220 -45.111 4.159 1.00 87.22 75 ASP K C 1
ATOM 5077 O O . ASP C 3 49 ? 54.219 -44.161 3.385 1.00 87.26 75 ASP K O 1
ATOM 5082 N N . LEU C 3 50 ? 55.305 -45.814 4.444 1.00 57.45 76 LEU K N 1
ATOM 5083 C CA . LEU C 3 50 ? 56.607 -45.604 3.823 1.00 57.41 76 LEU K CA 1
ATOM 5084 C C . LEU C 3 50 ? 57.044 -46.658 2.807 1.00 57.56 76 LEU K C 1
ATOM 5085 O O . LEU C 3 50 ? 58.215 -46.716 2.458 1.00 57.51 76 LEU K O 1
ATOM 5090 N N . GLY C 3 51 ? 56.149 -47.562 2.430 1.00 68.60 77 GLY K N 1
ATOM 5091 C CA . GLY C 3 51 ? 56.497 -48.624 1.501 1.00 68.41 77 GLY K CA 1
ATOM 5092 C C . GLY C 3 51 ? 57.154 -48.097 0.243 1.00 68.12 77 GLY K C 1
ATOM 5093 O O . GLY C 3 51 ? 56.645 -47.158 -0.358 1.00 68.39 77 GLY K O 1
ATOM 5094 N N . ASN C 3 52 ? 58.290 -48.684 -0.138 1.00 61.32 78 ASN K N 1
ATOM 5095 C CA . ASN C 3 52 ? 59.076 -48.255 -1.316 1.00 61.15 78 ASN K CA 1
ATOM 5096 C C . ASN C 3 52 ? 59.658 -46.850 -1.300 1.00 61.05 78 ASN K C 1
ATOM 5097 O O . ASN C 3 52 ? 59.628 -46.186 -2.324 1.00 61.26 78 ASN K O 1
ATOM 5102 N N . ALA C 3 53 ? 60.177 -46.394 -0.166 1.00 72.91 79 ALA K N 1
ATOM 5103 C CA . ALA C 3 53 ? 60.732 -45.049 -0.096 1.00 72.83 79 ALA K CA 1
ATOM 5104 C C . ALA C 3 53 ? 62.244 -45.009 -0.255 1.00 72.39 79 ALA K C 1
ATOM 5105 O O . ALA C 3 53 ? 62.857 -43.944 -0.107 1.00 72.34 79 ALA K O 1
ATOM 5107 N N . ASP C 3 54 ? 62.837 -46.170 -0.524 1.00 69.39 80 ASP K N 1
ATOM 5108 C CA . ASP C 3 54 ? 64.287 -46.293 -0.648 1.00 69.00 80 ASP K CA 1
ATOM 5109 C C . ASP C 3 54 ? 64.976 -45.960 0.674 1.00 68.71 80 ASP K C 1
ATOM 5110 O O . ASP C 3 54 ? 66.139 -45.568 0.685 1.00 68.44 80 ASP K O 1
ATOM 5115 N N . LEU C 3 55 ? 64.257 -46.121 1.785 1.00 60.36 81 LEU K N 1
ATOM 5116 C CA . LEU C 3 55 ? 64.794 -45.797 3.112 1.00 59.95 81 LEU K CA 1
ATOM 5117 C C . LEU C 3 55 ? 65.868 -46.799 3.505 1.00 59.75 81 LEU K C 1
ATOM 5118 O O . LEU C 3 55 ? 65.738 -47.987 3.233 1.00 59.82 81 LEU K O 1
ATOM 5123 N N . SER C 3 56 ? 66.942 -46.328 4.124 1.00 75.97 82 SER K N 1
ATOM 5124 C CA . SER C 3 56 ? 67.963 -47.239 4.613 1.00 75.89 82 SER K CA 1
ATOM 5125 C C . SER C 3 56 ? 68.088 -47.059 6.107 1.00 75.87 82 SER K C 1
ATOM 5126 O O . SER C 3 56 ? 67.388 -46.242 6.704 1.00 75.94 82 SER K O 1
ATOM 5129 N N . GLY C 3 57 ? 68.995 -47.799 6.722 1.00 86.15 83 GLY K N 1
ATOM 5130 C CA . GLY C 3 57 ? 69.205 -47.623 8.142 1.00 86.08 83 GLY K CA 1
ATOM 5131 C C . GLY C 3 57 ? 68.214 -48.419 8.953 1.00 86.37 83 GLY K C 1
ATOM 5132 O O . GLY C 3 57 ? 67.868 -49.537 8.582 1.00 86.63 83 GLY K O 1
ATOM 5133 N N . GLN C 3 58 ? 67.752 -47.851 10.060 1.00 77.67 84 GLN K N 1
ATOM 5134 C CA . GLN C 3 58 ? 66.993 -48.626 11.027 1.00 78.01 84 GLN K CA 1
ATOM 5135 C C . GLN C 3 58 ? 65.792 -47.926 11.606 1.00 78.18 84 GLN K C 1
ATOM 5136 O O . GLN C 3 58 ? 65.341 -46.893 11.122 1.00 78.09 84 GLN K O 1
ATOM 5142 N N . LEU C 3 59 ? 65.273 -48.551 12.651 1.00 54.06 85 LEU K N 1
ATOM 5143 C CA . LEU C 3 59 ? 64.071 -48.125 13.340 1.00 53.90 85 LEU K CA 1
ATOM 5144 C C . LEU C 3 59 ? 64.418 -47.800 14.787 1.00 53.66 85 LEU K C 1
ATOM 5145 O O . LEU C 3 59 ? 65.429 -48.264 15.307 1.00 53.64 85 LEU K O 1
ATOM 5150 N N . VAL C 3 60 ? 63.574 -47.016 15.439 1.00 81.13 86 VAL K N 1
ATOM 5151 C CA . VAL C 3 60 ? 63.722 -46.790 16.861 1.00 81.39 86 VAL K CA 1
ATOM 5152 C C . VAL C 3 60 ? 62.507 -47.388 17.573 1.00 82.42 86 VAL K C 1
ATOM 5153 O O . VAL C 3 60 ? 61.435 -47.473 16.978 1.00 82.84 86 VAL K O 1
ATOM 5157 N N . PRO C 3 61 ? 62.670 -47.821 18.841 1.00 70.08 87 PRO K N 1
ATOM 5158 C CA . PRO C 3 61 ? 61.578 -48.411 19.624 1.00 71.36 87 PRO K CA 1
ATOM 5159 C C . PRO C 3 61 ? 60.509 -47.390 19.959 1.00 71.74 87 PRO K C 1
ATOM 5160 O O . PRO C 3 61 ? 59.436 -47.770 20.424 1.00 72.90 87 PRO K O 1
ATO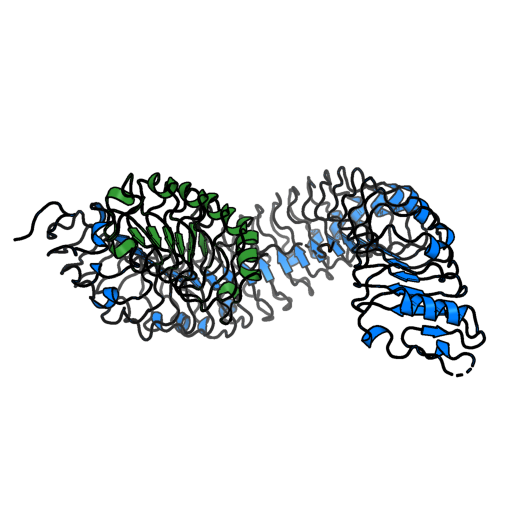M 5164 N N . GLN C 3 62 ? 60.803 -46.112 19.742 1.00 74.97 88 GLN K N 1
ATOM 5165 C CA . GLN C 3 62 ? 59.833 -45.048 19.971 1.00 75.28 88 GLN K CA 1
ATOM 5166 C C . GLN C 3 62 ? 58.510 -45.272 19.250 1.00 75.97 88 GLN K C 1
ATOM 5167 O O . GLN C 3 62 ? 57.487 -44.717 19.654 1.00 76.70 88 GLN K O 1
ATOM 5173 N N . LEU C 3 63 ? 58.541 -46.086 18.189 1.00 66.13 89 LEU K N 1
ATOM 5174 C CA . LEU C 3 63 ? 57.343 -46.454 17.416 1.00 66.76 89 LEU K CA 1
ATOM 5175 C C . LEU C 3 63 ? 56.253 -47.081 18.276 1.00 68.13 89 LEU K C 1
ATOM 5176 O O . LEU C 3 63 ? 55.086 -47.090 17.889 1.00 68.85 89 LEU K O 1
ATOM 5181 N N . GLY C 3 64 ? 56.636 -47.601 19.439 1.00 55.57 90 GLY K N 1
ATOM 5182 C CA . GLY C 3 64 ? 55.661 -48.068 20.400 1.00 56.63 90 GLY K CA 1
ATOM 5183 C C . GLY C 3 64 ? 54.668 -46.986 20.803 1.00 56.97 90 GLY K C 1
ATOM 5184 O O . GLY C 3 64 ? 53.472 -47.256 20.915 1.00 57.79 90 GLY K O 1
ATOM 5185 N N . GLN C 3 65 ? 55.139 -45.759 20.999 1.00 75.84 91 GLN K N 1
ATOM 5186 C CA . GLN C 3 65 ? 54.288 -44.730 21.591 1.00 76.41 91 GLN K CA 1
ATOM 5187 C C . GLN C 3 65 ? 53.091 -44.313 20.774 1.00 76.87 91 GLN K C 1
ATOM 5188 O O . GLN C 3 65 ? 52.268 -43.542 21.261 1.00 77.59 91 GLN K O 1
ATOM 5194 N N . LEU C 3 66 ? 52.964 -44.818 19.553 1.00 61.36 92 LEU K N 1
ATOM 5195 C CA . LEU C 3 66 ? 51.784 -44.464 18.791 1.00 61.96 92 LEU K CA 1
ATOM 5196 C C . LEU C 3 66 ? 50.752 -45.468 19.258 1.00 63.19 92 LEU K C 1
ATOM 5197 O O . LEU C 3 66 ? 50.782 -46.632 18.861 1.00 63.15 92 LEU K O 1
ATOM 5202 N N . LYS C 3 67 ? 49.817 -45.005 20.084 1.00 58.69 93 LYS K N 1
ATOM 5203 C CA . LYS C 3 67 ? 48.935 -45.919 20.780 1.00 59.31 93 LYS K CA 1
ATOM 5204 C C . LYS C 3 67 ? 47.811 -46.368 19.842 1.00 59.84 93 LYS K C 1
ATOM 5205 O O . LYS C 3 67 ? 47.328 -47.507 19.929 1.00 60.12 93 LYS K O 1
ATOM 5207 N N . ASN C 3 68 ? 47.415 -45.486 18.926 1.00 65.09 94 ASN K N 1
ATOM 5208 C CA . ASN C 3 68 ? 46.327 -45.803 18.001 1.00 65.81 94 ASN K CA 1
ATOM 5209 C C . ASN C 3 68 ? 46.718 -46.291 16.596 1.00 65.01 94 ASN K C 1
ATOM 5210 O O . ASN C 3 68 ? 45.851 -46.510 15.736 1.00 65.59 94 ASN K O 1
ATOM 5215 N N . LEU C 3 69 ? 48.024 -46.455 16.384 1.00 63.03 95 LEU K N 1
ATOM 5216 C CA . LEU C 3 69 ? 48.565 -46.914 15.114 1.00 62.32 95 LEU K CA 1
ATOM 5217 C C . LEU C 3 69 ? 47.943 -48.222 14.695 1.00 62.73 95 LEU K C 1
ATOM 5218 O O . LEU C 3 69 ? 47.983 -49.204 15.427 1.00 62.95 95 LEU K O 1
ATOM 5223 N N . GLN C 3 70 ? 47.390 -48.239 13.493 1.00 63.42 96 GLN K N 1
ATOM 5224 C CA . GLN C 3 70 ? 46.688 -49.404 12.994 1.00 63.82 96 GLN K CA 1
ATOM 5225 C C . GLN C 3 70 ? 47.502 -50.070 11.910 1.00 62.85 96 GLN K C 1
ATOM 5226 O O . GLN C 3 70 ? 47.863 -51.228 12.027 1.00 62.76 96 GLN K O 1
ATOM 5232 N N . TYR C 3 71 ? 47.755 -49.338 10.833 1.00 69.64 97 TYR K N 1
ATOM 5233 C CA . TYR C 3 71 ? 48.525 -49.871 9.721 1.00 68.56 97 TYR K CA 1
ATOM 5234 C C . TYR C 3 71 ? 49.907 -49.260 9.695 1.00 67.41 97 TYR K C 1
ATOM 5235 O O . TYR C 3 71 ? 50.064 -48.048 9.576 1.00 67.04 97 TYR K O 1
ATOM 5244 N N . LEU C 3 72 ? 50.906 -50.119 9.832 1.00 57.59 98 LEU K N 1
ATOM 5245 C CA . LEU C 3 72 ? 52.297 -49.726 9.717 1.00 57.02 98 LEU K CA 1
ATOM 5246 C C . LEU C 3 72 ? 52.900 -50.411 8.500 1.00 56.92 98 LEU K C 1
ATOM 5247 O O . LEU C 3 72 ? 53.188 -51.610 8.525 1.00 56.87 98 LEU K O 1
ATOM 5252 N N . GLU C 3 73 ? 53.132 -49.652 7.436 1.00 65.47 99 GLU K N 1
ATOM 5253 C CA . GLU C 3 73 ? 53.654 -50.256 6.227 1.00 64.84 99 GLU K CA 1
ATOM 5254 C C . GLU C 3 73 ? 55.047 -49.751 5.969 1.00 63.99 99 GLU K C 1
ATOM 5255 O O . GLU C 3 73 ? 55.227 -48.625 5.538 1.00 63.81 99 GLU K O 1
ATOM 5261 N N . LEU C 3 74 ? 56.031 -50.584 6.268 1.00 61.47 100 LEU K N 1
ATOM 5262 C CA . LEU C 3 74 ? 57.417 -50.319 5.916 1.00 60.78 100 LEU K CA 1
ATOM 5263 C C . LEU C 3 74 ? 58.023 -51.134 4.761 1.00 60.51 100 LEU K C 1
ATOM 5264 O O . LEU C 3 74 ? 59.235 -51.081 4.540 1.00 60.02 100 LEU K O 1
ATOM 5269 N N . TYR C 3 75 ? 57.206 -51.923 4.067 1.00 59.30 101 TYR K N 1
ATOM 5270 C CA . TYR C 3 75 ? 57.712 -52.917 3.111 1.00 59.23 101 TYR K CA 1
ATOM 5271 C C . TYR C 3 75 ? 58.496 -52.384 1.913 1.00 59.16 101 TYR K C 1
ATOM 5272 O O . TYR C 3 75 ? 58.359 -51.220 1.510 1.00 59.21 101 TYR K O 1
ATOM 5281 N N . SER C 3 76 ? 59.322 -53.267 1.351 1.00 59.33 102 SER K N 1
ATOM 5282 C CA . SER C 3 76 ? 60.125 -52.961 0.169 1.00 59.07 102 SER K CA 1
ATOM 5283 C C . SER C 3 76 ? 61.006 -51.753 0.420 1.00 58.82 102 SER K C 1
ATOM 5284 O O . SER C 3 76 ? 60.760 -50.678 -0.111 1.00 58.88 102 SER K O 1
ATOM 5287 N N . ASN C 3 77 ? 62.010 -51.948 1.268 1.00 61.37 103 ASN K N 1
ATOM 5288 C CA . ASN C 3 77 ? 62.985 -50.920 1.599 1.00 61.03 103 ASN K CA 1
ATOM 5289 C C . ASN C 3 77 ? 64.319 -51.570 1.978 1.00 60.89 103 ASN K C 1
ATOM 5290 O O . ASN C 3 77 ? 64.427 -52.792 2.010 1.00 61.12 103 ASN K O 1
ATOM 5295 N N . ASN C 3 78 ? 65.338 -50.761 2.242 1.00 88.66 104 ASN K N 1
ATOM 5296 C CA . ASN C 3 78 ? 66.642 -51.291 2.623 1.00 88.57 104 ASN K CA 1
ATOM 5297 C C . ASN C 3 78 ? 66.831 -51.319 4.123 1.00 88.57 104 ASN K C 1
ATOM 5298 O O . ASN C 3 78 ? 67.943 -51.539 4.610 1.00 88.52 104 ASN K O 1
ATOM 5303 N N . ILE C 3 79 ? 65.747 -51.033 4.844 1.00 62.66 105 ILE K N 1
ATOM 5304 C CA . ILE C 3 79 ? 65.764 -51.030 6.308 1.00 62.71 105 ILE K CA 1
ATOM 5305 C C . ILE C 3 79 ? 66.365 -52.329 6.846 1.00 62.95 105 ILE K C 1
ATOM 5306 O O . ILE C 3 79 ? 66.003 -53.441 6.452 1.00 63.32 105 ILE K O 1
ATOM 5311 N N . THR C 3 80 ? 67.318 -52.173 7.738 1.00 66.42 106 THR K N 1
ATOM 5312 C CA . THR C 3 80 ? 67.957 -53.314 8.326 1.00 66.76 106 THR K CA 1
ATOM 5313 C C . THR C 3 80 ? 67.846 -53.149 9.823 1.00 66.87 106 THR K C 1
ATOM 5314 O O . THR C 3 80 ? 67.077 -52.316 10.321 1.00 66.69 106 THR K O 1
ATOM 5318 N N . GLY C 3 81 ? 68.573 -53.982 10.545 1.00 56.18 107 GLY K N 1
ATOM 5319 C CA . GLY C 3 81 ? 68.568 -53.873 11.979 1.00 55.88 107 GLY K CA 1
ATOM 5320 C C . GLY C 3 81 ? 67.658 -54.909 12.565 1.00 56.05 107 GLY K C 1
ATOM 5321 O O . GLY C 3 81 ? 67.360 -55.917 11.935 1.00 56.48 107 GLY K O 1
ATOM 5322 N N . PRO C 3 82 ? 67.304 -54.719 13.823 1.00 61.89 108 PRO K N 1
ATOM 5323 C CA . PRO C 3 82 ? 66.343 -55.612 14.455 1.00 62.71 108 PRO K CA 1
ATOM 5324 C C . PRO C 3 82 ? 64.908 -55.099 14.432 1.00 62.86 108 PRO K C 1
ATOM 5325 O O . PRO C 3 82 ? 64.643 -53.972 13.998 1.00 62.26 108 PRO K O 1
ATOM 5329 N N . VAL C 3 83 ? 64.012 -55.939 14.950 1.00 61.22 109 VAL K N 1
ATOM 5330 C CA . VAL C 3 83 ? 62.597 -55.641 15.105 1.00 61.69 109 VAL K CA 1
ATOM 5331 C C . VAL C 3 83 ? 62.284 -55.393 16.582 1.00 62.51 109 VAL K C 1
ATOM 5332 O O . VAL C 3 83 ? 62.377 -56.311 17.411 1.00 63.41 109 VAL K O 1
ATOM 5336 N N . PRO C 3 84 ? 61.919 -54.147 16.922 1.00 55.78 110 PRO K N 1
ATOM 5337 C CA . PRO C 3 84 ? 61.691 -53.719 18.314 1.00 55.93 110 PRO K CA 1
ATOM 5338 C C . PRO C 3 84 ? 60.557 -54.410 19.080 1.00 56.60 110 PRO K C 1
ATOM 5339 O O . PRO C 3 84 ? 59.412 -54.279 18.690 1.00 56.72 110 PRO K O 1
ATOM 5343 N N . SER C 3 85 ? 60.859 -55.005 20.229 1.00 72.86 111 SER K N 1
ATOM 5344 C CA . SER C 3 85 ? 59.832 -55.660 21.027 1.00 74.66 111 SER K CA 1
ATOM 5345 C C . SER C 3 85 ? 58.751 -54.675 21.452 1.00 75.24 111 SER K C 1
ATOM 5346 O O . SER C 3 85 ? 57.626 -55.064 21.743 1.00 76.70 111 SER K O 1
ATOM 5349 N N . ASP C 3 86 ? 59.089 -53.395 21.474 1.00 80.97 112 ASP K N 1
ATOM 5350 C CA . ASP C 3 86 ? 58.115 -52.373 21.814 1.00 81.23 112 ASP K CA 1
ATOM 5351 C C . ASP C 3 86 ? 56.984 -52.256 20.792 1.00 81.12 112 ASP K C 1
ATOM 5352 O O . ASP C 3 86 ? 56.059 -51.471 20.990 1.00 81.46 112 ASP K O 1
ATOM 5357 N N . LEU C 3 87 ? 57.078 -52.991 19.681 1.00 57.07 113 LEU K N 1
ATOM 5358 C CA . LEU C 3 87 ? 55.966 -53.062 18.728 1.00 57.14 113 LEU K CA 1
ATOM 5359 C C . LEU C 3 87 ? 54.814 -53.826 19.350 1.00 58.12 113 LEU K C 1
ATOM 5360 O O . LEU C 3 87 ? 53.663 -53.635 18.969 1.00 58.39 113 LEU K O 1
ATOM 5365 N N . GLY C 3 88 ? 55.129 -54.684 20.318 1.00 67.62 114 GLY K N 1
ATOM 5366 C CA . GLY C 3 88 ? 54.112 -55.269 21.170 1.00 69.45 114 GLY K CA 1
ATOM 5367 C C . GLY C 3 88 ? 53.338 -54.189 21.912 1.00 69.61 114 GLY K C 1
ATOM 5368 O O . GLY C 3 88 ? 52.185 -54.372 22.271 1.00 70.23 114 GLY K O 1
ATOM 5369 N N . ASN C 3 89 ? 53.966 -53.045 22.138 1.00 88.79 115 ASN K N 1
ATOM 5370 C CA . ASN C 3 89 ? 53.282 -51.949 22.804 1.00 88.82 115 ASN K CA 1
ATOM 5371 C C . ASN C 3 89 ? 52.192 -51.294 21.930 1.00 88.39 115 ASN K C 1
ATOM 5372 O O . ASN C 3 89 ? 51.510 -50.376 22.381 1.00 88.53 115 ASN K O 1
ATOM 5377 N N . LEU C 3 90 ? 52.025 -51.752 20.688 1.00 69.91 116 LEU K N 1
ATOM 5378 C CA . LEU C 3 90 ? 50.977 -51.193 19.823 1.00 69.65 116 LEU K CA 1
ATOM 5379 C C . LEU C 3 90 ? 49.767 -52.106 19.773 1.00 70.66 116 LEU K C 1
ATOM 5380 O O . LEU C 3 90 ? 49.763 -53.094 19.039 1.00 70.71 116 LEU K O 1
ATOM 5385 N N . THR C 3 91 ? 48.706 -51.729 20.478 1.00 85.88 117 THR K N 1
ATOM 5386 C CA . THR C 3 91 ? 47.565 -52.625 20.659 1.00 86.91 117 THR K CA 1
ATOM 5387 C C . THR C 3 91 ? 46.584 -52.621 19.491 1.00 86.99 117 THR K C 1
ATOM 5388 O O . THR C 3 91 ? 46.145 -53.672 19.026 1.00 87.29 117 THR K O 1
ATOM 5392 N N . ASN C 3 92 ? 46.282 -51.430 18.995 1.00 67.09 118 ASN K N 1
ATOM 5393 C CA . ASN C 3 92 ? 45.253 -51.256 17.991 1.00 67.47 118 ASN K CA 1
ATOM 5394 C C . ASN C 3 92 ? 45.787 -51.543 16.595 1.00 66.41 118 ASN K C 1
ATOM 5395 O O . ASN C 3 92 ? 45.111 -51.297 15.592 1.00 66.60 118 ASN K O 1
ATOM 5400 N N . LEU C 3 93 ? 47.023 -52.023 16.531 1.00 60.40 119 LEU K N 1
ATOM 5401 C CA . LEU C 3 93 ? 47.623 -52.327 15.249 1.00 59.83 119 LEU K CA 1
ATOM 5402 C C . LEU C 3 93 ? 46.891 -53.521 14.638 1.00 60.29 119 LEU K C 1
ATOM 5403 O O . LEU C 3 93 ? 46.864 -54.629 15.213 1.00 60.69 119 LEU K O 1
ATOM 5408 N N . VAL C 3 94 ? 46.269 -53.253 13.482 1.00 60.87 120 VAL K N 1
ATOM 5409 C CA . VAL C 3 94 ? 45.641 -54.258 12.620 1.00 61.17 120 VAL K CA 1
ATOM 5410 C C . VAL C 3 94 ? 46.591 -54.907 11.617 1.00 60.52 120 VAL K C 1
ATOM 5411 O O . VAL C 3 94 ? 46.483 -56.097 11.350 1.00 60.72 120 VAL K O 1
ATOM 5415 N N . SER C 3 95 ? 47.523 -54.140 11.059 1.00 72.04 121 SER K N 1
ATOM 5416 C CA . SER C 3 95 ? 48.430 -54.690 10.043 1.00 70.96 121 SER K CA 1
ATOM 5417 C C . SER C 3 95 ? 49.887 -54.279 10.252 1.00 69.90 121 SER K C 1
ATOM 5418 O O . SER C 3 95 ? 50.180 -53.099 10.424 1.00 69.54 121 SER K O 1
ATOM 5421 N N . LEU C 3 96 ? 50.793 -55.255 10.265 1.00 69.80 122 LEU K N 1
ATOM 5422 C CA . LEU C 3 96 ? 52.220 -54.962 10.311 1.00 68.78 122 LEU K CA 1
ATOM 5423 C C . LEU C 3 96 ? 52.933 -55.577 9.120 1.00 67.88 122 LEU K C 1
ATOM 5424 O O . LEU C 3 96 ? 53.142 -56.787 9.076 1.00 68.06 122 LEU K O 1
ATOM 5429 N N . ASP C 3 97 ? 53.343 -54.730 8.176 1.00 69.13 123 ASP K N 1
ATOM 5430 C CA . ASP C 3 97 ? 54.085 -55.187 7.005 1.00 68.39 123 ASP K CA 1
ATOM 5431 C C . ASP C 3 97 ? 55.505 -54.623 7.001 1.00 67.54 123 ASP K C 1
ATOM 5432 O O . ASP C 3 97 ? 55.709 -53.436 6.747 1.00 67.08 123 ASP K O 1
ATOM 5437 N N . LEU C 3 98 ? 56.470 -55.477 7.328 1.00 58.26 124 LEU K N 1
ATOM 5438 C CA . LEU C 3 98 ? 57.896 -55.157 7.272 1.00 57.70 124 LEU K CA 1
ATOM 5439 C C . LEU C 3 98 ? 58.616 -55.806 6.114 1.00 57.52 124 LEU K C 1
ATOM 5440 O O . LEU C 3 98 ? 59.842 -55.728 6.024 1.00 57.15 124 LEU K O 1
ATOM 5445 N N . TYR C 3 99 ? 57.864 -56.511 5.277 1.00 62.43 125 TYR K N 1
ATOM 5446 C CA . TYR C 3 99 ? 58.459 -57.433 4.313 1.00 62.29 125 TYR K CA 1
ATOM 5447 C C . TYR C 3 99 ? 59.313 -56.783 3.223 1.00 61.69 125 TYR K C 1
ATOM 5448 O O . TYR C 3 99 ? 59.165 -55.597 2.914 1.00 61.45 125 TYR K O 1
ATOM 5457 N N . LEU C 3 100 ? 60.202 -57.589 2.645 1.00 62.67 126 LEU K N 1
ATOM 5458 C CA . LEU C 3 100 ? 61.219 -57.112 1.707 1.00 62.20 126 LEU K CA 1
ATOM 5459 C C . LEU C 3 100 ? 62.134 -56.076 2.336 1.00 61.84 126 LEU K C 1
ATOM 5460 O O . LEU C 3 100 ? 62.067 -54.896 1.992 1.00 61.59 126 LEU K O 1
ATOM 5465 N N . ASN C 3 101 ? 62.967 -56.525 3.272 1.00 60.92 127 ASN K N 1
ATOM 5466 C CA . ASN C 3 101 ? 64.015 -55.693 3.847 1.00 60.60 127 ASN K CA 1
ATOM 5467 C C . ASN C 3 101 ? 65.230 -56.514 4.270 1.00 60.70 127 ASN K C 1
ATOM 5468 O O . ASN C 3 101 ? 65.352 -57.688 3.907 1.00 60.97 127 ASN K O 1
ATOM 5473 N N . SER C 3 102 ? 66.159 -55.866 4.968 1.00 77.95 128 SER K N 1
ATOM 5474 C CA . SER C 3 102 ? 67.334 -56.528 5.547 1.00 78.13 128 SER K CA 1
ATOM 5475 C C . SER C 3 102 ? 67.311 -56.872 7.058 1.00 78.47 128 SER K C 1
ATOM 5476 O O . SER C 3 102 ? 68.353 -57.203 7.627 1.00 78.60 128 SER K O 1
ATOM 5479 N N . PHE C 3 103 ? 66.144 -56.759 7.698 1.00 60.31 129 PHE K N 1
ATOM 5480 C CA . PHE C 3 103 ? 65.988 -57.017 9.135 1.00 60.62 129 PHE K CA 1
ATOM 5481 C C . PHE C 3 103 ? 66.643 -58.291 9.645 1.00 61.19 129 PHE K C 1
ATOM 5482 O O . PHE C 3 103 ? 66.556 -59.337 9.027 1.00 61.63 129 PHE K O 1
ATOM 5490 N N . THR C 3 104 ? 67.276 -58.197 10.806 1.00 76.86 130 THR K N 1
ATOM 5491 C CA . THR C 3 104 ? 67.895 -59.353 11.426 1.00 77.48 130 THR K CA 1
ATOM 5492 C C . THR C 3 104 ? 67.368 -59.549 12.826 1.00 78.11 130 THR K C 1
ATOM 5493 O O . THR C 3 104 ? 66.714 -58.672 13.386 1.00 78.02 130 THR K O 1
ATOM 5497 N N . GLY C 3 105 ? 67.641 -60.717 13.387 1.00 84.24 131 GLY K N 1
ATOM 5498 C CA . GLY C 3 105 ? 67.311 -60.954 14.773 1.00 85.01 131 GLY K CA 1
ATOM 5499 C C . GLY C 3 105 ? 66.066 -61.783 14.941 1.00 85.71 131 GLY K C 1
ATOM 5500 O O . GLY C 3 105 ? 65.562 -62.353 13.982 1.00 85.57 131 GLY K O 1
ATOM 5501 N N . PRO C 3 106 ? 65.571 -61.864 16.174 1.00 75.38 132 PRO K N 1
ATOM 5502 C CA . PRO C 3 106 ? 64.453 -62.719 16.545 1.00 76.26 132 PRO K CA 1
ATOM 5503 C C . PRO C 3 106 ? 63.144 -62.068 16.164 1.00 76.14 132 PRO K C 1
ATOM 5504 O O . PRO C 3 106 ? 63.099 -60.855 15.959 1.00 75.36 132 PRO K O 1
ATOM 5508 N N . ILE C 3 107 ? 62.095 -62.872 16.057 1.00 59.76 133 ILE K N 1
ATOM 5509 C CA . ILE C 3 107 ? 60.748 -62.331 16.039 1.00 59.73 133 ILE K CA 1
ATOM 5510 C C . ILE C 3 107 ? 60.240 -62.235 17.481 1.00 60.55 133 ILE K C 1
ATOM 5511 O O . ILE C 3 107 ? 59.927 -63.252 18.110 1.00 61.47 133 ILE K O 1
ATOM 5516 N N . PRO C 3 108 ? 60.133 -61.004 17.995 1.00 60.24 134 PRO K N 1
ATOM 5517 C CA . PRO C 3 108 ? 59.801 -60.641 19.372 1.00 60.90 134 PRO K CA 1
ATOM 5518 C C . PRO C 3 108 ? 58.557 -61.332 19.891 1.00 61.92 134 PRO K C 1
ATOM 5519 O O . PRO C 3 108 ? 57.547 -61.245 19.228 1.00 61.84 134 PRO K O 1
ATOM 5523 N N . ASP C 3 109 ? 58.601 -61.951 21.064 1.00 79.92 135 ASP K N 1
ATOM 5524 C CA . ASP C 3 109 ? 57.407 -62.592 21.602 1.00 81.26 135 ASP K CA 1
ATOM 5525 C C . ASP C 3 109 ? 56.335 -61.572 21.897 1.00 81.95 135 ASP K C 1
ATOM 5526 O O . ASP C 3 109 ? 55.163 -61.911 22.036 1.00 82.82 135 ASP K O 1
ATOM 5531 N N . SER C 3 110 ? 56.751 -60.318 22.013 1.00 84.07 136 SER K N 1
ATOM 5532 C CA . SER C 3 110 ? 55.838 -59.231 22.320 1.00 84.81 136 SER K CA 1
ATOM 5533 C C . SER C 3 110 ? 54.854 -59.016 21.179 1.00 84.57 136 SER K C 1
ATOM 5534 O O . SER C 3 110 ? 53.791 -58.430 21.367 1.00 85.34 136 SER K O 1
ATOM 5537 N N . LEU C 3 111 ? 55.223 -59.481 19.988 1.00 60.62 137 LEU K N 1
ATOM 5538 C CA . LEU C 3 111 ? 54.308 -59.496 18.843 1.00 60.46 137 LEU K CA 1
ATOM 5539 C C . LEU C 3 111 ? 53.078 -60.333 19.116 1.00 61.27 137 LEU K C 1
ATOM 5540 O O . LEU C 3 111 ? 52.041 -60.120 18.508 1.00 61.39 137 LEU K O 1
ATOM 5545 N N . GLY C 3 112 ? 53.192 -61.278 20.041 1.00 69.32 138 GLY K N 1
ATOM 5546 C CA . GLY C 3 112 ? 52.057 -62.080 20.433 1.00 70.06 138 GLY K CA 1
ATOM 5547 C C . GLY C 3 112 ? 51.025 -61.261 21.191 1.00 70.40 138 GLY K C 1
ATOM 5548 O O . GLY C 3 112 ? 49.986 -61.785 21.628 1.00 70.70 138 GLY K O 1
ATOM 5549 N N . LYS C 3 113 ? 51.321 -59.977 21.372 1.00 74.25 139 LYS K N 1
ATOM 5550 C CA . LYS C 3 113 ? 50.453 -59.111 22.150 1.00 74.30 139 LYS K CA 1
ATOM 5551 C C . LYS C 3 113 ? 49.508 -58.270 21.317 1.00 73.80 139 LYS K C 1
ATOM 5552 O O . LYS C 3 113 ? 48.776 -57.467 21.881 1.00 73.92 139 LYS K O 1
ATOM 5558 N N . LEU C 3 114 ? 49.514 -58.432 19.993 1.00 61.40 140 LEU K N 1
ATOM 5559 C CA . LEU C 3 114 ? 48.640 -57.602 19.145 1.00 61.07 140 LEU K CA 1
ATOM 5560 C C . LEU C 3 114 ? 47.410 -58.401 18.742 1.00 61.45 140 LEU K C 1
ATOM 5561 O O . LEU C 3 114 ? 47.491 -59.285 17.894 1.00 61.58 140 LEU K O 1
ATOM 5566 N N . PHE C 3 115 ? 46.280 -58.070 19.366 1.00 89.84 141 PHE K N 1
ATOM 5567 C CA . PHE C 3 115 ? 45.052 -58.849 19.241 1.00 90.41 141 PHE K CA 1
ATOM 5568 C C . PHE C 3 115 ? 44.024 -58.274 18.285 1.00 90.39 141 PHE K C 1
ATOM 5569 O O . PHE C 3 115 ? 42.957 -58.852 18.089 1.00 90.91 141 PHE K O 1
ATOM 5577 N N . LYS C 3 116 ? 44.324 -57.110 17.726 1.00 75.18 142 LYS K N 1
ATOM 5578 C CA . LYS C 3 116 ? 43.531 -56.590 16.624 1.00 75.09 142 LYS K CA 1
ATOM 5579 C C . LYS C 3 116 ? 44.235 -56.919 15.318 1.00 74.07 142 LYS K C 1
ATOM 5580 O O . LYS C 3 116 ? 43.771 -56.527 14.258 1.00 73.84 142 LYS K O 1
ATOM 5586 N N . LEU C 3 117 ? 45.352 -57.645 15.408 1.00 62.08 143 LEU K N 1
ATOM 5587 C CA . LEU C 3 117 ? 46.207 -57.903 14.249 1.00 61.71 143 LEU K CA 1
ATOM 5588 C C . LEU C 3 117 ? 45.587 -58.896 13.303 1.00 61.92 143 LEU K C 1
ATOM 5589 O O . LEU C 3 117 ? 45.133 -59.951 13.723 1.00 62.30 143 LEU K O 1
ATOM 5594 N N . ARG C 3 118 ? 45.613 -58.535 12.022 1.00 77.51 144 ARG K N 1
ATOM 5595 C CA . ARG C 3 118 ? 45.013 -59.272 10.915 1.00 77.47 144 ARG K CA 1
ATOM 5596 C C . ARG C 3 118 ? 46.093 -59.718 9.944 1.00 76.43 144 ARG K C 1
ATOM 5597 O O . ARG C 3 118 ? 46.169 -60.889 9.591 1.00 76.40 144 ARG K O 1
ATOM 5605 N N . PHE C 3 119 ? 46.870 -58.761 9.444 1.00 72.87 145 PHE K N 1
ATOM 5606 C CA . PHE C 3 119 ? 47.967 -59.052 8.518 1.00 71.69 145 PHE K CA 1
ATOM 5607 C C . PHE C 3 119 ? 49.373 -58.918 9.109 1.00 71.11 145 PHE K C 1
ATOM 5608 O O . PHE C 3 119 ? 49.746 -57.870 9.627 1.00 70.75 145 PHE K O 1
ATOM 5616 N N . LEU C 3 120 ? 50.149 -59.992 9.005 1.00 59.25 146 LEU K N 1
ATOM 5617 C CA . LEU C 3 120 ? 51.542 -59.998 9.429 1.00 58.85 146 LEU K CA 1
ATOM 5618 C C . LEU C 3 120 ? 52.437 -60.524 8.308 1.00 58.65 146 LEU K C 1
ATOM 5619 O O . LEU C 3 120 ? 52.386 -61.700 7.945 1.00 58.98 146 LEU K O 1
ATOM 5624 N N . ARG C 3 121 ? 53.257 -59.644 7.754 1.00 67.07 147 ARG K N 1
ATOM 5625 C CA . ARG C 3 121 ? 54.182 -60.059 6.724 1.00 66.26 147 ARG K CA 1
ATOM 5626 C C . ARG C 3 121 ? 55.582 -59.587 7.024 1.00 65.61 147 ARG K C 1
ATOM 5627 O O . ARG C 3 121 ? 55.885 -58.402 6.943 1.00 64.96 147 ARG K O 1
ATOM 5635 N N . LEU C 3 122 ? 56.427 -60.535 7.387 1.00 71.06 148 LEU K N 1
ATOM 5636 C CA . LEU C 3 122 ? 57.855 -60.315 7.519 1.00 70.55 148 LEU K CA 1
ATOM 5637 C C . LEU C 3 122 ? 58.640 -60.887 6.338 1.00 70.15 148 LEU K C 1
ATOM 5638 O O . LEU C 3 122 ? 59.858 -60.946 6.367 1.00 69.93 148 LEU K O 1
ATOM 5643 N N . ASN C 3 123 ? 57.946 -61.365 5.325 1.00 68.39 149 ASN K N 1
ATOM 5644 C CA . ASN C 3 123 ? 58.603 -62.183 4.327 1.00 68.26 149 ASN K CA 1
ATOM 5645 C C . ASN C 3 123 ? 59.715 -61.483 3.554 1.00 67.56 149 ASN K C 1
ATOM 5646 O O . ASN C 3 123 ? 59.796 -60.258 3.535 1.00 67.08 149 ASN K O 1
ATOM 5651 N N . ASN C 3 124 ? 60.584 -62.291 2.949 1.00 69.07 150 ASN K N 1
ATOM 5652 C CA . ASN C 3 124 ? 61.777 -61.831 2.226 1.00 68.55 150 ASN K CA 1
ATOM 5653 C C . ASN C 3 124 ? 62.680 -60.850 3.003 1.00 68.11 150 ASN K C 1
ATOM 5654 O O . ASN C 3 124 ? 63.033 -59.778 2.509 1.00 67.53 150 ASN K O 1
ATOM 5659 N N . ASN C 3 125 ? 63.041 -61.260 4.223 1.00 59.23 151 ASN K N 1
ATOM 5660 C CA . ASN C 3 125 ? 63.942 -60.540 5.133 1.00 58.90 151 ASN K CA 1
ATOM 5661 C C . ASN C 3 125 ? 65.074 -61.469 5.563 1.00 59.43 151 ASN K C 1
ATOM 5662 O O . ASN C 3 125 ? 65.224 -62.573 5.013 1.00 60.09 151 ASN K O 1
ATOM 5667 N N . SER C 3 126 ? 65.899 -60.992 6.497 1.00 65.35 152 SER K N 1
ATOM 5668 C CA . SER C 3 126 ? 67.023 -61.753 7.069 1.00 65.74 152 SER K CA 1
ATOM 5669 C C . SER C 3 126 ? 66.809 -62.394 8.446 1.00 66.46 152 SER K C 1
ATOM 5670 O O . SER C 3 126 ? 67.764 -62.890 9.034 1.00 66.84 152 SER K O 1
ATOM 5673 N N . LEU C 3 127 ? 65.579 -62.337 8.961 1.00 60.64 153 LEU K N 1
ATOM 5674 C CA . LEU C 3 127 ? 65.225 -62.781 10.327 1.00 60.71 153 LEU K CA 1
ATOM 5675 C C . LEU C 3 127 ? 65.640 -64.191 10.728 1.00 61.60 153 LEU K C 1
ATOM 5676 O O . LEU C 3 127 ? 65.623 -65.128 9.922 1.00 62.20 153 LEU K O 1
ATOM 5681 N N . THR C 3 128 ? 66.000 -64.331 11.998 1.00 100.77 154 THR K N 1
ATOM 5682 C CA . THR C 3 128 ? 66.485 -65.589 12.540 1.00 101.75 154 THR K CA 1
ATOM 5683 C C . THR C 3 128 ? 65.734 -65.899 13.824 1.00 102.53 154 THR K C 1
ATOM 5684 O O . THR C 3 128 ? 64.968 -65.073 14.329 1.00 102.34 154 THR K O 1
ATOM 5688 N N . GLY C 3 129 ? 65.941 -67.104 14.338 1.00 77.68 155 GLY K N 1
ATOM 5689 C CA . GLY C 3 129 ? 65.328 -67.503 15.585 1.00 78.56 155 GLY K CA 1
ATOM 5690 C C . GLY C 3 129 ? 64.054 -68.272 15.348 1.00 79.08 155 GLY K C 1
ATOM 5691 O O . GLY C 3 129 ? 63.759 -68.661 14.226 1.00 78.81 155 GLY K O 1
ATOM 5692 N N . PRO C 3 130 ? 63.307 -68.526 16.424 1.00 66.13 156 PRO K N 1
ATOM 5693 C CA . PRO C 3 130 ? 62.061 -69.293 16.344 1.00 66.72 156 PRO K CA 1
ATOM 5694 C C . PRO C 3 130 ? 60.834 -68.433 16.135 1.00 66.38 156 PRO K C 1
ATOM 5695 O O . PRO C 3 130 ? 60.913 -67.202 16.276 1.00 66.04 156 PRO K O 1
ATOM 5699 N N . ILE C 3 131 ? 59.710 -69.119 15.913 1.00 67.20 157 ILE K N 1
ATOM 5700 C CA . ILE C 3 131 ? 58.427 -68.505 15.627 1.00 67.15 157 ILE K CA 1
ATOM 5701 C C . ILE C 3 131 ? 57.693 -68.500 16.953 1.00 68.12 157 ILE K C 1
ATOM 5702 O O . ILE C 3 131 ? 57.342 -69.570 17.469 1.00 68.94 157 ILE K O 1
ATOM 5707 N N . PRO C 3 132 ? 57.460 -67.303 17.506 1.00 62.33 158 PRO K N 1
ATOM 5708 C CA . PRO C 3 132 ? 56.924 -67.161 18.860 1.00 62.74 158 PRO K CA 1
ATOM 5709 C C . PRO C 3 132 ? 55.510 -67.695 18.955 1.00 63.13 158 PRO K C 1
ATOM 5710 O O . PRO C 3 132 ? 54.710 -67.443 18.052 1.00 62.85 158 PRO K O 1
ATOM 5714 N N . MET C 3 133 ? 55.233 -68.455 20.010 1.00 69.08 159 MET K N 1
ATOM 5715 C CA . MET C 3 133 ? 54.010 -69.229 20.101 1.00 69.91 159 MET K CA 1
ATOM 5716 C C . MET C 3 133 ? 52.854 -68.329 20.411 1.00 70.22 159 MET K C 1
ATOM 5717 O O . MET C 3 133 ? 51.721 -68.630 20.078 1.00 70.43 159 MET K O 1
ATOM 5722 N N . SER C 3 134 ? 53.160 -67.207 21.041 1.00 87.79 160 SER K N 1
ATOM 5723 C CA . SER C 3 134 ? 52.131 -66.292 21.477 1.00 88.21 160 SER K CA 1
ATOM 5724 C C . SER C 3 134 ? 51.433 -65.724 20.270 1.00 87.65 160 SER K C 1
ATOM 5725 O O . SER C 3 134 ? 50.312 -65.253 20.372 1.00 87.86 160 SER K O 1
ATOM 5728 N N . LEU C 3 135 ? 52.109 -65.774 19.127 1.00 68.04 161 LEU K N 1
ATOM 5729 C CA . LEU C 3 135 ? 51.495 -65.371 17.872 1.00 67.48 161 LEU K CA 1
ATOM 5730 C C . LEU C 3 135 ? 50.166 -66.111 17.663 1.00 67.89 161 LEU K C 1
ATOM 5731 O O . LEU C 3 135 ? 49.199 -65.538 17.146 1.00 67.80 161 LEU K O 1
ATOM 5736 N N . THR C 3 136 ? 50.104 -67.363 18.104 1.00 64.50 162 THR K N 1
ATOM 5737 C CA . THR C 3 136 ? 48.903 -68.162 17.922 1.00 64.76 162 THR K CA 1
ATOM 5738 C C . THR C 3 136 ? 47.714 -67.670 18.752 1.00 65.14 162 THR K C 1
ATOM 5739 O O . THR C 3 136 ? 46.593 -68.133 18.574 1.00 65.24 162 THR K O 1
ATOM 5743 N N . ASN C 3 137 ? 47.946 -66.722 19.648 1.00 84.85 163 ASN K N 1
ATOM 5744 C CA . ASN C 3 137 ? 46.851 -66.188 20.440 1.00 85.19 163 ASN K CA 1
ATOM 5745 C C . ASN C 3 137 ? 46.119 -65.037 19.751 1.00 84.90 163 ASN K C 1
ATOM 5746 O O . ASN C 3 137 ? 45.178 -64.478 20.315 1.00 85.19 163 ASN K O 1
ATOM 5751 N N . ILE C 3 138 ? 46.556 -64.671 18.547 1.00 67.90 164 ILE K N 1
ATOM 5752 C CA . ILE C 3 138 ? 45.852 -63.648 17.785 1.00 67.53 164 ILE K CA 1
ATOM 5753 C C . ILE C 3 138 ? 44.883 -64.330 16.844 1.00 67.53 164 ILE K C 1
ATOM 5754 O O . ILE C 3 138 ? 45.284 -64.836 15.803 1.00 67.39 164 ILE K O 1
ATOM 5759 N N . MET C 3 139 ? 43.598 -64.278 17.160 1.00 94.51 165 MET K N 1
ATOM 5760 C CA . MET C 3 139 ? 42.635 -65.068 16.411 1.00 94.54 165 MET K CA 1
ATOM 5761 C C . MET C 3 139 ? 42.031 -64.194 15.344 1.00 94.23 165 MET K C 1
ATOM 5762 O O . MET C 3 139 ? 41.181 -64.623 14.564 1.00 94.20 165 MET K O 1
ATOM 5767 N N . THR C 3 140 ? 42.472 -62.949 15.325 1.00 65.94 166 THR K N 1
ATOM 5768 C CA . THR C 3 140 ? 42.065 -62.050 14.269 1.00 65.71 166 THR K CA 1
ATOM 5769 C C . THR C 3 140 ? 43.009 -62.186 13.064 1.00 65.24 166 THR K C 1
ATOM 5770 O O . THR C 3 140 ? 42.722 -61.682 11.970 1.00 65.04 166 THR K O 1
ATOM 5774 N N . LEU C 3 141 ? 44.110 -62.908 13.265 1.00 62.36 167 LEU K N 1
ATOM 5775 C CA . LEU C 3 141 ? 45.092 -63.137 12.203 1.00 62.08 167 LEU K CA 1
ATOM 5776 C C . LEU C 3 141 ? 44.551 -63.929 10.981 1.00 62.12 167 LEU K C 1
ATOM 5777 O O . LEU C 3 141 ? 44.042 -65.054 11.102 1.00 62.33 167 LEU K O 1
ATOM 5782 N N . GLN C 3 142 ? 44.712 -63.324 9.806 1.00 61.93 168 GLN K N 1
ATOM 5783 C CA . GLN C 3 142 ? 44.191 -63.820 8.537 1.00 61.91 168 GLN K CA 1
ATOM 5784 C C . GLN C 3 142 ? 45.307 -64.231 7.617 1.00 61.46 168 GLN K C 1
ATOM 5785 O O . GLN C 3 142 ? 45.269 -65.312 7.043 1.00 61.56 168 GLN K O 1
ATOM 5791 N N . VAL C 3 143 ? 46.221 -63.295 7.367 1.00 62.12 169 VAL K N 1
ATOM 5792 C CA . VAL C 3 143 ? 47.384 -63.537 6.511 1.00 61.18 169 VAL K CA 1
ATOM 5793 C C . VAL C 3 143 ? 48.732 -63.474 7.218 1.00 60.71 169 VAL K C 1
ATOM 5794 O O . VAL C 3 143 ? 49.179 -62.403 7.618 1.00 60.44 169 VAL K O 1
ATOM 5798 N N . LEU C 3 144 ? 49.405 -64.607 7.338 1.00 67.07 170 LEU K N 1
ATOM 5799 C CA . LEU C 3 144 ? 50.729 -64.585 7.923 1.00 66.68 170 LEU K CA 1
ATOM 5800 C C . LEU C 3 144 ? 51.742 -65.028 6.909 1.00 65.73 170 LEU K C 1
ATOM 5801 O O . LEU C 3 144 ? 51.692 -66.162 6.440 1.00 65.78 170 LEU K O 1
ATOM 5806 N N . ASP C 3 145 ? 52.662 -64.140 6.552 1.00 63.80 171 ASP K N 1
ATOM 5807 C CA . ASP C 3 145 ? 53.768 -64.584 5.727 1.00 63.23 171 ASP K CA 1
ATOM 5808 C C . ASP C 3 145 ? 55.127 -64.362 6.357 1.00 62.97 171 ASP K C 1
ATOM 5809 O O . ASP C 3 145 ? 55.630 -63.253 6.396 1.00 62.54 171 ASP K O 1
ATOM 5814 N N . LEU C 3 146 ? 55.714 -65.459 6.814 1.00 59.90 172 LEU K N 1
ATOM 5815 C CA . LEU C 3 146 ? 57.054 -65.512 7.389 1.00 59.93 172 LEU K CA 1
ATOM 5816 C C . LEU C 3 146 ? 58.108 -66.047 6.413 1.00 60.28 172 LEU K C 1
ATOM 5817 O O . LEU C 3 146 ? 59.240 -66.329 6.811 1.00 60.49 172 LEU K O 1
ATOM 5822 N N . SER C 3 147 ? 57.704 -66.259 5.160 1.00 68.98 173 SER K N 1
ATOM 5823 C CA . SER C 3 147 ? 58.517 -66.976 4.166 1.00 68.88 173 SER K CA 1
ATOM 5824 C C . SER C 3 147 ? 59.784 -66.251 3.749 1.00 68.19 173 SER K C 1
ATOM 5825 O O . SER C 3 147 ? 59.865 -65.032 3.830 1.00 67.66 173 SER K O 1
ATOM 5828 N N . ASN C 3 148 ? 60.758 -67.020 3.275 1.00 63.41 174 ASN K N 1
ATOM 5829 C CA . ASN C 3 148 ? 62.061 -66.494 2.876 1.00 63.11 174 ASN K CA 1
ATOM 5830 C C . ASN C 3 148 ? 62.854 -65.797 3.993 1.00 62.84 174 ASN K C 1
ATOM 5831 O O . ASN C 3 148 ? 63.103 -64.596 3.950 1.00 62.17 174 ASN K O 1
ATOM 5836 N N . ASN C 3 149 ? 63.271 -66.566 4.986 1.00 77.91 175 ASN K N 1
ATOM 5837 C CA . ASN C 3 149 ? 64.071 -66.020 6.067 1.00 77.87 175 ASN K CA 1
ATOM 5838 C C . ASN C 3 149 ? 65.096 -67.027 6.557 1.00 78.58 175 ASN K C 1
ATOM 5839 O O . ASN C 3 149 ? 65.272 -68.091 5.959 1.00 79.03 175 ASN K O 1
ATOM 5844 N N . ARG C 3 150 ? 65.780 -66.682 7.637 1.00 78.08 176 ARG K N 1
ATOM 5845 C CA . ARG C 3 150 ? 66.758 -67.571 8.222 1.00 78.84 176 ARG K CA 1
ATOM 5846 C C . ARG C 3 150 ? 66.152 -68.400 9.346 1.00 79.84 176 ARG K C 1
ATOM 5847 O O . ARG C 3 150 ? 66.858 -69.151 10.003 1.00 80.64 176 ARG K O 1
ATOM 5855 N N . LEU C 3 151 ? 64.840 -68.282 9.541 1.00 63.65 177 LEU K N 1
ATOM 5856 C CA . LEU C 3 151 ? 64.167 -68.799 10.740 1.00 64.31 177 LEU K CA 1
ATOM 5857 C C . LEU C 3 151 ? 64.511 -70.231 11.070 1.00 65.47 177 LEU K C 1
ATOM 5858 O O . LEU C 3 151 ? 64.463 -71.116 10.210 1.00 65.84 177 LEU K O 1
ATOM 5863 N N . SER C 3 152 ? 64.882 -70.434 12.333 1.00 80.74 178 SER K N 1
ATOM 5864 C CA . SER C 3 152 ? 65.144 -71.760 12.873 1.00 81.92 178 SER K CA 1
ATOM 5865 C C . SER C 3 152 ? 63.977 -72.107 13.771 1.00 82.50 178 SER K C 1
ATOM 5866 O O . SER C 3 152 ? 63.425 -71.243 14.438 1.00 82.21 178 SER K O 1
ATOM 5869 N N . GLY C 3 153 ? 63.561 -73.357 13.776 1.00 70.02 179 GLY K N 1
ATOM 5870 C CA . GLY C 3 153 ? 62.526 -73.694 14.717 1.00 70.36 179 GLY K CA 1
ATOM 5871 C C . GLY C 3 153 ? 61.529 -74.753 14.329 1.00 70.81 179 GLY K C 1
ATOM 5872 O O . GLY C 3 153 ? 61.763 -75.617 13.485 1.00 71.20 179 GLY K O 1
ATOM 5873 N N . SER C 3 154 ? 60.397 -74.678 15.002 1.00 72.92 180 SER K N 1
ATOM 5874 C CA . SER C 3 154 ? 59.320 -75.586 14.767 1.00 73.31 180 SER K CA 1
ATOM 5875 C C . SER C 3 154 ? 58.112 -74.736 14.564 1.00 72.79 180 SER K C 1
ATOM 5876 O O . SER C 3 154 ? 57.919 -73.759 15.263 1.00 72.66 180 SER K O 1
ATOM 5879 N N . VAL C 3 155 ? 57.287 -75.105 13.608 1.00 69.79 181 VAL K N 1
ATOM 5880 C CA . VAL C 3 155 ? 56.158 -74.271 13.282 1.00 69.26 181 VAL K CA 1
ATOM 5881 C C . VAL C 3 155 ? 54.911 -74.710 14.006 1.00 69.80 181 VAL K C 1
ATOM 5882 O O . VAL C 3 155 ? 54.510 -75.862 13.907 1.00 70.33 181 VAL K O 1
ATOM 5886 N N . PRO C 3 156 ? 54.286 -73.777 14.730 1.00 67.32 182 PRO K N 1
ATOM 5887 C CA . PRO C 3 156 ? 52.984 -73.968 15.374 1.00 67.75 182 PRO K CA 1
ATOM 5888 C C . PRO C 3 156 ? 51.854 -74.298 14.395 1.00 67.62 182 PRO K C 1
ATOM 5889 O O . PRO C 3 156 ? 51.717 -73.667 13.341 1.00 66.98 182 PRO K O 1
ATOM 5893 N N . ASP C 3 157 ? 51.089 -75.338 14.709 1.00 87.69 183 ASP K N 1
ATOM 5894 C CA . ASP C 3 157 ? 49.809 -75.556 14.043 1.00 87.67 183 ASP K CA 1
ATOM 5895 C C . ASP C 3 157 ? 48.542 -75.166 14.824 1.00 88.11 183 ASP K C 1
ATOM 5896 O O . ASP C 3 157 ? 47.449 -75.219 14.260 1.00 88.07 183 ASP K O 1
ATOM 5901 N N . ASN C 3 158 ? 48.671 -74.758 16.092 1.00 87.67 184 ASN K N 1
ATOM 5902 C CA . ASN C 3 158 ? 47.470 -74.449 16.885 1.00 88.11 184 ASN K CA 1
ATOM 5903 C C . ASN C 3 158 ? 47.062 -72.984 16.833 1.00 87.93 184 ASN K C 1
ATOM 5904 O O . ASN C 3 158 ? 47.773 -72.151 16.284 1.00 87.40 184 ASN K O 1
ATOM 5909 N N . GLY C 3 159 ? 45.920 -72.671 17.425 1.00 72.77 185 GLY K N 1
ATOM 5910 C CA . GLY C 3 159 ? 45.385 -71.325 17.352 1.00 72.65 185 GLY K CA 1
ATOM 5911 C C . GLY C 3 159 ? 45.134 -70.855 15.934 1.00 72.12 185 GLY K C 1
ATOM 5912 O O . GLY C 3 159 ? 44.643 -71.606 15.096 1.00 71.97 185 GLY K O 1
ATOM 5913 N N . SER C 3 160 ? 45.479 -69.605 15.660 1.00 64.08 186 SER K N 1
ATOM 5914 C CA . SER C 3 160 ? 45.270 -69.020 14.341 1.00 63.65 186 SER K CA 1
ATOM 5915 C C . SER C 3 160 ? 46.056 -69.763 13.278 1.00 63.52 186 SER K C 1
ATOM 5916 O O . SER C 3 160 ? 45.596 -69.950 12.144 1.00 63.42 186 SER K O 1
ATOM 5919 N N . PHE C 3 161 ? 47.228 -70.231 13.678 1.00 68.17 187 PHE K N 1
ATOM 5920 C CA . PHE C 3 161 ? 48.093 -71.020 12.824 1.00 67.65 187 PHE K CA 1
ATOM 5921 C C . PHE C 3 161 ? 47.435 -72.319 12.307 1.00 67.79 187 PHE K C 1
ATOM 5922 O O . PHE C 3 161 ? 48.010 -73.005 11.442 1.00 67.46 187 PHE K O 1
ATOM 5930 N N . SER C 3 162 ? 46.259 -72.669 12.847 1.00 71.71 188 SER K N 1
ATOM 5931 C CA . SER C 3 162 ? 45.428 -73.725 12.262 1.00 71.78 188 SER K CA 1
ATOM 5932 C C . SER C 3 162 ? 45.235 -73.516 10.755 1.00 71.13 188 SER K C 1
ATOM 5933 O O . SER C 3 162 ? 45.391 -74.459 9.965 1.00 70.90 188 SER K O 1
ATOM 5936 N N . LEU C 3 163 ? 44.944 -72.277 10.349 1.00 83.77 189 LEU K N 1
ATOM 5937 C CA . LEU C 3 163 ? 44.549 -72.028 8.957 1.00 83.19 189 LEU K CA 1
ATOM 5938 C C . LEU C 3 163 ? 45.687 -71.868 7.934 1.00 82.35 189 LEU K C 1
ATOM 5939 O O . LEU C 3 163 ? 45.430 -71.670 6.755 1.00 81.66 189 LEU K O 1
ATOM 5944 N N . PHE C 3 164 ? 46.937 -71.985 8.358 1.00 66.67 190 PHE K N 1
ATOM 5945 C CA . PHE C 3 164 ? 48.036 -71.582 7.480 1.00 65.82 190 PHE K CA 1
ATOM 5946 C C . PHE C 3 164 ? 48.722 -72.675 6.652 1.00 65.69 190 PHE K C 1
ATOM 5947 O O . PHE C 3 164 ? 49.366 -73.568 7.190 1.00 66.18 190 PHE K O 1
ATOM 5955 N N . THR C 3 165 ? 48.611 -72.569 5.333 1.00 71.98 191 THR K N 1
ATOM 5956 C CA . THR C 3 165 ? 49.346 -73.443 4.427 1.00 71.80 191 THR K CA 1
ATOM 5957 C C . THR C 3 165 ? 50.828 -73.072 4.468 1.00 71.17 191 THR K C 1
ATOM 5958 O O . THR C 3 165 ? 51.163 -71.946 4.838 1.00 70.55 191 THR K O 1
ATOM 5962 N N . PRO C 3 166 ? 51.714 -74.012 4.070 1.00 63.82 192 PRO K N 1
ATOM 5963 C CA . PRO C 3 166 ? 53.176 -73.870 4.035 1.00 63.91 192 PRO K CA 1
ATOM 5964 C C . PRO C 3 166 ? 53.694 -72.678 3.263 1.00 63.37 192 PRO K C 1
ATOM 5965 O O . PRO C 3 166 ? 54.833 -72.272 3.479 1.00 63.35 192 PRO K O 1
ATOM 5969 N N . ILE C 3 167 ? 52.884 -72.127 2.372 1.00 63.88 193 ILE K N 1
ATOM 5970 C CA . ILE C 3 167 ? 53.358 -71.041 1.535 1.00 63.19 193 ILE K CA 1
ATOM 5971 C C . ILE C 3 167 ? 53.668 -69.849 2.440 1.00 62.84 193 ILE K C 1
ATOM 5972 O O . ILE C 3 167 ? 54.406 -68.938 2.064 1.00 62.25 193 ILE K O 1
ATOM 5977 N N . SER C 3 168 ? 53.130 -69.899 3.660 1.00 64.58 194 SER K N 1
ATOM 5978 C CA . SER C 3 168 ? 53.354 -68.874 4.681 1.00 64.44 194 SER K CA 1
ATOM 5979 C C . SER C 3 168 ? 54.771 -68.951 5.250 1.00 64.41 194 SER K C 1
ATOM 5980 O O . SER C 3 168 ? 55.425 -67.941 5.435 1.00 63.90 194 SER K O 1
ATOM 5983 N N . PHE C 3 169 ? 55.213 -70.156 5.576 1.00 68.35 195 PHE K N 1
ATOM 5984 C CA . PHE C 3 169 ? 56.504 -70.380 6.219 1.00 68.48 195 PHE K CA 1
ATOM 5985 C C . PHE C 3 169 ? 57.634 -70.837 5.290 1.00 68.27 195 PHE K C 1
ATOM 5986 O O . PHE C 3 169 ? 58.702 -71.231 5.766 1.00 68.57 195 PHE K O 1
ATOM 5994 N N . ALA C 3 170 ? 57.389 -70.849 3.981 1.00 65.37 196 ALA K N 1
ATOM 5995 C CA . ALA C 3 170 ? 58.312 -71.514 3.039 1.00 65.44 196 ALA K CA 1
ATOM 5996 C C . ALA C 3 170 ? 59.746 -70.957 2.901 1.00 65.02 196 ALA K C 1
ATOM 5997 O O . ALA C 3 170 ? 59.980 -69.754 3.023 1.00 64.33 196 ALA K O 1
ATOM 5999 N N . ASN C 3 171 ? 60.683 -71.857 2.604 1.00 81.48 197 ASN K N 1
ATOM 6000 C CA . ASN C 3 171 ? 62.081 -71.502 2.371 1.00 81.11 197 ASN K CA 1
ATOM 6001 C C . ASN C 3 171 ? 62.836 -70.856 3.537 1.00 80.92 197 ASN K C 1
ATOM 6002 O O . ASN C 3 171 ? 63.132 -69.662 3.528 1.00 80.05 197 ASN K O 1
ATOM 6007 N N . ASN C 3 172 ? 63.139 -71.658 4.549 1.00 94.59 198 ASN K N 1
ATOM 6008 C CA . ASN C 3 172 ? 63.937 -71.189 5.668 1.00 94.64 198 ASN K CA 1
ATOM 6009 C C . ASN C 3 172 ? 65.101 -72.103 5.989 1.00 95.40 198 ASN K C 1
ATOM 6010 O O . ASN C 3 172 ? 65.379 -73.083 5.289 1.00 95.81 198 ASN K O 1
ATOM 6015 N N . LEU C 3 173 ? 65.741 -71.784 7.105 1.00 92.69 199 LEU K N 1
ATOM 6016 C CA . LEU C 3 173 ? 66.761 -72.620 7.712 1.00 93.51 199 LEU K CA 1
ATOM 6017 C C . LEU C 3 173 ? 65.993 -73.787 8.317 1.00 94.55 199 LEU K C 1
ATOM 6018 O O . LEU C 3 173 ? 64.849 -74.039 7.931 1.00 94.44 199 LEU K O 1
ATOM 6023 N N . ASP C 3 174 ? 66.619 -74.558 9.194 1.00 100.20 200 ASP K N 1
ATOM 6024 C CA . ASP C 3 174 ? 65.866 -75.637 9.794 1.00 101.31 200 ASP K CA 1
ATOM 6025 C C . ASP C 3 174 ? 64.583 -75.095 10.443 1.00 100.99 200 ASP K C 1
ATOM 6026 O O . ASP C 3 174 ? 64.620 -74.236 11.309 1.00 100.63 200 ASP K O 1
ATOM 6031 N N . LEU C 3 175 ? 63.453 -75.618 9.980 1.00 77.41 201 LEU K N 1
ATOM 6032 C CA . LEU C 3 175 ? 62.131 -75.346 10.523 1.00 77.25 201 LEU K CA 1
ATOM 6033 C C . LEU C 3 175 ? 61.421 -76.698 10.506 1.00 78.08 201 LEU K C 1
ATOM 6034 O O . LEU C 3 175 ? 61.444 -77.391 9.495 1.00 78.26 201 LEU K O 1
ATOM 6039 N N . CYS C 3 176 ? 60.801 -77.095 11.609 1.00 98.48 202 CYS K N 1
ATOM 6040 C CA . CYS C 3 176 ? 60.172 -78.409 11.637 1.00 99.21 202 CYS K CA 1
ATOM 6041 C C . CYS C 3 176 ? 58.688 -78.360 11.989 1.00 99.15 202 CYS K C 1
ATOM 6042 O O . CYS C 3 176 ? 58.268 -77.558 12.808 1.00 98.95 202 CYS K O 1
ATOM 6045 N N . GLY C 3 177 ? 57.885 -79.201 11.349 1.00 99.06 203 GLY K N 1
ATOM 6046 C CA . GLY C 3 177 ? 56.478 -79.297 11.707 1.00 99.12 203 GLY K CA 1
ATOM 6047 C C . GLY C 3 177 ? 55.573 -79.942 10.668 1.00 99.10 203 GLY K C 1
ATOM 6048 O O . GLY C 3 177 ? 55.988 -80.162 9.534 1.00 98.89 203 GLY K O 1
ATOM 6049 N N . PRO C 3 178 ? 54.329 -80.261 11.060 1.00 104.48 204 PRO K N 1
ATOM 6050 C CA . PRO C 3 178 ? 53.263 -80.778 10.194 1.00 104.41 204 PRO K CA 1
ATOM 6051 C C . PRO C 3 178 ? 52.711 -79.688 9.287 1.00 103.46 204 PRO K C 1
ATOM 6052 O O . PRO C 3 178 ? 52.077 -79.984 8.272 1.00 103.06 204 PRO K O 1
ATOM 6056 N N . VAL C 3 179 ? 52.932 -78.435 9.681 1.00 99.88 205 VAL K N 1
ATOM 6057 C CA . VAL C 3 179 ? 52.590 -77.279 8.864 1.00 98.96 205 VAL K CA 1
ATOM 6058 C C . VAL C 3 179 ? 53.605 -77.189 7.733 1.00 98.46 205 VAL K C 1
ATOM 6059 O O . VAL C 3 179 ? 53.415 -76.461 6.767 1.00 97.56 205 VAL K O 1
ATOM 6061 N N . THR C 3 180 ? 54.671 -77.973 7.873 1.00 87.26 206 THR K N 1
ATOM 6062 C CA . THR C 3 180 ? 55.811 -78.004 6.965 1.00 87.01 206 THR K CA 1
ATOM 6063 C C . THR C 3 180 ? 56.088 -79.431 6.484 1.00 87.78 206 THR K C 1
ATOM 6064 O O . THR C 3 180 ? 55.267 -80.331 6.674 1.00 88.35 206 THR K O 1
ATOM 6068 N N . SER C 3 181 ? 57.225 -79.625 5.821 1.00 127.96 207 SER K N 1
ATOM 6069 C CA . SER C 3 181 ? 57.632 -80.949 5.344 1.00 128.78 207 SER K CA 1
ATOM 6070 C C . SER C 3 181 ? 58.243 -81.883 6.406 1.00 129.76 207 SER K C 1
ATOM 6071 O O . SER C 3 181 ? 57.839 -83.042 6.528 1.00 130.46 207 SER K O 1
ATOM 6074 N N . ARG C 3 182 ? 59.202 -81.367 7.175 1.00 114.67 208 ARG K N 1
ATOM 6075 C CA . ARG C 3 182 ? 60.083 -82.203 8.000 1.00 115.72 208 ARG K CA 1
ATOM 6076 C C . ARG C 3 182 ? 59.885 -82.076 9.512 1.00 115.79 208 ARG K C 1
ATOM 6077 O O . ARG C 3 182 ? 60.232 -81.054 10.088 1.00 115.29 208 ARG K O 1
ATOM 6085 N N . PRO C 3 183 ? 59.338 -83.126 10.153 1.00 105.08 209 PRO K N 1
ATOM 6086 C CA . PRO C 3 183 ? 59.158 -83.235 11.613 1.00 105.19 209 PRO K CA 1
ATOM 6087 C C . PRO C 3 183 ? 60.449 -83.247 12.458 1.00 105.34 209 PRO K C 1
ATOM 6088 O O . PRO C 3 183 ? 61.559 -83.233 11.919 1.00 105.19 209 PRO K O 1
ATOM 6092 N N . CYS C 3 184 ? 60.284 -83.300 13.779 1.00 118.50 210 CYS K N 1
ATOM 6093 C CA . CYS C 3 184 ? 61.361 -82.971 14.710 1.00 118.34 210 CYS K CA 1
ATOM 6094 C C . CYS C 3 184 ? 61.245 -83.772 16.026 1.00 118.72 210 CYS K C 1
ATOM 6095 O O . CYS C 3 184 ? 60.288 -84.536 16.183 1.00 119.40 210 CYS K O 1
ATOM 6098 N N . PRO C 3 185 ? 62.221 -83.617 16.961 1.00 101.95 211 PRO K N 1
ATOM 6099 C CA . PRO C 3 185 ? 62.233 -84.251 18.294 1.00 102.02 211 PRO K CA 1
ATOM 6100 C C . PRO C 3 185 ? 60.879 -84.485 18.975 1.00 102.11 211 PRO K C 1
ATOM 6101 O O . PRO C 3 185 ? 60.810 -85.352 19.855 1.00 102.91 211 PRO K O 1
#

B-factor: mean 78.11, std 15.8, range [49.98, 137.74]

InterPro domains:
  IPR000719 Protein kinase domain [PF00069] (722-992)
  IPR000719 Protein kinase domain [PS50011] (719-1001)
  IPR000719 Protein kinase domain [SM00220] (719-996)
  IPR001611 Leucine-rich repeat [PF00560] (370-391)
  IPR001611 Leucine-rich repeat [PF00560] (442-462)
  IPR001611 Leucine-rich repeat [PF00560] (538-559)
  IPR001611 Leucine-rich repeat [PF00560] (565-582)
  IPR001611 Leucine-rich repeat [PF13855] (85-140)
  IPR003591 Leucine-rich repeat, typical subtype [SM00369] (104-127)
  IPR003591 Leucine-rich repeat, typical subtype [SM00369] (128-152)
  IPR003591 Leucine-rich repeat, typical subtype [SM00369] (200-224)
  IPR003591 Leucine-rich repeat, typical subtype [SM00369] (248-272)
  IPR003591 Leucine-rich repeat, typical subtype [SM00369] (296-319)
  IPR003591 Leucine-rich repeat, typical subtype [SM00369] (320-342)
  IPR003591 Leucine-rich repeat, typical subtype [SM00369] (344-368)
  IPR003591 Leucine-rich repeat, typical subtype [SM00369] (440-463)
  IPR003591 Leucine-rich repeat, typical subtype [SM00369] (559-583)
  IPR008271 Serine/threonine-protein kinase, active site [PS00108] (848-860)
  IPR011009 Protein kinase-like domain superfamily [SSF56112] (722-997)
  IPR013210 Leucine-rich repeat-containing N-terminal, plant-type [PF08263] (34-77)

Nearest PDB structures (foldseek):
  5gqr-assembly1_B  TM=1.002E+00  e=2.600E-93  Arabidopsis thaliana
  5gij-assembly1_B  TM=9.952E-01  e=1.413E-73  Arabidopsis thaliana
  7ogz-assembly1_AAA  TM=9.524E-01  e=9.253E-35  Arabidopsis thaliana
  7odv-assembly1_AAA  TM=9.406E-01  e=8.132E-35  Arabidopsis thaliana
  4z5w-assembly2_B  TM=6.453E-01  e=1.839E-30  Daucus carota

Organism: Arabidopsis thaliana (NCBI:txid3702)

Sequence (789 aa):
FSPQLLSLLSLKTSLSGPPSAFQDWKVPDAVWCSWSGVVCDNVTAQVISLDLSHRNLSGRIPIQIRYLSSLLYLNLSGNSLEGSFPTSIFDLTKLTTLDISRNSFDSSFPPGISKLKFLKVFNAFSNNFEGLLPSDVSRLRFLEELNFGGSYFEGEIPAAYGGLQRLKFIHLAGNVLGGKLPPRLGLLTELQHMEIGYNHFNGNIPSEFALLSNLKYFDVSNCSLSGSLPQELGNLSNLETLFLFQNGFTGEIPESYSNLKSLKLLDFSSNQLSGSIPSGFSTLKNLTWLSLISNNLSGEVPEGIGELPELTTLFLWNNNFTGVLPHKLGSNGKLETMDVSNNSFTGTIPSSLCHGNKLYKLILFSNMFEGELPKSLTRCESLWRFRSQNNRLNGTIPIGFGSLRNLTFVDLSNNRFTDQIPADFATAPVLQYLNLSTNFFHRKLPENIWKAPNLQIFSASFSNLIGEIPNYVGCKSFYRIELQGNSLNGTIPWDIGHCEKLLCLNLSQNHLNGIIPWEISTLPSIADVDLSHNLLTGTIPSDFGSSKTITTFNVSYNQLIGPIPSGSFAHLNPSFFSSNEGLCGDLVGKPCNHEVPSGNPISNNMEGDALHSLRANLVDPNNVLQSWDPTLVNPCTWFHVTCNNENSVIRVDLGNADLSGQLVPQLGQLKNLQYLELYSNNITGPVPSDLGNLTNLVSLDLYLNSFTGPIPDSLGKLFKLRFLRLNNNSLTGPIPMSLTNIMTLQVLDLSNNRLSGSVPDNGSFSLFTPISFANNLDLCGPVTSRPCP

Solvent-accessible surface area: 30990 Å² total

Secondary structure (DSSP, 8-state):
--HHHHHHHHHHHHEE--TTTTTT------GGGGSTTEEE-TTT--EEEEE--SS--EEPPPSS-SSS-S--EEE--S----SBPPSGGGG--S-SEEE-TTS--EE---GGGGG--S--EEE--SSEE-SSPPSGGGG-TT--EEE--SS---S---GGGGG-TT--EEE--SS--EEPPPGGGGG-TT--EEE-TTSEE-S---GGGGG-SS--EEE--SS--EEEPPGGGGG-TT--EEE--SSEEESBPPGGGGG-TT--EEE--SS--BS---GGGGG-TT--EEE--SS---SBPPGGGG--TT--EEE--SS--BSPPPTTTTTTS---EEE--SS--EE---TTTTTTS---EEE--SSEE-S---GGGGG-TT--EEE--SS--EESPPS-GGG-TT--EEE--SSEE-SPPPGGGGT-TT--EEE--S----S---GGGGG-TT--EEE-TTS--BS-----SS--S--EEE--SSB-EE---TTGGG-TT--EEE--SSEE-S---GGGGG-SS--EEE--SS---S---GGGGG-TT--EEE--SS--EEEPPSSGGGGS-GGGSTT-TEEESSTTS----/---------B-/-HHHHHHHHHHHHEE-TT-SGGG--TTBSSGGGSSSEEE-SSS-EEEEE-TTS--EE---GGGGG-SS--EEE--SS--EE---GGGGG-SS--EEE--SSEE-S---GGGGG-SS--EEE--SS---S---GGGGG-TT--EEE--SS---EE---SGGGGG--GGGT-S-SSEESTTSS----